Protein AF-0000000072978063 (afdb_homodimer)

Radius of gyration: 30.96 Å; Cα contacts (8 Å, |Δi|>4): 1819; chains: 2; bounding box: 79×97×56 Å

InterPro domains:
  IPR001091 Restriction/modification DNA-methyltransferase [PR00508] (192-206)
  IPR001091 Restriction/modification DNA-methyltransferase [PR00508] (347-364)
  IPR001091 Restriction/modification DNA-methyltransferase [PR00508] (366-384)
  IPR001091 Restriction/modification DNA-methyltransferase [PR00508] (389-409)
  IPR002052 DNA methylase, N-6 adenine-specific, conserved site [PS00092] (196-202)
  IPR002941 DNA methylase N-4/N-6 [PF01555] (195-404)
  IPR003115 ParB-like, N-terminal domain [PF02195] (8-92)
  IPR003115 ParB-like, N-terminal domain [SM00470] (7-93)
  IPR015840 DNA methyase, ParB domain-containing [PIRSF036758] (7-422)
  IPR029063 S-adenosyl-L-methionine-dependent methyltransferase superfamily [G3DSA:3.40.50.150] (164-426)
  IPR029063 S-adenosyl-L-methionine-dependent methyltransferase superfamily [SSF53335] (161-409)
  IPR036086 ParB/Sulfiredoxin superfamily [SSF110849] (6-115)
  IPR050336 Chromosome-partitioning and nucleoid occlusion protein [PTHR33375] (5-92)

Structure (mmCIF, N/CA/C/O backbone):
data_AF-0000000072978063-model_v1
#
loop_
_entity.id
_entity.type
_entity.pdbx_description
1 polymer Methyltransferase
#
loop_
_atom_site.group_PDB
_atom_site.id
_atom_site.type_symbol
_atom_site.label_atom_id
_atom_site.label_alt_id
_atom_site.label_comp_id
_atom_site.label_asym_id
_atom_site.label_entity_id
_atom_site.label_seq_id
_atom_site.pdbx_PDB_ins_code
_atom_site.Cartn_x
_atom_site.Cartn_y
_atom_site.Cartn_z
_atom_site.occupancy
_atom_site.B_iso_or_equiv
_atom_site.auth_seq_id
_atom_site.auth_comp_id
_atom_site.auth_asym_id
_atom_site.auth_atom_id
_atom_site.pdbx_PDB_model_num
ATOM 1 N N . MET A 1 1 ? -35.938 14.438 27.953 1 55.09 1 MET A N 1
ATOM 2 C CA . MET A 1 1 ? -35.438 14.859 26.641 1 55.09 1 MET A CA 1
ATOM 3 C C . MET A 1 1 ? -36.562 15.516 25.844 1 55.09 1 MET A C 1
ATOM 5 O O . MET A 1 1 ? -37.719 15.094 25.906 1 55.09 1 MET A O 1
ATOM 9 N N . GLU A 1 2 ? -36.344 16.719 25.438 1 68.19 2 GLU A N 1
ATOM 10 C CA . GLU A 1 2 ? -37.375 17.453 24.688 1 68.19 2 GLU A CA 1
ATOM 11 C C . GLU A 1 2 ? -37.812 16.688 23.453 1 68.19 2 GLU A C 1
ATOM 13 O O . GLU A 1 2 ? -37 16.047 22.781 1 68.19 2 GLU A O 1
ATOM 18 N N . LYS A 1 3 ? -39.094 16.531 23.297 1 85 3 LYS A N 1
ATOM 19 C CA . LYS A 1 3 ? -39.688 15.758 22.219 1 85 3 LYS A CA 1
ATOM 20 C C . LYS A 1 3 ? -39.5 16.453 20.875 1 85 3 LYS A C 1
ATOM 22 O O . LYS A 1 3 ? -39.625 17.672 20.781 1 85 3 LYS A O 1
ATOM 27 N N . LEU A 1 4 ? -39.125 15.719 19.938 1 91.88 4 LEU A N 1
ATOM 28 C CA . LEU A 1 4 ? -38.969 16.219 18.578 1 91.88 4 LEU A CA 1
ATOM 29 C C . LEU A 1 4 ? -40.312 16.422 17.906 1 91.88 4 LEU A C 1
ATOM 31 O O . LEU A 1 4 ? -41.25 15.641 18.125 1 91.88 4 LEU A O 1
ATOM 35 N N . THR A 1 5 ? -40.375 17.656 17.281 1 92.88 5 THR A N 1
ATOM 36 C CA . THR A 1 5 ? -41.562 17.938 16.484 1 92.88 5 THR A CA 1
ATOM 37 C C . THR A 1 5 ? -41.188 18.375 15.062 1 92.88 5 THR A C 1
ATOM 39 O O . THR A 1 5 ? -40.156 19 14.859 1 92.88 5 THR A O 1
ATOM 42 N N . ILE A 1 6 ? -42.062 17.922 14.141 1 95.19 6 ILE A N 1
ATOM 43 C CA . ILE A 1 6 ? -41.844 18.328 12.758 1 95.19 6 ILE A CA 1
ATOM 44 C C . ILE A 1 6 ? -42.781 19.484 12.414 1 95.19 6 ILE A C 1
ATOM 46 O O . ILE A 1 6 ? -43.969 19.469 12.758 1 95.19 6 ILE A O 1
ATOM 50 N N . SER A 1 7 ? -42.156 20.531 11.781 1 94.31 7 SER A N 1
ATOM 51 C CA . SER A 1 7 ? -42.938 21.625 11.211 1 94.31 7 SER A CA 1
ATOM 52 C C . SER A 1 7 ? -42.594 21.844 9.742 1 94.31 7 SER A C 1
ATOM 54 O O . SER A 1 7 ? -41.438 21.609 9.336 1 94.31 7 SER A O 1
ATOM 56 N N . TYR A 1 8 ? -43.562 22.188 8.992 1 95.38 8 TYR A N 1
ATOM 57 C CA . TYR A 1 8 ? -43.344 22.531 7.59 1 95.38 8 TYR A CA 1
ATOM 58 C C . TYR A 1 8 ? -43.156 24.031 7.406 1 95.38 8 TYR A C 1
ATOM 60 O O . TYR A 1 8 ? -44.031 24.812 7.785 1 95.38 8 TYR A O 1
ATOM 68 N N . ARG A 1 9 ? -42 24.391 6.906 1 94.75 9 ARG A N 1
ATOM 69 C CA . ARG A 1 9 ? -41.688 25.797 6.699 1 94.75 9 ARG A CA 1
ATOM 70 C C . ARG A 1 9 ? -41.375 26.078 5.238 1 94.75 9 ARG A C 1
ATOM 72 O O . ARG A 1 9 ? -40.875 25.203 4.527 1 94.75 9 ARG A O 1
ATOM 79 N N . PRO A 1 10 ? -41.594 27.312 4.918 1 95.19 10 PRO A N 1
ATOM 80 C CA . PRO A 1 10 ? -41.156 27.688 3.574 1 95.19 10 PRO A CA 1
ATOM 81 C C . PRO A 1 10 ? -39.656 27.562 3.385 1 95.19 10 PRO A C 1
ATOM 83 O O . PRO A 1 10 ? -38.875 27.875 4.301 1 95.19 10 PRO A O 1
ATOM 86 N N . ILE A 1 11 ? -39.312 27.094 2.271 1 94.5 11 ILE A N 1
ATOM 87 C CA . ILE A 1 11 ? -37.906 26.891 1.938 1 94.5 11 ILE A CA 1
ATOM 88 C C . ILE A 1 11 ? -37.156 28.188 2.133 1 94.5 11 ILE A C 1
ATOM 90 O O . ILE A 1 11 ? -36 28.188 2.557 1 94.5 11 ILE A O 1
ATOM 94 N N . SER A 1 12 ? -37.844 29.297 2.051 1 92 12 SER A N 1
ATOM 95 C CA . SER A 1 12 ? -37.219 30.625 2.137 1 92 12 SER A CA 1
ATOM 96 C C . SER A 1 12 ? -36.844 30.969 3.572 1 92 12 SER A C 1
ATOM 98 O O . SER A 1 12 ? -36.062 31.875 3.811 1 92 12 SER A O 1
ATOM 100 N N . GLU A 1 13 ? -37.406 30.094 4.555 1 92.88 13 GLU A N 1
ATOM 101 C CA . GLU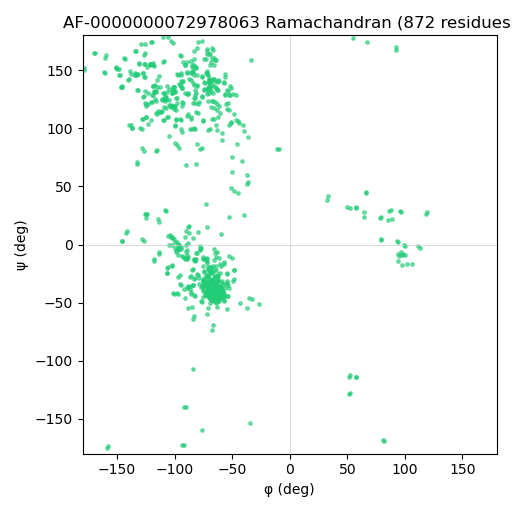 A 1 13 ? -37.156 30.375 5.961 1 92.88 13 GLU A CA 1
ATOM 102 C C . GLU A 1 13 ? -36 29.547 6.5 1 92.88 13 GLU A C 1
ATOM 104 O O . GLU A 1 13 ? -35.594 29.703 7.66 1 92.88 13 GLU A O 1
ATOM 109 N N . VAL A 1 14 ? -35.562 28.703 5.59 1 94.75 14 VAL A N 1
ATOM 110 C CA . VAL A 1 14 ? -34.438 27.859 6.004 1 94.75 14 VAL A CA 1
ATOM 111 C C . VAL A 1 14 ? -33.156 28.391 5.402 1 94.75 14 VAL A C 1
ATOM 113 O O . VAL A 1 14 ? -33.031 28.5 4.18 1 94.75 14 VAL A O 1
ATOM 116 N N . ALA A 1 15 ? -32.219 28.766 6.32 1 94.25 15 ALA A N 1
ATOM 117 C CA . ALA A 1 15 ? -30.969 29.344 5.863 1 94.25 15 ALA A CA 1
ATOM 118 C C . ALA A 1 15 ? -29.859 28.312 5.863 1 94.25 15 ALA A C 1
ATOM 120 O O . ALA A 1 15 ? -29.734 27.531 6.809 1 94.25 15 ALA A O 1
ATOM 121 N N . VAL A 1 16 ? -29.25 28.328 4.789 1 94.19 16 VAL A N 1
ATOM 122 C CA . VAL A 1 16 ? -28.078 27.453 4.688 1 94.19 16 VAL A CA 1
ATOM 123 C C . VAL A 1 16 ? -27 27.938 5.648 1 94.19 16 VAL A C 1
ATOM 125 O O . VAL A 1 16 ? -26.797 29.141 5.828 1 94.19 16 VAL A O 1
ATOM 128 N N . ASN A 1 17 ? -26.438 27.031 6.297 1 92.5 17 ASN A N 1
ATOM 129 C CA . ASN A 1 17 ? -25.281 27.328 7.145 1 92.5 17 ASN A CA 1
ATOM 130 C C . ASN A 1 17 ? -24 27.453 6.324 1 92.5 17 ASN A C 1
ATOM 132 O O . ASN A 1 17 ? -23.547 26.484 5.734 1 92.5 17 ASN A O 1
ATOM 136 N N . PRO A 1 18 ? -23.5 28.562 6.277 1 88.19 18 PRO A N 1
ATOM 137 C CA . PRO A 1 18 ? -22.297 28.75 5.449 1 88.19 18 PRO A CA 1
ATOM 138 C C . PRO A 1 18 ? -21.109 27.938 5.945 1 88.19 18 PRO A C 1
ATOM 140 O O . PRO A 1 18 ? -20.141 27.75 5.211 1 88.19 18 PRO A O 1
ATOM 143 N N . ARG A 1 19 ? -21.328 27.312 7.102 1 88.38 19 ARG A N 1
ATOM 144 C CA . ARG A 1 19 ? -20.234 26.547 7.68 1 88.38 19 ARG A CA 1
ATOM 145 C C . ARG A 1 19 ? -20.328 25.078 7.316 1 88.38 19 ARG A C 1
ATOM 147 O O . ARG A 1 19 ? -19.469 24.281 7.707 1 88.38 19 ARG A O 1
ATOM 154 N N . ASN A 1 20 ? -21.406 24.797 6.543 1 90.88 20 ASN A N 1
ATOM 155 C CA . ASN A 1 20 ? -21.547 23.406 6.16 1 90.88 20 ASN A CA 1
ATOM 156 C C . ASN A 1 20 ? -20.453 22.969 5.188 1 90.88 20 ASN A C 1
ATOM 158 O O . ASN A 1 20 ? -20.391 23.469 4.059 1 90.88 20 ASN A O 1
ATOM 162 N N . ALA A 1 21 ? -19.672 22.031 5.602 1 87.69 21 ALA A N 1
ATOM 163 C CA . ALA A 1 21 ? -18.516 21.594 4.809 1 87.69 21 ALA A CA 1
ATOM 164 C C . ALA A 1 21 ? -18.906 20.469 3.865 1 87.69 21 ALA A C 1
ATOM 166 O O . ALA A 1 21 ? -18.109 20.062 3.002 1 87.69 21 ALA A O 1
ATOM 167 N N . ARG A 1 22 ? -20.125 20.016 4.016 1 88.88 22 ARG A N 1
ATOM 168 C CA . ARG A 1 22 ? -20.547 18.938 3.133 1 88.88 22 ARG A CA 1
ATOM 169 C C . ARG A 1 22 ? -20.984 19.469 1.772 1 88.88 22 ARG A C 1
ATOM 171 O O . ARG A 1 22 ? -21.656 20.5 1.693 1 88.88 22 ARG A O 1
ATOM 178 N N . THR A 1 23 ? -20.469 18.875 0.705 1 85.56 23 THR A N 1
ATOM 179 C CA . THR A 1 23 ? -20.766 19.344 -0.645 1 85.56 23 THR A CA 1
ATOM 180 C C . THR A 1 23 ? -21.578 18.297 -1.403 1 85.56 23 THR A C 1
ATOM 182 O O . THR A 1 23 ? -21.438 17.094 -1.172 1 85.56 23 THR A O 1
ATOM 185 N N . HIS A 1 24 ? -22.438 18.828 -2.197 1 87.69 24 HIS A N 1
ATOM 186 C CA . HIS A 1 24 ? -23.344 18 -2.99 1 87.69 24 HIS A CA 1
ATOM 187 C C . HIS A 1 24 ? -23.203 18.312 -4.48 1 87.69 24 HIS A C 1
ATOM 189 O O . HIS A 1 24 ? -23.656 19.344 -4.949 1 87.69 24 HIS A O 1
ATOM 195 N N . ASP A 1 25 ? -22.516 17.391 -5.184 1 80.19 25 ASP A N 1
ATOM 196 C CA . ASP A 1 25 ? -22.359 17.625 -6.617 1 80.19 25 ASP A CA 1
ATOM 197 C C . ASP A 1 25 ? -23.656 17.312 -7.371 1 80.19 25 ASP A C 1
ATOM 199 O O . ASP A 1 25 ? -24.641 16.875 -6.766 1 80.19 25 ASP A O 1
ATOM 203 N N . LYS A 1 26 ? -23.578 17.594 -8.57 1 82.94 26 LYS A N 1
ATOM 204 C CA . LYS A 1 26 ? -24.781 17.453 -9.391 1 82.94 26 LYS A CA 1
ATOM 205 C C . LYS A 1 26 ? -25.297 16.016 -9.359 1 82.94 26 LYS A C 1
ATOM 207 O O . LYS A 1 26 ? -26.5 15.781 -9.297 1 82.94 26 LYS A O 1
ATOM 212 N N . ARG A 1 27 ? -24.344 15.156 -9.266 1 79.69 27 ARG A N 1
ATOM 213 C CA . ARG A 1 27 ? -24.703 13.75 -9.289 1 79.69 27 ARG A CA 1
ATOM 214 C C . ARG A 1 27 ? -25.391 13.336 -7.988 1 79.69 27 ARG A C 1
ATOM 216 O O . ARG A 1 27 ? -26.438 12.68 -8.008 1 79.69 27 ARG A O 1
ATOM 223 N N . GLN A 1 28 ? -24.844 13.773 -6.965 1 83.19 28 GLN A N 1
ATOM 224 C CA . GLN A 1 28 ? -25.406 13.43 -5.664 1 83.19 28 GLN A CA 1
ATOM 225 C C . GLN A 1 28 ? -26.734 14.141 -5.43 1 83.19 28 GLN A C 1
ATOM 227 O O . GLN A 1 28 ? -27.672 13.562 -4.867 1 83.19 28 GLN A O 1
ATOM 232 N N . LEU A 1 29 ? -26.797 15.32 -5.898 1 90.06 29 LEU A N 1
ATOM 233 C CA . LEU A 1 29 ? -28.047 16.062 -5.77 1 90.06 29 LEU A CA 1
ATOM 234 C C . LEU A 1 29 ? -29.172 15.398 -6.566 1 90.06 29 LEU A C 1
ATOM 236 O O . LEU A 1 29 ? -30.312 15.367 -6.121 1 90.06 29 LEU A O 1
ATOM 240 N N . LYS A 1 30 ? -28.75 14.852 -7.66 1 88.38 30 LYS A N 1
ATOM 241 C CA . LYS A 1 30 ? -29.734 14.117 -8.445 1 88.38 30 LYS A CA 1
ATOM 242 C C . LYS A 1 30 ? -30.219 12.875 -7.699 1 88.38 30 LYS A C 1
ATOM 244 O O . LYS A 1 30 ? -31.406 12.547 -7.742 1 88.38 30 LYS A O 1
ATOM 249 N N . GLN A 1 31 ? -29.312 12.32 -6.984 1 89.69 31 GLN A N 1
ATOM 250 C CA . GLN A 1 31 ? -29.672 11.141 -6.207 1 89.69 31 GLN A CA 1
ATOM 251 C C . GLN A 1 31 ? -30.641 11.5 -5.074 1 89.69 31 GLN A C 1
ATOM 253 O O . GLN A 1 31 ? -31.594 10.766 -4.809 1 89.69 31 GLN A O 1
ATOM 258 N N . ILE A 1 32 ? -30.391 12.68 -4.523 1 93.69 32 ILE A N 1
ATOM 259 C CA . ILE A 1 32 ? -31.266 13.141 -3.451 1 93.69 32 ILE A CA 1
ATOM 260 C C . ILE A 1 32 ? -32.625 13.484 -4.016 1 93.69 32 ILE A C 1
ATOM 262 O O . ILE A 1 32 ? -33.656 13.094 -3.449 1 93.69 32 ILE A O 1
ATOM 266 N N . LYS A 1 33 ? -32.625 14.031 -5.211 1 94 33 LYS A N 1
ATOM 267 C CA . LYS A 1 33 ? -33.875 14.383 -5.867 1 94 33 LYS A CA 1
ATOM 268 C C . LYS A 1 33 ? -34.688 13.141 -6.23 1 94 33 LYS A C 1
ATOM 270 O O . LYS A 1 33 ? -35.875 13.062 -5.945 1 94 33 LYS A O 1
ATOM 275 N N . ASP A 1 34 ? -33.938 12.211 -6.734 1 91.31 34 ASP A N 1
ATOM 276 C CA . ASP A 1 34 ? -34.562 10.969 -7.133 1 91.31 34 ASP A CA 1
ATOM 277 C C . ASP A 1 34 ? -35.125 10.227 -5.922 1 91.31 34 ASP A C 1
ATOM 279 O O . ASP A 1 34 ? -36.219 9.656 -5.988 1 91.31 34 ASP A O 1
ATOM 283 N N . SER A 1 35 ? -34.406 10.367 -4.855 1 92.25 35 SER A N 1
ATOM 284 C CA . SER A 1 35 ? -34.844 9.719 -3.623 1 92.25 35 SER A CA 1
ATOM 285 C C . SER A 1 35 ? -36.094 10.383 -3.066 1 92.25 35 SER A C 1
ATOM 287 O O . SER A 1 35 ? -37.031 9.695 -2.689 1 92.25 35 SER A O 1
ATOM 289 N N . ILE A 1 36 ? -36.125 11.68 -3.188 1 93.75 36 ILE A N 1
ATOM 290 C CA . ILE A 1 36 ? -37.281 12.422 -2.674 1 93.75 36 ILE A CA 1
ATOM 291 C C . ILE A 1 36 ? -38.5 12.156 -3.547 1 93.75 36 ILE A C 1
ATOM 293 O O . ILE A 1 36 ? -39.594 11.961 -3.033 1 93.75 36 ILE A O 1
ATOM 297 N N . GLU A 1 37 ? -38.25 11.969 -4.777 1 92.31 37 GLU A N 1
ATOM 298 C CA . GLU A 1 37 ? -39.344 11.711 -5.703 1 92.31 37 GLU A CA 1
ATOM 299 C C . GLU A 1 37 ? -39.906 10.297 -5.527 1 92.31 37 GLU A C 1
ATOM 301 O O . GLU A 1 37 ? -41.125 10.078 -5.574 1 92.31 37 GLU A O 1
ATOM 306 N N . ALA A 1 38 ? -38.969 9.453 -5.168 1 91 38 ALA A N 1
ATOM 307 C CA . ALA A 1 38 ? -39.344 8.047 -5.109 1 91 38 ALA A CA 1
ATOM 308 C C . ALA A 1 38 ? -39.906 7.688 -3.736 1 91 38 ALA A C 1
ATOM 310 O O . ALA A 1 38 ? -40.844 6.906 -3.631 1 91 38 ALA A O 1
ATOM 311 N N . PHE A 1 39 ? -39.25 8.398 -2.666 1 92.44 39 PHE A N 1
ATOM 312 C CA . PHE A 1 39 ? -39.531 7.898 -1.328 1 92.44 39 PHE A CA 1
ATOM 313 C C . PHE A 1 39 ? -40.219 8.969 -0.487 1 92.44 39 PHE A C 1
ATOM 315 O O . PHE A 1 39 ? -40.75 8.68 0.584 1 92.44 39 PHE A O 1
ATOM 322 N N . GLY A 1 40 ? -40.156 10.156 -1.003 1 92.19 40 GLY A N 1
ATOM 323 C CA . GLY A 1 40 ? -40.594 11.266 -0.191 1 92.19 40 GLY A CA 1
ATOM 324 C C . GLY A 1 40 ? -39.5 11.922 0.613 1 92.19 40 GLY A C 1
ATOM 325 O O . GLY A 1 40 ? -38.375 11.406 0.678 1 92.19 40 GLY A O 1
ATOM 326 N N . PHE A 1 41 ? -39.812 12.984 1.154 1 93.5 41 PHE A N 1
ATOM 327 C CA . PHE A 1 41 ? -38.906 13.688 2.047 1 93.5 41 PHE A CA 1
ATOM 328 C C . PHE A 1 41 ? -38.875 13.039 3.426 1 93.5 41 PHE A C 1
ATOM 330 O O . PHE A 1 41 ? -39.531 13.547 4.359 1 93.5 41 PHE A O 1
ATOM 337 N N . THR A 1 42 ? -38.094 11.984 3.594 1 93 42 THR A N 1
ATOM 338 C CA . THR A 1 42 ? -38.219 11.062 4.723 1 93 42 THR A CA 1
ATOM 339 C C . THR A 1 42 ? -37.5 11.617 5.949 1 93 42 THR A C 1
ATOM 341 O O . THR A 1 42 ? -37.875 11.32 7.082 1 93 42 THR A O 1
ATOM 344 N N . ASN A 1 43 ? -36.438 12.43 5.711 1 93.69 43 ASN A N 1
ATOM 345 C CA . ASN A 1 43 ? -35.656 12.977 6.809 1 93.69 43 ASN A CA 1
ATOM 346 C C . ASN A 1 43 ? -35.781 14.492 6.906 1 93.69 43 ASN A C 1
ATOM 348 O O . ASN A 1 43 ? -35.375 15.219 6.012 1 93.69 43 ASN A O 1
ATOM 352 N N . PRO A 1 44 ? -36.344 14.93 7.953 1 95.94 44 PRO A N 1
ATOM 353 C CA . PRO A 1 44 ? -36.5 16.375 8.109 1 95.94 44 PRO A CA 1
ATOM 354 C C . PRO A 1 44 ? -35.156 17.109 8.203 1 95.94 44 PRO A C 1
ATOM 356 O O . PRO A 1 44 ? -34.156 16.5 8.562 1 95.94 44 PRO A O 1
ATOM 359 N N . LEU A 1 45 ? -35.312 18.344 7.895 1 96.25 45 LEU A N 1
ATOM 360 C CA . LEU A 1 45 ? -34.156 19.203 8.125 1 96.25 45 LEU A CA 1
ATOM 361 C C . LEU A 1 45 ? -34 19.516 9.609 1 96.25 45 LEU A C 1
ATOM 363 O O . LEU A 1 45 ? -35 19.672 10.32 1 96.25 45 LEU A O 1
ATOM 367 N N . LEU A 1 46 ? -32.844 19.609 10.031 1 96.69 46 LEU A N 1
ATOM 368 C CA . LEU A 1 46 ? -32.562 20.078 11.383 1 96.69 46 LEU A CA 1
ATOM 369 C C . LEU A 1 46 ? -32.094 21.531 11.367 1 96.69 46 LEU A C 1
ATOM 371 O O . LEU A 1 46 ? -31.125 21.875 10.688 1 96.69 46 LEU A O 1
ATOM 375 N N . VAL A 1 47 ? -32.938 22.344 12.094 1 96.69 47 VAL A N 1
ATOM 376 C CA . VAL A 1 47 ? -32.594 23.75 12.133 1 96.69 47 VAL A CA 1
ATOM 377 C C . VAL A 1 47 ? -32.5 24.234 13.578 1 96.69 47 VAL A C 1
ATOM 379 O O . VAL A 1 47 ? -33 23.562 14.492 1 96.69 47 VAL A O 1
ATOM 382 N N . ASP A 1 48 ? -31.891 25.391 13.695 1 95.12 48 ASP A N 1
ATOM 383 C CA . ASP A 1 48 ? -31.859 26 15.016 1 95.12 48 ASP A CA 1
ATOM 384 C C . ASP A 1 48 ? -33.031 26.984 15.188 1 95.12 48 ASP A C 1
ATOM 386 O O . ASP A 1 48 ? -33.906 27.047 14.344 1 95.12 48 ASP A O 1
ATOM 390 N N . GLU A 1 49 ? -33.062 27.656 16.172 1 93.25 49 GLU A N 1
ATOM 391 C CA . GLU A 1 49 ? -34.156 28.547 16.516 1 93.25 49 GLU A CA 1
ATOM 392 C C . GLU A 1 49 ? -34.312 29.688 15.508 1 93.25 49 GLU A C 1
ATOM 394 O O . GLU A 1 49 ? -35.406 30.234 15.328 1 93.25 49 GLU A O 1
ATOM 399 N N . ALA A 1 50 ? -33.219 29.891 14.75 1 93.38 50 ALA A N 1
ATOM 400 C CA . ALA A 1 50 ? -33.25 31 13.797 1 93.38 50 ALA A CA 1
ATOM 401 C C . ALA A 1 50 ? -33.562 30.5 12.383 1 93.38 50 ALA A C 1
ATOM 403 O O . ALA A 1 50 ? -33.562 31.297 11.438 1 93.38 50 ALA A O 1
ATOM 404 N N . GLY A 1 51 ? -33.688 29.156 12.219 1 94.56 51 GLY A N 1
ATOM 405 C CA . GLY A 1 51 ? -34 28.609 10.906 1 94.56 51 GLY A CA 1
ATOM 406 C C . GLY A 1 51 ? -32.75 28.312 10.078 1 94.56 51 GLY A C 1
ATOM 407 O O . GLY A 1 51 ? -32.844 28.156 8.859 1 94.56 51 GLY A O 1
ATOM 408 N N . VAL A 1 52 ? -31.688 28.172 10.883 1 95.69 52 VAL A N 1
ATOM 409 C CA . VAL A 1 52 ? -30.438 27.844 10.195 1 95.69 52 VAL A CA 1
ATOM 410 C C . VAL A 1 52 ? -30.234 26.328 10.188 1 95.69 52 VAL A C 1
ATOM 412 O O . VAL A 1 52 ? -30.359 25.672 11.219 1 95.69 52 VAL A O 1
ATOM 415 N N . LEU A 1 53 ? -29.844 25.859 9.078 1 96.19 53 LEU A N 1
ATOM 416 C CA . LEU A 1 53 ? -29.703 24.422 8.875 1 96.19 53 LEU A CA 1
ATOM 417 C C . LEU A 1 53 ? -28.562 23.859 9.695 1 96.19 53 LEU A C 1
ATOM 419 O O . LEU A 1 53 ? -27.469 24.438 9.727 1 96.19 53 LEU A O 1
ATOM 423 N N . ILE A 1 54 ? -28.891 22.797 10.352 1 95 54 ILE A N 1
ATOM 424 C CA . ILE A 1 54 ? -27.859 21.984 11 1 95 54 ILE A CA 1
ATOM 425 C C . ILE A 1 54 ? -27.562 20.75 10.156 1 95 54 ILE A C 1
ATOM 427 O O . ILE A 1 54 ? -26.406 20.422 9.914 1 95 54 ILE A O 1
ATOM 431 N N . ALA A 1 55 ? -28.641 20.156 9.625 1 94.81 55 ALA A N 1
ATOM 432 C CA . ALA A 1 55 ? -28.5 18.969 8.773 1 94.81 55 ALA A CA 1
ATOM 433 C C . ALA A 1 55 ? -29.578 18.953 7.691 1 94.81 55 ALA A C 1
ATOM 435 O O . ALA A 1 55 ? -30.734 19.328 7.938 1 94.81 55 ALA A O 1
ATOM 436 N N . GLY A 1 56 ? -29.125 18.625 6.449 1 95.44 56 GLY A N 1
ATOM 437 C CA . GLY A 1 56 ? -30.078 18.484 5.363 1 95.44 56 GLY A CA 1
ATOM 438 C C . GLY A 1 56 ? -29.844 19.453 4.227 1 95.44 56 GLY A C 1
ATOM 439 O O . GLY A 1 56 ? -30.766 19.797 3.48 1 95.44 56 GLY A O 1
ATOM 440 N N . HIS A 1 57 ? -28.609 19.875 4.035 1 94.75 57 HIS A N 1
ATOM 441 C CA . HIS A 1 57 ? -28.281 20.828 2.988 1 94.75 57 HIS A CA 1
ATOM 442 C C . HIS A 1 57 ? -28.547 20.25 1.604 1 94.75 57 HIS A C 1
ATOM 444 O O . HIS A 1 57 ? -29.109 20.922 0.743 1 94.75 57 HIS A O 1
ATOM 450 N N . GLY A 1 58 ? -28.172 19.016 1.476 1 94.19 58 GLY A N 1
ATOM 451 C CA . GLY A 1 58 ? -28.484 18.359 0.213 1 94.19 58 GLY A CA 1
ATOM 452 C C . GLY A 1 58 ? -29.969 18.219 -0.051 1 94.19 58 GLY A C 1
ATOM 453 O O . GLY A 1 58 ? -30.422 18.453 -1.17 1 94.19 58 GLY A O 1
ATOM 454 N N . ARG A 1 59 ? -30.672 17.969 0.99 1 94.5 59 ARG A N 1
ATOM 455 C CA . ARG A 1 59 ? -32.125 17.812 0.868 1 94.5 59 ARG A CA 1
ATOM 456 C C . ARG A 1 59 ? -32.781 19.141 0.583 1 94.5 59 ARG A C 1
ATOM 458 O O . ARG A 1 59 ? -33.75 19.203 -0.191 1 94.5 59 ARG A O 1
ATOM 465 N N . LEU A 1 60 ? -32.188 20.203 1.189 1 95.56 60 LEU A N 1
ATOM 466 C CA . LEU A 1 60 ? -32.719 21.531 0.909 1 95.56 60 LEU A CA 1
ATOM 467 C C . LEU A 1 60 ? -32.5 21.906 -0.548 1 95.56 60 LEU A C 1
ATOM 469 O O . LEU A 1 60 ? -33.406 22.406 -1.216 1 95.56 60 LEU A O 1
ATOM 473 N N . SER A 1 61 ? -31.344 21.609 -0.98 1 94.44 61 SER A N 1
ATOM 474 C CA . SER A 1 61 ? -31 21.906 -2.367 1 94.44 61 SER A CA 1
ATOM 475 C C . SER A 1 61 ? -31.875 21.125 -3.334 1 94.44 61 SER A C 1
ATOM 477 O O . SER A 1 61 ? -32.344 21.672 -4.332 1 94.44 61 SER A O 1
ATOM 479 N N . ALA A 1 62 ? -32.156 19.938 -2.957 1 94.69 62 ALA A N 1
ATOM 480 C CA . ALA A 1 62 ? -33 19.094 -3.785 1 94.69 62 ALA A CA 1
ATOM 481 C C . ALA A 1 62 ? -34.438 19.578 -3.771 1 94.69 62 ALA A C 1
ATOM 483 O O . ALA A 1 62 ? -35.094 19.609 -4.812 1 94.69 62 ALA A O 1
ATOM 484 N N . ALA A 1 63 ? -34.844 20.078 -2.674 1 94.94 63 ALA A N 1
ATOM 485 C CA . ALA A 1 63 ? -36.219 20.594 -2.535 1 94.94 63 ALA A CA 1
ATOM 486 C C . ALA A 1 63 ? -36.406 21.844 -3.375 1 94.94 63 ALA A C 1
ATOM 488 O O . ALA A 1 63 ? -37.438 22 -4.035 1 94.94 63 ALA A O 1
ATOM 489 N N . LYS A 1 64 ? -35.375 22.625 -3.398 1 94.5 64 LYS A N 1
ATOM 490 C CA . LYS A 1 64 ? -35.406 23.828 -4.211 1 94.5 64 LYS A CA 1
ATOM 491 C C . LYS A 1 64 ? -35.469 23.5 -5.699 1 94.5 64 LYS A C 1
ATOM 493 O O . LYS A 1 64 ? -36.281 24.047 -6.43 1 94.5 64 LYS A O 1
ATOM 498 N N . ALA A 1 65 ? -34.75 22.516 -6.016 1 93.62 65 ALA A N 1
ATOM 499 C CA . ALA A 1 65 ? -34.688 22.109 -7.418 1 93.62 65 ALA A CA 1
ATOM 500 C C . ALA A 1 65 ? -36 21.469 -7.867 1 93.62 65 ALA A C 1
ATOM 502 O O . ALA A 1 65 ? -36.406 21.594 -9.023 1 93.62 65 ALA A O 1
ATOM 503 N N . LEU A 1 66 ? -36.719 20.859 -6.875 1 94.31 66 LEU A N 1
ATOM 504 C CA . LEU A 1 66 ? -37.938 20.156 -7.184 1 94.31 66 LEU A CA 1
ATOM 505 C C . LEU A 1 66 ? -39.156 21.094 -7.082 1 94.31 66 LEU A C 1
ATOM 507 O O . LEU A 1 66 ? -40.25 20.703 -7.418 1 94.31 66 LEU A O 1
ATOM 511 N N . GLY A 1 67 ? -38.906 22.281 -6.48 1 93.19 67 GLY A N 1
ATOM 512 C CA . GLY A 1 67 ? -39.969 23.281 -6.434 1 93.19 67 GLY A CA 1
ATOM 513 C C . GLY A 1 67 ? -40.875 23.141 -5.223 1 93.19 67 GLY A C 1
ATOM 514 O O . GLY A 1 67 ? -42.062 23.484 -5.281 1 93.19 67 GLY A O 1
ATOM 515 N N . PHE A 1 68 ? -40.219 22.625 -4.164 1 93.94 68 PHE A N 1
ATOM 516 C CA . PHE A 1 68 ? -41 22.531 -2.938 1 93.94 68 PHE A CA 1
ATOM 517 C C . PHE A 1 68 ? -41.25 23.922 -2.35 1 93.94 68 PHE A C 1
ATOM 519 O O . PHE A 1 68 ? -40.375 24.781 -2.391 1 93.94 68 PHE A O 1
ATOM 526 N N . GLU A 1 69 ? -42.375 24.031 -1.783 1 94.06 69 GLU A N 1
ATOM 527 C CA . GLU A 1 69 ? -42.688 25.297 -1.106 1 94.06 69 GLU A CA 1
ATOM 528 C C . GLU A 1 69 ? -42.281 25.234 0.366 1 94.06 69 GLU A C 1
ATOM 530 O O . GLU A 1 69 ? -41.781 26.219 0.917 1 94.06 69 GLU A O 1
ATOM 535 N N . THR A 1 70 ? -42.562 23.906 0.894 1 95.62 70 THR A N 1
ATOM 536 C CA . THR A 1 70 ? -42.25 23.703 2.305 1 95.62 70 THR A CA 1
ATOM 537 C C . THR A 1 70 ? -41.438 22.438 2.498 1 95.62 70 THR A C 1
ATOM 539 O O . THR A 1 70 ? -41.406 21.562 1.622 1 95.62 70 THR A O 1
ATOM 542 N N . VAL A 1 71 ? -40.688 22.406 3.609 1 95.56 71 VAL A N 1
ATOM 543 C CA . VAL A 1 71 ? -39.906 21.234 3.979 1 95.56 71 VAL A CA 1
ATOM 544 C C . VAL A 1 71 ? -40.156 20.891 5.449 1 95.56 71 VAL A C 1
ATOM 546 O O . VAL A 1 71 ? -40.406 21.781 6.262 1 95.56 71 VAL A O 1
ATOM 549 N N . PRO A 1 72 ? -40.125 19.641 5.758 1 96.44 72 PRO A N 1
ATOM 550 C CA . PRO A 1 72 ? -40.188 19.266 7.172 1 96.44 72 PRO A CA 1
ATOM 551 C C . PRO A 1 72 ? -38.906 19.609 7.926 1 96.44 72 PRO A C 1
ATOM 553 O O . PRO A 1 72 ? -37.812 19.312 7.449 1 96.44 72 PRO A O 1
ATOM 556 N N . ILE A 1 73 ? -39.156 20.234 9.18 1 96 73 ILE A N 1
ATOM 557 C CA . ILE A 1 73 ? -38 20.656 9.953 1 96 73 ILE A CA 1
ATOM 558 C C . ILE A 1 73 ? -38.188 20.234 11.406 1 96 73 ILE A C 1
ATOM 560 O O . ILE A 1 73 ? -39.312 20.125 11.906 1 96 73 ILE A O 1
ATOM 564 N N . ILE A 1 74 ? -37.062 19.891 12.008 1 95.75 74 ILE A N 1
ATOM 565 C CA . ILE A 1 74 ? -36.938 19.75 13.461 1 95.75 74 ILE A CA 1
ATOM 566 C C . ILE A 1 74 ? -36.094 20.875 14.016 1 95.75 74 ILE A C 1
ATOM 568 O O . ILE A 1 74 ? -34.969 21.078 13.562 1 95.75 74 ILE A O 1
ATOM 572 N N . VAL A 1 75 ? -36.656 21.594 14.977 1 95.38 75 VAL A N 1
ATOM 573 C CA . VAL A 1 75 ? -35.906 22.672 15.602 1 95.38 75 VAL A CA 1
ATOM 574 C C . VAL A 1 75 ? -35.188 22.156 16.844 1 95.38 75 VAL A C 1
ATOM 576 O O . VAL A 1 75 ? -35.844 21.609 17.75 1 95.38 75 VAL A O 1
ATOM 579 N N . LEU A 1 76 ? -33.938 22.297 16.828 1 94.81 76 LEU A N 1
ATOM 580 C CA . LEU A 1 76 ? -33.156 21.922 18 1 94.81 76 LEU A CA 1
ATOM 581 C C . LEU A 1 76 ? -32.812 23.141 18.828 1 94.81 76 LEU A C 1
ATOM 583 O O . LEU A 1 76 ? -31.844 23.844 18.562 1 94.81 76 LEU A O 1
ATOM 587 N N . GLU A 1 77 ? -33.531 23.297 19.906 1 92.31 77 GLU A N 1
ATOM 588 C CA . GLU A 1 77 ? -33.406 24.516 20.688 1 92.31 77 GLU A CA 1
ATOM 589 C C . GLU A 1 77 ? -32.469 24.344 21.875 1 92.31 77 GLU A C 1
ATOM 591 O O . GLU A 1 77 ? -32.031 25.328 22.469 1 92.31 77 GLU A O 1
ATOM 596 N N . HIS A 1 78 ? -32.094 23.156 22.094 1 91.88 78 HIS A N 1
ATOM 597 C CA . HIS A 1 78 ? -31.406 22.891 23.344 1 91.88 78 HIS A CA 1
ATOM 598 C C . HIS A 1 78 ? -29.891 22.875 23.156 1 91.88 78 HIS A C 1
ATOM 600 O O . HIS A 1 78 ? -29.125 22.688 24.109 1 91.88 78 HIS A O 1
ATOM 606 N N . LEU A 1 79 ? -29.516 23.156 21.875 1 92.69 79 LEU A N 1
ATOM 607 C CA . LEU A 1 79 ? -28.078 23.031 21.594 1 92.69 79 LEU A CA 1
ATOM 608 C C . LEU A 1 79 ? -27.375 24.375 21.734 1 92.69 79 LEU A C 1
ATOM 610 O O . LEU A 1 79 ? -27.922 25.406 21.344 1 92.69 79 LEU A O 1
ATOM 614 N N . THR A 1 80 ? -26.219 24.344 22.266 1 90.69 80 THR A N 1
ATOM 615 C CA . THR A 1 80 ? -25.328 25.5 22.234 1 90.69 80 THR A CA 1
ATOM 616 C C . THR A 1 80 ? -24.781 25.719 20.828 1 90.69 80 THR A C 1
ATOM 618 O O . THR A 1 80 ? -24.891 24.844 19.969 1 90.69 80 THR A O 1
ATOM 621 N N . GLU A 1 81 ? -24.281 26.797 20.625 1 89.69 81 GLU A N 1
ATOM 622 C CA . GLU A 1 81 ? -23.672 27.078 19.344 1 89.69 81 GLU A CA 1
ATOM 623 C C . GLU A 1 81 ? -22.609 26.047 18.969 1 89.69 81 GLU A C 1
ATOM 625 O O . GLU A 1 81 ? -22.562 25.594 17.828 1 89.69 81 GLU A O 1
ATOM 630 N N . THR A 1 82 ? -21.953 25.562 19.984 1 89.81 82 THR A N 1
ATOM 631 C CA . THR A 1 82 ? -20.906 24.578 19.766 1 89.81 82 THR A CA 1
ATOM 632 C C . THR A 1 82 ? -21.516 23.219 19.422 1 89.81 82 THR A C 1
ATOM 634 O O . THR A 1 82 ? -21.031 22.516 18.531 1 89.81 82 THR A O 1
ATOM 637 N N . GLN A 1 83 ? -22.625 22.969 19.984 1 91 83 GLN A N 1
ATOM 638 C CA . GLN A 1 83 ? -23.281 21.688 19.75 1 91 83 GLN A CA 1
ATOM 639 C C . GLN A 1 83 ? -23.922 21.656 18.375 1 91 83 GLN A C 1
ATOM 641 O O . GLN A 1 83 ? -23.906 20.609 17.703 1 91 83 GLN A O 1
ATOM 646 N N . LYS A 1 84 ? -24.344 22.844 17.922 1 93.25 84 LYS A N 1
ATOM 647 C CA . LYS A 1 84 ? -24.922 22.922 16.578 1 93.25 84 LYS A CA 1
ATOM 648 C C . LYS A 1 84 ? -23.875 22.641 15.508 1 93.25 84 LYS A C 1
ATOM 650 O O . LYS A 1 84 ? -24.109 21.844 14.602 1 93.25 84 LYS A O 1
ATOM 655 N N . ARG A 1 85 ? -22.781 23.172 15.758 1 90.94 85 ARG A N 1
ATOM 656 C CA . ARG A 1 85 ? -21.688 23.031 14.797 1 90.94 85 ARG A CA 1
ATOM 657 C C . ARG A 1 85 ? -21.141 21.609 14.805 1 90.94 85 ARG A C 1
ATOM 659 O O . ARG A 1 85 ? -20.828 21.047 13.742 1 90.94 85 ARG A O 1
ATOM 666 N N . ALA A 1 86 ? -21.109 21.031 15.969 1 90.69 86 ALA A N 1
ATOM 667 C CA . ALA A 1 86 ? -20.625 19.656 16.094 1 90.69 86 ALA A CA 1
ATOM 668 C C . ALA A 1 86 ? -21.594 18.672 15.477 1 90.69 86 ALA A C 1
ATOM 670 O O . ALA A 1 86 ? -21.188 17.719 14.805 1 90.69 86 ALA A O 1
ATOM 671 N N . LEU A 1 87 ? -22.812 19.016 15.625 1 92.62 87 LEU A N 1
ATOM 672 C CA . LEU A 1 87 ? -23.828 18.109 15.086 1 92.62 87 LEU A CA 1
ATOM 673 C C . LEU A 1 87 ? -23.828 18.156 13.562 1 92.62 87 LEU A C 1
ATOM 675 O O . LEU A 1 87 ? -24.047 17.125 12.906 1 92.62 87 LEU A O 1
ATOM 679 N N . MET A 1 88 ? -23.5 19.312 13.07 1 93.06 88 MET A N 1
ATOM 680 C CA . MET A 1 88 ? -23.453 19.453 11.617 1 93.06 88 MET A CA 1
ATOM 681 C C . MET A 1 88 ? -22.391 18.531 11.016 1 93.06 88 MET A C 1
ATOM 683 O O . MET A 1 88 ? -22.625 17.922 9.969 1 93.06 88 MET A O 1
ATOM 687 N N . LEU A 1 89 ? -21.391 18.312 11.797 1 90.06 89 LEU A N 1
ATOM 688 C CA . LEU A 1 89 ? -20.312 17.422 11.352 1 90.06 89 LEU A CA 1
ATOM 689 C C . LEU A 1 89 ? -20.641 15.969 11.664 1 90.06 89 LEU A C 1
ATOM 691 O O . LEU A 1 89 ? -20.5 15.102 10.805 1 90.06 89 LEU A O 1
ATOM 695 N N . ALA A 1 90 ? -21.156 15.773 12.812 1 89.5 90 ALA A N 1
ATOM 696 C CA . ALA A 1 90 ? -21.391 14.422 13.32 1 89.5 90 ALA A CA 1
ATOM 697 C C . ALA A 1 90 ? -22.484 13.711 12.508 1 89.5 90 ALA A C 1
ATOM 699 O O . ALA A 1 90 ? -22.375 12.516 12.242 1 89.5 90 ALA A O 1
ATOM 700 N N . ASP A 1 91 ? -23.422 14.5 12.055 1 91.88 91 ASP A N 1
ATOM 701 C CA . ASP A 1 91 ? -24.547 13.93 11.328 1 91.88 91 ASP A CA 1
ATOM 702 C C . ASP A 1 91 ? -24.094 13.266 10.031 1 91.88 91 ASP A C 1
ATOM 704 O O . ASP A 1 91 ? -24.688 12.273 9.594 1 91.88 91 ASP A O 1
ATOM 708 N N . ASN A 1 92 ? -22.984 13.781 9.539 1 87.81 92 ASN A N 1
ATOM 709 C CA . ASN A 1 92 ? -22.453 13.25 8.289 1 87.81 92 ASN A CA 1
ATOM 710 C C . ASN A 1 92 ? -21.344 12.234 8.539 1 87.81 92 ASN A C 1
ATOM 712 O O . ASN A 1 92 ? -21.375 11.133 7.992 1 87.81 92 ASN A O 1
ATOM 716 N N . LYS A 1 93 ? -20.516 12.562 9.469 1 85.75 93 LYS A N 1
ATOM 717 C CA . LYS A 1 93 ? -19.297 11.781 9.617 1 85.75 93 LYS A CA 1
ATOM 718 C C . LYS A 1 93 ? -19.578 10.438 10.273 1 85.75 93 LYS A C 1
ATOM 720 O O . LYS A 1 93 ? -19.016 9.414 9.883 1 85.75 93 LYS A O 1
ATOM 725 N N . ILE A 1 94 ? -20.484 10.398 11.25 1 84.5 94 ILE A N 1
ATOM 726 C CA . ILE A 1 94 ? -20.734 9.164 11.984 1 84.5 94 ILE A CA 1
ATOM 727 C C . ILE A 1 94 ? -21.312 8.109 11.047 1 84.5 94 ILE A C 1
ATOM 729 O O . ILE A 1 94 ? -20.953 6.934 11.125 1 84.5 94 ILE A O 1
ATOM 733 N N . ALA A 1 95 ? -22.125 8.602 10.055 1 86.5 95 ALA A N 1
ATOM 734 C CA . ALA A 1 95 ? -22.688 7.672 9.078 1 86.5 95 ALA A CA 1
ATOM 735 C C . ALA A 1 95 ? -21.609 7.102 8.172 1 86.5 95 ALA A C 1
ATOM 737 O O . ALA A 1 95 ? -21.656 5.93 7.793 1 86.5 95 ALA A O 1
ATOM 738 N N . LEU A 1 96 ? -20.641 7.934 7.941 1 78.88 96 LEU A N 1
ATOM 739 C CA . LEU A 1 96 ? -19.531 7.523 7.082 1 78.88 96 LEU A CA 1
ATOM 740 C C . LEU A 1 96 ? -18.688 6.445 7.754 1 78.88 96 LEU A C 1
ATOM 742 O O . LEU A 1 96 ? -18 5.676 7.078 1 78.88 96 LEU A O 1
ATOM 746 N N . ASN A 1 97 ? -18.844 6.387 9.102 1 74.38 97 ASN A N 1
ATOM 747 C CA . ASN A 1 97 ? -17.969 5.48 9.852 1 74.38 97 ASN A CA 1
ATOM 748 C C . ASN A 1 97 ? -18.578 4.086 9.953 1 74.38 97 ASN A C 1
ATOM 750 O O . ASN A 1 97 ? -17.969 3.174 10.516 1 74.38 97 ASN A O 1
ATOM 754 N N . ALA A 1 98 ? -19.781 3.951 9.305 1 80.44 98 ALA A N 1
ATOM 755 C CA . ALA A 1 98 ? -20.406 2.633 9.234 1 80.44 98 ALA A CA 1
ATOM 756 C C . ALA A 1 98 ? -19.828 1.814 8.086 1 80.44 98 ALA A C 1
ATOM 758 O O . ALA A 1 98 ? -19 2.305 7.32 1 80.44 98 ALA A O 1
ATOM 759 N N . SER A 1 99 ? -20.125 0.498 8.117 1 80.81 99 SER A N 1
ATOM 760 C CA . SER A 1 99 ? -19.656 -0.398 7.066 1 80.81 99 SER A CA 1
ATOM 761 C C . SER A 1 99 ? -20.812 -1.182 6.445 1 80.81 99 SER A C 1
ATOM 763 O O . SER A 1 99 ? -21.984 -0.923 6.746 1 80.81 99 SER A O 1
ATOM 765 N N . TRP A 1 100 ? -20.438 -1.871 5.391 1 79.31 100 TRP A N 1
ATOM 766 C CA . TRP A 1 100 ? -21.406 -2.727 4.727 1 79.31 100 TRP A CA 1
ATOM 767 C C . TRP A 1 100 ? -21.094 -4.199 4.949 1 79.31 100 TRP A C 1
ATOM 769 O O . TRP A 1 100 ? -19.922 -4.598 4.926 1 79.31 100 TRP A O 1
ATOM 779 N N . ASP A 1 101 ? -22.047 -4.867 5.328 1 80.25 101 ASP A N 1
ATOM 780 C CA . ASP A 1 101 ? -21.984 -6.305 5.07 1 80.25 101 ASP A CA 1
ATOM 781 C C . ASP A 1 101 ? -22.109 -6.598 3.576 1 80.25 101 ASP A C 1
ATOM 783 O O . ASP A 1 101 ? -23.219 -6.605 3.037 1 80.25 101 ASP A O 1
ATOM 787 N N . MET A 1 102 ? -21.062 -6.797 3.076 1 77.88 102 MET A N 1
ATOM 788 C CA . MET A 1 102 ? -21.031 -6.84 1.617 1 77.88 102 MET A CA 1
ATOM 789 C C . MET A 1 102 ? -21.859 -8 1.086 1 77.88 102 MET A C 1
ATOM 791 O O . MET A 1 102 ? -22.453 -7.902 0.012 1 77.88 102 MET A O 1
ATOM 795 N N . ASP A 1 103 ? -21.953 -8.992 1.878 1 74.25 103 ASP A N 1
ATOM 796 C CA . ASP A 1 103 ? -22.766 -10.125 1.45 1 74.25 103 ASP A CA 1
ATOM 797 C C . ASP A 1 103 ? -24.25 -9.797 1.523 1 74.25 103 ASP A C 1
ATOM 799 O O . ASP A 1 103 ? -25 -10.07 0.583 1 74.25 103 ASP A O 1
ATOM 803 N N . LEU A 1 104 ? -24.547 -9.195 2.566 1 82.94 104 LEU A N 1
ATOM 804 C CA . LEU A 1 104 ? -25.938 -8.805 2.734 1 82.94 104 LEU A CA 1
ATOM 805 C C . LEU A 1 104 ? -26.328 -7.719 1.732 1 82.94 104 LEU A C 1
ATOM 807 O O . LEU A 1 104 ? -27.438 -7.727 1.198 1 82.94 104 LEU A O 1
ATOM 811 N N . LEU A 1 105 ? -25.359 -6.895 1.43 1 86.25 105 LEU A N 1
ATOM 812 C CA . LEU A 1 105 ? -25.594 -5.828 0.462 1 86.25 105 LEU A CA 1
ATOM 813 C C . LEU A 1 105 ? -25.797 -6.398 -0.937 1 86.25 105 LEU A C 1
ATOM 815 O O . LEU A 1 105 ? -26.734 -6.016 -1.634 1 86.25 105 LEU A O 1
ATOM 819 N N . ALA A 1 106 ? -25 -7.352 -1.157 1 77.5 106 ALA A N 1
ATOM 820 C CA . ALA A 1 106 ? -25.094 -7.988 -2.469 1 77.5 106 ALA A CA 1
ATOM 821 C C . ALA A 1 106 ? -26.438 -8.688 -2.633 1 77.5 106 ALA A C 1
ATOM 823 O O . ALA A 1 106 ? -27.094 -8.562 -3.674 1 77.5 106 ALA A O 1
ATOM 824 N N . ASN A 1 107 ? -26.812 -9.305 -1.578 1 81.31 107 ASN A N 1
ATOM 825 C CA . ASN A 1 107 ? -28.094 -10.016 -1.602 1 81.31 107 ASN A CA 1
ATOM 826 C C . ASN A 1 107 ? -29.266 -9.062 -1.735 1 81.31 107 ASN A C 1
ATOM 828 O O . ASN A 1 107 ? -30.203 -9.328 -2.484 1 81.31 107 ASN A O 1
ATOM 832 N N . GLU A 1 108 ? -29.172 -7.992 -1.102 1 86.25 108 GLU A N 1
ATOM 833 C CA . GLU A 1 108 ? -30.25 -7.008 -1.131 1 86.25 108 GLU A CA 1
ATOM 834 C C . GLU A 1 108 ? -30.344 -6.336 -2.498 1 86.25 108 GLU A C 1
ATOM 836 O O . GLU A 1 108 ? -31.438 -6.176 -3.039 1 86.25 108 GLU A O 1
ATOM 841 N N . LEU A 1 109 ? -29.203 -6.102 -3.041 1 82.44 109 LEU A N 1
ATOM 842 C CA . LEU A 1 109 ? -29.172 -5.457 -4.352 1 82.44 109 LEU A CA 1
ATOM 843 C C . LEU A 1 109 ? -29.656 -6.414 -5.438 1 82.44 109 LEU A C 1
ATOM 845 O O . LEU A 1 109 ? -30.391 -6.016 -6.344 1 82.44 109 LEU A O 1
ATOM 849 N N . ALA A 1 110 ? -29.266 -7.637 -5.207 1 77.94 110 ALA A N 1
ATOM 850 C CA . ALA A 1 110 ? -29.719 -8.656 -6.148 1 77.94 110 ALA A CA 1
ATOM 851 C C . ALA A 1 110 ? -31.219 -8.859 -6.078 1 77.94 110 ALA A C 1
ATOM 853 O O . ALA A 1 110 ? -31.891 -8.938 -7.109 1 77.94 110 ALA A O 1
ATOM 854 N N . ASP A 1 111 ? -31.688 -8.883 -4.887 1 83.25 111 ASP A N 1
ATOM 855 C CA . ASP A 1 111 ? -33.125 -9.062 -4.672 1 83.25 111 ASP A CA 1
ATOM 856 C C . ASP A 1 111 ? -33.906 -7.891 -5.25 1 83.25 111 ASP A C 1
ATOM 858 O O . ASP A 1 111 ? -34.938 -8.094 -5.91 1 83.25 111 ASP A O 1
ATOM 862 N N . LEU A 1 112 ? -33.406 -6.742 -5.086 1 82.38 112 LEU A N 1
ATOM 863 C CA . LEU A 1 112 ? -34.062 -5.543 -5.574 1 82.38 112 LEU A CA 1
ATOM 864 C C . LEU A 1 112 ? -34.062 -5.504 -7.098 1 82.38 112 LEU A C 1
ATOM 866 O O . LEU A 1 112 ? -35.062 -5.094 -7.707 1 82.38 112 LEU A O 1
ATOM 870 N N . SER A 1 113 ? -32.969 -5.973 -7.602 1 75.31 113 SER A N 1
ATOM 871 C CA . SER A 1 113 ? -32.844 -5.98 -9.055 1 75.31 113 SER A CA 1
ATOM 872 C C . SER A 1 113 ? -33.812 -6.973 -9.695 1 75.31 113 SER A C 1
ATOM 874 O O . SER A 1 113 ? -34.281 -6.766 -10.82 1 75.31 113 SER A O 1
ATOM 876 N N . SER A 1 114 ? -34.188 -7.977 -8.875 1 73.5 114 SER A N 1
ATOM 877 C CA . SER A 1 114 ? -35.062 -9.039 -9.398 1 73.5 114 SER A CA 1
ATOM 878 C C . SER A 1 114 ? -36.531 -8.766 -9.102 1 73.5 114 SER A C 1
ATOM 880 O O . SER A 1 114 ? -37.406 -9.273 -9.797 1 73.5 114 SER A O 1
ATOM 882 N N . MET A 1 115 ? -36.781 -8.016 -8.031 1 66.06 115 MET A N 1
ATOM 883 C CA . MET A 1 115 ? -38.125 -7.812 -7.547 1 66.06 115 MET A CA 1
ATOM 884 C C . MET A 1 115 ? -38.938 -6.949 -8.516 1 66.06 115 MET A C 1
ATOM 886 O O . MET A 1 115 ? -40.125 -7.211 -8.758 1 66.06 115 MET A O 1
ATOM 890 N N . ASP A 1 116 ? -38.312 -5.863 -8.961 1 60.59 116 ASP A N 1
ATOM 891 C CA . ASP A 1 116 ? -39.031 -4.914 -9.812 1 60.59 116 ASP A CA 1
ATOM 892 C C . ASP A 1 116 ? -38.156 -4.453 -10.977 1 60.59 116 ASP A C 1
ATOM 894 O O . ASP A 1 116 ? -37.25 -3.664 -10.797 1 60.59 116 ASP A O 1
ATOM 898 N N . LEU A 1 117 ? -38.469 -5.125 -12.133 1 53 117 LEU A N 1
ATOM 899 C CA . LEU A 1 117 ? -37.688 -4.871 -13.336 1 53 117 LEU A CA 1
ATOM 900 C C . LEU A 1 117 ? -37.719 -3.387 -13.695 1 53 117 LEU A C 1
ATOM 902 O O . LEU A 1 117 ? -36.781 -2.889 -14.352 1 53 117 LEU A O 1
ATOM 906 N N . GLU A 1 118 ? -38.719 -2.689 -13.086 1 61.97 118 GLU A N 1
ATOM 907 C CA . GLU A 1 118 ? -38.844 -1.283 -13.453 1 61.97 118 GLU A CA 1
ATOM 908 C C . GLU A 1 118 ? -38.219 -0.377 -12.406 1 61.97 118 GLU A C 1
ATOM 910 O O . GLU A 1 118 ? -38.156 0.839 -12.594 1 61.97 118 GLU A O 1
ATOM 915 N N . PHE A 1 119 ? -37.625 -1.099 -11.469 1 73.31 119 PHE A N 1
ATOM 916 C CA . PHE A 1 119 ? -37.062 -0.303 -10.383 1 73.31 119 PHE A CA 1
ATOM 917 C C . PHE A 1 119 ? -35.688 0.243 -10.773 1 73.31 119 PHE A C 1
ATOM 919 O O . PHE A 1 119 ? -34.844 -0.489 -11.305 1 73.31 119 PHE A O 1
ATOM 926 N N . ASP A 1 120 ? -35.562 1.494 -10.648 1 76.88 120 ASP A N 1
ATOM 927 C CA . ASP A 1 120 ? -34.281 2.162 -10.906 1 76.88 120 ASP A CA 1
ATOM 928 C C . ASP A 1 120 ? -33.312 1.931 -9.758 1 76.88 120 ASP A C 1
ATOM 930 O O . ASP A 1 120 ? -33.438 2.518 -8.688 1 76.88 120 ASP A O 1
ATOM 934 N N . MET A 1 121 ? -32.344 1.114 -10.023 1 77.88 121 MET A N 1
ATOM 935 C CA . MET A 1 121 ? -31.344 0.744 -9.016 1 77.88 121 MET A CA 1
ATOM 936 C C . MET A 1 121 ? -30.578 1.97 -8.523 1 77.88 121 MET A C 1
ATOM 938 O O . MET A 1 121 ? -30.031 1.962 -7.426 1 77.88 121 MET A O 1
ATOM 942 N N . GLU A 1 122 ? -30.719 2.953 -9.297 1 77.94 122 GLU A N 1
ATOM 943 C CA . GLU A 1 122 ? -29.984 4.164 -8.938 1 77.94 122 GLU A CA 1
ATOM 944 C C . GLU A 1 122 ? -30.609 4.848 -7.727 1 77.94 122 GLU A C 1
ATOM 946 O O . GLU A 1 122 ? -29.969 5.645 -7.047 1 77.94 122 GLU A O 1
ATOM 951 N N . LEU A 1 123 ? -31.828 4.371 -7.422 1 84.12 123 LEU A N 1
ATOM 952 C CA . LEU A 1 123 ? -32.531 4.934 -6.277 1 84.12 123 LEU A CA 1
ATOM 953 C C . LEU A 1 123 ? -31.906 4.465 -4.969 1 84.12 123 LEU A C 1
ATOM 955 O O . LEU A 1 123 ? -32.156 5.051 -3.91 1 84.12 123 LEU A O 1
ATOM 959 N N . THR A 1 124 ? -31.031 3.428 -5.105 1 84.81 124 THR A N 1
ATOM 960 C CA . THR A 1 124 ? -30.359 2.926 -3.912 1 84.81 124 THR A CA 1
ATOM 961 C C . THR A 1 124 ? -29.141 3.777 -3.582 1 84.81 124 THR A C 1
ATOM 963 O O . THR A 1 124 ? -28.547 3.637 -2.508 1 84.81 124 THR A O 1
ATOM 966 N N . GLY A 1 125 ? -28.766 4.625 -4.547 1 82.25 125 GLY A N 1
ATOM 967 C CA . GLY A 1 125 ? -27.547 5.395 -4.375 1 82.25 125 GLY A CA 1
ATOM 968 C C . GLY A 1 125 ? -26.328 4.738 -5 1 82.25 125 GLY A C 1
ATOM 969 O O . GLY A 1 125 ? -25.281 5.371 -5.156 1 82.25 125 GLY A O 1
ATOM 970 N N . PHE A 1 126 ? -26.484 3.449 -5.48 1 76 126 PHE A N 1
ATOM 971 C CA . PHE A 1 126 ? -25.406 2.717 -6.141 1 76 126 PHE A CA 1
ATOM 972 C C . PHE A 1 126 ? -25.5 2.867 -7.652 1 76 126 PHE A C 1
ATOM 974 O O . PHE A 1 126 ? -26.594 2.842 -8.219 1 76 126 PHE A O 1
ATOM 981 N N . GLU A 1 127 ? -24.359 3.064 -8.164 1 70.06 127 GLU A N 1
ATOM 982 C CA . GLU A 1 127 ? -24.328 3.035 -9.617 1 70.06 127 GLU A CA 1
ATOM 983 C C . GLU A 1 127 ? -24.484 1.613 -10.148 1 70.06 127 GLU A C 1
ATOM 985 O O . GLU A 1 127 ? -24.062 0.653 -9.492 1 70.06 127 GLU A O 1
ATOM 990 N N . VAL A 1 128 ? -25.094 1.625 -11.258 1 61.06 128 VAL A N 1
ATOM 991 C CA . VAL A 1 128 ? -25.375 0.327 -11.859 1 61.06 128 VAL A CA 1
ATOM 992 C C . VAL A 1 128 ? -24.094 -0.487 -11.977 1 61.06 128 VAL A C 1
ATOM 994 O O . VAL A 1 128 ? -24.078 -1.683 -11.672 1 61.06 128 VAL A O 1
ATOM 997 N N . ALA A 1 129 ? -23.062 0.208 -12.227 1 53.25 129 ALA A N 1
ATOM 998 C CA . ALA A 1 129 ? -21.781 -0.472 -12.375 1 53.25 129 ALA A CA 1
ATOM 999 C C . ALA A 1 129 ? -21.297 -1.025 -11.031 1 53.25 129 ALA A C 1
ATOM 1001 O O . ALA A 1 129 ? -20.797 -2.148 -10.961 1 53.25 129 ALA A O 1
ATOM 1002 N N . ASP A 1 130 ? -21.516 -0.29 -9.992 1 64.44 130 ASP A N 1
ATOM 1003 C CA . ASP A 1 130 ? -21.141 -0.72 -8.648 1 64.44 130 ASP A CA 1
ATOM 1004 C C . ASP A 1 130 ? -21.984 -1.906 -8.195 1 64.44 130 ASP A C 1
ATOM 1006 O O . ASP A 1 130 ? -21.469 -2.832 -7.559 1 64.44 130 ASP A O 1
ATOM 1010 N N . VAL A 1 131 ? -23.297 -1.799 -8.586 1 65.56 131 VAL A N 1
ATOM 1011 C CA . VAL A 1 131 ? -24.234 -2.85 -8.203 1 65.56 131 VAL A CA 1
ATOM 1012 C C . VAL A 1 131 ? -23.797 -4.176 -8.82 1 65.56 131 VAL A C 1
ATOM 1014 O O . VAL A 1 131 ? -23.766 -5.207 -8.141 1 65.56 131 VAL A O 1
ATOM 1017 N N . ASP A 1 132 ? -23.391 -4.047 -10.023 1 54.97 132 ASP A N 1
ATOM 1018 C CA . ASP A 1 132 ? -22.938 -5.242 -10.734 1 54.97 132 ASP A CA 1
ATOM 1019 C C . ASP A 1 132 ? -21.688 -5.824 -10.094 1 54.97 132 ASP A C 1
ATOM 1021 O O . ASP A 1 132 ? -21.562 -7.043 -9.945 1 54.97 132 ASP A O 1
ATOM 1025 N N . ILE A 1 133 ? -20.938 -4.895 -9.656 1 51.88 133 ILE A N 1
ATOM 1026 C CA . ILE A 1 133 ? -19.672 -5.309 -9.055 1 51.88 133 ILE A CA 1
ATOM 1027 C C . ILE A 1 133 ? -19.953 -5.941 -7.688 1 51.88 133 ILE A C 1
ATOM 1029 O O . ILE A 1 133 ? -19.406 -7.004 -7.375 1 51.88 133 ILE A O 1
ATOM 1033 N N . ILE A 1 134 ? -20.828 -5.355 -7.008 1 63.16 134 ILE A N 1
ATOM 1034 C CA . ILE A 1 134 ? -21.141 -5.816 -5.66 1 63.16 134 ILE A CA 1
ATOM 1035 C C . ILE A 1 134 ? -21.844 -7.176 -5.727 1 63.16 134 ILE A C 1
ATOM 1037 O O . ILE A 1 134 ? -21.484 -8.094 -4.988 1 63.16 134 ILE A O 1
ATOM 1041 N N . ILE A 1 135 ? -22.828 -7.176 -6.691 1 59.06 135 ILE A N 1
ATOM 1042 C CA . ILE A 1 135 ? -23.562 -8.422 -6.863 1 59.06 135 ILE A CA 1
ATOM 1043 C C . ILE A 1 135 ? -22.641 -9.5 -7.418 1 59.06 135 ILE A C 1
ATOM 1045 O O . ILE A 1 135 ? -22.656 -10.641 -6.949 1 59.06 135 ILE A O 1
ATOM 1049 N N . GLY A 1 136 ? -22.016 -8.898 -8.461 1 49.44 136 GLY A N 1
ATOM 1050 C CA . GLY A 1 136 ? -21.062 -9.82 -9.062 1 49.44 136 GLY A CA 1
ATOM 1051 C C . GLY A 1 136 ? -20.016 -10.32 -8.086 1 49.44 136 GLY A C 1
ATOM 1052 O O . GLY A 1 136 ? -19.688 -11.508 -8.078 1 49.44 136 GLY A O 1
ATOM 1053 N N . ASP A 1 137 ? -19.672 -9.305 -7.332 1 47.16 137 ASP A N 1
ATOM 1054 C CA . ASP A 1 137 ? -18.672 -9.672 -6.328 1 47.16 137 ASP A CA 1
ATOM 1055 C C . ASP A 1 137 ? -19.266 -10.648 -5.312 1 47.16 137 ASP A C 1
ATOM 1057 O O . ASP A 1 137 ? -18.578 -11.562 -4.855 1 47.16 137 ASP A O 1
ATOM 1061 N N . ALA A 1 138 ? -20.656 -10.234 -5.066 1 48.28 138 ALA A N 1
ATOM 1062 C CA . ALA A 1 138 ? -21.359 -11.109 -4.133 1 48.28 138 ALA A CA 1
ATOM 1063 C C . ALA A 1 138 ? -21.594 -12.484 -4.746 1 48.28 138 ALA A C 1
ATOM 1065 O O . ALA A 1 138 ? -21.516 -13.5 -4.059 1 48.28 138 ALA A O 1
ATOM 1066 N N . GLN A 1 139 ? -22.125 -12.305 -6.148 1 40.44 139 GLN A N 1
ATOM 1067 C CA . GLN A 1 139 ? -22.328 -13.547 -6.895 1 40.44 139 GLN A CA 1
ATOM 1068 C C . GLN A 1 139 ? -21 -14.281 -7.109 1 40.44 139 GLN A C 1
ATOM 1070 O O . GLN A 1 139 ? -20.953 -15.508 -7.039 1 40.44 139 GLN A O 1
ATOM 1075 N N . VAL A 1 140 ? -20.359 -13.234 -7.668 1 35.56 140 VAL A N 1
ATOM 1076 C CA . VAL A 1 140 ? -19.031 -13.805 -7.805 1 35.56 140 VAL A CA 1
ATOM 1077 C C . VAL A 1 140 ? -18.484 -14.195 -6.43 1 35.56 140 VAL A C 1
ATOM 1079 O O . VAL A 1 140 ? -17.844 -15.242 -6.281 1 35.56 140 VAL A O 1
ATOM 1082 N N . ARG A 1 141 ? -18.891 -13.078 -5.668 1 35.19 141 ARG A N 1
ATOM 1083 C CA . ARG A 1 141 ? -18.594 -13.461 -4.293 1 35.19 141 ARG A CA 1
ATOM 1084 C C . ARG A 1 141 ? -19.391 -14.688 -3.875 1 35.19 141 ARG A C 1
ATOM 1086 O O . ARG A 1 141 ? -18.875 -15.539 -3.141 1 35.19 141 ARG A O 1
ATOM 1093 N N . GLY A 1 142 ? -20.75 -14.508 -4.359 1 32.94 142 GLY A N 1
ATOM 1094 C CA . GLY A 1 142 ? -21.547 -15.719 -4.297 1 32.94 142 GLY A CA 1
ATOM 1095 C C . GLY A 1 142 ? -21.078 -16.797 -5.27 1 32.94 142 GLY A C 1
ATOM 1096 O O . GLY A 1 142 ? -21.016 -17.969 -4.914 1 32.94 142 GLY A O 1
ATOM 1097 N N . ALA A 1 143 ? -21.422 -16.484 -6.715 1 30.86 143 ALA A N 1
ATOM 1098 C CA . ALA A 1 143 ? -20.922 -17.406 -7.723 1 30.86 143 ALA A CA 1
ATOM 1099 C C . ALA A 1 143 ? -19.406 -17.281 -7.879 1 30.86 143 ALA A C 1
ATOM 1101 O O . ALA A 1 143 ? -18.781 -18.094 -8.562 1 30.86 143 ALA A O 1
ATOM 1102 N N . GLU A 1 144 ? -19.109 -15.859 -8.156 1 31.58 144 GLU A N 1
ATOM 1103 C CA . GLU A 1 144 ? -17.703 -15.82 -8.5 1 31.58 144 GLU A CA 1
ATOM 1104 C C . GLU A 1 144 ? -16.859 -16.625 -7.516 1 31.58 144 GLU A C 1
ATOM 1106 O O . GLU A 1 144 ? -16.984 -16.469 -6.301 1 31.58 144 GLU A O 1
ATOM 1111 N N . GLU A 1 145 ? -16.547 -17.484 -7.977 1 30.38 145 GLU A N 1
ATOM 1112 C CA . GLU A 1 145 ? -15.633 -18.547 -7.605 1 30.38 145 GLU A CA 1
ATOM 1113 C C . GLU A 1 145 ? -14.336 -17.984 -7.016 1 30.38 145 GLU A C 1
ATOM 1115 O O . GLU A 1 145 ? -13.539 -17.375 -7.727 1 30.38 145 GLU A O 1
ATOM 1120 N N . ILE A 1 146 ? -14.344 -16.906 -6.047 1 33.44 146 ILE A N 1
ATOM 1121 C CA . ILE A 1 146 ? -13.133 -16.766 -5.254 1 33.44 146 ILE A CA 1
ATOM 1122 C C . ILE A 1 146 ? -12.219 -17.969 -5.484 1 33.44 146 ILE A C 1
ATOM 1124 O O . ILE A 1 146 ? -12.602 -19.109 -5.211 1 33.44 146 ILE A O 1
ATOM 1128 N N . GLU A 1 147 ? -11.625 -17.734 -6.504 1 37.53 147 GLU A N 1
ATOM 1129 C CA . GLU A 1 147 ? -10.789 -18.922 -6.672 1 37.53 147 GLU A CA 1
ATOM 1130 C C . GLU A 1 147 ? -10.281 -19.422 -5.328 1 37.53 147 GLU A C 1
ATOM 1132 O O . GLU A 1 147 ? -9.625 -18.688 -4.582 1 37.53 147 GLU A O 1
ATOM 1137 N N . THR A 1 148 ? -11.109 -19.781 -4.426 1 38.81 148 THR A N 1
ATOM 1138 C CA . THR A 1 148 ? -10.578 -20.5 -3.271 1 38.81 148 THR A CA 1
ATOM 1139 C C . THR A 1 148 ? -9.492 -21.484 -3.703 1 38.81 148 THR A C 1
ATOM 1141 O O . THR A 1 148 ? -9.672 -22.234 -4.66 1 38.81 148 THR A O 1
ATOM 1144 N N . ALA A 1 149 ? -8.391 -20.922 -3.514 1 47.38 149 ALA A N 1
ATOM 1145 C CA . ALA A 1 149 ? -7.434 -21.984 -3.812 1 47.38 149 ALA A CA 1
ATOM 1146 C C . ALA A 1 149 ? -7.867 -23.312 -3.182 1 47.38 149 ALA A C 1
ATOM 1148 O O . ALA A 1 149 ? -8.141 -23.375 -1.982 1 47.38 149 ALA A O 1
ATOM 1149 N N . PRO A 1 150 ? -8.367 -24.25 -3.887 1 50.94 150 PRO A N 1
ATOM 1150 C CA . PRO A 1 150 ? -8.742 -25.547 -3.307 1 50.94 150 PRO A CA 1
ATOM 1151 C C . PRO A 1 150 ? -7.676 -26.094 -2.365 1 50.94 150 PRO A C 1
ATOM 1153 O O . PRO A 1 150 ? -6.48 -25.922 -2.607 1 50.94 150 PRO A O 1
ATOM 1156 N N . VAL A 1 151 ? -8.023 -26.016 -1.049 1 56 151 VAL A N 1
ATOM 1157 C CA . VAL A 1 151 ? -7.109 -26.688 -0.124 1 56 151 VAL A CA 1
ATOM 1158 C C . VAL A 1 151 ? -7.477 -28.156 -0.007 1 56 151 VAL A C 1
ATOM 1160 O O . VAL A 1 151 ? -8.625 -28.547 -0.251 1 56 151 VAL A O 1
ATOM 1163 N N . PRO A 1 152 ? -6.406 -28.812 0.204 1 60.78 152 PRO A N 1
ATOM 1164 C CA . PRO A 1 152 ? -6.711 -30.234 0.4 1 60.78 152 PRO A CA 1
ATOM 1165 C C . PRO A 1 152 ? -7.727 -30.469 1.514 1 60.78 152 PRO A C 1
ATOM 1167 O O . PRO A 1 152 ? -7.695 -29.797 2.541 1 60.78 152 PRO A O 1
ATOM 1170 N N . ASN A 1 153 ? -8.766 -31.031 1.26 1 55.94 153 ASN A N 1
ATOM 1171 C CA . ASN A 1 153 ? -9.727 -31.438 2.273 1 55.94 153 ASN A CA 1
ATOM 1172 C C . ASN A 1 153 ? -9.156 -32.531 3.18 1 55.94 153 ASN A C 1
ATOM 1174 O O . ASN A 1 153 ? -8.812 -33.625 2.715 1 55.94 153 ASN A O 1
ATOM 1178 N N . GLU A 1 154 ? -8.844 -32.219 4.387 1 59.72 154 GLU A N 1
ATOM 1179 C CA . GLU A 1 154 ? -8.234 -33.156 5.324 1 59.72 154 GLU A CA 1
ATOM 1180 C C . GLU A 1 154 ? -8.977 -34.469 5.344 1 59.72 154 GLU A C 1
ATOM 1182 O O . GLU A 1 154 ? -8.383 -35.531 5.609 1 59.72 154 GLU A O 1
ATOM 1187 N N . GLY A 1 155 ? -10.18 -34.469 4.941 1 60.5 155 GLY A N 1
ATOM 1188 C CA . GLY A 1 155 ? -10.922 -35.719 5.062 1 60.5 155 GLY A CA 1
ATOM 1189 C C . GLY A 1 155 ? -10.938 -36.531 3.781 1 60.5 155 GLY A C 1
ATOM 1190 O O . GLY A 1 155 ? -11.32 -37.719 3.789 1 60.5 155 GLY A O 1
ATOM 1191 N N . MET A 1 156 ? -10.344 -36.031 2.828 1 70.19 156 MET A N 1
ATOM 1192 C CA . MET A 1 156 ? -10.383 -36.75 1.562 1 70.19 156 MET A CA 1
ATOM 1193 C C . MET A 1 156 ? -9.086 -37.5 1.326 1 70.19 156 MET A C 1
ATOM 1195 O O . MET A 1 156 ? -8 -37 1.637 1 70.19 156 MET A O 1
ATOM 1199 N N . PRO A 1 157 ? -9.211 -38.719 0.979 1 81.44 157 PRO A N 1
ATOM 1200 C CA . PRO A 1 157 ? -7.984 -39.469 0.667 1 81.44 157 PRO A CA 1
ATOM 1201 C C . PRO A 1 157 ? -7.16 -38.812 -0.436 1 81.44 157 PRO A C 1
ATOM 1203 O O . PRO A 1 157 ? -7.723 -38.25 -1.384 1 81.44 157 PRO A O 1
ATOM 1206 N N . VAL A 1 158 ? -5.93 -38.812 -0.272 1 91.75 158 VAL A N 1
ATOM 1207 C CA . VAL A 1 158 ? -5 -38.281 -1.253 1 91.75 158 VAL A CA 1
ATOM 1208 C C . VAL A 1 158 ? -4.719 -39.312 -2.34 1 91.75 158 VAL A C 1
ATOM 1210 O O . VAL A 1 158 ? -4.305 -40.438 -2.041 1 91.75 158 VAL A O 1
ATOM 1213 N N . VAL A 1 159 ? -4.98 -38.969 -3.527 1 94.5 159 VAL A N 1
ATOM 1214 C CA . VAL A 1 159 ? -4.84 -39.844 -4.672 1 94.5 159 VAL A CA 1
ATOM 1215 C C . VAL A 1 159 ? -3.389 -39.875 -5.145 1 94.5 159 VAL A C 1
ATOM 1217 O O . VAL A 1 159 ? -2.824 -40.938 -5.41 1 94.5 159 VAL A O 1
ATOM 1220 N N . THR A 1 160 ? -2.838 -38.719 -5.195 1 96.06 160 THR A N 1
ATOM 1221 C CA . THR A 1 160 ? -1.479 -38.531 -5.691 1 96.06 160 THR A CA 1
ATOM 1222 C C . THR A 1 160 ? -0.462 -39.125 -4.711 1 96.06 160 THR A C 1
ATOM 1224 O O . THR A 1 160 ? -0.653 -39.031 -3.494 1 96.06 160 THR A O 1
ATOM 1227 N N . ARG A 1 161 ? 0.515 -39.719 -5.207 1 95.62 161 ARG A N 1
ATOM 1228 C CA . ARG A 1 161 ? 1.664 -40.188 -4.43 1 95.62 161 ARG A CA 1
ATOM 1229 C C . ARG A 1 161 ? 2.947 -39.5 -4.91 1 95.62 161 ARG A C 1
ATOM 1231 O O . ARG A 1 161 ? 3.043 -39.094 -6.066 1 95.62 161 ARG A O 1
ATOM 1238 N N . SER A 1 162 ? 3.854 -39.438 -4.023 1 96.81 162 SER A N 1
ATOM 1239 C CA . SER A 1 162 ? 5.152 -38.906 -4.402 1 96.81 162 SER A CA 1
ATOM 1240 C C . SER A 1 162 ? 5.715 -39.625 -5.625 1 96.81 162 SER A C 1
ATOM 1242 O O . SER A 1 162 ? 5.676 -40.844 -5.703 1 96.81 162 SER A O 1
ATOM 1244 N N . GLY A 1 163 ? 6.113 -38.875 -6.621 1 97.69 163 GLY A N 1
ATOM 1245 C CA . GLY A 1 163 ? 6.691 -39.438 -7.824 1 97.69 163 GLY A CA 1
ATOM 1246 C C . GLY A 1 163 ? 5.703 -39.562 -8.969 1 97.69 163 GLY A C 1
ATOM 1247 O O . GLY A 1 163 ? 6.09 -39.812 -10.109 1 97.69 163 GLY A O 1
ATOM 1248 N N . ASP A 1 164 ? 4.43 -39.312 -8.695 1 98.06 164 ASP A N 1
ATOM 1249 C CA . ASP A 1 164 ? 3.43 -39.344 -9.758 1 98.06 164 ASP A CA 1
ATOM 1250 C C . ASP A 1 164 ? 3.58 -38.188 -10.719 1 98.06 164 ASP A C 1
ATOM 1252 O O . ASP A 1 164 ? 3.75 -37.031 -10.281 1 98.06 164 ASP A O 1
ATOM 1256 N N . LEU A 1 165 ? 3.598 -38.5 -11.977 1 98.56 165 LEU A N 1
ATOM 1257 C CA . LEU A 1 165 ? 3.488 -37.5 -13.031 1 98.56 165 LEU A CA 1
ATOM 1258 C C . LEU A 1 165 ? 2.094 -37.531 -13.648 1 98.56 165 LEU A C 1
ATOM 1260 O O . LEU A 1 165 ? 1.646 -38.562 -14.156 1 98.56 165 LEU A O 1
ATOM 1264 N N . TRP A 1 166 ? 1.445 -36.406 -13.531 1 98.5 166 TRP A N 1
ATOM 1265 C CA . TRP A 1 166 ? 0.103 -36.25 -14.086 1 98.5 166 TRP A CA 1
ATOM 1266 C C . TRP A 1 166 ? 0.133 -35.469 -15.398 1 98.5 166 TRP A C 1
ATOM 1268 O O . TRP A 1 166 ? 0.785 -34.438 -15.484 1 98.5 166 TRP A O 1
ATOM 1278 N N . LEU A 1 167 ? -0.5 -36 -16.391 1 98.06 167 LEU A N 1
ATOM 1279 C CA . LEU A 1 167 ? -0.655 -35.344 -17.688 1 98.06 167 LEU A CA 1
ATOM 1280 C C . LEU A 1 16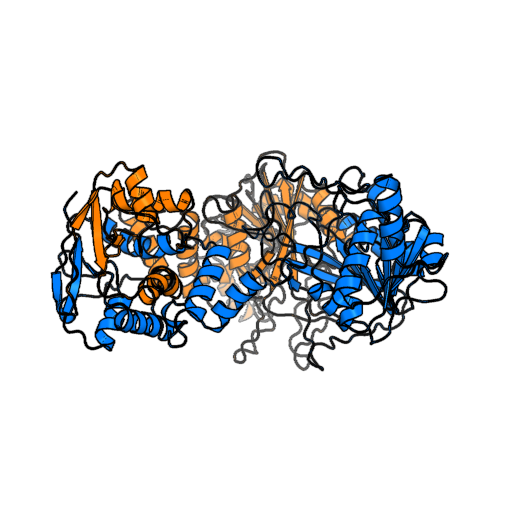7 ? -2.031 -34.719 -17.812 1 98.06 167 LEU A C 1
ATOM 1282 O O . LEU A 1 167 ? -3.053 -35.406 -17.719 1 98.06 167 LEU A O 1
ATOM 1286 N N . LEU A 1 168 ? -2.088 -33.469 -17.938 1 97.88 168 LEU A N 1
ATOM 1287 C CA . LEU A 1 168 ? -3.301 -32.656 -18.078 1 97.88 168 LEU A CA 1
ATOM 1288 C C . LEU A 1 168 ? -3.328 -31.969 -19.438 1 97.88 168 LEU A C 1
ATOM 1290 O O . LEU A 1 168 ? -3.047 -30.781 -19.531 1 97.88 168 LEU A O 1
ATOM 1294 N N . GLY A 1 169 ? -3.754 -32.75 -20.469 1 94.5 169 GLY A N 1
ATOM 1295 C CA . GLY A 1 169 ? -3.58 -32.188 -21.812 1 94.5 169 GLY A CA 1
ATOM 1296 C C . GLY A 1 169 ? -2.139 -31.844 -22.125 1 94.5 169 GLY A C 1
ATOM 1297 O O . GLY A 1 169 ? -1.27 -32.719 -22.141 1 94.5 169 GLY A O 1
ATOM 1298 N N . LYS A 1 170 ? -1.87 -30.609 -22.281 1 94.5 170 LYS A N 1
ATOM 1299 C CA . LYS A 1 170 ? -0.525 -30.141 -22.609 1 94.5 170 LYS A CA 1
ATOM 1300 C C . LYS A 1 170 ? 0.292 -29.875 -21.359 1 94.5 170 LYS A C 1
ATOM 1302 O O . LYS A 1 170 ? 1.491 -29.594 -21.438 1 94.5 170 LYS A O 1
ATOM 1307 N N . HIS A 1 171 ? -0.369 -29.859 -20.172 1 98 171 HIS A N 1
ATOM 1308 C CA . HIS A 1 171 ? 0.291 -29.547 -18.906 1 98 171 HIS A CA 1
ATOM 1309 C C . HIS A 1 171 ? 0.842 -30.797 -18.25 1 98 171 HIS A C 1
ATOM 1311 O O . HIS A 1 171 ? 0.406 -31.922 -18.547 1 98 171 HIS A O 1
ATOM 1317 N N . ARG A 1 172 ? 1.84 -30.625 -17.375 1 98.56 172 ARG A N 1
ATOM 1318 C CA . ARG A 1 172 ? 2.41 -31.688 -16.578 1 98.56 172 ARG A CA 1
ATOM 1319 C C . ARG A 1 172 ? 2.531 -31.266 -15.109 1 98.56 172 ARG A C 1
ATOM 1321 O O . ARG A 1 172 ? 2.955 -30.141 -14.82 1 98.56 172 ARG A O 1
ATOM 1328 N N . ILE A 1 173 ? 2.107 -32.125 -14.234 1 98.62 173 ILE A N 1
ATOM 1329 C CA . ILE A 1 173 ? 2.23 -31.859 -12.797 1 98.62 173 ILE A CA 1
ATOM 1330 C C . ILE A 1 173 ? 2.928 -33.031 -12.125 1 98.62 173 ILE A C 1
ATOM 1332 O O . ILE A 1 173 ? 2.523 -34.188 -12.297 1 98.62 173 ILE A O 1
ATOM 1336 N N . PHE A 1 174 ? 3.959 -32.781 -11.398 1 98.62 174 PHE A N 1
ATOM 1337 C CA . PHE A 1 174 ? 4.766 -33.812 -10.758 1 98.62 174 PHE A CA 1
ATOM 1338 C C . PHE A 1 174 ? 4.746 -33.656 -9.242 1 98.62 174 PHE A C 1
ATOM 1340 O O . PHE A 1 174 ? 4.898 -32.562 -8.727 1 98.62 174 PHE A O 1
ATOM 1347 N N . CYS A 1 175 ? 4.441 -34.719 -8.539 1 98.38 175 CYS A N 1
ATOM 1348 C CA . CYS A 1 175 ? 4.57 -34.688 -7.086 1 98.38 175 CYS A CA 1
ATOM 1349 C C . CYS A 1 175 ? 6.008 -34.969 -6.66 1 98.38 175 CYS A C 1
ATOM 1351 O O . CYS A 1 175 ? 6.418 -36.156 -6.582 1 98.38 175 CYS A O 1
ATOM 1353 N N . GLY A 1 176 ? 6.723 -33.938 -6.348 1 97.75 176 GLY A N 1
ATOM 1354 C CA . GLY A 1 176 ? 8.133 -34.062 -6.023 1 97.75 176 GLY A CA 1
ATOM 1355 C C . GLY A 1 176 ? 8.688 -32.906 -5.215 1 97.75 176 GLY A C 1
ATOM 1356 O O . GLY A 1 176 ? 7.926 -32.094 -4.715 1 97.75 176 GLY A O 1
ATOM 1357 N N . ASP A 1 177 ? 9.969 -32.969 -5.016 1 97.12 177 ASP A N 1
ATOM 1358 C CA . ASP A 1 177 ? 10.695 -32 -4.199 1 97.12 177 ASP A CA 1
ATOM 1359 C C . ASP A 1 177 ? 11.547 -31.062 -5.066 1 97.12 177 ASP A C 1
ATOM 1361 O O . ASP A 1 177 ? 12.453 -31.516 -5.762 1 97.12 177 ASP A O 1
ATOM 1365 N N . ALA A 1 178 ? 11.219 -29.797 -4.996 1 96.81 178 ALA A N 1
ATOM 1366 C CA . ALA A 1 178 ? 11.859 -28.781 -5.844 1 96.81 178 ALA A CA 1
ATOM 1367 C C . ALA A 1 178 ? 13.359 -28.703 -5.562 1 96.81 178 ALA A C 1
ATOM 1369 O O . ALA A 1 178 ? 14.109 -28.109 -6.336 1 96.81 178 ALA A O 1
ATOM 1370 N N . ARG A 1 179 ? 13.883 -29.312 -4.5 1 95.62 179 ARG A N 1
ATOM 1371 C CA . ARG A 1 179 ? 15.305 -29.328 -4.152 1 95.62 179 ARG A CA 1
ATOM 1372 C C . ARG A 1 179 ? 16.047 -30.391 -4.941 1 95.62 179 ARG A C 1
ATOM 1374 O O . ARG A 1 179 ? 17.281 -30.406 -4.988 1 95.62 179 ARG A O 1
ATOM 1381 N N . ILE A 1 180 ? 15.289 -31.281 -5.586 1 96.75 180 ILE A N 1
ATOM 1382 C CA . ILE A 1 180 ? 15.875 -32.438 -6.238 1 96.75 180 ILE A CA 1
ATOM 1383 C C . ILE A 1 180 ? 15.891 -32.219 -7.75 1 96.75 180 ILE A C 1
ATOM 1385 O O . ILE A 1 180 ? 14.836 -32.125 -8.383 1 96.75 180 ILE A O 1
ATOM 1389 N N . ALA A 1 181 ? 17.016 -32.312 -8.383 1 96.31 181 ALA A N 1
ATOM 1390 C CA . ALA A 1 181 ? 17.219 -32.062 -9.812 1 96.31 181 ALA A CA 1
ATOM 1391 C C . ALA A 1 181 ? 16.484 -33.125 -10.641 1 96.31 181 ALA A C 1
ATOM 1393 O O . ALA A 1 181 ? 15.906 -32.812 -11.68 1 96.31 181 ALA A O 1
ATOM 1394 N N . ASP A 1 182 ? 16.5 -34.344 -10.172 1 97.12 182 ASP A N 1
ATOM 1395 C CA . ASP A 1 182 ? 15.883 -35.438 -10.914 1 97.12 182 ASP A CA 1
ATOM 1396 C C . ASP A 1 182 ? 14.367 -35.281 -10.992 1 97.12 182 ASP A C 1
ATOM 1398 O O . ASP A 1 182 ? 13.742 -35.688 -11.961 1 97.12 182 ASP A O 1
ATOM 1402 N N . ASP A 1 183 ? 13.805 -34.688 -9.992 1 97.75 183 ASP A N 1
ATOM 1403 C CA . ASP A 1 183 ? 12.367 -34.438 -10.016 1 97.75 183 ASP A CA 1
ATOM 1404 C C . ASP A 1 183 ? 12 -33.406 -11.102 1 97.75 183 ASP A C 1
ATOM 1406 O O . ASP A 1 183 ? 10.961 -33.531 -11.742 1 97.75 183 ASP A O 1
ATOM 1410 N N . PHE A 1 184 ? 12.883 -32.406 -11.32 1 97 184 PHE A N 1
ATOM 1411 C CA . PHE A 1 184 ? 12.68 -31.484 -12.414 1 97 184 PHE A CA 1
ATOM 1412 C C . PHE A 1 184 ? 12.789 -32.188 -13.758 1 97 184 PHE A C 1
ATOM 1414 O O . PHE A 1 184 ? 12.031 -31.891 -14.688 1 97 184 PHE A O 1
ATOM 1421 N N . ALA A 1 185 ? 13.75 -33.094 -13.852 1 96.44 185 ALA A N 1
ATOM 1422 C CA . ALA A 1 185 ? 13.914 -33.875 -15.086 1 96.44 185 ALA A CA 1
ATOM 1423 C C . ALA A 1 185 ? 12.672 -34.688 -15.398 1 96.44 185 ALA A C 1
ATOM 1425 O O . ALA A 1 185 ? 12.258 -34.781 -16.562 1 96.44 185 ALA A O 1
ATOM 1426 N N . ALA A 1 186 ? 12.125 -35.312 -14.336 1 97.06 186 ALA A N 1
ATOM 1427 C CA . ALA A 1 186 ? 10.898 -36.062 -14.516 1 97.06 186 ALA A CA 1
ATOM 1428 C C . ALA A 1 186 ? 9.75 -35.188 -15 1 97.06 186 ALA A C 1
ATOM 1430 O O . ALA A 1 186 ? 8.938 -35.594 -15.828 1 97.06 186 ALA A O 1
ATOM 1431 N N . LEU A 1 187 ? 9.758 -33.969 -14.508 1 97.81 187 LEU A N 1
ATOM 1432 C CA . LEU A 1 187 ? 8.672 -33.031 -14.797 1 97.81 187 LEU A CA 1
ATOM 1433 C C . LEU A 1 187 ? 8.805 -32.469 -16.203 1 97.81 187 LEU A C 1
ATOM 1435 O O . LEU A 1 187 ? 7.84 -32.469 -16.969 1 97.81 187 LEU A O 1
ATOM 1439 N N . VAL A 1 188 ? 10.031 -31.984 -16.531 1 95.69 188 VAL A N 1
ATOM 1440 C CA . VAL A 1 188 ? 10.156 -31.156 -17.734 1 95.69 188 VAL A CA 1
ATOM 1441 C C . VAL A 1 188 ? 10.758 -31.984 -18.859 1 95.69 188 VAL A C 1
ATOM 1443 O O . VAL A 1 188 ? 10.672 -31.594 -20.031 1 95.69 188 VAL A O 1
ATOM 1446 N N . ALA A 1 189 ? 11.398 -33.125 -18.562 1 90.62 189 ALA A N 1
ATOM 1447 C CA . ALA A 1 189 ? 12.102 -33.938 -19.562 1 90.62 189 ALA A CA 1
ATOM 1448 C C . ALA A 1 189 ? 13.078 -33.062 -20.359 1 90.62 189 ALA A C 1
ATOM 1450 O O . ALA A 1 189 ? 13.93 -32.375 -19.797 1 90.62 189 ALA A O 1
ATOM 1451 N N . ASP A 1 190 ? 12.891 -32.844 -21.672 1 90.31 190 ASP A N 1
ATOM 1452 C CA . ASP A 1 190 ? 13.852 -32.125 -22.516 1 90.31 190 ASP A CA 1
ATOM 1453 C C . ASP A 1 190 ? 13.344 -30.703 -22.812 1 90.31 190 ASP A C 1
ATOM 1455 O O . ASP A 1 190 ? 13.992 -29.953 -23.547 1 90.31 190 ASP A O 1
ATOM 1459 N N . SER A 1 191 ? 12.312 -30.312 -22.188 1 93.75 191 SER A N 1
ATOM 1460 C CA . SER A 1 191 ? 11.742 -29 -22.453 1 93.75 191 SER A CA 1
ATOM 1461 C C . SER A 1 191 ? 12.43 -27.906 -21.641 1 93.75 191 SER A C 1
ATOM 1463 O O . SER A 1 191 ? 13.039 -28.203 -20.594 1 93.75 191 SER A O 1
ATOM 1465 N N . LYS A 1 192 ? 12.406 -26.688 -22.188 1 96.56 192 LYS A N 1
ATOM 1466 C CA . LYS A 1 192 ? 12.898 -25.516 -21.469 1 96.56 192 LYS A CA 1
ATOM 1467 C C . LYS A 1 192 ? 11.789 -24.5 -21.234 1 96.56 192 LYS A C 1
ATOM 1469 O O . LYS A 1 192 ? 10.992 -24.219 -22.141 1 96.56 192 LYS A O 1
ATOM 1474 N N . ALA A 1 193 ? 11.742 -24.094 -20.094 1 98.31 193 ALA A N 1
ATOM 1475 C CA . ALA A 1 193 ? 10.68 -23.156 -19.719 1 98.31 193 ALA A CA 1
ATOM 1476 C C . ALA A 1 193 ? 10.961 -21.766 -20.266 1 98.31 193 ALA A C 1
ATOM 1478 O O . ALA A 1 193 ? 12.109 -21.297 -20.25 1 98.31 193 ALA A O 1
ATOM 1479 N N . ALA A 1 194 ? 9.93 -21.141 -20.719 1 97.5 194 ALA A N 1
ATOM 1480 C CA . ALA A 1 194 ? 10.016 -19.766 -21.188 1 97.5 194 ALA A CA 1
ATOM 1481 C C . ALA A 1 194 ? 9.891 -18.781 -20.047 1 97.5 194 ALA A C 1
ATOM 1483 O O . ALA A 1 194 ? 10.32 -17.625 -20.156 1 97.5 194 ALA A O 1
ATOM 1484 N N . MET A 1 195 ? 9.297 -19.234 -18.953 1 98.12 195 MET A N 1
ATOM 1485 C CA . MET A 1 195 ? 9.156 -18.391 -17.766 1 98.12 195 MET A CA 1
ATOM 1486 C C . MET A 1 195 ? 8.922 -19.25 -16.531 1 98.12 195 MET A C 1
ATOM 1488 O O . MET A 1 195 ? 8.586 -20.438 -16.641 1 98.12 195 MET A O 1
ATOM 1492 N N . VAL A 1 196 ? 9.141 -18.594 -15.422 1 98.75 196 VAL A N 1
ATOM 1493 C CA . VAL A 1 196 ? 8.805 -19.172 -14.125 1 98.75 196 VAL A CA 1
ATOM 1494 C C . VAL A 1 196 ? 7.895 -18.219 -13.359 1 98.75 196 VAL A C 1
ATOM 1496 O O . VAL A 1 196 ? 8.109 -17.016 -13.359 1 98.75 196 VAL A O 1
ATOM 1499 N N . PHE A 1 197 ? 6.871 -18.688 -12.828 1 98.56 197 PHE A N 1
ATOM 1500 C CA . PHE A 1 197 ? 6.125 -18.031 -11.766 1 98.56 197 PHE A CA 1
ATOM 1501 C C . PHE A 1 197 ? 5.977 -18.953 -10.562 1 98.56 197 PHE A C 1
ATOM 1503 O O . PHE A 1 197 ? 5.395 -20.031 -10.664 1 98.56 197 PHE A O 1
ATOM 1510 N N . THR A 1 198 ? 6.484 -18.5 -9.414 1 97.88 198 THR A N 1
ATOM 1511 C CA . THR A 1 198 ? 6.449 -19.438 -8.297 1 97.88 198 THR A CA 1
ATOM 1512 C C . THR A 1 198 ? 6.352 -18.688 -6.973 1 97.88 198 THR A C 1
ATOM 1514 O O . THR A 1 198 ? 6.727 -17.516 -6.879 1 97.88 198 THR A O 1
ATOM 1517 N N . ASP A 1 199 ? 5.789 -19.344 -6.016 1 95.5 199 ASP A N 1
ATOM 1518 C CA . ASP A 1 199 ? 5.551 -18.844 -4.668 1 95.5 199 ASP A CA 1
ATOM 1519 C C . ASP A 1 199 ? 6.094 -19.812 -3.617 1 95.5 199 ASP A C 1
ATOM 1521 O O . ASP A 1 199 ? 5.336 -20.562 -2.998 1 95.5 199 ASP A O 1
ATOM 1525 N N . PRO A 1 200 ? 7.332 -19.75 -3.334 1 94.56 200 PRO A N 1
ATOM 1526 C CA . PRO A 1 200 ? 7.902 -20.656 -2.33 1 94.56 200 PRO A CA 1
ATOM 1527 C C . PRO A 1 200 ? 7.387 -20.375 -0.921 1 94.56 200 PRO A C 1
ATOM 1529 O O . PRO A 1 200 ? 6.793 -19.312 -0.679 1 94.56 200 PRO A O 1
ATOM 1532 N N . PRO A 1 201 ? 7.512 -21.328 -0.06 1 89.69 201 PRO A N 1
ATOM 1533 C CA . PRO A 1 201 ? 7.199 -21.016 1.338 1 89.69 201 PRO A CA 1
ATOM 1534 C C . PRO A 1 201 ? 8.016 -19.844 1.884 1 89.69 201 PRO A C 1
ATOM 1536 O O . PRO A 1 201 ? 9.188 -19.688 1.534 1 89.69 201 PRO A O 1
ATOM 1539 N N . TYR A 1 202 ? 7.453 -19.031 2.781 1 84.81 202 TYR A N 1
ATOM 1540 C CA . TYR A 1 202 ? 8.055 -17.781 3.201 1 84.81 202 TYR A CA 1
ATOM 1541 C C . TYR A 1 202 ? 8.836 -17.953 4.496 1 84.81 202 TYR A C 1
ATOM 1543 O O . TYR A 1 202 ? 9.523 -17.031 4.938 1 84.81 202 TYR A O 1
ATOM 1551 N N . ASN A 1 203 ? 8.852 -19.141 5.152 1 87 203 ASN A N 1
ATOM 1552 C CA . ASN A 1 203 ? 9.508 -19.344 6.434 1 87 203 ASN A CA 1
ATOM 1553 C C . ASN A 1 203 ? 8.977 -18.391 7.5 1 87 203 ASN A C 1
ATOM 1555 O O . ASN A 1 203 ? 9.75 -17.812 8.266 1 87 203 ASN A O 1
ATOM 1559 N N . VAL A 1 204 ? 7.777 -18.016 7.457 1 75.38 204 VAL A N 1
ATOM 1560 C CA . VAL A 1 204 ? 7.078 -17.234 8.477 1 75.38 204 VAL A CA 1
ATOM 1561 C C . VAL A 1 204 ? 6.086 -18.125 9.219 1 75.38 204 VAL A C 1
ATOM 1563 O O . VAL A 1 204 ? 5.395 -18.938 8.609 1 75.38 204 VAL A O 1
ATOM 1566 N N . PRO A 1 205 ? 6.285 -18.047 10.523 1 62.03 205 PRO A N 1
ATOM 1567 C CA . PRO A 1 205 ? 5.348 -18.891 11.273 1 62.03 205 PRO A CA 1
ATOM 1568 C C . PRO A 1 205 ? 3.889 -18.594 10.938 1 62.03 205 PRO A C 1
ATOM 1570 O O . PRO A 1 205 ? 3.525 -17.422 10.719 1 62.03 205 PRO A O 1
ATOM 1573 N N . ILE A 1 206 ? 3.377 -19.469 10.469 1 53.22 206 ILE A N 1
ATOM 1574 C CA . ILE A 1 206 ? 1.946 -19.312 10.219 1 53.22 206 ILE A CA 1
ATOM 1575 C C . ILE A 1 206 ? 1.186 -19.375 11.547 1 53.22 206 ILE A C 1
ATOM 1577 O O . ILE A 1 206 ? 1.052 -20.453 12.141 1 53.22 206 ILE A O 1
ATOM 1581 N N . ALA A 1 207 ? 1.799 -18.859 12.578 1 44.47 207 ALA A N 1
ATOM 1582 C CA . ALA A 1 207 ? 1 -19.016 13.789 1 44.47 207 ALA A CA 1
ATOM 1583 C C . ALA A 1 207 ? -0.491 -18.922 13.484 1 44.47 207 ALA A C 1
ATOM 1585 O O . ALA A 1 207 ? -0.883 -18.359 12.453 1 44.47 207 ALA A O 1
ATOM 1586 N N . GLY A 1 208 ? -1.351 -19.531 14.477 1 38.38 208 GLY A N 1
ATOM 1587 C CA . GLY A 1 208 ? -2.797 -19.562 14.625 1 38.38 208 GLY A CA 1
ATOM 1588 C C . GLY A 1 208 ? -3.471 -18.25 14.281 1 38.38 208 GLY A C 1
ATOM 1589 O O . GLY A 1 208 ? -3.768 -17.438 15.164 1 38.38 208 GLY A O 1
ATOM 1590 N N . HIS A 1 209 ? -2.914 -17.609 13.57 1 34.69 209 HIS A N 1
ATOM 1591 C CA . HIS A 1 209 ? -3.957 -16.594 13.477 1 34.69 209 HIS A CA 1
ATOM 1592 C C . HIS A 1 209 ? -5.34 -17.234 13.398 1 34.69 209 HIS A C 1
ATOM 1594 O O . HIS A 1 209 ? -5.664 -17.906 12.414 1 34.69 209 HIS A O 1
ATOM 1600 N N . VAL A 1 210 ? -5.719 -17.766 14.57 1 31.22 210 VAL A N 1
ATOM 1601 C CA . VAL A 1 210 ? -7.125 -18.016 14.859 1 31.22 210 VAL A CA 1
ATOM 1602 C C . VAL A 1 210 ? -7.984 -16.906 14.281 1 31.22 210 VAL A C 1
ATOM 1604 O O . VAL A 1 210 ? -7.91 -15.758 14.734 1 31.22 210 VAL A O 1
ATOM 1607 N N . SER A 1 211 ? -7.852 -16.625 13.148 1 29.94 211 SER A N 1
ATOM 1608 C CA . SER A 1 211 ? -9 -15.828 12.75 1 29.94 211 SER A CA 1
ATOM 1609 C C . SER A 1 211 ? -10.297 -16.609 12.891 1 29.94 211 SER A C 1
ATOM 1611 O O . SER A 1 211 ? -10.305 -17.844 12.789 1 29.94 211 SER A O 1
ATOM 1613 N N . GLY A 1 212 ? -11.383 -16.406 13.609 1 31.09 212 GLY A N 1
ATOM 1614 C CA . GLY A 1 212 ? -12.5 -16.828 14.43 1 31.09 212 GLY A CA 1
ATOM 1615 C C . GLY A 1 212 ? -12.078 -17.641 15.633 1 31.09 212 GLY A C 1
ATOM 1616 O O . GLY A 1 212 ? -10.891 -17.891 15.844 1 31.09 212 GLY A O 1
ATOM 1617 N N . LYS A 1 213 ? -13.031 -18.094 16.578 1 32.38 213 LYS A N 1
ATOM 1618 C CA . LYS A 1 213 ? -13.031 -18.812 17.859 1 32.38 213 LYS A CA 1
ATOM 1619 C C . LYS A 1 213 ? -12.211 -20.094 17.75 1 32.38 213 LYS A C 1
ATOM 1621 O O . LYS A 1 213 ? -12.523 -21.094 18.406 1 32.38 213 LYS A O 1
ATOM 1626 N N . GLY A 1 214 ? -10.938 -20.078 17.188 1 32.69 214 GLY A N 1
ATOM 1627 C CA . GLY A 1 214 ? -10.078 -21.25 17.344 1 32.69 214 GLY A CA 1
ATOM 1628 C C . GLY A 1 214 ? -10.164 -22.219 16.188 1 32.69 214 GLY A C 1
ATOM 1629 O O . GLY A 1 214 ? -9.555 -23.297 16.234 1 32.69 214 GLY A O 1
ATOM 1630 N N . LYS A 1 215 ? -11.078 -22.188 15.32 1 34.16 215 LYS A N 1
ATOM 1631 C CA . LYS A 1 215 ? -11.43 -23.406 14.586 1 34.16 215 LYS A CA 1
ATOM 1632 C C . LYS A 1 215 ? -10.531 -23.578 13.359 1 34.16 215 LYS A C 1
ATOM 1634 O O . LYS A 1 215 ? -10.438 -24.672 12.805 1 34.16 215 LYS A O 1
ATOM 1639 N N . ALA A 1 216 ? -10.141 -22.625 12.617 1 35.28 216 ALA A N 1
ATOM 1640 C CA . ALA A 1 216 ? -9.57 -23.094 11.359 1 35.28 216 ALA A CA 1
ATOM 1641 C C . ALA A 1 216 ? -8.047 -23.172 11.445 1 35.28 216 ALA A C 1
ATOM 1643 O O . ALA A 1 216 ? -7.379 -22.172 11.68 1 35.28 216 ALA A O 1
ATOM 1644 N N . CYS A 1 217 ? -7.469 -24.297 12 1 34.84 217 CYS A N 1
ATOM 1645 C CA . CYS A 1 217 ? -6.055 -24.656 11.977 1 34.84 217 CYS A CA 1
ATOM 1646 C C . CYS A 1 217 ? -5.543 -24.781 10.547 1 34.84 217 CYS A C 1
ATOM 1648 O O . CYS A 1 217 ? -6.07 -25.578 9.766 1 34.84 217 CYS A O 1
ATOM 1650 N N . HIS A 1 218 ? -4.969 -23.797 10.023 1 43.59 218 HIS A N 1
ATOM 1651 C CA . HIS A 1 218 ? -4.367 -23.953 8.703 1 43.59 218 HIS A CA 1
ATOM 1652 C C . HIS A 1 218 ? -3.236 -24.969 8.727 1 43.59 218 HIS A C 1
ATOM 1654 O O . HIS A 1 218 ? -2.512 -25.078 9.719 1 43.59 218 HIS A O 1
ATOM 1660 N N . ARG A 1 219 ? -3.377 -25.969 7.945 1 45.19 219 ARG A N 1
ATOM 1661 C CA . ARG A 1 219 ? -2.303 -26.953 7.84 1 45.19 219 ARG A CA 1
ATOM 1662 C C . ARG A 1 219 ? -0.964 -26.266 7.566 1 45.19 219 ARG A C 1
ATOM 1664 O O . ARG A 1 219 ? -0.855 -25.438 6.664 1 45.19 219 ARG A O 1
ATOM 1671 N N . GLU A 1 220 ? -0.085 -26.141 8.484 1 47.75 220 GLU A N 1
ATOM 1672 C CA . GLU A 1 220 ? 1.284 -25.656 8.375 1 47.75 220 GLU A CA 1
ATOM 1673 C C . GLU A 1 220 ? 2.014 -26.297 7.207 1 47.75 220 GLU A C 1
ATOM 1675 O O . GLU A 1 220 ? 1.766 -27.469 6.887 1 47.75 220 GLU A O 1
ATOM 1680 N N . PHE A 1 221 ? 2.592 -25.531 6.402 1 55.94 221 PHE A N 1
ATOM 1681 C CA . PHE A 1 221 ? 3.49 -26.094 5.402 1 55.94 221 PHE A CA 1
ATOM 1682 C C . PHE A 1 221 ? 4.512 -27.016 6.055 1 55.94 221 PHE A C 1
ATOM 1684 O O . PHE A 1 221 ? 4.91 -26.797 7.199 1 55.94 221 PHE A O 1
ATOM 1691 N N . HIS A 1 222 ? 4.727 -28.125 5.5 1 55.69 222 HIS A N 1
ATOM 1692 C CA . HIS A 1 222 ? 5.688 -29.125 5.965 1 55.69 222 HIS A CA 1
ATOM 1693 C C . HIS A 1 222 ? 7.043 -28.484 6.254 1 55.69 222 HIS A C 1
ATOM 1695 O O . HIS A 1 222 ? 7.742 -28.906 7.18 1 55.69 222 HIS A O 1
ATOM 1701 N N . GLU A 1 223 ? 7.355 -27.391 5.516 1 64.88 223 GLU A N 1
ATOM 1702 C CA . GLU A 1 223 ? 8.695 -26.812 5.668 1 64.88 223 GLU A CA 1
ATOM 1703 C C . GLU A 1 223 ? 8.688 -25.312 5.418 1 64.88 223 GLU A C 1
ATOM 1705 O O . GLU A 1 223 ? 7.793 -24.797 4.746 1 64.88 223 GLU A O 1
ATOM 1710 N N . ALA A 1 224 ? 9.594 -24.625 6.051 1 71 224 ALA A N 1
ATOM 1711 C CA . ALA A 1 224 ? 9.828 -23.188 5.879 1 71 224 ALA A CA 1
ATOM 1712 C C . ALA A 1 224 ? 8.641 -22.375 6.383 1 71 224 ALA A C 1
ATOM 1714 O O . ALA A 1 224 ? 8.133 -21.5 5.672 1 71 224 ALA A O 1
ATOM 1715 N N . SER A 1 225 ? 8.188 -22.797 7.555 1 69.12 225 SER A N 1
ATOM 1716 C CA . SER A 1 225 ? 7.082 -22.125 8.227 1 69.12 225 SER A CA 1
ATOM 1717 C C . SER A 1 225 ? 7.566 -21.328 9.438 1 69.12 225 SER A C 1
ATOM 1719 O O . SER A 1 225 ? 6.855 -21.234 10.438 1 69.12 225 SER A O 1
ATOM 1721 N N . GLY A 1 226 ? 8.727 -20.922 9.328 1 73.62 226 GLY A N 1
ATOM 1722 C CA . GLY A 1 226 ? 9.258 -20.109 10.406 1 73.62 226 GLY A CA 1
ATOM 1723 C C . GLY A 1 226 ? 10.367 -20.781 11.18 1 73.62 226 GLY A C 1
ATOM 1724 O O . GLY A 1 226 ? 11.039 -20.156 12 1 73.62 226 GLY A O 1
ATOM 1725 N N . GLU A 1 227 ? 10.703 -22.062 10.836 1 76.56 227 GLU A N 1
ATOM 1726 C CA . GLU A 1 227 ? 11.625 -22.844 11.641 1 76.56 227 GLU A CA 1
ATOM 1727 C C . GLU A 1 227 ? 13.062 -22.703 11.148 1 76.56 227 GLU A C 1
ATOM 1729 O O . GLU A 1 227 ? 14.008 -23.062 11.852 1 76.56 227 GLU A O 1
ATOM 1734 N N . MET A 1 228 ? 13.258 -22.125 10.016 1 84.81 228 MET A N 1
ATOM 1735 C CA . MET A 1 228 ? 14.594 -22.062 9.438 1 84.81 228 MET A CA 1
ATOM 1736 C C . MET A 1 228 ? 15.305 -20.781 9.828 1 84.81 228 MET A C 1
ATOM 1738 O O . MET A 1 228 ? 14.688 -19.703 9.883 1 84.81 228 MET A O 1
ATOM 1742 N N . THR A 1 229 ? 16.547 -20.922 10.094 1 89.44 229 THR A N 1
ATOM 1743 C CA . THR A 1 229 ? 17.391 -19.75 10.242 1 89.44 229 THR A CA 1
ATOM 1744 C C . THR A 1 229 ? 17.547 -19.016 8.906 1 89.44 229 THR A C 1
ATOM 1746 O O . THR A 1 229 ? 17.188 -19.562 7.855 1 89.44 229 THR A O 1
ATOM 1749 N N . ARG A 1 230 ? 18.062 -17.906 8.992 1 89.88 230 ARG A N 1
ATOM 1750 C CA . ARG A 1 230 ? 18.297 -17.141 7.77 1 89.88 230 ARG A CA 1
ATOM 1751 C C . ARG A 1 230 ? 19.203 -17.906 6.809 1 89.88 230 ARG A C 1
ATOM 1753 O O . ARG A 1 230 ? 18.922 -17.969 5.609 1 89.88 230 ARG A O 1
ATOM 1760 N N . SER A 1 231 ? 20.219 -18.484 7.316 1 93.19 231 SER A N 1
ATOM 1761 C CA . SER A 1 231 ? 21.172 -19.219 6.5 1 93.19 231 SER A CA 1
ATOM 1762 C C . SER A 1 231 ? 20.547 -20.484 5.902 1 93.19 231 SER A C 1
ATOM 1764 O O . SER A 1 231 ? 20.75 -20.781 4.727 1 93.19 231 SER A O 1
ATOM 1766 N N . ASP A 1 232 ? 19.719 -21.188 6.664 1 93.56 232 ASP A N 1
ATOM 1767 C CA . ASP A 1 232 ? 19.062 -22.406 6.195 1 93.56 232 ASP A CA 1
ATOM 1768 C C . ASP A 1 232 ? 18.031 -22.078 5.102 1 93.56 232 ASP A C 1
ATOM 1770 O O . ASP A 1 232 ? 17.922 -22.812 4.117 1 93.56 232 ASP A O 1
ATOM 1774 N N . PHE A 1 233 ? 17.406 -21.031 5.348 1 95.19 233 PHE A N 1
ATOM 1775 C CA . PHE A 1 233 ? 16.375 -20.641 4.387 1 95.19 233 PHE A CA 1
ATOM 1776 C C . PHE A 1 233 ? 17 -20.188 3.072 1 95.19 233 PHE A C 1
ATOM 1778 O O . PHE A 1 233 ? 16.5 -20.5 1.994 1 95.19 233 PHE A O 1
ATOM 1785 N N . THR A 1 234 ? 18.125 -19.469 3.16 1 95.94 234 THR A N 1
ATOM 1786 C CA . THR A 1 234 ? 18.844 -19.047 1.961 1 95.94 234 THR A CA 1
ATOM 1787 C C . THR A 1 234 ? 19.344 -20.266 1.188 1 95.94 234 THR A C 1
ATOM 1789 O O . THR A 1 234 ? 19.281 -20.297 -0.042 1 95.94 234 THR A O 1
ATOM 1792 N N . THR A 1 235 ? 19.797 -21.25 1.878 1 95.81 235 THR A N 1
ATOM 1793 C CA . THR A 1 235 ? 20.266 -22.484 1.26 1 95.81 235 THR A CA 1
ATOM 1794 C C . THR A 1 235 ? 19.125 -23.219 0.568 1 95.81 235 THR A C 1
ATOM 1796 O O . THR A 1 235 ? 19.281 -23.703 -0.551 1 95.81 235 THR A O 1
ATOM 1799 N N . PHE A 1 236 ? 18.016 -23.25 1.262 1 95.88 236 PHE A N 1
ATOM 1800 C CA . PHE A 1 236 ? 16.812 -23.844 0.691 1 95.88 236 PHE A CA 1
ATOM 1801 C C . PHE A 1 236 ? 16.453 -23.156 -0.622 1 95.88 236 PHE A C 1
ATOM 1803 O O . PHE A 1 236 ? 16.234 -23.828 -1.634 1 95.88 236 PHE A O 1
ATOM 1810 N N . LEU A 1 237 ? 16.438 -21.844 -0.613 1 97.25 237 LEU A N 1
ATOM 1811 C CA . LEU A 1 237 ? 16.078 -21.062 -1.798 1 97.25 237 LEU A CA 1
ATOM 1812 C C . LEU A 1 237 ? 17.125 -21.25 -2.896 1 97.25 237 LEU A C 1
ATOM 1814 O O . LEU A 1 237 ? 16.781 -21.344 -4.074 1 97.25 237 LEU A O 1
ATOM 1818 N N . ASP A 1 238 ? 18.375 -21.344 -2.543 1 97.5 238 ASP A N 1
ATOM 1819 C C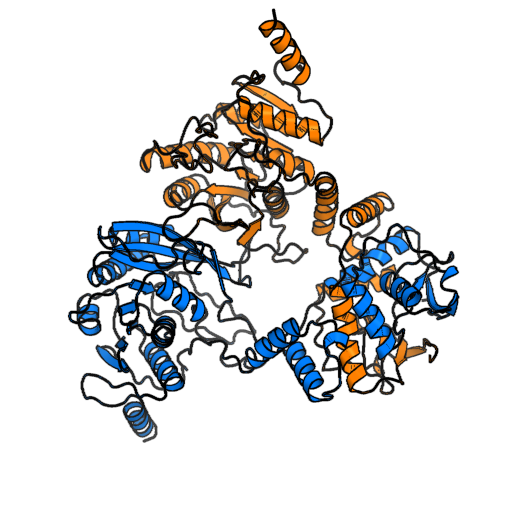A . ASP A 1 238 ? 19.453 -21.531 -3.494 1 97.5 238 ASP A CA 1
ATOM 1820 C C . ASP A 1 238 ? 19.281 -22.844 -4.262 1 97.5 238 ASP A C 1
ATOM 1822 O O . ASP A 1 238 ? 19.422 -22.875 -5.488 1 97.5 238 ASP A O 1
ATOM 1826 N N . GLU A 1 239 ? 18.984 -23.859 -3.561 1 97.06 239 GLU A N 1
ATOM 1827 C CA . GLU A 1 239 ? 18.828 -25.172 -4.168 1 97.06 239 GLU A CA 1
ATOM 1828 C C . GLU A 1 239 ? 17.656 -25.188 -5.141 1 97.06 239 GLU A C 1
ATOM 1830 O O . GLU A 1 239 ? 17.797 -25.625 -6.285 1 97.06 239 GLU A O 1
ATOM 1835 N N . VAL A 1 240 ? 16.578 -24.656 -4.691 1 97.81 240 VAL A N 1
ATOM 1836 C CA . VAL A 1 240 ? 15.352 -24.688 -5.48 1 97.81 240 VAL A CA 1
ATOM 1837 C C . VAL A 1 240 ? 15.508 -23.797 -6.715 1 97.81 240 VAL A C 1
ATOM 1839 O O . VAL A 1 240 ? 15.172 -24.219 -7.828 1 97.81 240 VAL A O 1
ATOM 1842 N N . LEU A 1 241 ? 16.047 -22.594 -6.543 1 98.44 241 LEU A N 1
ATOM 1843 C CA . LEU A 1 241 ? 16.109 -21.641 -7.641 1 98.44 241 LEU A CA 1
ATOM 1844 C C . LEU A 1 241 ? 17.188 -22.031 -8.648 1 98.44 241 LEU A C 1
ATOM 1846 O O . LEU A 1 241 ? 17.031 -21.797 -9.852 1 98.44 241 LEU A O 1
ATOM 1850 N N . THR A 1 242 ? 18.219 -22.688 -8.203 1 98.19 242 THR A N 1
ATOM 1851 C CA . THR A 1 242 ? 19.234 -23.203 -9.117 1 98.19 242 THR A CA 1
ATOM 1852 C C . THR A 1 242 ? 18.656 -24.297 -10 1 98.19 242 THR A C 1
ATOM 1854 O O . THR A 1 242 ? 18.812 -24.266 -11.219 1 98.19 242 THR A O 1
ATOM 1857 N N . ASN A 1 243 ? 17.953 -25.25 -9.383 1 98 243 ASN A N 1
ATOM 1858 C CA . ASN A 1 243 ? 17.312 -26.312 -10.148 1 98 243 ASN A CA 1
ATOM 1859 C C . ASN A 1 243 ? 16.297 -25.75 -11.141 1 98 243 ASN A C 1
ATOM 1861 O O . ASN A 1 243 ? 16.203 -26.219 -12.273 1 98 243 ASN A O 1
ATOM 1865 N N . THR A 1 244 ? 15.609 -24.719 -10.695 1 98.38 244 THR A N 1
ATOM 1866 C CA . THR A 1 244 ? 14.578 -24.094 -11.516 1 98.38 244 THR A CA 1
ATOM 1867 C C . THR A 1 244 ? 15.211 -23.391 -12.719 1 98.38 244 THR A C 1
ATOM 1869 O O . THR A 1 244 ? 14.773 -23.578 -13.859 1 98.38 244 THR A O 1
ATOM 1872 N N . SER A 1 245 ? 16.25 -22.609 -12.469 1 98.06 245 SER A N 1
ATOM 1873 C CA . SER A 1 245 ? 16.875 -21.797 -13.508 1 98.06 245 SER A CA 1
ATOM 1874 C C . SER A 1 245 ? 17.516 -22.688 -14.57 1 98.06 245 SER A C 1
ATOM 1876 O O . SER A 1 245 ? 17.531 -22.328 -15.75 1 98.06 245 SER A O 1
ATOM 1878 N N . GLN A 1 246 ? 17.938 -23.859 -14.242 1 97.06 246 GLN A N 1
ATOM 1879 C CA . GLN A 1 246 ? 18.594 -24.781 -15.164 1 97.06 246 GLN A CA 1
ATOM 1880 C C . GLN A 1 246 ? 17.594 -25.359 -16.172 1 97.06 246 GLN A C 1
ATOM 1882 O O . GLN A 1 246 ? 17.984 -25.875 -17.219 1 97.06 246 GLN A O 1
ATOM 1887 N N . ARG A 1 247 ? 16.344 -25.203 -15.844 1 97.81 247 ARG A N 1
ATOM 1888 C CA . ARG A 1 247 ? 15.32 -25.734 -16.734 1 97.81 247 ARG A CA 1
ATOM 1889 C C . ARG A 1 247 ? 14.695 -24.625 -17.578 1 97.81 247 ARG A C 1
ATOM 1891 O O . ARG A 1 247 ? 13.727 -24.875 -18.297 1 97.81 247 ARG A O 1
ATOM 1898 N N . CYS A 1 248 ? 15.258 -23.469 -17.453 1 98 248 CYS A N 1
ATOM 1899 C CA . CYS A 1 248 ? 14.773 -22.328 -18.219 1 98 248 CYS A CA 1
ATOM 1900 C C . CYS A 1 248 ? 15.594 -22.109 -19.484 1 98 248 CYS A C 1
ATOM 1902 O O . CYS A 1 248 ? 16.797 -22.406 -19.5 1 98 248 CYS A O 1
ATOM 1904 N N . ARG A 1 249 ? 15.023 -21.672 -20.531 1 97.31 249 ARG A N 1
ATOM 1905 C CA . ARG A 1 249 ? 15.773 -21.266 -21.703 1 97.31 249 ARG A CA 1
ATOM 1906 C C . ARG A 1 249 ? 16.516 -19.953 -21.469 1 97.31 249 ARG A C 1
ATOM 1908 O O . ARG A 1 249 ? 16.219 -19.234 -20.5 1 97.31 249 ARG A O 1
ATOM 1915 N N . ASP A 1 250 ? 17.375 -19.688 -22.375 1 97.56 250 ASP A N 1
ATOM 1916 C CA . ASP A 1 250 ? 18.062 -18.406 -22.328 1 97.56 250 ASP A CA 1
ATOM 1917 C C . ASP A 1 250 ? 17.109 -17.25 -22.594 1 97.56 250 ASP A C 1
ATOM 1919 O O . ASP A 1 250 ? 16.344 -17.281 -23.562 1 97.56 250 ASP A O 1
ATOM 1923 N N . GLY A 1 251 ? 17.047 -16.312 -21.656 1 97.25 251 GLY A N 1
ATOM 1924 C CA . GLY A 1 251 ? 16.156 -15.18 -21.797 1 97.25 251 GLY A CA 1
ATOM 1925 C C . GLY A 1 251 ? 14.875 -15.32 -21 1 97.25 251 GLY A C 1
ATOM 1926 O O . GLY A 1 251 ? 14.094 -14.375 -20.906 1 97.25 251 GLY A O 1
ATOM 1927 N N . ALA A 1 252 ? 14.727 -16.422 -20.328 1 98.38 252 ALA A N 1
ATOM 1928 C CA . ALA A 1 252 ? 13.492 -16.688 -19.578 1 98.38 252 ALA A CA 1
ATOM 1929 C C . ALA A 1 252 ? 13.375 -15.758 -18.375 1 98.38 252 ALA A C 1
ATOM 1931 O O . ALA A 1 252 ? 14.359 -15.508 -17.672 1 98.38 252 ALA A O 1
ATOM 1932 N N . ILE A 1 253 ? 12.195 -15.305 -18.141 1 98 253 ILE A N 1
ATOM 1933 C CA . ILE A 1 253 ? 11.914 -14.445 -17 1 98 253 ILE A CA 1
ATOM 1934 C C . ILE A 1 253 ? 11.289 -15.266 -15.875 1 98 253 ILE A C 1
ATOM 1936 O O . ILE A 1 253 ? 10.422 -16.109 -16.125 1 98 253 ILE A O 1
ATOM 1940 N N . SER A 1 254 ? 11.75 -15.055 -14.672 1 98.69 254 SER A N 1
ATOM 1941 C CA . SER A 1 254 ? 11.203 -15.711 -13.492 1 98.69 254 SER A CA 1
ATOM 1942 C C . SER A 1 254 ? 10.594 -14.703 -12.523 1 98.69 254 SER A C 1
ATOM 1944 O O . SER A 1 254 ? 11.25 -13.734 -12.141 1 98.69 254 SER A O 1
ATOM 1946 N N . PHE A 1 255 ? 9.367 -14.93 -12.188 1 98.62 255 PHE A N 1
ATOM 1947 C CA . PHE A 1 255 ? 8.672 -14.203 -11.133 1 98.62 255 PHE A CA 1
ATOM 1948 C C . PHE A 1 255 ? 8.617 -15.023 -9.844 1 98.62 255 PHE A C 1
ATOM 1950 O O . PHE A 1 255 ? 8.016 -16.094 -9.82 1 98.62 255 PHE A O 1
ATOM 1957 N N . ILE A 1 256 ? 9.195 -14.508 -8.773 1 98.56 256 ILE A N 1
ATOM 1958 C CA . ILE A 1 256 ? 9.25 -15.25 -7.52 1 98.56 256 ILE A CA 1
ATOM 1959 C C . ILE A 1 256 ? 8.664 -14.406 -6.391 1 98.56 256 ILE A C 1
ATOM 1961 O O . ILE A 1 256 ? 9.18 -13.336 -6.078 1 98.56 256 ILE A O 1
ATOM 1965 N N . CYS A 1 257 ? 7.641 -14.938 -5.762 1 96.81 257 CYS A N 1
ATOM 1966 C CA . CYS A 1 257 ? 6.961 -14.234 -4.676 1 96.81 257 CYS A CA 1
ATOM 1967 C C . CYS A 1 257 ? 7.695 -14.438 -3.355 1 96.81 257 CYS A C 1
ATOM 1969 O O . CYS A 1 257 ? 8.273 -15.5 -3.117 1 96.81 257 CYS A O 1
ATOM 1971 N N . MET A 1 258 ? 7.66 -13.414 -2.52 1 96.56 258 MET A N 1
ATOM 1972 C CA . MET A 1 258 ? 8.25 -13.531 -1.186 1 96.56 258 MET A CA 1
ATOM 1973 C C . MET A 1 258 ? 7.711 -12.438 -0.261 1 96.56 258 MET A C 1
ATOM 1975 O O . MET A 1 258 ? 7.359 -11.352 -0.716 1 96.56 258 MET A O 1
ATOM 1979 N N . ASP A 1 259 ? 7.645 -12.805 0.968 1 92.62 259 ASP A N 1
ATOM 1980 C CA . ASP A 1 259 ? 7.367 -11.812 2 1 92.62 259 ASP A CA 1
ATOM 1981 C C . ASP A 1 259 ? 8.57 -10.898 2.23 1 92.62 259 ASP A C 1
ATOM 1983 O O . ASP A 1 259 ? 9.719 -11.359 2.193 1 92.62 259 ASP A O 1
ATOM 1987 N N . TRP A 1 260 ? 8.305 -9.664 2.574 1 93.69 260 TRP A N 1
ATOM 1988 C CA . TRP A 1 260 ? 9.375 -8.695 2.771 1 93.69 260 TRP A CA 1
ATOM 1989 C C . TRP A 1 260 ? 10.297 -9.125 3.904 1 93.69 260 TRP A C 1
ATOM 1991 O O . TRP A 1 260 ? 11.484 -8.773 3.916 1 93.69 260 TRP A O 1
ATOM 2001 N N . ARG A 1 261 ? 9.883 -9.883 4.844 1 91.56 261 ARG A N 1
ATOM 2002 C CA . ARG A 1 261 ? 10.672 -10.312 5.988 1 91.56 261 ARG A CA 1
ATOM 2003 C C . ARG A 1 261 ? 11.852 -11.18 5.543 1 91.56 261 ARG A C 1
ATOM 2005 O O . ARG A 1 261 ? 12.836 -11.312 6.266 1 91.56 261 ARG A O 1
ATOM 2012 N N . HIS A 1 262 ? 11.688 -11.773 4.309 1 94.06 262 HIS A N 1
ATOM 2013 C CA . HIS A 1 262 ? 12.742 -12.664 3.828 1 94.06 262 HIS A CA 1
ATOM 2014 C C . HIS A 1 262 ? 13.258 -12.219 2.463 1 94.06 262 HIS A C 1
ATOM 2016 O O . HIS A 1 262 ? 13.734 -13.039 1.68 1 94.06 262 HIS A O 1
ATOM 2022 N N . MET A 1 263 ? 13.125 -10.93 2.18 1 95.38 263 MET A N 1
ATOM 2023 C CA . MET A 1 263 ? 13.547 -10.383 0.896 1 95.38 263 MET A CA 1
ATOM 2024 C C . MET A 1 263 ? 15.062 -10.523 0.715 1 95.38 263 MET A C 1
ATOM 2026 O O . MET A 1 263 ? 15.539 -10.734 -0.399 1 95.38 263 MET A O 1
ATOM 2030 N N . GLY A 1 264 ? 15.82 -10.422 1.813 1 95.31 264 GLY A N 1
ATOM 2031 C CA . GLY A 1 264 ? 17.266 -10.555 1.724 1 95.31 264 GLY A CA 1
ATOM 2032 C C . GLY A 1 264 ? 17.703 -11.938 1.266 1 95.31 264 GLY A C 1
ATOM 2033 O O . GLY A 1 264 ? 18.562 -12.055 0.384 1 95.31 264 GLY A O 1
ATOM 2034 N N . GLU A 1 265 ? 17.094 -12.945 1.819 1 95.56 265 GLU A N 1
ATOM 2035 C CA . GLU A 1 265 ? 17.422 -14.328 1.492 1 95.56 265 GLU A CA 1
ATOM 2036 C C . GLU A 1 265 ? 17.078 -14.648 0.038 1 95.56 265 GLU A C 1
ATOM 2038 O O . GLU A 1 265 ? 17.875 -15.273 -0.665 1 95.56 265 GLU A O 1
ATOM 2043 N N . LEU A 1 266 ? 15.984 -14.148 -0.422 1 97.62 266 LEU A N 1
ATOM 2044 C CA . LEU A 1 266 ? 15.586 -14.43 -1.797 1 97.62 266 LEU A CA 1
ATOM 2045 C C . LEU A 1 266 ? 16.469 -13.68 -2.785 1 97.62 266 LEU A C 1
ATOM 2047 O O . LEU A 1 266 ? 16.859 -14.227 -3.822 1 97.62 266 LEU A O 1
ATOM 2051 N N . LEU A 1 267 ? 16.719 -12.414 -2.426 1 97.12 267 LEU A N 1
ATOM 2052 C CA . LEU A 1 267 ? 17.594 -11.625 -3.293 1 97.12 267 LEU A CA 1
ATOM 2053 C C . LEU A 1 267 ? 18.953 -12.297 -3.465 1 97.12 267 LEU A C 1
ATOM 2055 O O . LEU A 1 267 ? 19.453 -12.406 -4.586 1 97.12 267 LEU A O 1
ATOM 2059 N N . GLU A 1 268 ? 19.484 -12.758 -2.389 1 96.25 268 GLU A N 1
ATOM 2060 C CA . GLU A 1 268 ? 20.781 -13.422 -2.418 1 96.25 268 GLU A CA 1
ATOM 2061 C C . GLU A 1 268 ? 20.734 -14.703 -3.244 1 96.25 268 GLU A C 1
ATOM 2063 O O . GLU A 1 268 ? 21.547 -14.906 -4.141 1 96.25 268 GLU A O 1
ATOM 2068 N N . ALA A 1 269 ? 19.766 -15.562 -2.988 1 97.81 269 ALA A N 1
ATOM 2069 C CA . ALA A 1 269 ? 19.625 -16.828 -3.697 1 97.81 269 ALA A CA 1
ATOM 2070 C C . ALA A 1 269 ? 19.328 -16.609 -5.176 1 97.81 269 ALA A C 1
ATOM 2072 O O . ALA A 1 269 ? 19.875 -17.297 -6.039 1 97.81 269 ALA A O 1
ATOM 2073 N N . GLY A 1 270 ? 18.453 -15.633 -5.445 1 98.12 270 GLY A N 1
ATOM 2074 C CA . GLY A 1 270 ? 18.078 -15.328 -6.82 1 98.12 270 GLY A CA 1
ATOM 2075 C C . GLY A 1 270 ? 19.25 -14.828 -7.656 1 98.12 270 GLY A C 1
ATOM 2076 O O . GLY A 1 270 ? 19.391 -15.219 -8.82 1 98.12 270 GLY A O 1
ATOM 2077 N N . GLN A 1 271 ? 20.094 -13.953 -7.066 1 96.5 271 GLN A N 1
ATOM 2078 C CA . GLN A 1 271 ? 21.219 -13.391 -7.793 1 96.5 271 GLN A CA 1
ATOM 2079 C C . GLN A 1 271 ? 22.281 -14.453 -8.086 1 96.5 271 GLN A C 1
ATOM 2081 O O . GLN A 1 271 ? 23.062 -14.305 -9.023 1 96.5 271 GLN A O 1
ATOM 2086 N N . ARG A 1 272 ? 22.266 -15.555 -7.352 1 96.94 272 ARG A N 1
ATOM 2087 C CA . ARG A 1 272 ? 23.156 -16.672 -7.617 1 96.94 272 ARG A CA 1
ATOM 2088 C C . ARG A 1 272 ? 22.594 -17.594 -8.695 1 96.94 272 ARG A C 1
ATOM 2090 O O . ARG A 1 272 ? 23.328 -18.109 -9.523 1 96.94 272 ARG A O 1
ATOM 2097 N N . ALA A 1 273 ? 21.281 -17.734 -8.703 1 98.12 273 ALA A N 1
ATOM 2098 C CA . ALA A 1 273 ? 20.641 -18.703 -9.57 1 98.12 273 ALA A CA 1
ATOM 2099 C C . ALA A 1 273 ? 20.375 -18.141 -10.961 1 98.12 273 ALA A C 1
ATOM 2101 O O . ALA A 1 273 ? 20.328 -18.875 -11.945 1 98.12 273 ALA A O 1
ATOM 2102 N N . PHE A 1 274 ? 20.219 -16.828 -11.047 1 98.12 274 PHE A N 1
ATOM 2103 C CA . PHE A 1 274 ? 19.875 -16.172 -12.305 1 98.12 274 PHE A CA 1
ATOM 2104 C C . PHE A 1 274 ? 20.953 -15.172 -12.711 1 98.12 274 PHE A C 1
ATOM 2106 O O . PHE A 1 274 ? 21.875 -14.906 -11.938 1 98.12 274 PHE A O 1
ATOM 2113 N N . ASP A 1 275 ? 20.844 -14.57 -13.898 1 97.62 275 ASP A N 1
ATOM 2114 C CA . ASP A 1 275 ? 21.938 -13.797 -14.461 1 97.62 275 ASP A CA 1
ATOM 2115 C C . ASP A 1 275 ? 21.656 -12.297 -14.391 1 97.62 275 ASP A C 1
ATOM 2117 O O . ASP A 1 275 ? 22.562 -11.477 -14.492 1 97.62 275 ASP A O 1
ATOM 2121 N N . ALA A 1 276 ? 20.391 -11.977 -14.242 1 96.12 276 ALA A N 1
ATOM 2122 C CA . ALA A 1 276 ? 20.031 -10.57 -14.117 1 96.12 276 ALA A CA 1
ATOM 2123 C C . ALA A 1 276 ? 18.844 -10.383 -13.172 1 96.12 276 ALA A C 1
ATOM 2125 O O . ALA A 1 276 ? 17.906 -11.18 -13.188 1 96.12 276 ALA A O 1
ATOM 2126 N N . TYR A 1 277 ? 18.938 -9.445 -12.344 1 95.25 277 TYR A N 1
ATOM 2127 C CA . TYR A 1 277 ? 17.812 -8.945 -11.547 1 95.25 277 TYR A CA 1
ATOM 2128 C C . TYR A 1 277 ? 17.172 -7.738 -12.219 1 95.25 277 TYR A C 1
ATOM 2130 O O . TYR A 1 277 ? 17.719 -6.641 -12.203 1 95.25 277 TYR A O 1
ATOM 2138 N N . LEU A 1 278 ? 15.984 -7.922 -12.773 1 94.62 278 LEU A N 1
ATOM 2139 C CA . LEU A 1 278 ? 15.445 -6.965 -13.734 1 94.62 278 LEU A CA 1
ATOM 2140 C C . LEU A 1 278 ? 14.531 -5.957 -13.039 1 94.62 278 LEU A C 1
ATOM 2142 O O . LEU A 1 278 ? 14.422 -4.812 -13.484 1 94.62 278 LEU A O 1
ATOM 2146 N N . ASN A 1 279 ? 13.844 -6.469 -12 1 95 279 ASN A N 1
ATOM 2147 C CA . ASN A 1 279 ? 12.82 -5.625 -11.383 1 95 279 ASN A CA 1
ATOM 2148 C C . ASN A 1 279 ? 12.305 -6.227 -10.078 1 95 279 ASN A C 1
ATOM 2150 O O . ASN A 1 279 ? 12.672 -7.352 -9.727 1 95 279 ASN A O 1
ATOM 2154 N N . LEU A 1 280 ? 11.641 -5.41 -9.344 1 97 280 LEU A N 1
ATOM 2155 C CA . LEU A 1 280 ? 10.859 -5.832 -8.18 1 97 280 LEU A CA 1
ATOM 2156 C C . LEU A 1 280 ? 9.414 -5.367 -8.305 1 97 280 LEU A C 1
ATOM 2158 O O . LEU A 1 280 ? 9.133 -4.172 -8.195 1 97 280 LEU A O 1
ATOM 2162 N N . CYS A 1 281 ? 8.562 -6.301 -8.508 1 97.19 281 CYS A N 1
ATOM 2163 C CA . CYS A 1 281 ? 7.141 -5.977 -8.523 1 97.19 281 CYS A CA 1
ATOM 2164 C C . CYS A 1 281 ? 6.531 -6.113 -7.137 1 97.19 281 CYS A C 1
ATOM 2166 O O . CYS A 1 281 ? 7.086 -6.805 -6.277 1 97.19 281 CYS A O 1
ATOM 2168 N N . VAL A 1 282 ? 5.504 -5.402 -6.922 1 96.88 282 VAL A N 1
ATOM 2169 C CA . VAL A 1 282 ? 4.738 -5.438 -5.684 1 96.88 282 VAL A CA 1
ATOM 2170 C C . VAL A 1 282 ? 3.297 -5.852 -5.977 1 96.88 282 VAL A C 1
ATOM 2172 O O . VAL A 1 282 ? 2.611 -5.207 -6.773 1 96.88 282 VAL A O 1
ATOM 2175 N N . TRP A 1 283 ? 2.871 -6.895 -5.344 1 96.06 283 TRP A N 1
ATOM 2176 C CA . TRP A 1 283 ? 1.45 -7.223 -5.336 1 96.06 283 TRP A CA 1
ATOM 2177 C C . TRP A 1 283 ? 0.729 -6.492 -4.211 1 96.06 283 TRP A C 1
ATOM 2179 O O . TRP A 1 283 ? 0.849 -6.867 -3.041 1 96.06 283 TRP A O 1
ATOM 2189 N N . ALA A 1 284 ? 0.116 -5.469 -4.562 1 92.56 284 ALA A N 1
ATOM 2190 C CA . ALA A 1 284 ? -0.699 -4.703 -3.625 1 92.56 284 ALA A CA 1
ATOM 2191 C C . ALA A 1 284 ? -2.109 -5.277 -3.527 1 92.56 284 ALA A C 1
ATOM 2193 O O . ALA A 1 284 ? -2.92 -5.102 -4.441 1 92.56 284 ALA A O 1
ATOM 2194 N N . LYS A 1 285 ? -2.389 -5.852 -2.436 1 85.62 285 LYS A N 1
ATOM 2195 C CA . LYS A 1 285 ? -3.715 -6.418 -2.207 1 85.62 285 LYS A CA 1
ATOM 2196 C C . LYS A 1 285 ? -4.742 -5.324 -1.946 1 85.62 285 LYS A C 1
ATOM 2198 O O . LYS A 1 285 ? -4.383 -4.195 -1.605 1 85.62 285 LYS A O 1
ATOM 2203 N N . THR A 1 286 ? -5.895 -5.66 -2.139 1 76.06 286 THR A N 1
ATOM 2204 C CA . THR A 1 286 ? -6.945 -4.656 -1.996 1 76.06 286 THR A CA 1
ATOM 2205 C C . THR A 1 286 ? -7.328 -4.48 -0.529 1 76.06 286 THR A C 1
ATOM 2207 O O . THR A 1 286 ? -7.977 -3.498 -0.166 1 76.06 286 THR A O 1
ATOM 2210 N N . ASN A 1 287 ? -6.859 -5.453 0.289 1 71.81 287 ASN A N 1
ATOM 2211 C CA . ASN A 1 287 ? -7.133 -5.359 1.72 1 71.81 287 ASN A CA 1
ATOM 2212 C C . ASN A 1 287 ? -5.883 -5.652 2.547 1 71.81 287 ASN A C 1
ATOM 2214 O O . ASN A 1 287 ? -5.047 -6.469 2.15 1 71.81 287 ASN A O 1
ATOM 2218 N N . GLY A 1 288 ? -5.875 -4.961 3.664 1 73.81 288 GLY A N 1
ATOM 2219 C CA . GLY A 1 288 ? -4.773 -5.199 4.586 1 73.81 288 GLY A CA 1
ATOM 2220 C C . GLY A 1 288 ? -5 -6.398 5.488 1 73.81 288 GLY A C 1
ATOM 2221 O O . GLY A 1 288 ? -6.129 -6.652 5.918 1 73.81 288 GLY A O 1
ATOM 2222 N N . GLY A 1 289 ? -3.969 -7.105 5.645 1 71.81 289 GLY A N 1
ATOM 2223 C CA . GLY A 1 289 ? -4.023 -8.227 6.57 1 71.81 289 GLY A CA 1
ATOM 2224 C C . GLY A 1 289 ? -3.586 -7.859 7.977 1 71.81 289 GLY A C 1
ATOM 2225 O O . GLY A 1 289 ? -3.934 -6.789 8.477 1 71.81 289 GLY A O 1
ATOM 2226 N N . MET A 1 290 ? -2.865 -8.734 8.562 1 67.12 290 MET A N 1
ATOM 2227 C CA . MET A 1 290 ? -2.369 -8.523 9.922 1 67.12 290 MET A CA 1
ATOM 2228 C C . MET A 1 290 ? -1.083 -7.707 9.906 1 67.12 290 MET A C 1
ATOM 2230 O O . MET A 1 290 ? -0.41 -7.617 8.883 1 67.12 290 MET A O 1
ATOM 2234 N N . GLY A 1 291 ? -0.993 -6.957 11.008 1 70.12 291 GLY A N 1
ATOM 2235 C CA . GLY A 1 291 ? 0.239 -6.203 11.164 1 70.12 291 GLY A CA 1
ATOM 2236 C C . GLY A 1 291 ? 0.286 -5.406 12.461 1 70.12 291 GLY A C 1
ATOM 2237 O O . GLY A 1 291 ? -0.753 -5.133 13.062 1 70.12 291 GLY A O 1
ATOM 2238 N N . SER A 1 292 ? 1.44 -5.211 12.906 1 70.38 292 SER A N 1
ATOM 2239 C CA . SER A 1 292 ? 1.592 -4.5 14.172 1 70.38 292 SER A CA 1
ATOM 2240 C C . SER A 1 292 ? 1.574 -2.99 13.961 1 70.38 292 SER A C 1
ATOM 2242 O O . SER A 1 292 ? 0.691 -2.299 14.477 1 70.38 292 SER A O 1
ATOM 2244 N N . LEU A 1 293 ? 2.447 -2.426 13.305 1 83.25 293 LEU A N 1
ATOM 2245 C CA . LEU A 1 293 ? 2.41 -0.999 13 1 83.25 293 LEU A CA 1
ATOM 2246 C C . LEU A 1 293 ? 1.573 -0.73 11.75 1 83.25 293 LEU A C 1
ATOM 2248 O O . LEU A 1 293 ? 0.549 -0.046 11.82 1 83.25 293 LEU A O 1
ATOM 2252 N N . TYR A 1 294 ? 1.927 -1.394 10.742 1 88.19 294 TYR A N 1
ATOM 2253 C CA . TYR A 1 294 ? 1.142 -1.336 9.516 1 88.19 294 TYR A CA 1
ATOM 2254 C C . TYR A 1 294 ? 0.564 -2.703 9.172 1 88.19 294 TYR A C 1
ATOM 2256 O O . TYR A 1 294 ? 1.244 -3.723 9.305 1 88.19 294 TYR A O 1
ATOM 2264 N N . ARG A 1 295 ? -0.66 -2.662 8.781 1 84.06 295 ARG A N 1
ATOM 2265 C CA . ARG A 1 295 ? -1.23 -3.885 8.227 1 84.06 295 ARG A CA 1
ATOM 2266 C C . ARG A 1 295 ? -0.556 -4.258 6.91 1 84.06 295 ARG A C 1
ATOM 2268 O O . ARG A 1 295 ? -0.252 -3.385 6.094 1 84.06 295 ARG A O 1
ATOM 2275 N N . SER A 1 296 ? -0.396 -5.527 6.781 1 87.5 296 SER A N 1
ATOM 2276 C CA . SER A 1 296 ? 0.295 -6.031 5.598 1 87.5 296 SER A CA 1
ATOM 2277 C C . SER A 1 296 ? -0.637 -6.074 4.391 1 87.5 296 SER A C 1
ATOM 2279 O O . SER A 1 296 ? -1.651 -6.773 4.406 1 87.5 296 SER A O 1
ATOM 2281 N N . GLN A 1 297 ? -0.201 -5.344 3.381 1 90.06 297 GLN A N 1
ATOM 2282 C CA . GLN A 1 297 ? -1.083 -5.238 2.225 1 90.06 297 GLN A CA 1
ATOM 2283 C C . GLN A 1 297 ? -0.355 -5.625 0.94 1 90.06 297 GLN A C 1
ATOM 2285 O O . GLN A 1 297 ? -0.931 -5.566 -0.149 1 90.06 297 GLN A O 1
ATOM 2290 N N . HIS A 1 298 ? 0.93 -6.055 1.122 1 93.25 298 HIS A N 1
ATOM 2291 C CA . HIS A 1 298 ? 1.611 -6.367 -0.129 1 93.25 298 HIS A CA 1
ATOM 2292 C C . HIS A 1 298 ? 2.523 -7.578 0.028 1 93.25 298 HIS A C 1
ATOM 2294 O O . HIS A 1 298 ? 2.863 -7.965 1.148 1 93.25 298 HIS A O 1
ATOM 2300 N N . GLU A 1 299 ? 2.832 -8.172 -1.061 1 94.12 299 GLU A N 1
ATOM 2301 C CA . GLU A 1 299 ? 3.914 -9.133 -1.224 1 94.12 299 GLU A CA 1
ATOM 2302 C C . GLU A 1 299 ? 4.859 -8.719 -2.346 1 94.12 299 GLU A C 1
ATOM 2304 O O . GLU A 1 299 ? 4.488 -7.934 -3.219 1 94.12 299 GLU A O 1
ATOM 2309 N N . LEU A 1 300 ? 6.043 -9.188 -2.225 1 97.19 300 LEU A N 1
ATOM 2310 C CA . LEU A 1 300 ? 7.039 -8.844 -3.234 1 97.19 300 LEU A CA 1
ATOM 2311 C C . LEU A 1 300 ? 7.109 -9.914 -4.316 1 97.19 300 LEU A C 1
ATOM 2313 O O . LEU A 1 300 ? 6.887 -11.102 -4.039 1 97.19 300 LEU A O 1
ATOM 2317 N N . VAL A 1 301 ? 7.367 -9.492 -5.547 1 98.19 301 VAL A N 1
ATOM 2318 C CA . VAL A 1 301 ? 7.602 -10.391 -6.676 1 98.19 301 VAL A CA 1
ATOM 2319 C C . VAL A 1 301 ? 8.914 -10.023 -7.359 1 98.19 301 VAL A C 1
ATOM 2321 O O . VAL A 1 301 ? 8.992 -9.039 -8.094 1 98.19 301 VAL A O 1
ATOM 2324 N N . PHE A 1 302 ? 9.875 -10.852 -7.184 1 98.44 302 PHE A N 1
ATOM 2325 C CA . PHE A 1 302 ? 11.195 -10.633 -7.766 1 98.44 302 PHE A CA 1
ATOM 2326 C C . PHE A 1 302 ? 11.219 -11.055 -9.227 1 98.44 302 PHE A C 1
ATOM 2328 O O . PHE A 1 302 ? 10.664 -12.094 -9.586 1 98.44 302 PHE A O 1
ATOM 2335 N N . VAL A 1 303 ? 11.828 -10.25 -10.078 1 98.12 303 VAL A N 1
ATOM 2336 C CA . VAL A 1 303 ? 11.898 -10.531 -11.508 1 98.12 303 VAL A CA 1
ATOM 2337 C C . VAL A 1 303 ? 13.352 -10.766 -11.922 1 98.12 303 VAL A C 1
ATOM 2339 O O . VAL A 1 303 ? 14.156 -9.828 -11.906 1 98.12 303 VAL A O 1
ATOM 2342 N N . PHE A 1 304 ? 13.617 -11.977 -12.289 1 98.19 304 PHE A N 1
ATOM 2343 C CA . PHE A 1 304 ? 14.961 -12.359 -12.719 1 98.19 304 PHE A CA 1
ATOM 2344 C C . PHE A 1 304 ? 14.953 -12.852 -14.156 1 98.19 304 PHE A C 1
ATOM 2346 O O . PHE A 1 304 ? 13.914 -13.258 -14.68 1 98.19 304 PHE A O 1
ATOM 2353 N N . ARG A 1 305 ? 16.062 -12.766 -14.805 1 97.81 305 ARG A N 1
ATOM 2354 C CA . ARG A 1 305 ? 16.25 -13.344 -16.125 1 97.81 305 ARG A CA 1
ATOM 2355 C C . ARG A 1 305 ? 17.359 -14.391 -16.125 1 97.81 305 ARG A C 1
ATOM 2357 O O . ARG A 1 305 ? 18.406 -14.188 -15.492 1 97.81 305 ARG A O 1
ATOM 2364 N N . LYS A 1 306 ? 17.078 -15.438 -16.766 1 98.12 306 LYS A N 1
ATOM 2365 C CA . LYS A 1 306 ? 18.094 -16.469 -16.984 1 98.12 306 LYS A CA 1
ATOM 2366 C C . LYS A 1 306 ? 18.891 -16.188 -18.266 1 98.12 306 LYS A C 1
ATOM 2368 O O . LYS A 1 306 ? 18.297 -15.867 -19.312 1 98.12 306 LYS A O 1
ATOM 2373 N N . GLY A 1 307 ? 20.156 -16.219 -18.188 1 96.38 307 GLY A N 1
ATOM 2374 C CA . GLY A 1 307 ? 21 -16.109 -19.375 1 96.38 307 GLY A CA 1
ATOM 2375 C C . GLY A 1 307 ? 21.188 -14.68 -19.844 1 96.38 307 GLY A C 1
ATOM 2376 O O . GLY A 1 307 ? 20.891 -13.734 -19.094 1 96.38 307 GLY A O 1
ATOM 2377 N N . LYS A 1 308 ? 21.719 -14.477 -21 1 93.44 308 LYS A N 1
ATOM 2378 C CA . LYS A 1 308 ? 22.078 -13.156 -21.5 1 93.44 308 LYS A CA 1
ATOM 2379 C C . LYS A 1 308 ? 21.219 -12.766 -22.703 1 93.44 308 LYS A C 1
ATOM 2381 O O . LYS A 1 308 ? 21.219 -11.609 -23.125 1 93.44 308 LYS A O 1
ATOM 2386 N N . ALA A 1 309 ? 20.422 -13.758 -23.188 1 92.38 309 ALA A N 1
ATOM 2387 C CA . ALA A 1 309 ? 19.562 -13.477 -24.328 1 92.38 309 ALA A CA 1
ATOM 2388 C C . ALA A 1 309 ? 18.484 -12.461 -23.984 1 92.38 309 ALA A C 1
ATOM 2390 O O . ALA A 1 309 ? 18.109 -12.32 -22.812 1 92.38 309 ALA A O 1
ATOM 2391 N N . GLN A 1 310 ? 18.031 -11.789 -24.953 1 90 310 GLN A N 1
ATOM 2392 C CA . GLN A 1 310 ? 16.938 -10.844 -24.75 1 90 310 GLN A CA 1
ATOM 2393 C C . GLN A 1 310 ? 15.656 -11.57 -24.312 1 90 310 GLN A C 1
ATOM 2395 O O . GLN A 1 310 ? 15.328 -12.633 -24.844 1 90 310 GLN A O 1
ATOM 2400 N N . HIS A 1 311 ? 15.078 -11.039 -23.375 1 91.94 311 HIS A N 1
ATOM 2401 C CA . HIS A 1 311 ? 13.812 -11.617 -22.938 1 91.94 311 HIS A CA 1
ATOM 2402 C C . HIS A 1 311 ? 12.648 -11.086 -23.781 1 91.94 311 HIS A C 1
ATOM 2404 O O . HIS A 1 311 ? 12.75 -10.023 -24.391 1 91.94 311 HIS A O 1
ATOM 2410 N N . ARG A 1 312 ? 11.688 -11.852 -23.812 1 88.69 312 ARG A N 1
ATOM 2411 C CA . ARG A 1 312 ? 10.453 -11.391 -24.453 1 88.69 312 ARG A CA 1
ATOM 2412 C C . ARG A 1 312 ? 9.766 -10.336 -23.594 1 88.69 312 ARG A C 1
ATOM 2414 O O . ARG A 1 312 ? 9.664 -10.477 -22.375 1 88.69 312 ARG A O 1
ATOM 2421 N N . ASN A 1 313 ? 9.367 -9.297 -24.25 1 88 313 ASN A N 1
ATOM 2422 C CA . ASN A 1 313 ? 8.672 -8.195 -23.594 1 88 313 ASN A CA 1
ATOM 2423 C C . ASN A 1 313 ? 7.391 -7.824 -24.344 1 88 313 ASN A C 1
ATOM 2425 O O . ASN A 1 313 ? 7.438 -7.086 -25.328 1 88 313 ASN A O 1
ATOM 2429 N N . ASN A 1 314 ? 6.309 -8.305 -23.828 1 82.5 314 ASN A N 1
ATOM 2430 C CA . ASN A 1 314 ? 5.031 -8.008 -24.469 1 82.5 314 ASN A CA 1
ATOM 2431 C C . ASN A 1 314 ? 4.418 -6.723 -23.922 1 82.5 314 ASN A C 1
ATOM 2433 O O . ASN A 1 314 ? 3.424 -6.23 -24.453 1 82.5 314 ASN A O 1
ATOM 2437 N N . VAL A 1 315 ? 4.887 -6.172 -22.859 1 76.69 315 VAL A N 1
ATOM 2438 C CA . VAL A 1 315 ? 4.395 -4.938 -22.25 1 76.69 315 VAL A CA 1
ATOM 2439 C C . VAL A 1 315 ? 4.695 -3.754 -23.172 1 76.69 315 VAL A C 1
ATOM 2441 O O . VAL A 1 315 ? 3.82 -2.928 -23.438 1 76.69 315 VAL A O 1
ATOM 2444 N N . GLN A 1 316 ? 5.832 -3.758 -23.734 1 62.81 316 GLN A N 1
ATOM 2445 C CA . GLN A 1 316 ? 6.301 -2.744 -24.672 1 62.81 316 GLN A CA 1
ATOM 2446 C C . GLN A 1 316 ? 5.727 -1.371 -24.328 1 62.81 316 GLN A C 1
ATOM 2448 O O . GLN A 1 316 ? 5.188 -0.687 -25.203 1 62.81 316 GLN A O 1
ATOM 2453 N N . LEU A 1 317 ? 5.641 -1.085 -23 1 58.84 317 LEU A N 1
ATOM 2454 C CA . LEU A 1 317 ? 5.242 0.207 -22.453 1 58.84 317 LEU A CA 1
ATOM 2455 C C . LEU A 1 317 ? 3.912 0.663 -23.047 1 58.84 317 LEU A C 1
ATOM 2457 O O . LEU A 1 317 ? 3.746 1.839 -23.375 1 58.84 317 LEU A O 1
ATOM 2461 N N . GLY A 1 318 ? 3.104 -0.283 -23.359 1 55.16 318 GLY A N 1
ATOM 2462 C CA . GLY A 1 318 ? 1.75 0.041 -23.781 1 55.16 318 GLY A CA 1
ATOM 2463 C C . GLY A 1 318 ? 1.604 0.154 -25.297 1 55.16 318 GLY A C 1
ATOM 2464 O O . GLY A 1 318 ? 0.509 0.408 -25.797 1 55.16 318 GLY A O 1
ATOM 2465 N N . ARG A 1 319 ? 2.684 -0.096 -25.953 1 50.22 319 ARG A N 1
ATOM 2466 C CA . ARG A 1 319 ? 2.643 0.064 -27.406 1 50.22 319 ARG A CA 1
ATOM 2467 C C . ARG A 1 319 ? 1.543 -0.792 -28.016 1 50.22 319 ARG A C 1
ATOM 2469 O O . ARG A 1 319 ? 0.86 -0.361 -28.953 1 50.22 319 ARG A O 1
ATOM 2476 N N . PHE A 1 320 ? 1.404 -1.897 -27.453 1 47.81 320 PHE A N 1
ATOM 2477 C CA . PHE A 1 320 ? 0.403 -2.793 -28.016 1 47.81 320 PHE A CA 1
ATOM 2478 C C . PHE A 1 320 ? -0.756 -2.994 -27.047 1 47.81 320 PHE A C 1
ATOM 2480 O O . PHE A 1 320 ? -1.414 -4.035 -27.062 1 47.81 320 PHE A O 1
ATOM 2487 N N . GLY A 1 321 ? -0.841 -1.988 -26.047 1 51.66 321 GLY A N 1
ATOM 2488 C CA . GLY A 1 321 ? -2.027 -1.986 -25.219 1 51.66 321 GLY A CA 1
ATOM 2489 C C . GLY A 1 321 ? -1.765 -2.49 -23.812 1 51.66 321 GLY A C 1
ATOM 2490 O O . GLY A 1 321 ? -2.604 -2.33 -22.922 1 51.66 321 GLY A O 1
ATOM 2491 N N . ARG A 1 322 ? -0.662 -3.133 -23.703 1 63.84 322 ARG A N 1
ATOM 2492 C CA . ARG A 1 322 ? -0.354 -3.652 -22.375 1 63.84 322 ARG A CA 1
ATOM 2493 C C . ARG A 1 322 ? 0.533 -2.684 -21.609 1 63.84 322 ARG A C 1
ATOM 2495 O O . ARG A 1 322 ? 1.733 -2.59 -21.859 1 63.84 322 ARG A O 1
ATOM 2502 N N . ASN A 1 323 ? -0.095 -1.907 -20.734 1 72.88 323 ASN A N 1
ATOM 2503 C CA . ASN A 1 323 ? 0.602 -0.947 -19.891 1 72.88 323 ASN A CA 1
ATOM 2504 C C . ASN A 1 323 ? 0.715 -1.448 -18.453 1 72.88 323 ASN A C 1
ATOM 2506 O O . ASN A 1 323 ? -0.236 -1.343 -17.672 1 72.88 323 ASN A O 1
ATOM 2510 N N . ARG A 1 324 ? 1.85 -2.096 -18.188 1 84.94 324 ARG A N 1
ATOM 2511 C CA . ARG A 1 324 ? 2.086 -2.715 -16.891 1 84.94 324 ARG A CA 1
ATOM 2512 C C . ARG A 1 324 ? 3.205 -2.002 -16.141 1 84.94 324 ARG A C 1
ATOM 2514 O O . ARG A 1 324 ? 4.199 -1.595 -16.734 1 84.94 324 ARG A O 1
ATOM 2521 N N . THR A 1 325 ? 2.969 -1.759 -14.883 1 88.75 325 THR A N 1
ATOM 2522 C CA . THR A 1 325 ? 4 -1.245 -13.984 1 88.75 325 THR A CA 1
ATOM 2523 C C . THR A 1 325 ? 4.422 -2.311 -12.977 1 88.75 325 THR A C 1
ATOM 2525 O O . THR A 1 325 ? 3.92 -3.438 -13.008 1 88.75 325 THR A O 1
ATOM 2528 N N . ASN A 1 326 ? 5.359 -1.961 -12.141 1 94.56 326 ASN A N 1
ATOM 2529 C CA . ASN A 1 326 ? 5.809 -2.932 -11.148 1 94.56 326 ASN A CA 1
ATOM 2530 C C . ASN A 1 326 ? 4.969 -2.865 -9.875 1 94.56 326 ASN A C 1
ATOM 2532 O O . ASN A 1 326 ? 5.359 -3.402 -8.836 1 94.56 326 ASN A O 1
ATOM 2536 N N . VAL A 1 327 ? 3.84 -2.232 -9.945 1 93.5 327 VAL A N 1
ATOM 2537 C CA . VAL A 1 327 ? 2.811 -2.324 -8.914 1 93.5 327 VAL A CA 1
ATOM 2538 C C . VAL A 1 327 ? 1.595 -3.066 -9.469 1 93.5 327 VAL A C 1
ATOM 2540 O O . VAL A 1 327 ? 0.931 -2.588 -10.391 1 93.5 327 VAL A O 1
ATOM 2543 N N . TRP A 1 328 ? 1.329 -4.219 -8.922 1 92.81 328 TRP A N 1
ATOM 2544 C CA . TRP A 1 328 ? 0.238 -5.094 -9.336 1 92.81 328 TRP A CA 1
ATOM 2545 C C . TRP A 1 328 ? -0.896 -5.07 -8.312 1 92.81 328 TRP A C 1
ATOM 2547 O O . TRP A 1 328 ? -0.764 -5.625 -7.223 1 92.81 328 TRP A O 1
ATOM 2557 N N . THR A 1 329 ? -1.955 -4.5 -8.68 1 87.81 329 THR A N 1
ATOM 2558 C CA . THR A 1 329 ? -3.074 -4.422 -7.746 1 87.81 329 THR A CA 1
ATOM 2559 C C . THR A 1 329 ? -4.102 -5.512 -8.039 1 87.81 329 THR A C 1
ATOM 2561 O O . THR A 1 329 ? -4.77 -5.477 -9.078 1 87.81 329 THR A O 1
ATOM 2564 N N . TYR A 1 330 ? -4.152 -6.52 -7.141 1 85.25 330 TYR A N 1
ATOM 2565 C CA . TYR A 1 330 ? -5.094 -7.629 -7.238 1 85.25 330 TYR A CA 1
ATOM 2566 C C . TYR A 1 330 ? -5.66 -7.98 -5.867 1 85.25 330 TYR A C 1
ATOM 2568 O O . TYR A 1 330 ? -4.969 -7.867 -4.852 1 85.25 330 TYR A O 1
ATOM 2576 N N . ALA A 1 331 ? -6.848 -8.453 -5.75 1 76.38 331 ALA A N 1
ATOM 2577 C CA . ALA A 1 331 ? -7.445 -8.906 -4.5 1 76.38 331 ALA A CA 1
ATOM 2578 C C . ALA A 1 331 ? -6.797 -10.203 -4.023 1 76.38 331 ALA A C 1
ATOM 2580 O O . ALA A 1 331 ? -6.395 -11.039 -4.84 1 76.38 331 ALA A O 1
ATOM 2581 N N . GLY A 1 332 ? -6.629 -10.242 -2.602 1 68.25 332 GLY A N 1
ATOM 2582 C CA . GLY A 1 332 ? -6.191 -11.516 -2.047 1 68.25 332 GLY A CA 1
ATOM 2583 C C . GLY A 1 332 ? -7.258 -12.594 -2.125 1 68.25 332 GLY A C 1
ATOM 2584 O O . GLY A 1 332 ? -8.422 -12.305 -2.398 1 68.25 332 GLY A O 1
ATOM 2585 N N . VAL A 1 333 ? -6.832 -13.883 -1.952 1 54.47 333 VAL A N 1
ATOM 2586 C CA . VAL A 1 333 ? -7.762 -15 -2.061 1 54.47 333 VAL A CA 1
ATOM 2587 C C . VAL A 1 333 ? -8.578 -15.117 -0.775 1 54.47 333 VAL A C 1
ATOM 2589 O O . VAL A 1 333 ? -9.75 -15.5 -0.81 1 54.47 333 VAL A O 1
ATOM 2592 N N . ASN A 1 334 ? -8.188 -14.727 0.579 1 48.12 334 ASN A N 1
ATOM 2593 C CA . ASN A 1 334 ? -8.922 -14.914 1.825 1 48.12 334 ASN A CA 1
ATOM 2594 C C . ASN A 1 334 ? -10.016 -13.859 1.99 1 48.12 334 ASN A C 1
ATOM 2596 O O . ASN A 1 334 ? -10.57 -13.703 3.078 1 48.12 334 ASN A O 1
ATOM 2600 N N . THR A 1 335 ? -10.336 -13.211 1.268 1 39.91 335 THR A N 1
ATOM 2601 C CA . THR A 1 335 ? -11.289 -12.172 1.671 1 39.91 335 THR A CA 1
ATOM 2602 C C . THR A 1 335 ? -12.602 -12.797 2.129 1 39.91 335 THR A C 1
ATOM 2604 O O . THR A 1 335 ? -13.148 -13.672 1.453 1 39.91 335 THR A O 1
ATOM 2607 N N . PHE A 1 336 ? -12.898 -12.891 3.52 1 32.97 336 PHE A N 1
ATOM 2608 C CA . PHE A 1 336 ? -13.984 -13.398 4.348 1 32.97 336 PHE A CA 1
ATOM 2609 C C . PHE A 1 336 ? -15.336 -13.148 3.678 1 32.97 336 PHE A C 1
ATOM 2611 O O . PHE A 1 336 ? -15.727 -12.008 3.467 1 32.97 336 PHE A O 1
ATOM 2618 N N . ARG A 1 337 ? -15.812 -14.055 2.943 1 32.47 337 ARG A N 1
ATOM 2619 C CA . ARG A 1 337 ? -17.25 -13.945 2.691 1 32.47 337 ARG A CA 1
ATOM 2620 C C . ARG A 1 337 ? -18.062 -14.531 3.848 1 32.47 337 ARG A C 1
ATOM 2622 O O . ARG A 1 337 ? -17.625 -15.5 4.48 1 32.47 337 ARG A O 1
ATOM 2629 N N . GLU A 1 338 ? -18.984 -14.008 4.469 1 30.53 338 GLU A N 1
ATOM 2630 C CA . GLU A 1 338 ? -19.906 -14.461 5.508 1 30.53 338 GLU A CA 1
ATOM 2631 C C . GLU A 1 338 ? -20.312 -15.914 5.285 1 30.53 338 GLU A C 1
ATOM 2633 O O . GLU A 1 338 ? -20.484 -16.672 6.242 1 30.53 338 GLU A O 1
ATOM 2638 N N . GLY A 1 339 ? -20.844 -16.328 4.105 1 29.11 339 GLY A N 1
ATOM 2639 C CA . GLY A 1 339 ? -21.547 -17.609 4.129 1 29.11 339 GLY A CA 1
ATOM 2640 C C . GLY A 1 339 ? -20.641 -18.781 4.395 1 29.11 339 GLY A C 1
ATOM 2641 O O . GLY A 1 339 ? -21.078 -19.797 4.934 1 29.11 339 GLY A O 1
ATOM 2642 N N . ARG A 1 340 ? -19.734 -19.203 3.496 1 32.28 340 ARG A N 1
ATOM 2643 C CA . ARG A 1 340 ? -19.094 -20.5 3.729 1 32.28 340 ARG A CA 1
ATOM 2644 C C . ARG A 1 340 ? -17.953 -20.375 4.73 1 32.28 340 ARG A C 1
ATOM 2646 O O . ARG A 1 340 ? -16.844 -19.953 4.371 1 32.28 340 ARG A O 1
ATOM 2653 N N . MET A 1 341 ? -18.141 -20.141 5.906 1 31.45 341 MET A N 1
ATOM 2654 C CA . MET A 1 341 ? -17.281 -20.328 7.074 1 31.45 341 MET A CA 1
ATOM 2655 C C . MET A 1 341 ? -16.422 -21.578 6.926 1 31.45 341 MET A C 1
ATOM 2657 O O . MET A 1 341 ? -15.336 -21.672 7.492 1 31.45 341 MET A O 1
ATOM 2661 N N . GLU A 1 342 ? -17.062 -22.703 6.488 1 30.34 342 GLU A N 1
ATOM 2662 C CA . GLU A 1 342 ? -16.375 -23.984 6.66 1 30.34 342 GLU A CA 1
ATOM 2663 C C . GLU A 1 342 ? -15.062 -24.016 5.887 1 30.34 342 GLU A C 1
ATOM 2665 O O . GLU A 1 342 ? -14.086 -24.609 6.348 1 30.34 342 GLU A O 1
ATOM 2670 N N . GLU A 1 343 ? -15.125 -23.625 4.648 1 31.31 343 GLU A N 1
ATOM 2671 C CA . GLU A 1 343 ? -13.969 -23.969 3.83 1 31.31 343 GLU A CA 1
ATOM 2672 C C . GLU A 1 343 ? -12.922 -22.859 3.848 1 31.31 343 GLU A C 1
ATOM 2674 O O . GLU A 1 343 ? -11.984 -22.859 3.043 1 31.31 343 GLU A O 1
ATOM 2679 N N . LEU A 1 344 ? -13.047 -21.875 4.582 1 35.25 344 LEU A N 1
ATOM 2680 C CA . LEU A 1 344 ? -12.203 -20.688 4.578 1 35.25 344 LEU A CA 1
ATOM 2681 C C . LEU A 1 344 ? -10.82 -21.016 5.145 1 35.25 344 LEU A C 1
ATOM 2683 O O . LEU A 1 344 ? -9.945 -20.141 5.184 1 35.25 344 LEU A O 1
ATOM 2687 N N . SER A 1 345 ? -10.719 -22.031 5.879 1 32.22 345 SER A N 1
ATOM 2688 C CA . SER A 1 345 ? -9.5 -22.25 6.652 1 32.22 345 SER A CA 1
ATOM 2689 C C . SER A 1 345 ? -8.305 -22.516 5.738 1 32.22 345 SER A C 1
ATOM 2691 O O . SER A 1 345 ? -7.184 -22.688 6.211 1 32.22 345 SER A O 1
ATOM 2693 N N . ALA A 1 346 ? -8.555 -22.797 4.426 1 36.78 346 ALA A N 1
ATOM 2694 C CA . ALA A 1 346 ? -7.406 -23.578 3.986 1 36.78 346 ALA A CA 1
ATOM 2695 C C . ALA A 1 346 ? -6.25 -22.672 3.576 1 36.78 346 ALA A C 1
ATOM 2697 O O . ALA A 1 346 ? -5.379 -22.359 4.391 1 36.78 346 ALA A O 1
ATOM 2698 N N . HIS A 1 347 ? -5.836 -22.469 2.121 1 44.78 347 HIS A N 1
ATOM 2699 C CA . HIS A 1 347 ? -4.492 -22.031 1.76 1 44.78 347 HIS A CA 1
ATOM 2700 C C . HIS A 1 347 ? -4.344 -20.516 1.909 1 44.78 347 HIS A C 1
ATOM 2702 O O . HIS A 1 347 ? -4.754 -19.75 1.026 1 44.78 347 HIS A O 1
ATOM 2708 N N . PRO A 1 348 ? -4.039 -20 2.992 1 47.22 348 PRO A N 1
ATOM 2709 C CA . PRO A 1 348 ? -3.998 -18.578 3.352 1 47.22 348 PRO A CA 1
ATOM 2710 C C . PRO A 1 348 ? -3.154 -17.75 2.387 1 47.22 348 PRO A C 1
ATOM 2712 O O . PRO A 1 348 ? -3.285 -16.531 2.342 1 47.22 348 PRO A O 1
ATOM 2715 N N . THR A 1 349 ? -2.371 -18.531 1.428 1 61.19 349 THR A N 1
ATOM 2716 C CA . THR A 1 349 ? -1.38 -17.719 0.719 1 61.19 349 THR A CA 1
ATOM 2717 C C . THR A 1 349 ? -1.547 -17.859 -0.791 1 61.19 349 THR A C 1
ATOM 2719 O O . THR A 1 349 ? -0.617 -17.594 -1.552 1 61.19 349 THR A O 1
ATOM 2722 N N . ALA A 1 350 ? -2.777 -18.188 -1.227 1 76.69 350 ALA A N 1
ATOM 2723 C CA . ALA A 1 350 ? -2.971 -18.422 -2.652 1 76.69 350 ALA A CA 1
ATOM 2724 C C . ALA A 1 350 ? -2.867 -17.141 -3.453 1 76.69 350 ALA A C 1
ATOM 2726 O O . ALA A 1 350 ? -3.346 -16.078 -3.012 1 76.69 350 ALA A O 1
ATOM 2727 N N . LYS A 1 351 ? -2.188 -17.266 -4.637 1 88.38 351 LYS A N 1
ATOM 2728 C CA . LYS A 1 351 ? -2.045 -16.141 -5.543 1 88.38 351 LYS A CA 1
ATOM 2729 C C . LYS A 1 351 ? -3.23 -16.047 -6.5 1 88.38 351 LYS A C 1
ATOM 2731 O O . LYS A 1 351 ? -3.729 -17.062 -6.98 1 88.38 351 LYS A O 1
ATOM 2736 N N . PRO A 1 352 ? -3.727 -14.914 -6.863 1 88.81 352 PRO A N 1
ATOM 2737 C CA . PRO A 1 352 ? -4.809 -14.766 -7.84 1 88.81 352 PRO A CA 1
ATOM 2738 C C . PRO A 1 352 ? -4.418 -15.25 -9.234 1 88.81 352 PRO A C 1
ATOM 2740 O O . PRO A 1 352 ? -3.357 -14.875 -9.742 1 88.81 352 PRO A O 1
ATOM 2743 N N . VAL A 1 353 ? -5.285 -15.992 -9.836 1 89.94 353 VAL A N 1
ATOM 2744 C CA . VAL A 1 353 ? -5.027 -16.531 -11.164 1 89.94 353 VAL A CA 1
ATOM 2745 C C . VAL A 1 353 ? -4.824 -15.398 -12.164 1 89.94 353 VAL A C 1
ATOM 2747 O O . VAL A 1 353 ? -3.939 -15.469 -13.016 1 89.94 353 VAL A O 1
ATOM 2750 N N . ALA A 1 354 ? -5.574 -14.344 -11.984 1 88.06 354 ALA A N 1
ATOM 2751 C CA . ALA A 1 354 ? -5.496 -13.203 -12.891 1 88.06 354 ALA A CA 1
ATOM 2752 C C . ALA A 1 354 ? -4.117 -12.547 -12.836 1 88.06 354 ALA A C 1
ATOM 2754 O O . ALA A 1 354 ? -3.586 -12.117 -13.867 1 88.06 354 ALA A O 1
ATOM 2755 N N . MET A 1 355 ? -3.584 -12.469 -11.711 1 92.62 355 MET A N 1
ATOM 2756 C CA . MET A 1 355 ? -2.262 -11.875 -11.539 1 92.62 355 MET A CA 1
ATOM 2757 C C . MET A 1 355 ? -1.195 -12.711 -12.242 1 92.62 355 MET A C 1
ATOM 2759 O O . MET A 1 355 ? -0.363 -12.164 -12.977 1 92.62 355 MET A O 1
ATOM 2763 N N . VAL A 1 356 ? -1.315 -13.969 -12.07 1 95.44 356 VAL A N 1
ATOM 2764 C CA . VAL A 1 356 ? -0.361 -14.891 -12.68 1 95.44 356 VAL A CA 1
ATOM 2765 C C . VAL A 1 356 ? -0.516 -14.852 -14.203 1 95.44 356 VAL A C 1
ATOM 2767 O O . VAL A 1 356 ? 0.477 -14.859 -14.93 1 95.44 356 VAL A O 1
ATOM 2770 N N . LYS A 1 357 ? -1.734 -14.773 -14.617 1 92 357 LYS A N 1
ATOM 2771 C CA . LYS A 1 357 ? -2.016 -14.734 -16.047 1 92 357 LYS A CA 1
ATOM 2772 C C . LYS A 1 357 ? -1.406 -13.5 -16.703 1 92 357 LYS A C 1
ATOM 2774 O O . LYS A 1 357 ? -0.787 -13.586 -17.766 1 92 357 LYS A O 1
ATOM 2779 N N . ASP A 1 358 ? -1.532 -12.391 -16.078 1 90.69 358 ASP A N 1
ATOM 2780 C CA . ASP A 1 358 ? -0.958 -11.156 -16.625 1 90.69 358 ASP A CA 1
ATOM 2781 C C . ASP A 1 358 ? 0.563 -11.25 -16.703 1 90.69 358 ASP A C 1
ATOM 2783 O O . ASP A 1 358 ? 1.168 -10.789 -17.672 1 90.69 358 ASP A O 1
ATOM 2787 N N . ALA A 1 359 ? 1.133 -11.844 -15.695 1 95.5 359 ALA A N 1
ATOM 2788 C CA . ALA A 1 359 ? 2.582 -12.031 -15.719 1 95.5 359 ALA A CA 1
ATOM 2789 C C . ALA A 1 359 ? 3.002 -12.914 -16.891 1 95.5 359 ALA A C 1
ATOM 2791 O O . ALA A 1 359 ? 3.994 -12.625 -17.562 1 95.5 359 ALA A O 1
ATOM 2792 N N . ILE A 1 360 ? 2.219 -13.953 -17.141 1 95.06 360 ILE A N 1
ATOM 2793 C CA . ILE A 1 360 ? 2.494 -14.875 -18.25 1 95.06 360 ILE A CA 1
ATOM 2794 C C . ILE A 1 360 ? 2.408 -14.125 -19.578 1 95.06 360 ILE A C 1
ATOM 2796 O O . ILE A 1 360 ? 3.299 -14.242 -20.422 1 95.06 360 ILE A O 1
ATOM 2800 N N . LEU A 1 361 ? 1.408 -13.336 -19.688 1 89.62 361 LEU A N 1
ATOM 2801 C CA . LEU A 1 361 ? 1.167 -12.609 -20.938 1 89.62 361 LEU A CA 1
ATOM 2802 C C . LEU A 1 361 ? 2.25 -11.562 -21.172 1 89.62 361 LEU A C 1
ATOM 2804 O O . LEU A 1 361 ? 2.529 -11.203 -22.312 1 89.62 361 LEU A O 1
ATOM 2808 N N . ASP A 1 362 ? 2.863 -11.141 -20.172 1 91.94 362 ASP A N 1
ATOM 2809 C CA . ASP A 1 362 ? 3.855 -10.07 -20.266 1 91.94 362 ASP A CA 1
ATOM 2810 C C . ASP A 1 362 ? 5.121 -10.57 -20.969 1 91.94 362 ASP A C 1
ATOM 2812 O O . ASP A 1 362 ? 5.801 -9.797 -21.656 1 91.94 362 ASP A O 1
ATOM 2816 N N . VAL A 1 363 ? 5.395 -11.961 -20.859 1 95.31 363 VAL A N 1
ATOM 2817 C CA . VAL A 1 363 ? 6.77 -12.297 -21.203 1 95.31 363 VAL A CA 1
ATOM 2818 C C . VAL A 1 363 ? 6.801 -13.617 -21.969 1 95.31 363 VAL A C 1
ATOM 2820 O O . VAL A 1 363 ? 7.852 -14.242 -22.109 1 95.31 363 VAL A O 1
ATOM 2823 N N . THR A 1 364 ? 5.617 -14.148 -22.422 1 93.81 364 THR A N 1
ATOM 2824 C CA . THR A 1 364 ? 5.602 -15.414 -23.141 1 93.81 364 THR A CA 1
ATOM 2825 C C . THR A 1 364 ? 4.707 -15.32 -24.375 1 93.81 364 THR A C 1
ATOM 2827 O O . THR A 1 364 ? 3.973 -14.344 -24.547 1 93.81 364 THR A O 1
ATOM 2830 N N . LYS A 1 365 ? 4.871 -16.312 -25.203 1 86.69 365 LYS A N 1
ATOM 2831 C CA . LYS A 1 365 ? 3.975 -16.547 -26.328 1 86.69 365 LYS A CA 1
ATOM 2832 C C . LYS A 1 365 ? 3.121 -17.781 -26.109 1 86.69 365 LYS A C 1
ATOM 2834 O O . LYS A 1 365 ? 3.508 -18.688 -25.359 1 86.69 365 LYS A O 1
ATOM 2839 N N . ARG A 1 366 ? 2.006 -17.812 -26.828 1 88.62 366 ARG A N 1
ATOM 2840 C CA . ARG A 1 366 ? 1.129 -18.969 -26.75 1 88.62 366 ARG A CA 1
ATOM 2841 C C . ARG A 1 366 ? 1.896 -20.25 -27.047 1 88.62 366 ARG A C 1
ATOM 2843 O O . ARG A 1 366 ? 2.721 -20.281 -27.969 1 88.62 366 ARG A O 1
ATOM 2850 N N . GLY A 1 367 ? 1.734 -21.25 -26.25 1 91.44 367 GLY A N 1
ATOM 2851 C CA . GLY A 1 367 ? 2.346 -22.547 -26.469 1 91.44 367 GLY A CA 1
ATOM 2852 C C . GLY A 1 367 ? 3.635 -22.75 -25.688 1 91.44 367 GLY A C 1
ATOM 2853 O O . GLY A 1 367 ? 4.137 -23.859 -25.578 1 91.44 367 GLY A O 1
ATOM 2854 N N . GLU A 1 368 ? 4.113 -21.672 -25.078 1 95.12 368 GLU A N 1
ATOM 2855 C CA . GLU A 1 368 ? 5.379 -21.766 -24.359 1 95.12 368 GLU A CA 1
ATOM 2856 C C . GLU A 1 368 ? 5.176 -22.328 -22.953 1 95.12 368 GLU A C 1
ATOM 2858 O O . GLU A 1 368 ? 4.078 -22.219 -22.391 1 95.12 368 GLU A O 1
ATOM 2863 N N . VAL A 1 369 ? 6.215 -22.828 -22.375 1 97.94 369 VAL A N 1
ATOM 2864 C CA . VAL A 1 369 ? 6.156 -23.547 -21.109 1 97.94 369 VAL A CA 1
ATOM 2865 C C . VAL A 1 369 ? 6.367 -22.578 -19.953 1 97.94 369 VAL A C 1
ATOM 2867 O O . VAL A 1 369 ? 7.309 -21.781 -19.969 1 97.94 369 VAL A O 1
ATOM 2870 N N . VAL A 1 370 ? 5.465 -22.672 -18.984 1 98.5 370 VAL A N 1
ATOM 2871 C CA . VAL A 1 370 ? 5.559 -21.969 -17.703 1 98.5 370 VAL A CA 1
ATOM 2872 C C . VAL A 1 370 ? 5.879 -22.969 -16.594 1 98.5 370 VAL A C 1
ATOM 2874 O O . VAL A 1 370 ? 5.141 -23.922 -16.391 1 98.5 370 VAL A O 1
ATOM 2877 N N . LEU A 1 371 ? 6.918 -22.688 -15.859 1 98.81 371 LEU A N 1
ATOM 2878 C CA . LEU A 1 371 ? 7.371 -23.609 -14.812 1 98.81 371 LEU A CA 1
ATOM 2879 C C . LEU A 1 371 ? 7.023 -23.062 -13.43 1 98.81 371 LEU A C 1
ATOM 2881 O O . LEU A 1 371 ? 7.188 -21.859 -13.172 1 98.81 371 LEU A O 1
ATOM 2885 N N . ASP A 1 372 ? 6.504 -23.938 -12.531 1 98.69 372 ASP A N 1
ATOM 2886 C CA . ASP A 1 372 ? 6.199 -23.594 -11.141 1 98.69 372 ASP A CA 1
ATOM 2887 C C . ASP A 1 372 ? 6.594 -24.719 -10.195 1 98.69 372 ASP A C 1
ATOM 2889 O O . ASP A 1 372 ? 5.844 -25.688 -10.031 1 98.69 372 ASP A O 1
ATOM 2893 N N . PRO A 1 373 ? 7.672 -24.609 -9.5 1 98.31 373 PRO A N 1
ATOM 2894 C CA . PRO A 1 373 ? 8.125 -25.672 -8.609 1 98.31 373 PRO A CA 1
ATOM 2895 C C . PRO A 1 373 ? 7.359 -25.703 -7.289 1 98.31 373 PRO A C 1
ATOM 2897 O O . PRO A 1 373 ? 7.582 -26.594 -6.461 1 98.31 373 PRO A O 1
ATOM 2900 N N . PHE A 1 374 ? 6.473 -24.75 -7.082 1 97 374 PHE A N 1
ATOM 2901 C CA . PHE A 1 374 ? 5.59 -24.703 -5.922 1 97 374 PHE A CA 1
ATOM 2902 C C . PHE A 1 374 ? 4.152 -24.422 -6.348 1 97 374 PHE A C 1
ATOM 2904 O O . PHE A 1 374 ? 3.576 -23.391 -5.988 1 97 374 PHE A O 1
ATOM 2911 N N . LEU A 1 375 ? 3.592 -25.344 -6.938 1 96.5 375 LEU A N 1
ATOM 2912 C CA . LEU A 1 375 ? 2.346 -25.172 -7.676 1 96.5 375 LEU A CA 1
ATOM 2913 C C . LEU A 1 375 ? 1.18 -24.906 -6.727 1 96.5 375 LEU A C 1
ATOM 2915 O O . LEU A 1 375 ? 0.248 -24.172 -7.062 1 96.5 375 LEU A O 1
ATOM 2919 N N . GLY A 1 376 ? 1.253 -25.531 -5.562 1 91.12 376 GLY A N 1
ATOM 2920 C CA . GLY A 1 376 ? 0.152 -25.391 -4.625 1 91.12 376 GLY A CA 1
ATOM 2921 C C . GLY A 1 376 ? -1.198 -25.719 -5.234 1 91.12 376 GLY A C 1
ATOM 2922 O O . GLY A 1 376 ? -1.363 -26.766 -5.867 1 91.12 376 GLY A O 1
ATOM 2923 N N . GLY A 1 377 ? -2.098 -24.844 -5.094 1 87.19 377 GLY A N 1
ATOM 2924 C CA . GLY A 1 377 ? -3.457 -25.047 -5.562 1 87.19 377 GLY A CA 1
ATOM 2925 C C . GLY A 1 377 ? -3.607 -24.875 -7.062 1 87.19 377 GLY A C 1
ATOM 2926 O O . GLY A 1 377 ? -4.699 -25.047 -7.605 1 87.19 377 GLY A O 1
ATOM 2927 N N . GLY A 1 378 ? -2.602 -24.531 -7.742 1 93.94 378 GLY A N 1
ATOM 2928 C CA . GLY A 1 378 ? -2.582 -24.594 -9.195 1 93.94 378 GLY A CA 1
ATOM 2929 C C . GLY A 1 378 ? -2.926 -23.281 -9.859 1 93.94 378 GLY A C 1
ATOM 2930 O O . GLY A 1 378 ? -3.48 -23.25 -10.961 1 93.94 378 GLY A O 1
ATOM 2931 N N . ALA A 1 379 ? -2.629 -22.172 -9.195 1 92.94 379 ALA A N 1
ATOM 2932 C CA . ALA A 1 379 ? -2.885 -20.875 -9.82 1 92.94 379 ALA A CA 1
ATOM 2933 C C . ALA A 1 379 ? -2.133 -20.75 -11.141 1 92.94 379 ALA A C 1
ATOM 2935 O O . ALA A 1 379 ? -2.693 -20.297 -12.141 1 92.94 379 ALA A O 1
ATOM 2936 N N . THR A 1 380 ? -0.92 -21.188 -11.195 1 97.06 380 THR A N 1
ATOM 2937 C CA . THR A 1 380 ? -0.109 -21.141 -12.406 1 97.06 380 THR A CA 1
ATOM 2938 C C . THR A 1 380 ? -0.694 -22.047 -13.484 1 97.06 380 THR A C 1
ATOM 2940 O O . THR A 1 380 ? -0.716 -21.688 -14.664 1 97.06 380 THR A O 1
ATOM 2943 N N . LEU A 1 381 ? -1.198 -23.188 -13.055 1 97.25 381 LEU A N 1
ATOM 2944 C CA . LEU A 1 381 ? -1.834 -24.125 -13.969 1 97.25 381 LEU A CA 1
ATOM 2945 C C . LEU A 1 381 ? -3.064 -23.5 -14.617 1 97.25 381 LEU A C 1
ATOM 2947 O O . LEU A 1 381 ? -3.211 -23.531 -15.844 1 97.25 381 LEU A O 1
ATOM 2951 N N . MET A 1 382 ? -3.859 -22.906 -13.82 1 93.69 382 MET A N 1
ATOM 2952 C CA . MET A 1 382 ? -5.082 -22.281 -14.32 1 93.69 382 MET A CA 1
ATOM 2953 C C . MET A 1 382 ? -4.762 -21.109 -15.242 1 93.69 382 MET A C 1
ATOM 2955 O O . MET A 1 382 ? -5.387 -20.953 -16.281 1 93.69 382 MET A O 1
ATOM 2959 N N . ALA A 1 383 ? -3.791 -20.328 -14.875 1 93.75 383 ALA A N 1
ATOM 2960 C CA . ALA A 1 383 ? -3.398 -19.172 -15.664 1 93.75 383 ALA A CA 1
ATOM 2961 C C . ALA A 1 383 ? -2.842 -19.594 -17.016 1 93.75 383 ALA A C 1
ATOM 2963 O O . ALA A 1 383 ? -3.162 -18.984 -18.047 1 93.75 383 ALA A O 1
ATOM 2964 N N . ALA A 1 384 ? -2.047 -20.625 -17.031 1 95.88 384 ALA A N 1
ATOM 2965 C CA . ALA A 1 384 ? -1.478 -21.141 -18.266 1 95.88 384 ALA A CA 1
ATOM 2966 C C . ALA A 1 384 ? -2.566 -21.688 -19.188 1 95.88 384 ALA A C 1
ATOM 2968 O O . ALA A 1 384 ? -2.57 -21.422 -20.391 1 95.88 384 ALA A O 1
ATOM 2969 N N . GLU A 1 385 ? -3.484 -22.422 -18.578 1 92.88 385 GLU A N 1
ATOM 2970 C CA . GLU A 1 385 ? -4.613 -22.953 -19.344 1 92.88 385 GLU A CA 1
ATOM 2971 C C . GLU A 1 385 ? -5.41 -21.828 -20 1 92.88 385 GLU A C 1
ATOM 2973 O O . GLU A 1 385 ? -5.68 -21.891 -21.203 1 92.88 385 GLU A O 1
ATOM 2978 N N . GLN A 1 386 ? -5.648 -20.844 -19.266 1 87.62 386 GLN A N 1
ATOM 2979 C CA . GLN A 1 386 ? -6.504 -19.75 -19.719 1 87.62 386 GLN A CA 1
ATOM 2980 C C . GLN A 1 386 ? -5.785 -18.875 -20.734 1 87.62 386 GLN A C 1
ATOM 2982 O O . GLN A 1 386 ? -6.43 -18.203 -21.562 1 87.62 386 GLN A O 1
ATOM 2987 N N . SER A 1 387 ? -4.441 -18.891 -20.734 1 88.69 387 SER A N 1
ATOM 2988 C CA . SER A 1 387 ? -3.68 -18 -21.609 1 88.69 387 SER A CA 1
ATOM 2989 C C . SER A 1 387 ? -3.107 -18.781 -22.797 1 88.69 387 SER A C 1
ATOM 2991 O O . SER A 1 387 ? -2.406 -18.203 -23.641 1 88.69 387 SER A O 1
ATOM 2993 N N . GLY A 1 388 ? -3.355 -20.062 -22.844 1 88.94 388 GLY A N 1
ATOM 2994 C CA . GLY A 1 388 ? -2.891 -20.875 -23.953 1 88.94 388 GLY A CA 1
ATOM 2995 C C . GLY A 1 388 ? -1.422 -21.25 -23.844 1 88.94 388 GLY A C 1
ATOM 2996 O O . GLY A 1 388 ? -0.737 -21.391 -24.859 1 88.94 388 GLY A O 1
ATOM 2997 N N . ARG A 1 389 ? -0.949 -21.234 -22.641 1 95.19 389 ARG A N 1
ATOM 2998 C CA . ARG A 1 389 ? 0.414 -21.688 -22.375 1 95.19 389 ARG A CA 1
ATOM 2999 C C . ARG A 1 389 ? 0.421 -23.078 -21.766 1 95.19 389 ARG A C 1
ATOM 3001 O O . ARG A 1 389 ? -0.638 -23.672 -21.531 1 95.19 389 ARG A O 1
ATOM 3008 N N . VAL A 1 390 ? 1.609 -23.641 -21.562 1 96.94 390 VAL A N 1
ATOM 3009 C CA . VAL A 1 390 ? 1.782 -24.984 -21.016 1 96.94 390 VAL A CA 1
ATOM 3010 C C . VAL A 1 390 ? 2.383 -24.891 -19.609 1 96.94 390 VAL A C 1
ATOM 3012 O O . VAL A 1 390 ? 3.426 -24.266 -19.422 1 96.94 390 VAL A O 1
ATOM 3015 N N . ALA A 1 391 ? 1.684 -25.5 -18.641 1 98.5 391 ALA A N 1
ATOM 3016 C CA . ALA A 1 391 ? 2.18 -25.453 -17.266 1 98.5 391 ALA A CA 1
ATOM 3017 C C . ALA A 1 391 ? 2.922 -26.75 -16.922 1 98.5 391 ALA A C 1
ATOM 3019 O O . ALA A 1 391 ? 2.408 -27.844 -17.141 1 98.5 391 ALA A O 1
ATOM 3020 N N . TYR A 1 392 ? 4.117 -26.609 -16.469 1 98.81 392 TYR A N 1
ATOM 3021 C CA . TYR A 1 392 ? 4.844 -27.656 -15.766 1 98.81 392 TYR A CA 1
ATOM 3022 C C . TYR A 1 392 ? 5 -27.312 -14.289 1 98.81 392 TYR A C 1
ATOM 3024 O O . TYR A 1 392 ? 5.738 -26.391 -13.938 1 98.81 392 TYR A O 1
ATOM 3032 N N . GLY A 1 393 ? 4.258 -28 -13.422 1 98.56 393 GLY A N 1
ATOM 3033 C CA . GLY A 1 393 ? 4.211 -27.672 -12.008 1 98.56 393 GLY A CA 1
ATOM 3034 C C . GLY A 1 393 ? 4.645 -28.828 -11.117 1 98.56 393 GLY A C 1
ATOM 3035 O O . GLY A 1 393 ? 4.512 -29.984 -11.492 1 98.56 393 GLY A O 1
ATOM 3036 N N . MET A 1 394 ? 5.125 -28.453 -9.93 1 98.06 394 MET A N 1
ATOM 3037 C CA . MET A 1 394 ? 5.574 -29.422 -8.938 1 98.06 394 MET A CA 1
ATOM 3038 C C . MET A 1 394 ? 5.148 -29 -7.531 1 98.06 394 MET A C 1
ATOM 3040 O O . MET A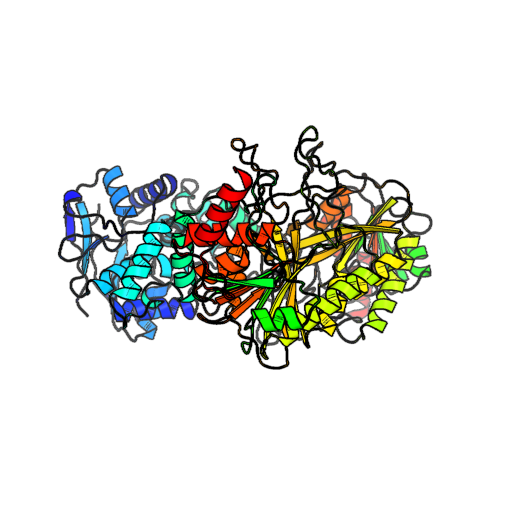 1 394 ? 5.027 -27.812 -7.25 1 98.06 394 MET A O 1
ATOM 3044 N N . ASP A 1 395 ? 4.805 -29.906 -6.805 1 96.62 395 ASP A N 1
ATOM 3045 C CA . ASP A 1 395 ? 4.594 -29.688 -5.375 1 96.62 395 ASP A CA 1
ATOM 3046 C C . ASP A 1 395 ? 4.934 -30.953 -4.578 1 96.62 395 ASP A C 1
ATOM 3048 O O . ASP A 1 395 ? 4.711 -32.062 -5.047 1 96.62 395 ASP A O 1
ATOM 3052 N N . ILE A 1 396 ? 5.438 -30.703 -3.41 1 95.94 396 ILE A N 1
ATOM 3053 C CA . ILE A 1 396 ? 5.84 -31.828 -2.576 1 95.94 396 ILE A CA 1
ATOM 3054 C C . ILE A 1 396 ? 4.613 -32.438 -1.884 1 95.94 396 ILE A C 1
ATOM 3056 O O . ILE A 1 396 ? 4.602 -33.594 -1.533 1 95.94 396 ILE A O 1
ATOM 3060 N N . ASP A 1 397 ? 3.607 -31.609 -1.71 1 93.12 397 ASP A N 1
ATOM 3061 C CA . ASP A 1 397 ? 2.398 -32.031 -1.007 1 93.12 397 ASP A CA 1
ATOM 3062 C C . ASP A 1 397 ? 1.385 -32.656 -1.973 1 93.12 397 ASP A C 1
ATOM 3064 O O . ASP A 1 397 ? 0.742 -31.922 -2.74 1 93.12 397 ASP A O 1
ATOM 3068 N N . ALA A 1 398 ? 1.172 -33.875 -1.848 1 94.75 398 ALA A N 1
ATOM 3069 C CA . ALA A 1 398 ? 0.288 -34.625 -2.736 1 94.75 398 ALA A CA 1
ATOM 3070 C C . ALA A 1 398 ? -1.146 -34.125 -2.648 1 94.75 398 ALA A C 1
ATOM 3072 O O . ALA A 1 398 ? -1.875 -34.125 -3.643 1 94.75 398 ALA A O 1
ATOM 3073 N N . ALA A 1 399 ? -1.473 -33.688 -1.52 1 91 399 ALA A N 1
ATOM 3074 C CA . ALA A 1 399 ? -2.836 -33.188 -1.328 1 91 399 ALA A CA 1
ATOM 3075 C C . ALA A 1 399 ? -3.088 -31.938 -2.158 1 91 399 ALA A C 1
ATOM 3077 O O . ALA A 1 399 ? -4.184 -31.75 -2.689 1 91 399 ALA A O 1
ATOM 3078 N N . TYR A 1 400 ? -2.074 -31.125 -2.27 1 91.69 400 TYR A N 1
ATOM 3079 C CA . TYR A 1 400 ? -2.215 -29.922 -3.066 1 91.69 400 TYR A CA 1
ATOM 3080 C C . TYR A 1 400 ? -2.262 -30.25 -4.555 1 91.69 400 TYR A C 1
ATOM 3082 O O . TYR A 1 400 ? -2.947 -29.562 -5.324 1 91.69 400 TYR A O 1
ATOM 3090 N N . ILE A 1 401 ? -1.543 -31.234 -4.938 1 95.38 401 ILE A N 1
ATOM 3091 C CA . ILE A 1 401 ? -1.599 -31.672 -6.328 1 95.38 401 ILE A CA 1
ATOM 3092 C C . ILE A 1 401 ? -3.016 -32.125 -6.668 1 95.38 401 ILE A C 1
ATOM 3094 O O . ILE A 1 401 ? -3.555 -31.766 -7.719 1 95.38 401 ILE A O 1
ATOM 3098 N N . ASP A 1 402 ? -3.605 -32.875 -5.742 1 94.62 402 ASP A N 1
ATOM 3099 C CA . ASP A 1 402 ? -4.977 -33.312 -5.965 1 94.62 402 ASP A CA 1
ATOM 3100 C C . ASP A 1 402 ? -5.918 -32.125 -6.152 1 94.62 402 ASP A C 1
ATOM 3102 O O . ASP A 1 402 ? -6.812 -32.188 -7 1 94.62 402 ASP A O 1
ATOM 3106 N N . VAL A 1 403 ? -5.633 -31.156 -5.348 1 91.44 403 VAL A N 1
ATOM 3107 C CA . VAL A 1 403 ? -6.445 -29.953 -5.441 1 91.44 403 VAL A CA 1
ATOM 3108 C C . VAL A 1 403 ? -6.289 -29.328 -6.828 1 91.44 403 VAL A C 1
ATOM 3110 O O . VAL A 1 403 ? -7.281 -28.953 -7.461 1 91.44 403 VAL A O 1
ATOM 3113 N N . ALA A 1 404 ? -5.109 -29.219 -7.305 1 93.81 404 ALA A N 1
ATOM 3114 C CA . ALA A 1 404 ? -4.828 -28.625 -8.609 1 93.81 404 ALA A CA 1
ATOM 3115 C C . ALA A 1 404 ? -5.461 -29.438 -9.734 1 93.81 404 ALA A C 1
ATOM 3117 O O . ALA A 1 404 ? -6.016 -28.891 -10.68 1 93.81 404 ALA A O 1
ATOM 3118 N N . LEU A 1 405 ? -5.391 -30.75 -9.602 1 95.69 405 LEU A N 1
ATOM 3119 C CA . LEU A 1 405 ? -5.961 -31.625 -10.609 1 95.69 405 LEU A CA 1
ATOM 3120 C C . LEU A 1 405 ? -7.477 -31.484 -10.672 1 95.69 405 LEU A C 1
ATOM 3122 O O . LEU A 1 405 ? -8.047 -31.375 -11.766 1 95.69 405 LEU A O 1
ATOM 3126 N N . ARG A 1 406 ? -8.055 -31.469 -9.531 1 92.12 406 ARG A N 1
ATOM 3127 C CA . ARG A 1 406 ? -9.508 -31.312 -9.469 1 92.12 406 ARG A CA 1
ATOM 3128 C C . ARG A 1 406 ? -9.938 -29.953 -10.047 1 92.12 406 ARG A C 1
ATOM 3130 O O . ARG A 1 406 ? -10.945 -29.875 -10.742 1 92.12 406 ARG A O 1
ATOM 3137 N N . ARG A 1 407 ? -9.141 -29 -9.688 1 89.69 407 ARG A N 1
ATOM 3138 C CA . ARG A 1 407 ? -9.422 -27.656 -10.172 1 89.69 407 ARG A CA 1
ATOM 3139 C C . ARG A 1 407 ? -9.383 -27.594 -11.695 1 89.69 407 ARG A C 1
ATOM 3141 O O . ARG A 1 407 ? -10.273 -27.031 -12.32 1 89.69 407 ARG A O 1
ATOM 3148 N N . TRP A 1 408 ? -8.406 -28.156 -12.312 1 93.88 408 TRP A N 1
ATOM 3149 C CA . TRP A 1 408 ? -8.25 -28.172 -13.758 1 93.88 408 TRP A CA 1
ATOM 3150 C C . TRP A 1 408 ? -9.352 -29 -14.422 1 93.88 408 TRP A C 1
ATOM 3152 O O . TRP A 1 408 ? -9.906 -28.578 -15.438 1 93.88 408 TRP A O 1
ATOM 3162 N N . ARG A 1 409 ? -9.656 -30.109 -13.828 1 93.38 409 ARG A N 1
ATOM 3163 C CA . ARG A 1 409 ? -10.719 -30.969 -14.344 1 93.38 409 ARG A CA 1
ATOM 3164 C C . ARG A 1 409 ? -12.047 -30.234 -14.375 1 93.38 409 ARG A C 1
ATOM 3166 O O . ARG A 1 409 ? -12.781 -30.312 -15.367 1 93.38 409 ARG A O 1
ATOM 3173 N N . LYS A 1 410 ? -12.258 -29.578 -13.328 1 88.06 410 LYS A N 1
ATOM 3174 C CA . LYS A 1 410 ? -13.5 -28.828 -13.219 1 88.06 410 LYS A CA 1
ATOM 3175 C C . LYS A 1 410 ? -13.586 -27.734 -14.289 1 88.06 410 LYS A C 1
ATOM 3177 O O . LYS A 1 410 ? -14.641 -27.516 -14.883 1 88.06 410 LYS A O 1
ATOM 3182 N N . GLU A 1 411 ? -12.5 -27.141 -14.523 1 84.94 411 GLU A N 1
ATOM 3183 C CA . GLU A 1 411 ? -12.469 -26.016 -15.453 1 84.94 411 GLU A CA 1
ATOM 3184 C C . GLU A 1 411 ? -12.547 -26.5 -16.906 1 84.94 411 GLU A C 1
ATOM 3186 O O . GLU A 1 411 ? -13.219 -25.875 -17.734 1 84.94 411 GLU A O 1
ATOM 3191 N N . THR A 1 412 ? -11.938 -27.625 -17.234 1 89.06 412 THR A N 1
ATOM 3192 C CA . THR A 1 412 ? -11.758 -28 -18.641 1 89.06 412 THR A CA 1
ATOM 3193 C C . THR A 1 412 ? -12.703 -29.141 -19.016 1 89.06 412 THR A C 1
ATOM 3195 O O . THR A 1 412 ? -12.953 -29.391 -20.188 1 89.06 412 THR A O 1
ATOM 3198 N N . GLY A 1 413 ? -13.109 -29.906 -18.016 1 90.31 413 GLY A N 1
ATOM 3199 C CA . GLY A 1 413 ? -13.891 -31.109 -18.266 1 90.31 413 GLY A CA 1
ATOM 3200 C C . GLY A 1 413 ? -13.047 -32.281 -18.719 1 90.31 413 GLY A C 1
ATOM 3201 O O . GLY A 1 413 ? -13.57 -33.375 -18.969 1 90.31 413 GLY A O 1
ATOM 3202 N N . GLN A 1 414 ? -11.703 -32.125 -18.75 1 93.31 414 GLN A N 1
ATOM 3203 C CA . GLN A 1 414 ? -10.789 -33.188 -19.156 1 93.31 414 GLN A CA 1
ATOM 3204 C C . GLN A 1 414 ? -10.266 -33.938 -17.938 1 93.31 414 GLN A C 1
ATOM 3206 O O . GLN A 1 414 ? -10.375 -33.469 -16.812 1 93.31 414 GLN A O 1
ATOM 3211 N N . GLU A 1 415 ? -9.734 -35.094 -18.188 1 94.81 415 GLU A N 1
ATOM 3212 C CA . GLU A 1 415 ? -9.289 -35.938 -17.078 1 94.81 415 GLU A CA 1
ATOM 3213 C C . GLU A 1 415 ? -7.766 -36 -17.016 1 94.81 415 GLU A C 1
ATOM 3215 O O . GLU A 1 415 ? -7.109 -36.344 -18 1 94.81 415 GLU A O 1
ATOM 3220 N N . PRO A 1 416 ? -7.25 -35.719 -15.859 1 97.19 416 PRO A N 1
ATOM 3221 C CA . PRO A 1 416 ? -5.812 -35.938 -15.695 1 97.19 416 PRO A CA 1
ATOM 3222 C C . PRO A 1 416 ? -5.434 -37.438 -15.781 1 97.19 416 PRO A C 1
ATOM 3224 O O . PRO A 1 416 ? -6.164 -38.281 -15.289 1 97.19 416 PRO A O 1
ATOM 3227 N N . LEU A 1 417 ? -4.281 -37.688 -16.406 1 97.81 417 LEU A N 1
ATOM 3228 C CA . LEU A 1 417 ? -3.771 -39.062 -16.547 1 97.81 417 LEU A CA 1
ATOM 3229 C C . LEU A 1 417 ? -2.451 -39.219 -15.805 1 97.81 417 LEU A C 1
ATOM 3231 O O . LEU A 1 417 ? -1.589 -38.344 -15.859 1 97.81 417 LEU A O 1
ATOM 3235 N N . ARG A 1 418 ? -2.373 -40.219 -15.078 1 97.5 418 ARG A N 1
ATOM 3236 C CA . ARG A 1 418 ? -1.085 -40.531 -14.477 1 97.5 418 ARG A CA 1
ATOM 3237 C C . ARG A 1 418 ? -0.145 -41.156 -15.492 1 97.5 418 ARG A C 1
ATOM 3239 O O . ARG A 1 418 ? -0.476 -42.188 -16.094 1 97.5 418 ARG A O 1
ATOM 3246 N N . ALA A 1 419 ? 0.983 -40.719 -15.672 1 97.19 419 ALA A N 1
ATOM 3247 C CA . ALA A 1 419 ? 1.893 -41.094 -16.75 1 97.19 419 ALA A CA 1
ATOM 3248 C C . ALA A 1 419 ? 2.359 -42.531 -16.625 1 97.19 419 ALA A C 1
ATOM 3250 O O . ALA A 1 419 ? 2.588 -43.219 -17.625 1 97.19 419 ALA A O 1
ATOM 3251 N N . SER A 1 420 ? 2.455 -43.062 -15.406 1 96.25 420 SER A N 1
ATOM 3252 C CA . SER A 1 420 ? 3.055 -44.375 -15.156 1 96.25 420 SER A CA 1
ATOM 3253 C C . SER A 1 420 ? 2.158 -45.5 -15.656 1 96.25 420 SER A C 1
ATOM 3255 O O . SER A 1 420 ? 2.646 -46.562 -16.031 1 96.25 420 SER A O 1
ATOM 3257 N N . ASP A 1 421 ? 0.769 -45.281 -15.711 1 95.56 421 ASP A N 1
ATOM 3258 C CA . ASP A 1 421 ? -0.12 -46.406 -16.062 1 95.56 421 ASP A CA 1
ATOM 3259 C C . ASP A 1 421 ? -1.317 -45.906 -16.859 1 95.56 421 ASP A C 1
ATOM 3261 O O . ASP A 1 421 ? -2.244 -46.656 -17.141 1 95.56 421 ASP A O 1
ATOM 3265 N N . ASP A 1 422 ? -1.362 -44.625 -17.172 1 95.12 422 ASP A N 1
ATOM 3266 C CA . ASP A 1 422 ? -2.365 -44 -18.031 1 95.12 422 ASP A CA 1
ATOM 3267 C C . ASP A 1 422 ? -3.754 -44.094 -17.406 1 95.12 422 ASP A C 1
ATOM 3269 O O . ASP A 1 422 ? -4.762 -44.094 -18.109 1 95.12 422 ASP A O 1
ATOM 3273 N N . ARG A 1 423 ? -3.793 -44.156 -16.062 1 95.25 423 ARG A N 1
ATOM 3274 C CA . ARG A 1 423 ? -5.074 -44.156 -15.375 1 95.25 423 ARG A CA 1
ATOM 3275 C C . ARG A 1 423 ? -5.512 -42.719 -15.07 1 95.25 423 ARG A C 1
ATOM 3277 O O . ARG A 1 423 ? -4.68 -41.844 -14.789 1 95.25 423 ARG A O 1
ATOM 3284 N N . THR A 1 424 ? -6.789 -42.562 -15.078 1 96.06 424 THR A N 1
ATOM 3285 C CA . THR A 1 424 ? -7.32 -41.25 -14.797 1 96.06 424 THR A CA 1
ATOM 3286 C C . THR A 1 424 ? -7.379 -41 -13.289 1 96.06 424 THR A C 1
ATOM 3288 O O . THR A 1 424 ? -7.461 -41.938 -12.5 1 96.06 424 THR A O 1
ATOM 3291 N N . PHE A 1 425 ? -7.297 -39.781 -12.969 1 95.38 425 PHE A N 1
ATOM 3292 C CA . PHE A 1 425 ? -7.375 -39.375 -11.57 1 95.38 425 PHE A CA 1
ATOM 3293 C C . PHE A 1 425 ? -8.648 -39.906 -10.922 1 95.38 425 PHE A C 1
ATOM 3295 O O . PHE A 1 425 ? -8.609 -40.438 -9.812 1 95.38 425 PHE A O 1
ATOM 3302 N N . VAL A 1 426 ? -9.742 -39.812 -11.57 1 91.44 426 VAL A N 1
ATOM 3303 C CA . VAL A 1 426 ? -11.047 -40.188 -11.031 1 91.44 426 VAL A CA 1
ATOM 3304 C C . VAL A 1 426 ? -11.109 -41.688 -10.836 1 91.44 426 VAL A C 1
ATOM 3306 O O . VAL A 1 426 ? -11.695 -42.188 -9.859 1 91.44 426 VAL A O 1
ATOM 3309 N N . SER A 1 427 ? -10.531 -42.438 -11.766 1 93.19 427 SER A N 1
ATOM 3310 C CA . SER A 1 427 ? -10.539 -43.875 -11.656 1 93.19 427 SER A CA 1
ATOM 3311 C C . SER A 1 427 ? -9.75 -44.344 -10.438 1 93.19 427 SER A C 1
ATOM 3313 O O . SER A 1 427 ? -10.172 -45.25 -9.727 1 93.19 427 SER A O 1
ATOM 3315 N N . ILE A 1 428 ? -8.68 -43.688 -10.219 1 93.5 428 ILE A N 1
ATOM 3316 C CA . ILE A 1 428 ? -7.844 -44.031 -9.078 1 93.5 428 ILE A CA 1
ATOM 3317 C C . ILE A 1 428 ? -8.547 -43.656 -7.777 1 93.5 428 ILE A C 1
ATOM 3319 O O . ILE A 1 428 ? -8.531 -44.406 -6.805 1 93.5 428 ILE A O 1
ATOM 3323 N N . GLU A 1 429 ? -9.102 -42.469 -7.777 1 89.56 429 GLU A N 1
ATOM 3324 C CA . GLU A 1 429 ? -9.828 -42 -6.605 1 89.56 429 GLU A CA 1
ATOM 3325 C C . GLU A 1 429 ? -10.977 -42.938 -6.234 1 89.56 429 GLU A C 1
ATOM 3327 O O . GLU A 1 429 ? -11.195 -43.219 -5.055 1 89.56 429 GLU A O 1
ATOM 3332 N N . ALA A 1 430 ? -11.695 -43.406 -7.234 1 87.19 430 ALA A N 1
ATOM 3333 C CA . ALA A 1 430 ? -12.82 -44.312 -7.023 1 87.19 430 ALA A CA 1
ATOM 3334 C C . ALA A 1 430 ? -12.352 -45.656 -6.453 1 87.19 430 ALA A C 1
ATOM 3336 O O . ALA A 1 430 ? -13.023 -46.219 -5.598 1 87.19 430 ALA A O 1
ATOM 3337 N N . GLU A 1 431 ? -11.289 -46.094 -6.938 1 87.19 431 GLU A N 1
ATOM 3338 C CA . GLU A 1 431 ? -10.734 -47.375 -6.469 1 87.19 431 GLU A CA 1
ATOM 3339 C C . GLU A 1 431 ? -10.281 -47.281 -5.012 1 87.19 431 GLU A C 1
ATOM 3341 O O . GLU A 1 431 ? -10.453 -48.219 -4.238 1 87.19 431 GLU A O 1
ATOM 3346 N N . GLN A 1 432 ? -9.758 -46.156 -4.75 1 82.31 432 GLN A N 1
ATOM 3347 C CA . GLN A 1 432 ? -9.289 -45.969 -3.383 1 82.31 432 GLN A CA 1
ATOM 3348 C C . GLN A 1 432 ? -10.453 -45.844 -2.41 1 82.31 432 GLN A C 1
ATOM 3350 O O . GLN A 1 432 ? -10.359 -46.281 -1.26 1 82.31 432 GLN A O 1
ATOM 3355 N N . ASP A 1 433 ? -11.484 -45.188 -2.789 1 74.62 433 ASP A N 1
ATOM 3356 C CA . ASP A 1 433 ? -12.68 -45.094 -1.966 1 74.62 433 ASP A CA 1
ATOM 3357 C C . ASP A 1 433 ? -13.289 -46.469 -1.695 1 74.62 433 ASP A C 1
ATOM 3359 O O . ASP A 1 433 ? -13.758 -46.719 -0.586 1 74.62 433 ASP A O 1
ATOM 3363 N N . LEU A 1 434 ? -13.25 -47.25 -2.701 1 70.25 434 LEU A N 1
ATOM 3364 C CA . LEU A 1 434 ? -13.781 -48.594 -2.57 1 70.25 434 LEU A CA 1
ATOM 3365 C C . LEU A 1 434 ? -12.938 -49.406 -1.599 1 70.25 434 LEU A C 1
ATOM 3367 O O . LEU A 1 434 ? -13.477 -50.188 -0.805 1 70.25 434 LEU A O 1
ATOM 3371 N N . GLU A 1 435 ? -11.688 -49.188 -1.655 1 67.31 435 GLU A N 1
ATOM 3372 C CA . GLU A 1 435 ? -10.789 -49.906 -0.771 1 67.31 435 GLU A CA 1
ATOM 3373 C C . GLU A 1 435 ? -10.914 -49.438 0.669 1 67.31 435 GLU A C 1
ATOM 3375 O O . GLU A 1 435 ? -10.789 -50.219 1.611 1 67.31 435 GLU A O 1
ATOM 3380 N N . ALA A 1 436 ? -11.164 -48.188 0.913 1 67.12 436 ALA A N 1
ATOM 3381 C CA . ALA A 1 436 ? -11.32 -47.625 2.256 1 67.12 436 ALA A CA 1
ATOM 3382 C C . ALA A 1 436 ? -12.672 -48 2.852 1 67.12 436 ALA A C 1
ATOM 3384 O O . ALA A 1 436 ? -12.805 -48.156 4.07 1 67.12 436 ALA A O 1
ATOM 3385 N N . GLY A 1 437 ? -13.758 -48.094 1.979 1 52.19 437 GLY A N 1
ATOM 3386 C CA . GLY A 1 437 ? -15.078 -48.5 2.414 1 52.19 437 GLY A CA 1
ATOM 3387 C C . GLY A 1 437 ? -15.211 -50.031 2.537 1 52.19 437 GLY A C 1
ATOM 3388 O O . GLY A 1 437 ? -16.219 -50.531 3.051 1 52.19 437 GLY A O 1
ATOM 3389 N N . ALA A 1 438 ? -14.273 -50.781 2.135 1 50.31 438 ALA A N 1
ATOM 3390 C CA . ALA A 1 438 ? -14.305 -52.219 2.342 1 50.31 438 ALA A CA 1
ATOM 3391 C C . ALA A 1 438 ? -13.594 -52.594 3.637 1 50.31 438 ALA A C 1
ATOM 3393 O O . ALA A 1 438 ? -12.648 -51.938 4.059 1 50.31 438 ALA A O 1
ATOM 3394 N N . MET B 1 1 ? -48.031 15.359 -0.535 1 54.78 1 MET B N 1
ATOM 3395 C CA . MET B 1 1 ? -47.062 14.484 0.131 1 54.78 1 MET B CA 1
ATOM 3396 C C . MET B 1 1 ? -47.438 14.312 1.604 1 54.78 1 MET B C 1
ATOM 3398 O O . MET B 1 1 ? -47.875 15.258 2.26 1 54.78 1 MET B O 1
ATOM 3402 N N . GLU B 1 2 ? -47.625 13.109 2.029 1 67.81 2 GLU B N 1
ATOM 3403 C CA . GLU B 1 2 ? -48.031 12.836 3.41 1 67.81 2 GLU B CA 1
ATOM 3404 C C . GLU B 1 2 ? -47.031 13.445 4.395 1 67.81 2 GLU B C 1
ATOM 3406 O O . GLU B 1 2 ? -45.812 13.398 4.168 1 67.81 2 GLU B O 1
ATOM 3411 N N . LYS B 1 3 ? -47.594 14.195 5.34 1 86.19 3 LYS B N 1
ATOM 3412 C CA . LYS B 1 3 ? -46.781 14.922 6.316 1 86.19 3 LYS B CA 1
ATOM 3413 C C . LYS B 1 3 ? -46.094 13.961 7.297 1 86.19 3 LYS B C 1
ATOM 3415 O O . LYS B 1 3 ? -46.719 12.977 7.723 1 86.19 3 LYS B O 1
ATOM 3420 N N . LEU B 1 4 ? -44.875 14.188 7.551 1 91.88 4 LEU B N 1
ATOM 3421 C CA . LEU B 1 4 ? -44.125 13.398 8.516 1 91.88 4 LEU B CA 1
ATOM 3422 C C . LEU B 1 4 ? -44.531 13.758 9.945 1 91.88 4 LEU B C 1
ATOM 3424 O O . LEU B 1 4 ? -44.781 14.93 10.242 1 91.88 4 LEU B O 1
ATOM 3428 N N . THR B 1 5 ? -44.75 12.672 10.742 1 93.06 5 THR B N 1
ATOM 3429 C CA . THR B 1 5 ? -45 12.859 12.164 1 93.06 5 THR B CA 1
ATOM 3430 C C . THR B 1 5 ? -44.062 12 13 1 93.06 5 THR B C 1
ATOM 3432 O O . THR B 1 5 ? -43.688 10.898 12.594 1 93.06 5 THR B O 1
ATOM 3435 N N . ILE B 1 6 ? -43.75 12.586 14.148 1 95.12 6 ILE B N 1
ATOM 3436 C CA . ILE B 1 6 ? -42.906 11.836 15.07 1 95.12 6 ILE B CA 1
ATOM 3437 C C . ILE B 1 6 ? -43.75 11.25 16.188 1 95.12 6 ILE B C 1
ATOM 3439 O O . ILE B 1 6 ? -44.625 11.93 16.734 1 95.12 6 ILE B O 1
ATOM 3443 N N . SER B 1 7 ? -43.5 9.922 16.453 1 94.38 7 SER B N 1
ATOM 3444 C CA . SER B 1 7 ? -44.094 9.266 17.625 1 94.38 7 SER B CA 1
ATOM 3445 C C . SER B 1 7 ? -43 8.578 18.453 1 94.38 7 SER B C 1
ATOM 3447 O O . SER B 1 7 ? -41.969 8.141 17.922 1 94.38 7 SER B O 1
ATOM 3449 N N . TYR B 1 8 ? -43.25 8.57 19.719 1 95.31 8 TYR B N 1
ATOM 3450 C CA . TYR B 1 8 ? -42.344 7.871 20.625 1 95.31 8 TYR B CA 1
ATOM 3451 C C . TYR B 1 8 ? -42.875 6.48 20.953 1 95.31 8 TYR B C 1
ATOM 3453 O O . TYR B 1 8 ? -44 6.336 21.422 1 95.31 8 TYR B O 1
ATOM 3461 N N . ARG B 1 9 ? -42.031 5.48 20.625 1 94.81 9 ARG B N 1
ATOM 3462 C CA . ARG B 1 9 ? -42.406 4.09 20.859 1 94.81 9 ARG B CA 1
ATOM 3463 C C . ARG B 1 9 ? -41.375 3.379 21.719 1 94.81 9 ARG B C 1
ATOM 3465 O O . ARG B 1 9 ? -40.188 3.736 21.719 1 94.81 9 ARG B O 1
ATOM 3472 N N . PRO B 1 10 ? -41.875 2.369 22.422 1 95.12 10 PRO B N 1
ATOM 3473 C CA . PRO B 1 10 ? -40.906 1.538 23.156 1 95.12 10 PRO B CA 1
ATOM 3474 C C . PRO B 1 10 ? -39.906 0.854 22.219 1 95.12 10 PRO B C 1
ATOM 3476 O O . PRO B 1 10 ? -40.25 0.409 21.141 1 95.12 10 PRO B O 1
ATOM 3479 N N . ILE B 1 11 ? -38.75 0.824 22.656 1 94.69 11 ILE B N 1
ATOM 3480 C CA . ILE B 1 11 ? -37.656 0.23 21.891 1 94.69 11 ILE B CA 1
ATOM 3481 C C . ILE B 1 11 ? -38.031 -1.206 21.516 1 94.69 11 ILE B C 1
ATOM 3483 O O . ILE B 1 11 ? -37.688 -1.674 20.422 1 94.69 11 ILE B O 1
ATOM 3487 N N . SER B 1 12 ? -38.875 -1.823 22.25 1 92 12 SER B N 1
ATOM 3488 C CA . SER B 1 12 ? -39.25 -3.221 22.062 1 92 12 SER B CA 1
ATOM 3489 C C . SER B 1 12 ? -40.188 -3.385 20.859 1 92 12 SER B C 1
ATOM 3491 O O . SER B 1 12 ? -40.344 -4.492 20.344 1 92 12 SER B O 1
ATOM 3493 N N . GLU B 1 13 ? -40.688 -2.168 20.344 1 93.12 13 GLU B N 1
ATOM 3494 C CA . GLU B 1 13 ? -41.656 -2.223 19.25 1 93.12 13 GLU B CA 1
ATOM 3495 C C . GLU B 1 13 ? -40.969 -1.99 17.891 1 93.12 13 GLU B C 1
ATOM 3497 O O . GLU B 1 13 ? -41.625 -2.055 16.844 1 93.12 13 GLU B O 1
ATOM 3502 N N . VAL B 1 14 ? -39.719 -1.71 18.047 1 94.94 14 VAL B N 1
ATOM 3503 C CA . VAL B 1 14 ? -38.969 -1.469 16.812 1 94.94 14 VAL B CA 1
ATOM 3504 C C . VAL B 1 14 ? -38.125 -2.695 16.469 1 94.94 14 VAL B C 1
ATOM 3506 O O . VAL B 1 14 ? -37.281 -3.117 17.266 1 94.94 14 VAL B O 1
ATOM 3509 N N . ALA B 1 15 ? -38.406 -3.27 15.242 1 94.19 15 ALA B N 1
ATOM 3510 C CA . ALA B 1 15 ? -37.719 -4.488 14.836 1 94.19 15 ALA B CA 1
ATOM 3511 C C . ALA B 1 15 ? -36.594 -4.172 13.859 1 94.19 15 ALA B C 1
ATOM 3513 O O . ALA B 1 15 ? -36.781 -3.369 12.938 1 94.19 15 ALA B O 1
ATOM 3514 N N . VAL B 1 16 ? -35.594 -4.777 14.141 1 94.25 16 VAL B N 1
ATOM 3515 C CA . VAL B 1 16 ? -34.438 -4.652 13.242 1 94.25 16 VAL B CA 1
ATOM 3516 C C . VAL B 1 16 ? -34.75 -5.383 11.93 1 94.25 16 VAL B C 1
ATOM 3518 O O . VAL B 1 16 ? -35.375 -6.445 11.93 1 94.25 16 VAL B O 1
ATOM 3521 N N . ASN B 1 17 ? -34.406 -4.758 10.867 1 92.69 17 ASN B N 1
ATOM 3522 C CA . ASN B 1 17 ? -34.5 -5.395 9.562 1 92.69 17 ASN B CA 1
ATOM 3523 C C . ASN B 1 17 ? -33.312 -6.309 9.281 1 92.69 17 ASN B C 1
ATOM 3525 O O . ASN B 1 17 ? -32.188 -5.844 9.164 1 92.69 17 ASN B O 1
ATOM 3529 N N . PRO B 1 18 ? -33.562 -7.527 9.188 1 87.62 18 PRO B N 1
ATOM 3530 C CA . PRO B 1 18 ? -32.438 -8.453 8.984 1 87.62 18 PRO B CA 1
ATOM 3531 C C . PRO B 1 18 ? -31.734 -8.25 7.645 1 87.62 18 PRO B C 1
ATOM 3533 O O . PRO B 1 18 ? -30.625 -8.734 7.449 1 87.62 18 PRO B O 1
ATOM 3536 N N . ARG B 1 19 ? -32.375 -7.367 6.855 1 88.19 19 ARG B N 1
ATOM 3537 C CA . ARG B 1 19 ? -31.812 -7.152 5.531 1 88.19 19 ARG B CA 1
ATOM 3538 C C . ARG B 1 19 ? -30.875 -5.941 5.52 1 88.19 19 ARG B C 1
ATOM 3540 O O . ARG B 1 19 ? -30.297 -5.613 4.488 1 88.19 19 ARG B O 1
ATOM 3547 N N . ASN B 1 20 ? -30.812 -5.32 6.688 1 90.94 20 ASN B N 1
ATOM 3548 C CA . ASN B 1 20 ? -29.922 -4.16 6.746 1 90.94 20 ASN B CA 1
ATOM 3549 C C . ASN B 1 20 ? -28.469 -4.566 6.574 1 90.94 20 ASN B C 1
ATOM 3551 O O . ASN B 1 20 ? -27.906 -5.266 7.418 1 90.94 20 ASN B O 1
ATOM 3555 N N . ALA B 1 21 ? -27.875 -4.078 5.516 1 87.5 21 ALA B N 1
ATOM 3556 C CA . ALA B 1 21 ? -26.516 -4.453 5.191 1 87.5 21 ALA B CA 1
ATOM 3557 C C . ALA B 1 21 ? -25.516 -3.516 5.863 1 87.5 21 ALA B C 1
ATOM 3559 O O . ALA B 1 21 ? -24.297 -3.762 5.836 1 87.5 21 ALA B O 1
ATOM 3560 N N . ARG B 1 22 ? -26.109 -2.506 6.508 1 88.5 22 ARG B N 1
ATOM 3561 C CA . ARG B 1 22 ? -25.203 -1.579 7.188 1 88.5 22 ARG B CA 1
ATOM 3562 C C . ARG B 1 22 ? -24.781 -2.121 8.547 1 88.5 22 ARG B C 1
ATOM 3564 O O . ARG B 1 22 ? -25.609 -2.672 9.281 1 88.5 22 ARG B O 1
ATOM 3571 N N . THR B 1 23 ? -23.531 -2.08 8.844 1 86.19 23 THR B N 1
ATOM 3572 C CA . THR B 1 23 ? -23 -2.617 10.094 1 86.19 23 THR B CA 1
ATOM 3573 C C . THR B 1 23 ? -22.422 -1.503 10.961 1 86.19 23 THR B C 1
ATOM 3575 O O . THR B 1 23 ? -21.906 -0.509 10.438 1 86.19 23 THR B O 1
ATOM 3578 N N . HIS B 1 24 ? -22.672 -1.688 12.211 1 87.62 24 HIS B N 1
ATOM 3579 C CA . HIS B 1 24 ? -22.219 -0.726 13.211 1 87.62 24 HIS B CA 1
ATOM 3580 C C . HIS B 1 24 ? -21.297 -1.385 14.227 1 87.62 24 HIS B C 1
ATOM 3582 O O . HIS B 1 24 ? -21.75 -2.145 15.086 1 87.62 24 HIS B O 1
ATOM 3588 N N . ASP B 1 25 ? -20.016 -1.065 14.125 1 78.69 25 ASP B N 1
ATOM 3589 C CA . ASP B 1 25 ? -19.062 -1.645 15.086 1 78.69 25 ASP B CA 1
ATOM 3590 C C . ASP B 1 25 ? -19.109 -0.899 16.422 1 78.69 25 ASP B C 1
ATOM 3592 O O . ASP B 1 25 ? -19.844 0.083 16.562 1 78.69 25 ASP B O 1
ATOM 3596 N N . LYS B 1 26 ? -18.438 -1.382 17.281 1 82.62 26 LYS B N 1
ATOM 3597 C CA . LYS B 1 26 ? -18.469 -0.84 18.641 1 82.62 26 LYS B CA 1
ATOM 3598 C C . LYS B 1 26 ? -18.062 0.63 18.656 1 82.62 26 LYS B C 1
ATOM 3600 O O . LYS B 1 26 ? -18.656 1.437 19.391 1 82.62 26 LYS B O 1
ATOM 3605 N N . ARG B 1 27 ? -17.25 0.927 17.781 1 77.06 27 ARG B N 1
ATOM 3606 C CA . ARG B 1 27 ? -16.734 2.293 17.734 1 77.06 27 ARG B CA 1
ATOM 3607 C C . ARG B 1 27 ? -17.781 3.254 17.172 1 77.06 27 ARG B C 1
ATOM 3609 O O . ARG B 1 27 ? -18.031 4.312 17.75 1 77.06 27 ARG B O 1
ATOM 3616 N N . GLN B 1 28 ? -18.344 2.807 16.172 1 83 28 GLN B N 1
ATOM 3617 C CA . GLN B 1 28 ? -19.375 3.654 15.57 1 83 28 GLN B CA 1
ATOM 3618 C C . GLN B 1 28 ? -20.594 3.76 16.469 1 83 28 GLN B C 1
ATOM 3620 O O . GLN B 1 28 ? -21.203 4.828 16.578 1 83 28 GLN B O 1
ATOM 3625 N N . LEU B 1 29 ? -20.875 2.734 17.125 1 90 29 LEU B N 1
ATOM 3626 C CA . LEU B 1 29 ? -22.016 2.756 18.062 1 90 29 LEU B CA 1
ATOM 3627 C C . LEU B 1 29 ? -21.734 3.703 19.219 1 90 29 LEU B C 1
ATOM 3629 O O . LEU B 1 29 ? -22.641 4.406 19.672 1 90 29 LEU B O 1
ATOM 3633 N N . LYS B 1 30 ? -20.484 3.73 19.594 1 87.88 30 LYS B N 1
ATOM 3634 C CA . LYS B 1 30 ? -20.109 4.668 20.641 1 87.88 30 LYS B CA 1
ATOM 3635 C C . LYS B 1 30 ? -20.281 6.113 20.172 1 87.88 30 LYS B C 1
ATOM 3637 O O . LYS B 1 30 ? -20.719 6.973 20.938 1 87.88 30 LYS B O 1
ATOM 3642 N N . GLN B 1 31 ? -20 6.285 18.953 1 89.25 31 GLN B N 1
ATOM 3643 C CA . GLN B 1 31 ? -20.141 7.629 18.391 1 89.25 31 GLN B CA 1
ATOM 3644 C C . GLN B 1 31 ? -21.609 8.039 18.328 1 89.25 31 GLN B C 1
ATOM 3646 O O . GLN B 1 31 ? -21.953 9.188 18.625 1 89.25 31 GLN B O 1
ATOM 3651 N N . ILE B 1 32 ? -22.438 7.059 18.047 1 93.56 32 ILE B N 1
ATOM 3652 C CA . ILE B 1 32 ? -23.859 7.332 17.984 1 93.56 32 ILE B CA 1
ATOM 3653 C C . ILE B 1 32 ? -24.391 7.605 19.391 1 93.56 32 ILE B C 1
ATOM 3655 O O . ILE B 1 32 ? -25.141 8.562 19.609 1 93.56 32 ILE B O 1
ATOM 3659 N N . LYS B 1 33 ? -23.828 6.906 20.344 1 93.5 33 LYS B N 1
ATOM 3660 C CA . LYS B 1 33 ? -24.234 7.094 21.734 1 93.5 33 LYS B CA 1
ATOM 3661 C C . LYS B 1 33 ? -23.797 8.461 22.25 1 93.5 33 LYS B C 1
ATOM 3663 O O . LYS B 1 33 ? -24.609 9.188 22.844 1 93.5 33 LYS B O 1
ATOM 3668 N N . ASP B 1 34 ? -22.609 8.758 21.922 1 90.88 34 ASP B N 1
ATOM 3669 C CA . ASP B 1 34 ? -22.078 10.039 22.359 1 90.88 34 ASP B CA 1
ATOM 3670 C C . ASP B 1 34 ? -22.844 11.203 21.734 1 90.88 34 ASP B C 1
ATOM 3672 O O . ASP B 1 34 ? -23.109 12.211 22.391 1 90.88 34 ASP B O 1
ATOM 3676 N N . SER B 1 35 ? -23.234 10.961 20.516 1 92.5 35 SER B N 1
ATOM 3677 C CA . SER B 1 35 ? -23.984 11.992 19.812 1 92.5 35 SER B CA 1
ATOM 3678 C C . SER B 1 35 ? -25.375 12.172 20.438 1 92.5 35 SER B C 1
ATOM 3680 O O . SER B 1 35 ? -25.812 13.297 20.672 1 92.5 35 SER B O 1
ATOM 3682 N N . ILE B 1 36 ? -25.984 11.094 20.844 1 93.56 36 ILE B N 1
ATOM 3683 C CA . ILE B 1 36 ? -27.328 11.133 21.438 1 93.56 36 ILE B CA 1
ATOM 3684 C C . ILE B 1 36 ? -27.266 11.781 22.812 1 93.56 36 ILE B C 1
ATOM 3686 O O . ILE B 1 36 ? -28.109 12.602 23.172 1 93.56 36 ILE B O 1
ATOM 3690 N N . GLU B 1 37 ? -26.172 11.539 23.469 1 92.31 37 GLU B N 1
ATOM 3691 C CA . GLU B 1 37 ? -26.016 12.102 24.812 1 92.31 37 GLU B CA 1
ATOM 3692 C C . GLU B 1 37 ? -25.719 13.594 24.75 1 92.31 37 GLU B C 1
ATOM 3694 O O . GLU B 1 37 ? -26.25 14.367 25.562 1 92.31 37 GLU B O 1
ATOM 3699 N N . ALA B 1 38 ? -25.047 13.93 23.703 1 90.88 38 ALA B N 1
ATOM 3700 C CA . ALA B 1 38 ? -24.594 15.312 23.609 1 90.88 38 ALA B CA 1
ATOM 3701 C C . ALA B 1 38 ? -25.641 16.188 22.953 1 90.88 38 ALA B C 1
ATOM 3703 O O . ALA B 1 38 ? -25.844 17.344 23.344 1 90.88 38 ALA B O 1
ATOM 3704 N N . PHE B 1 39 ? -26.344 15.516 21.906 1 92.06 39 PHE B N 1
ATOM 3705 C CA . PHE B 1 39 ? -27.172 16.375 21.062 1 92.06 39 PHE B CA 1
ATOM 3706 C C . PHE B 1 39 ? -28.641 15.984 21.172 1 92.06 39 PHE B C 1
ATOM 3708 O O . PHE B 1 39 ? -29.516 16.719 20.703 1 92.06 39 PHE B O 1
ATOM 3715 N N . GLY B 1 40 ? -28.828 14.859 21.75 1 91.94 40 GLY B N 1
ATOM 3716 C CA . GLY B 1 40 ? -30.172 14.336 21.75 1 91.94 40 GLY B CA 1
ATOM 3717 C C . GLY B 1 40 ? -30.453 13.406 20.578 1 91.94 40 GLY B C 1
ATOM 3718 O O . GLY B 1 40 ? -29.641 13.305 19.656 1 91.94 40 GLY B O 1
ATOM 3719 N N . PHE B 1 41 ? -31.469 12.758 20.641 1 93.44 41 PHE B N 1
ATOM 3720 C CA . PHE B 1 41 ? -31.938 11.906 19.562 1 93.44 41 PHE B CA 1
ATOM 3721 C C . PHE B 1 41 ? -32.562 12.742 18.438 1 93.44 41 PHE B C 1
ATOM 3723 O O . PHE B 1 41 ? -33.781 12.828 18.328 1 93.44 41 PHE B O 1
ATOM 3730 N N . THR B 1 42 ? -31.703 13.273 17.547 1 93.06 42 THR B N 1
ATOM 3731 C CA . THR B 1 42 ? -32.094 14.352 16.656 1 93.06 42 THR B CA 1
ATOM 3732 C C . THR B 1 42 ? -32.812 13.797 15.414 1 93.06 42 THR B C 1
ATOM 3734 O O . THR B 1 42 ? -33.625 14.484 14.812 1 93.06 42 THR B O 1
ATOM 3737 N N . ASN B 1 43 ? -32.406 12.508 15.023 1 93.75 43 ASN B N 1
ATOM 3738 C CA . ASN B 1 43 ? -32.969 11.891 13.836 1 93.75 43 ASN B CA 1
ATOM 3739 C C . ASN B 1 43 ? -33.875 10.703 14.195 1 93.75 43 ASN B C 1
ATOM 3741 O O . ASN B 1 43 ? -33.406 9.688 14.695 1 93.75 43 ASN B O 1
ATOM 3745 N N . PRO B 1 44 ? -35.062 10.844 13.922 1 95.94 44 PRO B N 1
ATOM 3746 C CA . PRO B 1 44 ? -35.969 9.727 14.234 1 95.94 44 PRO B CA 1
ATOM 3747 C C . PRO B 1 44 ? -35.656 8.477 13.414 1 95.94 44 PRO B C 1
ATOM 3749 O O . PRO B 1 44 ? -35.062 8.57 12.336 1 95.94 44 PRO B O 1
ATOM 3752 N N . LEU B 1 45 ? -36.125 7.441 13.992 1 96.31 45 LEU B N 1
ATOM 3753 C CA . LEU B 1 45 ? -36.062 6.195 13.234 1 96.31 45 LEU B CA 1
ATOM 3754 C C . LEU B 1 45 ? -37.125 6.164 12.156 1 96.31 45 LEU B C 1
ATOM 3756 O O . LEU B 1 45 ? -38.219 6.676 12.359 1 96.31 45 LEU B O 1
ATOM 3760 N N . LEU B 1 46 ? -36.781 5.594 11.055 1 96.62 46 LEU B N 1
ATOM 3761 C CA . LEU B 1 46 ? -37.75 5.348 10.016 1 96.62 46 LEU B CA 1
ATOM 3762 C C . LEU B 1 46 ? -38.219 3.893 10.031 1 96.62 46 LEU B C 1
ATOM 3764 O O . LEU B 1 46 ? -37.406 2.977 9.93 1 96.62 46 LEU B O 1
ATOM 3768 N N . VAL B 1 47 ? -39.531 3.773 10.266 1 96.75 47 VAL B N 1
ATOM 3769 C CA . VAL B 1 47 ? -40.062 2.418 10.328 1 96.75 47 VAL B CA 1
ATOM 3770 C C . VAL B 1 47 ? -41.25 2.273 9.352 1 96.75 47 VAL B C 1
ATOM 3772 O O . VAL B 1 47 ? -41.781 3.271 8.891 1 96.75 47 VAL B O 1
ATOM 3775 N N . ASP B 1 48 ? -41.531 1.026 9.094 1 95.19 48 ASP B N 1
ATOM 3776 C CA . ASP B 1 48 ? -42.719 0.772 8.281 1 95.19 48 ASP B CA 1
ATOM 3777 C C . ASP B 1 48 ? -43.938 0.561 9.164 1 95.19 48 ASP B C 1
ATOM 3779 O O . ASP B 1 48 ? -43.906 0.781 10.375 1 95.19 48 ASP B O 1
ATOM 3783 N N . GLU B 1 49 ? -44.938 0.205 8.625 1 93.44 49 GLU B N 1
ATOM 3784 C CA . GLU B 1 49 ? -46.219 0.086 9.32 1 93.44 49 GLU B CA 1
ATOM 3785 C C . GLU B 1 49 ? -46.188 -1.027 10.367 1 93.44 49 GLU B C 1
ATOM 3787 O O . GLU B 1 49 ? -46.906 -0.991 11.352 1 93.44 49 GLU B O 1
ATOM 3792 N N . ALA B 1 50 ? -45.156 -1.928 10.172 1 93.44 50 ALA B N 1
ATOM 3793 C CA . ALA B 1 50 ? -45.031 -3.064 11.086 1 93.44 50 ALA B CA 1
ATOM 3794 C C . ALA B 1 50 ? -44.031 -2.795 12.188 1 93.44 50 ALA B C 1
ATOM 3796 O O . ALA B 1 50 ? -43.781 -3.65 13.039 1 93.44 50 ALA B O 1
ATOM 3797 N N . GLY B 1 51 ? -43.375 -1.607 12.141 1 94.44 51 GLY B N 1
ATOM 3798 C CA . GLY B 1 51 ? -42.375 -1.272 13.156 1 94.44 51 GLY B CA 1
ATOM 3799 C C . GLY B 1 51 ? -41 -1.812 12.844 1 94.44 51 GLY B C 1
ATOM 3800 O O . GLY B 1 51 ? -40.156 -1.902 13.727 1 94.44 51 GLY B O 1
ATOM 3801 N N . VAL B 1 52 ? -40.906 -2.07 11.484 1 95.69 52 VAL B N 1
ATOM 3802 C CA . VAL B 1 52 ? -39.594 -2.568 11.062 1 95.69 52 VAL B CA 1
ATOM 3803 C C . VAL B 1 52 ? -38.719 -1.404 10.602 1 95.69 52 VAL B C 1
ATOM 3805 O O . VAL B 1 52 ? -39.156 -0.566 9.812 1 95.69 52 VAL B O 1
ATOM 3808 N N . LEU B 1 53 ? -37.562 -1.419 11.031 1 96.06 53 LEU B N 1
ATOM 3809 C CA . LEU B 1 53 ? -36.625 -0.326 10.766 1 96.06 53 LEU B CA 1
ATOM 3810 C C . LEU B 1 53 ? -36.281 -0.252 9.289 1 96.06 53 LEU B C 1
ATOM 3812 O O . LEU B 1 53 ? -35.969 -1.273 8.664 1 96.06 53 LEU B O 1
ATOM 3816 N N . ILE B 1 54 ? -36.406 0.945 8.805 1 94.94 54 ILE B N 1
ATOM 3817 C CA . ILE B 1 54 ? -35.906 1.249 7.477 1 94.94 54 ILE B CA 1
ATOM 3818 C C . ILE B 1 54 ? -34.562 1.968 7.59 1 94.94 54 ILE B C 1
ATOM 3820 O O . ILE B 1 54 ? -33.594 1.606 6.91 1 94.94 54 ILE B O 1
ATOM 3824 N N . ALA B 1 55 ? -34.531 2.895 8.539 1 94.62 55 ALA B N 1
ATOM 3825 C CA . ALA B 1 55 ? -33.281 3.643 8.781 1 94.62 55 ALA B CA 1
ATOM 3826 C C . ALA B 1 55 ? -33.125 3.963 10.266 1 94.62 55 ALA B C 1
ATOM 3828 O O . ALA B 1 55 ? -34.094 4.258 10.953 1 94.62 55 ALA B O 1
ATOM 3829 N N . GLY B 1 56 ? -31.906 3.76 10.742 1 95.25 56 GLY B N 1
ATOM 3830 C CA . GLY B 1 56 ? -31.625 4.113 12.125 1 95.25 56 GLY B CA 1
ATOM 3831 C C . GLY B 1 56 ? -31.219 2.926 12.969 1 95.25 56 GLY B C 1
ATOM 3832 O O . GLY B 1 56 ? -31.375 2.939 14.195 1 95.25 56 GLY B O 1
ATOM 3833 N N . HIS B 1 57 ? -30.656 1.913 12.344 1 94.62 57 HIS B N 1
ATOM 3834 C CA . HIS B 1 57 ? -30.25 0.717 13.07 1 94.62 57 HIS B CA 1
ATOM 3835 C C . HIS B 1 57 ? -29.172 1.043 14.109 1 94.62 57 HIS B C 1
ATOM 3837 O O . HIS B 1 57 ? -29.25 0.569 15.242 1 94.62 57 HIS B O 1
ATOM 3843 N N . GLY B 1 58 ? -28.328 1.898 13.719 1 94.12 58 GLY B N 1
ATOM 3844 C CA . GLY B 1 58 ? -27.312 2.326 14.672 1 94.12 58 GLY B CA 1
ATOM 3845 C C . GLY B 1 58 ? -27.875 3.121 15.828 1 94.12 58 GLY B C 1
ATOM 3846 O O . GLY B 1 58 ? -27.484 2.914 16.984 1 94.12 58 GLY B O 1
ATOM 3847 N N . ARG B 1 59 ? -28.859 3.918 15.523 1 94.5 59 ARG B N 1
ATOM 3848 C CA . ARG B 1 59 ? -29.484 4.742 16.547 1 94.5 59 ARG B CA 1
ATOM 3849 C C . ARG B 1 59 ? -30.328 3.891 17.5 1 94.5 59 ARG B C 1
ATOM 3851 O O . ARG B 1 59 ? -30.344 4.145 18.703 1 94.5 59 ARG B O 1
ATOM 3858 N N . LEU B 1 60 ? -30.891 2.838 16.922 1 95.62 60 LEU B N 1
ATOM 3859 C CA . LEU B 1 60 ? -31.656 1.928 17.766 1 95.62 60 LEU B CA 1
ATOM 3860 C C . LEU B 1 60 ? -30.719 1.181 18.734 1 95.62 60 LEU B C 1
ATOM 3862 O O . LEU B 1 60 ? -31.016 1.074 19.922 1 95.62 60 LEU B O 1
ATOM 3866 N N . SER B 1 61 ? -29.656 0.76 18.188 1 94.56 61 SER B N 1
ATOM 3867 C CA . SER B 1 61 ? -28.688 0.045 18.984 1 94.56 61 SER B CA 1
ATOM 3868 C C . SER B 1 61 ? -28.125 0.937 20.094 1 94.56 61 SER B C 1
ATOM 3870 O O . SER B 1 61 ? -27.984 0.5 21.234 1 94.56 61 SER B O 1
ATOM 3872 N N . ALA B 1 62 ? -27.969 2.156 19.781 1 94.62 62 ALA B N 1
ATOM 3873 C CA . ALA B 1 62 ? -27.453 3.117 20.75 1 94.62 62 ALA B CA 1
ATOM 3874 C C . ALA B 1 62 ? -28.5 3.428 21.812 1 94.62 62 ALA B C 1
ATOM 3876 O O . ALA B 1 62 ? -28.156 3.51 23 1 94.62 62 ALA B O 1
ATOM 3877 N N . ALA B 1 63 ? -29.703 3.455 21.453 1 95 63 ALA B N 1
ATOM 3878 C CA . ALA B 1 63 ? -30.781 3.738 22.406 1 95 63 ALA B CA 1
ATOM 3879 C C . ALA B 1 63 ? -30.938 2.602 23.406 1 95 63 ALA B C 1
ATOM 3881 O O . ALA B 1 63 ? -31.141 2.844 24.594 1 95 63 ALA B O 1
ATOM 3882 N N . LYS B 1 64 ? -30.734 1.422 22.844 1 94.62 64 LYS B N 1
ATOM 3883 C CA . LYS B 1 64 ? -30.797 0.252 23.719 1 94.62 64 LYS B CA 1
ATOM 3884 C C . LYS B 1 64 ? -29.656 0.258 24.734 1 94.62 64 LYS B C 1
ATOM 3886 O O . LYS B 1 64 ? -29.891 0.049 25.922 1 94.62 64 LYS B O 1
ATOM 3891 N N . ALA B 1 65 ? -28.578 0.665 24.266 1 93.56 65 ALA B N 1
ATOM 3892 C CA . ALA B 1 65 ? -27.391 0.668 25.109 1 93.56 65 ALA B CA 1
ATOM 3893 C C . ALA B 1 65 ? -27.484 1.771 26.156 1 93.56 65 ALA B C 1
ATOM 3895 O O . ALA B 1 65 ? -26.984 1.613 27.281 1 93.56 65 ALA B O 1
ATOM 3896 N N . LEU B 1 66 ? -28.25 2.85 25.844 1 94.19 66 LEU B N 1
ATOM 3897 C CA . LEU B 1 66 ? -28.359 4 26.734 1 94.19 66 LEU B CA 1
ATOM 3898 C C . LEU B 1 66 ? -29.531 3.842 27.688 1 94.19 66 LEU B C 1
ATOM 3900 O O . LEU B 1 66 ? -29.719 4.656 28.594 1 94.19 66 LEU B O 1
ATOM 3904 N N . GLY B 1 67 ? -30.359 2.857 27.406 1 92.94 67 GLY B N 1
ATOM 3905 C CA . GLY B 1 67 ? -31.453 2.557 28.312 1 92.94 67 GLY B CA 1
ATOM 3906 C C . GLY B 1 67 ? -32.688 3.377 28.047 1 92.94 67 GLY B C 1
ATOM 3907 O O . GLY B 1 67 ? -33.469 3.656 28.969 1 92.94 67 GLY B O 1
ATOM 3908 N N . PHE B 1 68 ? -32.812 3.742 26.766 1 93.94 68 PHE B N 1
ATOM 3909 C CA . PHE B 1 68 ? -34.031 4.465 26.422 1 93.94 68 PHE B CA 1
ATOM 3910 C C . PHE B 1 68 ? -35.25 3.547 26.484 1 93.94 68 PHE B C 1
ATOM 3912 O O . PHE B 1 68 ? -35.156 2.377 26.109 1 93.94 68 PHE B O 1
ATOM 3919 N N . GLU B 1 69 ? -36.281 4.141 26.922 1 93.94 69 GLU B N 1
ATOM 3920 C CA . GLU B 1 69 ? -37.531 3.383 26.938 1 93.94 69 GLU B CA 1
ATOM 3921 C C . GLU B 1 69 ? -38.281 3.547 25.609 1 93.94 69 GLU B C 1
ATOM 3923 O O . GLU B 1 69 ? -38.844 2.586 25.109 1 93.94 69 GLU B O 1
ATOM 3928 N N . THR B 1 70 ? -38.094 4.938 25.141 1 95.62 70 THR B N 1
ATOM 3929 C CA . THR B 1 70 ? -38.781 5.258 23.891 1 95.62 70 THR B CA 1
ATOM 3930 C C . THR B 1 70 ? -37.844 5.949 22.922 1 95.62 70 THR B C 1
ATOM 3932 O O . THR B 1 70 ? -36.812 6.48 23.328 1 95.62 70 THR B O 1
ATOM 3935 N N . VAL B 1 71 ? -38.188 5.809 21.641 1 95.62 71 VAL B N 1
ATOM 3936 C CA . VAL B 1 71 ? -37.406 6.48 20.594 1 95.62 71 VAL B CA 1
ATOM 3937 C C . VAL B 1 71 ? -38.375 7.184 19.625 1 95.62 71 VAL B C 1
ATOM 3939 O O . VAL B 1 71 ? -39.5 6.738 19.438 1 95.62 71 VAL B O 1
ATOM 3942 N N . PRO B 1 72 ? -37.969 8.312 19.109 1 96.44 72 PRO B N 1
ATOM 3943 C CA . PRO B 1 72 ? -38.781 8.961 18.078 1 96.44 72 PRO B CA 1
ATOM 3944 C C . PRO B 1 72 ? -38.75 8.195 16.75 1 96.44 72 PRO B C 1
ATOM 3946 O O . PRO B 1 72 ? -37.688 7.793 16.281 1 96.44 72 PRO B O 1
ATOM 3949 N N . ILE B 1 73 ? -39.969 8.047 16.172 1 96 73 ILE B N 1
ATOM 3950 C CA . ILE B 1 73 ? -40.062 7.285 14.93 1 96 73 ILE B CA 1
ATOM 3951 C C . ILE B 1 73 ? -40.938 8.031 13.93 1 96 73 ILE B C 1
ATOM 3953 O O . ILE B 1 73 ? -41.844 8.789 14.312 1 96 73 ILE B O 1
ATOM 3957 N N . ILE B 1 74 ? -40.562 7.891 12.664 1 95.88 74 ILE B N 1
ATOM 3958 C CA . ILE B 1 74 ? -41.406 8.266 11.539 1 95.88 74 ILE B CA 1
ATOM 3959 C C . ILE B 1 74 ? -41.875 7.012 10.789 1 95.88 74 ILE B C 1
ATOM 3961 O O . ILE B 1 74 ? -41.062 6.188 10.391 1 95.88 74 ILE B O 1
ATOM 3965 N N . VAL B 1 75 ? -43.156 6.887 10.633 1 95.25 75 VAL B N 1
ATOM 3966 C CA . VAL B 1 75 ? -43.688 5.734 9.922 1 95.25 75 VAL B CA 1
ATOM 3967 C C . VAL B 1 75 ? -43.875 6.086 8.453 1 95.25 75 VAL B C 1
ATOM 3969 O O . VAL B 1 75 ? -44.594 7.047 8.125 1 95.25 75 VAL B O 1
ATOM 3972 N N . LEU B 1 76 ? -43.25 5.328 7.625 1 94.81 76 LEU B N 1
ATOM 3973 C CA . LEU B 1 76 ? -43.406 5.5 6.184 1 94.81 76 LEU B CA 1
ATOM 3974 C C . LEU B 1 76 ? -44.406 4.48 5.625 1 94.81 76 LEU B C 1
ATOM 3976 O O . LEU B 1 76 ? -44.031 3.355 5.293 1 94.81 76 LEU B O 1
ATOM 3980 N N . GLU B 1 77 ? -45.562 4.949 5.383 1 92.19 77 GLU B N 1
ATOM 3981 C CA . GLU B 1 77 ? -46.625 4.023 5.02 1 92.19 77 GLU B CA 1
ATOM 3982 C C . GLU B 1 77 ? -46.844 3.965 3.508 1 92.19 77 GLU B C 1
ATOM 3984 O O . GLU B 1 77 ? -47.469 3.035 2.99 1 92.19 77 GLU B O 1
ATOM 3989 N N . HIS B 1 78 ? -46.188 4.801 2.844 1 92.12 78 HIS B N 1
ATOM 3990 C CA . HIS B 1 78 ? -46.531 4.969 1.436 1 92.12 78 HIS B CA 1
ATOM 3991 C C . HIS B 1 78 ? -45.562 4.191 0.541 1 92.12 78 HIS B C 1
ATOM 3993 O O . HIS B 1 78 ? -45.719 4.191 -0.684 1 92.12 78 HIS B O 1
ATOM 3999 N N . LEU B 1 79 ? -44.625 3.477 1.191 1 92.94 79 LEU B N 1
ATOM 4000 C CA . LEU B 1 79 ? -43.594 2.828 0.394 1 92.94 79 LEU B CA 1
ATOM 4001 C C . LEU B 1 79 ? -43.938 1.378 0.102 1 92.94 79 LEU B C 1
ATOM 4003 O O . LEU B 1 79 ? -44.5 0.684 0.966 1 92.94 79 LEU B O 1
ATOM 4007 N N . THR B 1 80 ? -43.688 0.974 -1.102 1 90.75 80 THR B N 1
ATOM 4008 C CA . THR B 1 80 ? -43.75 -0.446 -1.43 1 90.75 80 THR B CA 1
ATOM 4009 C C . THR B 1 80 ? -42.625 -1.21 -0.779 1 90.75 80 THR B C 1
ATOM 4011 O O . THR B 1 80 ? -41.656 -0.605 -0.304 1 90.75 80 THR B O 1
ATOM 4014 N N . GLU B 1 81 ? -42.75 -2.428 -0.74 1 89.69 81 GLU B N 1
ATOM 4015 C CA . GLU B 1 81 ? -41.688 -3.256 -0.183 1 89.69 81 GLU B CA 1
ATOM 4016 C C . GLU B 1 81 ? -40.375 -2.992 -0.885 1 89.69 81 GLU B C 1
ATOM 4018 O O . GLU B 1 81 ? -39.312 -2.889 -0.234 1 89.69 81 GLU B O 1
ATOM 4023 N N . THR B 1 82 ? -40.5 -2.719 -2.15 1 89.5 82 THR B N 1
ATOM 4024 C CA . THR B 1 82 ? -39.281 -2.447 -2.936 1 89.5 82 THR B CA 1
ATOM 4025 C C . THR B 1 82 ? -38.719 -1.082 -2.58 1 89.5 82 THR B C 1
ATOM 4027 O O . THR B 1 82 ? -37.5 -0.936 -2.447 1 89.5 82 THR B O 1
ATOM 4030 N N . GLN B 1 83 ? -39.594 -0.187 -2.26 1 91.31 83 GLN B N 1
ATOM 4031 C CA . GLN B 1 83 ? -39.156 1.165 -1.923 1 91.31 83 GLN B CA 1
ATOM 4032 C C . GLN B 1 83 ? -38.531 1.212 -0.53 1 91.31 83 GLN B C 1
ATOM 4034 O O . GLN B 1 83 ? -37.562 1.931 -0.304 1 91.31 83 GLN B O 1
ATOM 4039 N N . LYS B 1 84 ? -39.062 0.325 0.316 1 93.5 84 LYS B N 1
ATOM 4040 C CA . LYS B 1 84 ? -38.5 0.255 1.663 1 93.5 84 LYS B CA 1
ATOM 4041 C C . LYS B 1 84 ? -37.062 -0.259 1.637 1 93.5 84 LYS B C 1
ATOM 4043 O O . LYS B 1 84 ? -36.188 0.329 2.26 1 93.5 84 LYS B O 1
ATOM 4048 N N . ARG B 1 85 ? -36.938 -1.231 0.848 1 91 85 ARG B N 1
ATOM 4049 C CA . ARG B 1 85 ? -35.594 -1.859 0.752 1 91 85 ARG B CA 1
ATOM 4050 C C . ARG B 1 85 ? -34.625 -0.942 0.052 1 91 85 ARG B C 1
ATOM 4052 O O . ARG B 1 85 ? -33.438 -0.853 0.457 1 91 85 ARG B O 1
ATOM 4059 N N . ALA B 1 86 ? -35.125 -0.214 -0.918 1 90.38 86 ALA B N 1
ATOM 4060 C CA . ALA B 1 86 ? -34.281 0.724 -1.645 1 90.38 86 ALA B CA 1
ATOM 4061 C C . ALA B 1 86 ? -33.906 1.91 -0.765 1 90.38 86 ALA B C 1
ATOM 4063 O O . ALA B 1 86 ? -32.75 2.363 -0.79 1 90.38 86 ALA B O 1
ATOM 4064 N N . LEU B 1 87 ? -34.812 2.289 0.037 1 92.81 87 LEU B N 1
ATOM 4065 C CA . LEU B 1 87 ? -34.562 3.424 0.917 1 92.81 87 LEU B CA 1
ATOM 4066 C C . LEU B 1 87 ? -33.531 3.057 1.992 1 92.81 87 LEU B C 1
ATOM 4068 O O . LEU B 1 87 ? -32.719 3.883 2.371 1 92.81 87 LEU B O 1
ATOM 4072 N N . MET B 1 88 ? -33.594 1.787 2.383 1 93.06 88 MET B N 1
ATOM 4073 C CA . MET B 1 88 ? -32.656 1.327 3.393 1 93.06 88 MET B CA 1
ATOM 4074 C C . MET B 1 88 ? -31.219 1.444 2.885 1 93.06 88 MET B C 1
ATOM 4076 O O . MET B 1 88 ? -30.328 1.842 3.631 1 93.06 88 MET B O 1
ATOM 4080 N N . LEU B 1 89 ? -31.109 1.285 1.584 1 89.81 89 LEU B N 1
ATOM 4081 C CA . LEU B 1 89 ? -29.797 1.4 0.971 1 89.81 89 LEU B CA 1
ATOM 4082 C C . LEU B 1 89 ? -29.469 2.855 0.653 1 89.81 89 LEU B C 1
ATOM 4084 O O . LEU B 1 89 ? -28.375 3.332 0.959 1 89.81 89 LEU B O 1
ATOM 4088 N N . ALA B 1 90 ? -30.469 3.541 0.169 1 89.38 90 ALA B N 1
ATOM 4089 C CA . ALA B 1 90 ? -30.281 4.906 -0.315 1 89.38 90 ALA B CA 1
ATOM 4090 C C . ALA B 1 90 ? -29.969 5.855 0.835 1 89.38 90 ALA B C 1
ATOM 4092 O O . ALA B 1 90 ? -29.125 6.758 0.694 1 89.38 90 ALA B O 1
ATOM 4093 N N . ASP B 1 91 ? -30.562 5.559 1.951 1 91.44 91 ASP B N 1
ATOM 4094 C CA . ASP B 1 91 ? -30.391 6.43 3.111 1 91.44 91 ASP B CA 1
ATOM 4095 C C . ASP B 1 91 ? -28.938 6.48 3.553 1 91.44 91 ASP B C 1
ATOM 4097 O O . ASP B 1 91 ? -28.469 7.504 4.051 1 91.44 91 ASP B O 1
ATOM 4101 N N . ASN B 1 92 ? -28.281 5.379 3.256 1 87.81 92 ASN B N 1
ATOM 4102 C CA . ASN B 1 92 ? -26.875 5.289 3.643 1 87.81 92 ASN B CA 1
ATOM 4103 C C . ASN B 1 92 ? -25.953 5.656 2.486 1 87.81 92 ASN B C 1
ATOM 4105 O O . ASN B 1 92 ? -25.047 6.48 2.645 1 87.81 92 ASN B O 1
ATOM 4109 N N . LYS B 1 93 ? -26.297 5.164 1.316 1 84.88 93 LYS B N 1
ATOM 4110 C CA . LYS B 1 93 ? -25.344 5.25 0.208 1 84.88 93 LYS B CA 1
ATOM 4111 C C . LYS B 1 93 ? -25.281 6.668 -0.354 1 84.88 93 LYS B C 1
ATOM 4113 O O . LYS B 1 93 ? -24.203 7.156 -0.697 1 84.88 93 LYS B O 1
ATOM 4118 N N . ILE B 1 94 ? -26.438 7.352 -0.4 1 84.19 94 ILE B N 1
ATOM 4119 C CA . ILE B 1 94 ? -26.469 8.68 -1.011 1 84.19 94 ILE B CA 1
ATOM 4120 C C . ILE B 1 94 ? -25.641 9.648 -0.183 1 84.19 94 ILE B C 1
ATOM 4122 O O . ILE B 1 94 ? -24.906 10.469 -0.736 1 84.19 94 ILE B O 1
ATOM 4126 N N . ALA B 1 95 ? -25.688 9.43 1.146 1 86.38 95 ALA B N 1
ATOM 4127 C CA . ALA B 1 95 ? -24.875 10.273 2.014 1 86.38 95 ALA B CA 1
ATOM 4128 C C . ALA B 1 95 ? -23.391 10.023 1.778 1 86.38 95 ALA B C 1
ATOM 4130 O O . ALA B 1 95 ? -22.578 10.953 1.82 1 86.38 95 ALA B O 1
ATOM 4131 N N . LEU B 1 96 ? -23.141 8.766 1.423 1 78.44 96 LEU B N 1
ATOM 4132 C CA . LEU B 1 96 ? -21.75 8.383 1.18 1 78.44 96 LEU B CA 1
ATOM 4133 C C . LEU B 1 96 ? -21.234 9.016 -0.105 1 78.44 96 LEU B C 1
ATOM 4135 O O . LEU B 1 96 ? -20.016 9.18 -0.273 1 78.44 96 LEU B O 1
ATOM 4139 N N . ASN B 1 97 ? -22.188 9.445 -0.974 1 76.75 97 ASN B N 1
ATOM 4140 C CA . ASN B 1 97 ? -21.781 9.945 -2.285 1 76.75 97 ASN B CA 1
ATOM 4141 C C . ASN B 1 97 ? -21.516 11.445 -2.252 1 76.75 97 ASN B C 1
ATOM 4143 O O . ASN B 1 97 ? -21.109 12.031 -3.262 1 76.75 97 ASN B O 1
ATOM 4147 N N . ALA B 1 98 ? -21.719 12.008 -1.054 1 80.5 98 ALA B N 1
ATOM 4148 C CA . ALA B 1 98 ? -21.375 13.406 -0.867 1 80.5 98 ALA B CA 1
ATOM 4149 C C . ALA B 1 98 ? -19.875 13.57 -0.622 1 80.5 98 ALA B C 1
ATOM 4151 O O . ALA B 1 98 ? -19.141 12.586 -0.584 1 80.5 98 ALA B O 1
ATOM 4152 N N . SER B 1 99 ? -19.469 14.852 -0.68 1 79.88 99 SER B N 1
ATOM 4153 C CA . SER B 1 99 ? -18.047 15.141 -0.459 1 79.88 99 SER B CA 1
ATOM 4154 C C . SER B 1 99 ? -17.875 16.234 0.583 1 79.88 99 SER B C 1
ATOM 4156 O O . SER B 1 99 ? -18.844 16.672 1.214 1 79.88 99 SER B O 1
ATOM 4158 N N . TRP B 1 100 ? -16.672 16.438 0.93 1 78.06 100 TRP B N 1
ATOM 4159 C CA . TRP B 1 100 ? -16.328 17.5 1.866 1 78.06 100 TRP B CA 1
ATOM 4160 C C . TRP B 1 100 ? -15.586 18.625 1.158 1 78.06 100 TRP B C 1
ATOM 4162 O O . TRP B 1 100 ? -14.75 18.375 0.29 1 78.06 100 TRP B O 1
ATOM 4172 N N . ASP B 1 101 ? -16.094 19.766 1.43 1 78.25 101 ASP B N 1
ATOM 4173 C CA . ASP B 1 101 ? -15.188 20.891 1.239 1 78.25 101 ASP B CA 1
ATOM 4174 C C . ASP B 1 101 ? -14.094 20.891 2.309 1 78.25 101 ASP B C 1
ATOM 4176 O O . ASP B 1 101 ? -14.32 21.359 3.43 1 78.25 101 ASP B O 1
ATOM 4180 N N . MET B 1 102 ? -13.086 20.406 1.879 1 77.94 102 MET B N 1
ATOM 4181 C CA . MET B 1 102 ? -12.047 20.125 2.863 1 77.94 102 MET B CA 1
ATOM 4182 C C . MET B 1 102 ? -11.547 21.406 3.527 1 77.94 102 MET B C 1
ATOM 4184 O O . MET B 1 102 ? -11.18 21.391 4.703 1 77.94 102 MET B O 1
ATOM 4188 N N . ASP B 1 103 ? -11.664 22.469 2.805 1 75.56 103 ASP B N 1
ATOM 4189 C CA . ASP B 1 103 ? -11.242 23.734 3.389 1 75.56 103 ASP B CA 1
ATOM 4190 C C . ASP B 1 103 ? -12.242 24.219 4.434 1 75.56 103 ASP B C 1
ATOM 4192 O O . ASP B 1 103 ? -11.859 24.625 5.531 1 75.56 103 ASP B O 1
ATOM 4196 N N . LEU B 1 104 ? -13.453 24.062 4.129 1 81.62 104 LEU B N 1
ATOM 4197 C CA . LEU B 1 104 ? -14.5 24.469 5.055 1 81.62 104 LEU B CA 1
ATOM 4198 C C . LEU B 1 104 ? -14.555 23.547 6.262 1 81.62 104 LEU B C 1
ATOM 4200 O O . LEU B 1 104 ? -14.773 24 7.391 1 81.62 104 LEU B O 1
ATOM 4204 N N . LEU B 1 105 ? -14.258 22.281 5.988 1 86.06 105 LEU B N 1
ATOM 4205 C CA . LEU B 1 105 ? -14.242 21.297 7.066 1 86.06 105 LEU B CA 1
ATOM 4206 C C . LEU B 1 105 ? -13.109 21.594 8.047 1 86.06 105 LEU B C 1
ATOM 4208 O O . LEU B 1 105 ? -13.32 21.594 9.266 1 86.06 105 LEU B O 1
ATOM 4212 N N . ALA B 1 106 ? -12.078 21.938 7.438 1 78.12 106 ALA B N 1
ATOM 4213 C CA . ALA B 1 106 ? -10.914 22.234 8.273 1 78.12 106 ALA B CA 1
ATOM 4214 C C . ALA B 1 106 ? -11.164 23.469 9.148 1 78.12 106 ALA B C 1
ATOM 4216 O O . ALA B 1 106 ? -10.859 23.453 10.344 1 78.12 106 ALA B O 1
ATOM 4217 N N . ASN B 1 107 ? -11.797 24.422 8.57 1 81.56 107 ASN B N 1
ATOM 4218 C CA . ASN B 1 107 ? -12.094 25.656 9.289 1 81.56 107 ASN B CA 1
ATOM 4219 C C . ASN B 1 107 ? -13.102 25.406 10.406 1 81.56 107 ASN B C 1
ATOM 4221 O O . ASN B 1 107 ? -12.945 25.938 11.508 1 81.56 107 ASN B O 1
ATOM 4225 N N . GLU B 1 108 ? -14.008 24.594 10.156 1 86.12 108 GLU B N 1
ATOM 4226 C CA . GLU B 1 108 ? -15.047 24.297 11.141 1 86.12 108 GLU B CA 1
ATOM 4227 C C . GLU B 1 108 ? -14.492 23.5 12.312 1 86.12 108 GLU B C 1
ATOM 4229 O O . GLU B 1 108 ? -14.766 23.797 13.477 1 86.12 108 GLU B O 1
ATOM 4234 N N . LEU B 1 109 ? -13.625 22.578 11.953 1 83.12 109 LEU B N 1
ATOM 4235 C CA . LEU B 1 109 ? -13.023 21.75 12.992 1 83.12 109 LEU B CA 1
ATOM 4236 C C . LEU B 1 109 ? -12.062 22.547 13.852 1 83.12 109 LEU B C 1
ATOM 4238 O O . LEU B 1 109 ? -12.023 22.391 15.07 1 83.12 109 LEU B O 1
ATOM 4242 N N . ALA B 1 110 ? -11.438 23.453 13.164 1 77.88 110 ALA B N 1
ATOM 4243 C CA . ALA B 1 110 ? -10.508 24.312 13.891 1 77.88 110 ALA B CA 1
ATOM 4244 C C . ALA B 1 110 ? -11.266 25.25 14.828 1 77.88 110 ALA B C 1
ATOM 4246 O O . ALA B 1 110 ? -10.867 25.438 15.984 1 77.88 110 ALA B O 1
ATOM 4247 N N . ASP B 1 111 ? -12.344 25.781 14.375 1 82.62 111 ASP B N 1
ATOM 4248 C CA . ASP B 1 111 ? -13.164 26.688 15.164 1 82.62 111 ASP B CA 1
ATOM 4249 C C . ASP B 1 111 ? -13.773 25.984 16.375 1 82.62 111 ASP B C 1
ATOM 4251 O O . ASP B 1 111 ? -13.758 26.516 17.484 1 82.62 111 ASP B O 1
ATOM 4255 N N . LEU B 1 112 ? -14.148 24.781 16.125 1 82.12 112 LEU B N 1
ATOM 4256 C CA . LEU B 1 112 ? -14.758 24.016 17.203 1 82.12 112 LEU B CA 1
ATOM 4257 C C . LEU B 1 112 ? -13.734 23.656 18.281 1 82.12 112 LEU B C 1
ATOM 4259 O O . LEU B 1 112 ? -14.047 23.672 19.469 1 82.12 112 LEU B O 1
ATOM 4263 N N . SER B 1 113 ? -12.586 23.391 17.766 1 75.81 113 SER B N 1
ATOM 4264 C CA . SER B 1 113 ? -11.516 23.016 18.688 1 75.81 113 SER B CA 1
ATOM 4265 C C . SER B 1 113 ? -11.102 24.203 19.562 1 75.81 113 SER B C 1
ATOM 4267 O O . SER B 1 113 ? -10.672 24.016 20.703 1 75.81 113 SER B O 1
ATOM 4269 N N . SER B 1 114 ? -11.406 25.422 19.047 1 73.69 114 SER B N 1
ATOM 4270 C CA . SER B 1 114 ? -10.977 26.625 19.75 1 73.69 114 SER B CA 1
ATOM 4271 C C . SER B 1 114 ? -12.094 27.188 20.609 1 73.69 114 SER B C 1
ATOM 4273 O O . SER B 1 114 ? -11.836 27.906 21.578 1 73.69 114 SER B O 1
ATOM 4275 N N . MET B 1 115 ? -13.336 26.953 20.234 1 64.88 115 MET B N 1
ATOM 4276 C CA . MET B 1 115 ? -14.492 27.578 20.875 1 64.88 115 MET B CA 1
ATOM 4277 C C . MET B 1 115 ? -14.703 27.031 22.281 1 64.88 115 MET B C 1
ATOM 4279 O O . MET B 1 115 ? -15.039 27.781 23.203 1 64.88 115 MET B O 1
ATOM 4283 N N . ASP B 1 116 ? -14.617 25.688 22.422 1 61.56 116 ASP B N 1
ATOM 4284 C CA . ASP B 1 116 ? -14.898 25.062 23.719 1 61.56 116 ASP B CA 1
ATOM 4285 C C . ASP B 1 116 ? -13.875 23.969 24.031 1 61.56 116 ASP B C 1
ATOM 4287 O O . ASP B 1 116 ? -13.914 22.891 23.438 1 61.56 116 ASP B O 1
ATOM 4291 N N . LEU B 1 117 ? -12.914 24.406 24.891 1 54.16 117 LEU B N 1
ATOM 4292 C CA . LEU B 1 117 ? -11.812 23.531 25.266 1 54.16 117 LEU B CA 1
ATOM 4293 C C . LEU B 1 117 ? -12.328 22.234 25.875 1 54.16 117 LEU B C 1
ATOM 4295 O O . LEU B 1 117 ? -11.641 21.203 25.859 1 54.16 117 LEU B O 1
ATOM 4299 N N . GLU B 1 118 ? -13.633 22.281 26.25 1 63.94 118 GLU B N 1
ATOM 4300 C CA . GLU B 1 118 ? -14.164 21.094 26.922 1 63.94 118 GLU B CA 1
ATOM 4301 C C . GLU B 1 118 ? -15 20.25 25.953 1 63.94 118 GLU B C 1
ATOM 4303 O O . GLU B 1 118 ? -15.453 19.156 26.328 1 63.94 118 GLU B O 1
ATOM 4308 N N . PHE B 1 119 ? -14.922 20.75 24.703 1 74.25 119 PHE B N 1
ATOM 4309 C CA . PHE B 1 119 ? -15.734 20.031 23.734 1 74.25 119 PHE B CA 1
ATOM 4310 C C . PHE B 1 119 ? -15 18.797 23.219 1 74.25 119 PHE B C 1
ATOM 4312 O O . PHE B 1 119 ? -13.828 18.875 22.859 1 74.25 119 PHE B O 1
ATOM 4319 N N . ASP B 1 120 ? -15.625 17.703 23.312 1 77.25 120 ASP B N 1
ATOM 4320 C CA . ASP B 1 120 ? -15.086 16.453 22.781 1 77.25 120 ASP B CA 1
ATOM 4321 C C . ASP B 1 120 ? -15.203 16.391 21.266 1 77.25 120 ASP B C 1
ATOM 4323 O O . ASP B 1 120 ? -16.297 16.188 20.734 1 77.25 120 ASP B O 1
ATOM 4327 N N . MET B 1 121 ? -14.102 16.547 20.625 1 78.88 121 MET B N 1
ATOM 4328 C CA . MET B 1 121 ? -14.062 16.562 19.172 1 78.88 121 MET B CA 1
ATOM 4329 C C . MET B 1 121 ? -14.594 15.266 18.594 1 78.88 121 MET B C 1
ATOM 4331 O O . MET B 1 121 ? -15.031 15.227 17.438 1 78.88 121 MET B O 1
ATOM 4335 N N . GLU B 1 122 ? -14.617 14.328 19.438 1 78.94 122 GLU B N 1
ATOM 4336 C CA . GLU B 1 122 ? -15.086 13.031 18.969 1 78.94 122 GLU B CA 1
ATOM 4337 C C . GLU B 1 122 ? -16.594 13.055 18.719 1 78.94 122 GLU B C 1
ATOM 4339 O O . GLU B 1 122 ? -17.109 12.211 17.969 1 78.94 122 GLU B O 1
ATOM 4344 N N . LEU B 1 123 ? -17.188 14.156 19.219 1 84.69 123 LEU B N 1
ATOM 4345 C CA . LEU B 1 123 ? -18.625 14.297 19.031 1 84.69 123 LEU B CA 1
ATOM 4346 C C . LEU B 1 123 ? -18.969 14.672 17.594 1 84.69 123 LEU B C 1
ATOM 4348 O O . LEU B 1 123 ? -20.109 14.531 17.156 1 84.69 123 LEU B O 1
ATOM 4352 N N . THR B 1 124 ? -17.891 15.055 16.875 1 85.88 124 THR B N 1
ATOM 4353 C CA . THR B 1 124 ? -18.109 15.398 15.469 1 85.88 124 THR B CA 1
ATOM 4354 C C . THR B 1 124 ? -18.109 14.148 14.602 1 85.88 124 THR B C 1
ATOM 4356 O O . THR B 1 124 ? -18.484 14.203 13.422 1 85.88 124 THR B O 1
ATOM 4359 N N . GLY B 1 125 ? -17.656 13.07 15.18 1 83.38 125 GLY B N 1
ATOM 4360 C CA . GLY B 1 125 ? -17.516 11.844 14.406 1 83.38 125 GLY B CA 1
ATOM 4361 C C . GLY B 1 125 ? -16.109 11.648 13.852 1 83.38 125 GLY B C 1
ATOM 4362 O O . GLY B 1 125 ? -15.773 10.562 13.383 1 83.38 125 GLY B O 1
ATOM 4363 N N . PHE B 1 126 ? -15.312 12.727 14 1 75.81 126 PHE B N 1
ATOM 4364 C CA . PHE B 1 126 ? -13.93 12.664 13.555 1 75.81 126 PHE B CA 1
ATOM 4365 C C . PHE B 1 126 ? -13.008 12.266 14.695 1 75.81 126 PHE B C 1
ATOM 4367 O O . PHE B 1 126 ? -13.188 12.711 15.836 1 75.81 126 PHE B O 1
ATOM 4374 N N . GLU B 1 127 ? -12.195 11.406 14.328 1 69.12 127 GLU B N 1
ATOM 4375 C CA . GLU B 1 127 ? -11.156 11.102 15.305 1 69.12 127 GLU B CA 1
ATOM 4376 C C . GLU B 1 127 ? -10.156 12.25 15.422 1 69.12 127 GLU B C 1
ATOM 4378 O O . GLU B 1 127 ? -9.93 12.984 14.461 1 69.12 127 GLU B O 1
ATOM 4383 N N . VAL B 1 128 ? -9.688 12.312 16.547 1 63.47 128 VAL B N 1
ATOM 4384 C CA . VAL B 1 128 ? -8.766 13.398 16.828 1 63.47 128 VAL B CA 1
ATOM 4385 C C . VAL B 1 128 ? -7.621 13.398 15.82 1 63.47 128 VAL B C 1
ATOM 4387 O O . VAL B 1 128 ? -7.227 14.453 15.32 1 63.47 128 VAL B O 1
ATOM 4390 N N . ALA B 1 129 ? -7.324 12.203 15.391 1 57.59 129 ALA B N 1
ATOM 4391 C CA . ALA B 1 129 ? -6.234 12.086 14.43 1 57.59 129 ALA B CA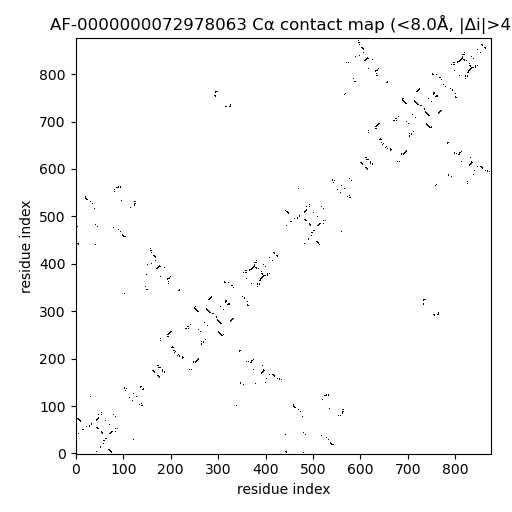 1
ATOM 4392 C C . ALA B 1 129 ? -6.656 12.617 13.062 1 57.59 129 ALA B C 1
ATOM 4394 O O . ALA B 1 129 ? -5.883 13.312 12.391 1 57.59 129 ALA B O 1
ATOM 4395 N N . ASP B 1 130 ? -7.902 12.43 12.734 1 63.22 130 ASP B N 1
ATOM 4396 C CA . ASP B 1 130 ? -8.445 12.898 11.461 1 63.22 130 ASP B CA 1
ATOM 4397 C C . ASP B 1 130 ? -8.555 14.422 11.445 1 63.22 130 ASP B C 1
ATOM 4399 O O . ASP B 1 130 ? -8.258 15.062 10.438 1 63.22 130 ASP B O 1
ATOM 4403 N N . VAL B 1 131 ? -8.945 14.883 12.617 1 67.75 131 VAL B N 1
ATOM 4404 C CA . VAL B 1 131 ? -9.141 16.328 12.742 1 67.75 131 VAL B CA 1
ATOM 4405 C C . VAL B 1 131 ? -7.809 17.047 12.516 1 67.75 131 VAL B C 1
ATOM 4407 O O . VAL B 1 131 ? -7.738 18.016 11.766 1 67.75 131 VAL B O 1
ATOM 4410 N N . ASP B 1 132 ? -6.82 16.422 13.008 1 62.97 132 ASP B N 1
ATOM 4411 C CA . ASP B 1 132 ? -5.492 17.016 12.875 1 62.97 132 ASP B CA 1
ATOM 4412 C C . ASP B 1 132 ? -5.027 17 11.422 1 62.97 132 ASP B C 1
ATOM 4414 O O . ASP B 1 132 ? -4.465 17.984 10.93 1 62.97 132 ASP B O 1
ATOM 4418 N N . ILE B 1 133 ? -5.477 15.977 10.828 1 55 133 ILE B N 1
ATOM 4419 C CA . ILE B 1 133 ? -5.07 15.812 9.43 1 55 133 ILE B CA 1
ATOM 4420 C C . ILE B 1 133 ? -5.844 16.797 8.547 1 55 133 ILE B C 1
ATOM 4422 O O . ILE B 1 133 ? -5.254 17.469 7.703 1 55 133 ILE B O 1
ATOM 4426 N N . ILE B 1 134 ? -7.059 16.953 8.836 1 62.72 134 ILE B N 1
ATOM 4427 C CA . ILE B 1 134 ? -7.93 17.797 8.031 1 62.72 134 ILE B CA 1
ATOM 4428 C C . ILE B 1 134 ? -7.535 19.266 8.211 1 62.72 134 ILE B C 1
ATOM 4430 O O . ILE B 1 134 ? -7.402 20 7.23 1 62.72 134 ILE B O 1
ATOM 4434 N N . ILE B 1 135 ? -7.336 19.562 9.398 1 62.16 135 ILE B N 1
ATOM 4435 C CA . ILE B 1 135 ? -6.957 20.938 9.672 1 62.16 135 ILE B CA 1
ATOM 4436 C C . ILE B 1 135 ? -5.574 21.219 9.094 1 62.16 135 ILE B C 1
ATOM 4438 O O . ILE B 1 135 ? -5.352 22.266 8.484 1 62.16 135 ILE B O 1
ATOM 4442 N N . GLY B 1 136 ? -4.844 20.156 9.266 1 56.81 136 GLY B N 1
ATOM 4443 C CA . GLY B 1 136 ? -3.494 20.312 8.75 1 56.81 136 GLY B CA 1
ATOM 4444 C C . GLY B 1 136 ? -3.439 20.375 7.234 1 56.81 136 GLY B C 1
ATOM 4445 O O . GLY B 1 136 ? -2.705 21.188 6.672 1 56.81 136 GLY B O 1
ATOM 4446 N N . ASP B 1 137 ? -4.332 19.578 6.625 1 53.06 137 ASP B N 1
ATOM 4447 C CA . ASP B 1 137 ? -4.375 19.531 5.168 1 53.06 137 ASP B CA 1
ATOM 4448 C C . ASP B 1 137 ? -4.906 20.844 4.594 1 53.06 137 ASP B C 1
ATOM 4450 O O . ASP B 1 137 ? -4.449 21.297 3.543 1 53.06 137 ASP B O 1
ATOM 4454 N N . ALA B 1 138 ? -6.082 21.281 5.152 1 49.22 138 ALA B N 1
ATOM 4455 C CA . ALA B 1 138 ? -6.668 22.531 4.695 1 49.22 138 ALA B CA 1
ATOM 4456 C C . ALA B 1 138 ? -5.648 23.672 4.762 1 49.22 138 ALA B C 1
ATOM 4458 O O . ALA B 1 138 ? -5.648 24.562 3.908 1 49.22 138 ALA B O 1
ATOM 4459 N N . GLN B 1 139 ? -4.969 23.547 5.734 1 46.28 139 GLN B N 1
ATOM 4460 C CA . GLN B 1 139 ? -3.902 24.531 5.848 1 46.28 139 GLN B CA 1
ATOM 4461 C C . GLN B 1 139 ? -2.863 24.344 4.746 1 46.28 139 GLN B C 1
ATOM 4463 O O . GLN B 1 139 ? -2.303 25.328 4.242 1 46.28 139 GLN B O 1
ATOM 4468 N N . VAL B 1 140 ? -2.951 23.047 4.379 1 40.28 140 VAL B N 1
ATOM 4469 C CA . VAL B 1 140 ? -2.002 22.734 3.314 1 40.28 140 VAL B CA 1
ATOM 4470 C C . VAL B 1 140 ? -2.67 22.938 1.955 1 40.28 140 VAL B C 1
ATOM 4472 O O . VAL B 1 140 ? -2.035 23.406 1.01 1 40.28 140 VAL B O 1
ATOM 4475 N N . ARG B 1 141 ? -4.031 22.391 1.77 1 38.78 141 ARG B N 1
ATOM 4476 C CA . ARG B 1 141 ? -4.75 22.516 0.506 1 38.78 141 ARG B CA 1
ATOM 4477 C C . ARG B 1 141 ? -4.832 23.969 0.06 1 38.78 141 ARG B C 1
ATOM 4479 O O . ARG B 1 141 ? -4.926 24.266 -1.136 1 38.78 141 ARG B O 1
ATOM 4486 N N . GLY B 1 142 ? -5.371 24.812 0.939 1 35.56 142 GLY B N 1
ATOM 4487 C CA . GLY B 1 142 ? -5.199 26.141 0.358 1 35.56 142 GLY B CA 1
ATOM 4488 C C . GLY B 1 142 ? -3.932 26.266 -0.467 1 35.56 142 GLY B C 1
ATOM 4489 O O . GLY B 1 142 ? -3.848 27.109 -1.36 1 35.56 142 GLY B O 1
ATOM 4490 N N . ALA B 1 143 ? -3.037 25.812 0.136 1 31.23 143 ALA B N 1
ATOM 4491 C CA . ALA B 1 143 ? -1.726 25.875 -0.503 1 31.23 143 ALA B CA 1
ATOM 4492 C C . ALA B 1 143 ? -1.52 24.703 -1.455 1 31.23 143 ALA B C 1
ATOM 4494 O O . ALA B 1 143 ? -0.386 24.281 -1.692 1 31.23 143 ALA B O 1
ATOM 4495 N N . GLU B 1 144 ? -2.506 23.906 -1.659 1 33.66 144 GLU B N 1
ATOM 4496 C CA . GLU B 1 144 ? -2.186 22.672 -2.363 1 33.66 144 GLU B CA 1
ATOM 4497 C C . GLU B 1 144 ? -1.446 22.953 -3.668 1 33.66 144 GLU B C 1
ATOM 4499 O O . GLU B 1 144 ? -2.064 23.047 -4.73 1 33.66 144 GLU B O 1
ATOM 4504 N N . GLU B 1 145 ? -0.88 23.953 -3.746 1 32.31 145 GLU B N 1
ATOM 4505 C CA . GLU B 1 145 ? 0.074 24.047 -4.848 1 32.31 145 GLU B CA 1
ATOM 4506 C C . GLU B 1 145 ? 0.846 22.734 -5.016 1 32.31 145 GLU B C 1
ATOM 4508 O O . GLU B 1 145 ? 1.141 22.047 -4.035 1 32.31 145 GLU B O 1
ATOM 4513 N N . ILE B 1 146 ? 0.561 21.859 -5.996 1 33.88 146 ILE B N 1
ATOM 4514 C CA . ILE B 1 146 ? 1.479 20.875 -6.551 1 33.88 146 ILE B CA 1
ATOM 4515 C C . ILE B 1 146 ? 2.896 21.141 -6.055 1 33.88 146 ILE B C 1
ATOM 4517 O O . ILE B 1 146 ? 3.473 22.188 -6.359 1 33.88 146 ILE B O 1
ATOM 4521 N N . GLU B 1 147 ? 3.109 20.672 -4.938 1 40.97 147 GLU B N 1
ATOM 4522 C CA . GLU B 1 147 ? 4.41 20.969 -4.344 1 40.97 147 GLU B CA 1
ATOM 4523 C C . GLU B 1 147 ? 5.543 20.656 -5.316 1 40.97 147 GLU B C 1
ATOM 4525 O O . GLU B 1 147 ? 5.617 19.562 -5.855 1 40.97 147 GLU B O 1
ATOM 4530 N N . THR B 1 148 ? 5.762 21.391 -6.223 1 41.41 148 THR B N 1
ATOM 4531 C CA . THR B 1 148 ? 7.027 21.281 -6.941 1 41.41 148 THR B CA 1
ATOM 4532 C C . THR B 1 148 ? 8.203 21.344 -5.977 1 41.41 148 THR B C 1
ATOM 4534 O O . THR B 1 148 ? 8.242 22.188 -5.086 1 41.41 148 THR B O 1
ATOM 4537 N N . ALA B 1 149 ? 8.734 20.203 -5.734 1 49.44 149 ALA B N 1
ATOM 4538 C CA . ALA B 1 149 ? 9.914 20.312 -4.891 1 49.44 149 ALA B CA 1
ATOM 4539 C C . ALA B 1 149 ? 10.859 21.406 -5.418 1 49.44 149 ALA B C 1
ATOM 4541 O O . ALA B 1 149 ? 11.273 21.359 -6.574 1 49.44 149 ALA B O 1
ATOM 4542 N N . PRO B 1 150 ? 11.062 22.5 -4.742 1 54.94 150 PRO B N 1
ATOM 4543 C CA . PRO B 1 150 ? 11.977 23.531 -5.219 1 54.94 150 PRO B CA 1
ATOM 4544 C C . PRO B 1 150 ? 13.406 23.047 -5.375 1 54.94 150 PRO B C 1
ATOM 4546 O O . PRO B 1 150 ? 13.859 22.188 -4.605 1 54.94 150 PRO B O 1
ATOM 4549 N N . VAL B 1 151 ? 13.867 23 -6.621 1 55.5 151 VAL B N 1
ATOM 4550 C CA . VAL B 1 151 ? 15.273 22.672 -6.844 1 55.5 151 VAL B CA 1
ATOM 4551 C C . VAL B 1 151 ? 16.094 23.953 -6.836 1 55.5 151 VAL B C 1
ATOM 4553 O O . VAL B 1 151 ? 15.586 25.047 -7.113 1 55.5 151 VAL B O 1
ATOM 4556 N N . PRO B 1 152 ? 17.281 23.688 -6.344 1 61.94 152 PRO B N 1
ATOM 4557 C CA . PRO B 1 152 ? 18.141 24.859 -6.391 1 61.94 152 PRO B CA 1
ATOM 4558 C C . PRO B 1 152 ? 18.234 25.469 -7.785 1 61.94 152 PRO B C 1
ATOM 4560 O O . PRO B 1 152 ? 18.266 24.75 -8.781 1 61.94 152 PRO B O 1
ATOM 4563 N N . ASN B 1 153 ? 17.906 26.625 -7.902 1 56.28 153 ASN B N 1
ATOM 4564 C CA . ASN B 1 153 ? 18.125 27.344 -9.148 1 56.28 153 ASN B CA 1
ATOM 4565 C C . ASN B 1 153 ? 19.609 27.562 -9.43 1 56.28 153 ASN B C 1
ATOM 4567 O O . ASN B 1 153 ? 20.297 28.219 -8.648 1 56.28 153 ASN B O 1
ATOM 4571 N N . GLU B 1 154 ? 20.141 26.875 -10.367 1 59.84 154 GLU B N 1
ATOM 4572 C CA . GLU B 1 154 ? 21.562 26.953 -10.695 1 59.84 154 GLU B CA 1
ATOM 4573 C C . GLU B 1 154 ? 22.016 28.391 -10.82 1 59.84 154 GLU B C 1
ATOM 4575 O O . GLU B 1 154 ? 23.188 28.703 -10.555 1 59.84 154 GLU B O 1
ATOM 4580 N N . GLY B 1 155 ? 21.172 29.266 -11.047 1 60.19 155 GLY B N 1
ATOM 4581 C CA . GLY B 1 155 ? 21.625 30.625 -11.273 1 60.19 155 GLY B CA 1
ATOM 4582 C C . GLY B 1 155 ? 21.562 31.484 -10.023 1 60.19 155 GLY B C 1
ATOM 4583 O O . GLY B 1 155 ? 22.125 32.594 -9.992 1 60.19 155 GLY B O 1
ATOM 4584 N N . MET B 1 156 ? 21.125 30.891 -8.992 1 70.44 156 MET B N 1
ATOM 4585 C CA . MET B 1 156 ? 20.984 31.703 -7.785 1 70.44 156 MET B CA 1
ATOM 4586 C C . MET B 1 156 ? 22.141 31.453 -6.828 1 70.44 156 MET B C 1
ATOM 4588 O O . MET B 1 156 ? 22.594 30.312 -6.684 1 70.44 156 MET B O 1
ATOM 4592 N N . PRO B 1 157 ? 22.719 32.469 -6.344 1 81 157 PRO B N 1
ATOM 4593 C CA . PRO B 1 157 ? 23.797 32.281 -5.359 1 81 157 PRO B CA 1
ATOM 4594 C C . PRO B 1 157 ? 23.328 31.469 -4.145 1 81 157 PRO B C 1
ATOM 4596 O O . PRO B 1 157 ? 22.188 31.625 -3.701 1 81 157 PRO B O 1
ATOM 4599 N N . VAL B 1 158 ? 24.141 30.641 -3.699 1 91.56 158 VAL B N 1
ATOM 4600 C CA . VAL B 1 158 ? 23.875 29.828 -2.523 1 91.56 158 VAL B CA 1
ATOM 4601 C C . VAL B 1 158 ? 24.219 30.594 -1.257 1 91.56 158 VAL B C 1
ATOM 4603 O O . VAL B 1 158 ? 25.344 31.078 -1.109 1 91.56 158 VAL B O 1
ATOM 4606 N N . VAL B 1 159 ? 23.297 30.766 -0.408 1 94.5 159 VAL B N 1
ATOM 4607 C CA . VAL B 1 159 ? 23.438 31.547 0.818 1 94.5 159 VAL B CA 1
ATOM 4608 C C . VAL B 1 159 ? 24.078 30.688 1.905 1 94.5 159 VAL B C 1
ATOM 4610 O O . VAL B 1 159 ? 25 31.125 2.602 1 94.5 159 VAL B O 1
ATOM 4613 N N . THR B 1 160 ? 23.609 29.516 1.976 1 96.06 160 THR B N 1
ATOM 4614 C CA . THR B 1 160 ? 24.047 28.578 3.006 1 96.06 160 THR B CA 1
ATOM 4615 C C . THR B 1 160 ? 25.484 28.125 2.74 1 96.06 160 THR B C 1
ATOM 4617 O O . THR B 1 160 ? 25.891 27.953 1.588 1 96.06 160 THR B O 1
ATOM 4620 N N . ARG B 1 161 ? 26.25 28.016 3.734 1 95.69 161 ARG B N 1
ATOM 4621 C CA . ARG B 1 161 ? 27.594 27.422 3.688 1 95.69 161 ARG B CA 1
ATOM 4622 C C . ARG B 1 161 ? 27.672 26.188 4.57 1 95.69 161 ARG B C 1
ATOM 4624 O O . ARG B 1 161 ? 26.906 26.047 5.531 1 95.69 161 ARG B O 1
ATOM 4631 N N . SER B 1 162 ? 28.547 25.359 4.211 1 96.62 162 SER B N 1
ATOM 4632 C CA . SER B 1 162 ? 28.766 24.172 5.043 1 96.62 162 SER B CA 1
ATOM 4633 C C . SER B 1 162 ? 29 24.562 6.5 1 96.62 162 SER B C 1
ATOM 4635 O O . SER B 1 162 ? 29.75 25.5 6.781 1 96.62 162 SER B O 1
ATOM 4637 N N . GLY B 1 163 ? 28.266 23.953 7.391 1 97.69 163 GLY B N 1
ATOM 4638 C CA . GLY B 1 163 ? 28.438 24.219 8.812 1 97.69 163 GLY B CA 1
ATOM 4639 C C . GLY B 1 163 ? 27.406 25.172 9.359 1 97.69 163 GLY B C 1
ATOM 4640 O O . GLY B 1 163 ? 27.281 25.344 10.578 1 97.69 163 GLY B O 1
ATOM 4641 N N . ASP B 1 164 ? 26.594 25.797 8.484 1 98.12 164 ASP B N 1
ATOM 4642 C CA . ASP B 1 164 ? 25.562 26.719 8.945 1 98.12 164 ASP B CA 1
ATOM 4643 C C . ASP B 1 164 ? 24.422 25.953 9.617 1 98.12 164 ASP B C 1
ATOM 4645 O O . ASP B 1 164 ? 23.969 24.922 9.102 1 98.12 164 ASP B O 1
ATOM 4649 N N . LEU B 1 165 ? 24.078 26.406 10.789 1 98.56 165 LEU B N 1
ATOM 4650 C CA . LEU B 1 165 ? 22.859 25.969 11.453 1 98.56 165 LEU B CA 1
ATOM 4651 C C . LEU B 1 165 ? 21.766 27.016 11.352 1 98.56 165 LEU B C 1
ATOM 4653 O O . LEU B 1 165 ? 21.953 28.156 11.773 1 98.56 165 LEU B O 1
ATOM 4657 N N . TRP B 1 166 ? 20.703 26.625 10.727 1 98.56 166 TRP B N 1
ATOM 4658 C CA . TRP B 1 166 ? 19.562 27.531 10.562 1 98.56 166 TRP B CA 1
ATOM 4659 C C . TRP B 1 166 ? 18.453 27.203 11.555 1 98.56 166 TRP B C 1
ATOM 4661 O O . TRP B 1 166 ? 18.109 26.031 11.734 1 98.56 166 TRP B O 1
ATOM 4671 N N . LEU B 1 167 ? 17.984 28.172 12.227 1 98.19 167 LEU B N 1
ATOM 4672 C CA . LEU B 1 167 ? 16.859 28.062 13.156 1 98.19 167 LEU B CA 1
ATOM 4673 C C . LEU B 1 167 ? 15.57 28.531 12.5 1 98.19 167 LEU B C 1
ATOM 4675 O O . LEU B 1 167 ? 15.477 29.688 12.078 1 98.19 167 LEU B O 1
ATOM 4679 N N . LEU B 1 168 ? 14.664 27.688 12.336 1 97.94 168 LEU B N 1
ATOM 4680 C CA . LEU B 1 168 ? 13.352 27.953 11.758 1 97.94 168 LEU B CA 1
ATOM 4681 C C . LEU B 1 168 ? 12.25 27.734 12.781 1 97.94 168 LEU B C 1
ATOM 4683 O O . LEU B 1 168 ? 11.578 26.703 12.766 1 97.94 168 LEU B O 1
ATOM 4687 N N . GLY B 1 169 ? 12.039 28.75 13.641 1 94.94 169 GLY B N 1
ATOM 4688 C CA . GLY B 1 169 ? 11.156 28.484 14.766 1 94.94 169 GLY B CA 1
ATOM 4689 C C . GLY B 1 169 ? 11.617 27.328 15.633 1 94.94 169 GLY B C 1
ATOM 4690 O O . GLY B 1 169 ? 12.703 27.391 16.219 1 94.94 169 GLY B O 1
ATOM 4691 N N . LYS B 1 170 ? 10.883 26.312 15.648 1 94.88 170 LYS B N 1
ATOM 4692 C CA . LYS B 1 170 ? 11.211 25.156 16.469 1 94.88 170 LYS B CA 1
ATOM 4693 C C . LYS B 1 170 ? 12.094 24.172 15.703 1 94.88 170 LYS B C 1
ATOM 4695 O O . LYS B 1 170 ? 12.586 23.203 16.281 1 94.88 170 LYS B O 1
ATOM 4700 N N . HIS B 1 171 ? 12.266 24.406 14.398 1 98.19 171 HIS B N 1
ATOM 4701 C CA . HIS B 1 171 ? 13.023 23.484 13.547 1 98.19 171 HIS B CA 1
ATOM 4702 C C . HIS B 1 171 ? 14.492 23.906 13.469 1 98.19 171 HIS B C 1
ATOM 4704 O O . HIS B 1 171 ? 14.828 25.047 13.75 1 98.19 171 HIS B O 1
ATOM 4710 N N . ARG B 1 172 ? 15.359 22.969 13.148 1 98.56 172 ARG B N 1
ATOM 4711 C CA . ARG B 1 172 ? 16.781 23.203 12.922 1 98.56 172 ARG B CA 1
ATOM 4712 C C . ARG B 1 172 ? 17.25 22.531 11.625 1 98.56 172 ARG B C 1
ATOM 4714 O O . ARG B 1 172 ? 16.875 21.391 11.352 1 98.56 172 ARG B O 1
ATOM 4721 N N . ILE B 1 173 ? 17.969 23.266 10.836 1 98.62 173 ILE B N 1
ATOM 4722 C CA . ILE B 1 173 ? 18.531 22.719 9.602 1 98.62 173 ILE B CA 1
ATOM 4723 C C . ILE B 1 173 ? 20.031 22.984 9.578 1 98.62 173 ILE B C 1
ATOM 4725 O O . ILE B 1 173 ? 20.484 24.109 9.766 1 98.62 173 ILE B O 1
ATOM 4729 N N . PHE B 1 174 ? 20.781 21.969 9.367 1 98.62 174 PHE B N 1
ATOM 4730 C CA . PHE B 1 174 ? 22.234 22.062 9.398 1 98.62 174 PHE B CA 1
ATOM 4731 C C . PHE B 1 174 ? 22.828 21.656 8.047 1 98.62 174 PHE B C 1
ATOM 4733 O O . PHE B 1 174 ? 22.422 20.656 7.461 1 98.62 174 PHE B O 1
ATOM 4740 N N . CYS B 1 175 ? 23.672 22.484 7.512 1 98.38 175 CYS B N 1
ATOM 4741 C CA . CYS B 1 175 ? 24.422 22.094 6.316 1 98.38 175 CYS B CA 1
ATOM 4742 C C . CYS B 1 175 ? 25.641 21.266 6.676 1 98.38 175 CYS B C 1
ATOM 4744 O O . CYS B 1 175 ? 26.688 21.812 7.02 1 98.38 175 CYS B O 1
ATOM 4746 N N . GLY B 1 176 ? 25.484 19.984 6.543 1 97.81 176 GLY B N 1
ATOM 4747 C CA . GLY B 1 176 ? 26.547 19.094 6.953 1 97.81 176 GLY B CA 1
ATOM 4748 C C . GLY B 1 176 ? 26.484 17.734 6.285 1 97.81 176 GLY B C 1
ATOM 4749 O O . GLY B 1 176 ? 25.734 17.531 5.332 1 97.81 176 GLY B O 1
ATOM 4750 N N . ASP B 1 177 ? 27.359 16.875 6.738 1 97.06 177 ASP B N 1
ATOM 4751 C CA . ASP B 1 177 ? 27.531 15.539 6.188 1 97.06 177 ASP B CA 1
ATOM 4752 C C . ASP B 1 177 ? 27.016 14.469 7.152 1 97.06 177 ASP B C 1
ATOM 4754 O O . ASP B 1 177 ? 27.516 14.336 8.273 1 97.06 177 ASP B O 1
ATOM 4758 N N . ALA B 1 178 ? 26.031 13.742 6.684 1 96.94 178 ALA B N 1
ATOM 4759 C CA . ALA B 1 178 ? 25.344 12.766 7.523 1 96.94 178 ALA B CA 1
ATOM 4760 C C . ALA B 1 178 ? 26.297 11.656 7.961 1 96.94 178 ALA B C 1
ATOM 4762 O O . ALA B 1 178 ? 25.969 10.883 8.867 1 96.94 178 ALA B O 1
ATOM 4763 N N . ARG B 1 179 ? 27.469 11.586 7.398 1 95.88 179 ARG B N 1
ATOM 4764 C CA . ARG B 1 179 ? 28.469 10.586 7.773 1 95.88 179 ARG B CA 1
ATOM 4765 C C . ARG B 1 179 ? 29.234 11.023 9.008 1 95.88 179 ARG B C 1
ATOM 4767 O O . ARG B 1 179 ? 29.938 10.219 9.633 1 95.88 179 ARG B O 1
ATOM 4774 N N . ILE B 1 180 ? 29.094 12.273 9.359 1 96.81 180 ILE B N 1
ATOM 4775 C CA . ILE B 1 180 ? 29.906 12.852 10.422 1 96.81 180 ILE B CA 1
ATOM 4776 C C . ILE B 1 180 ? 29.078 12.984 11.695 1 96.81 180 ILE B C 1
ATOM 4778 O O . ILE B 1 180 ? 28.109 13.75 11.734 1 96.81 180 ILE B O 1
ATOM 4782 N N . ALA B 1 181 ? 29.453 12.352 12.773 1 96.38 181 ALA B N 1
ATOM 4783 C CA . ALA B 1 181 ? 28.75 12.344 14.055 1 96.38 181 ALA B CA 1
ATOM 4784 C C . ALA B 1 181 ? 28.641 13.742 14.641 1 96.38 181 ALA B C 1
ATOM 4786 O O . ALA B 1 181 ? 27.609 14.117 15.203 1 96.38 181 ALA B O 1
ATOM 4787 N N . ASP B 1 182 ? 29.672 14.531 14.445 1 97.06 182 ASP B N 1
ATOM 4788 C CA . ASP B 1 182 ? 29.703 15.875 15.008 1 97.06 182 ASP B CA 1
ATOM 4789 C C . ASP B 1 182 ? 28.672 16.781 14.344 1 97.06 182 ASP B C 1
ATOM 4791 O O . ASP B 1 182 ? 28.141 17.688 14.969 1 97.06 182 ASP B O 1
ATOM 4795 N N . ASP B 1 183 ? 28.406 16.516 13.109 1 97.81 183 ASP B N 1
ATOM 4796 C CA . ASP B 1 183 ? 27.375 17.297 12.414 1 97.81 183 ASP B CA 1
ATOM 4797 C C . ASP B 1 183 ? 26 17.016 12.984 1 97.81 183 ASP B C 1
ATOM 4799 O O . ASP B 1 183 ? 25.156 17.922 13.078 1 97.81 183 ASP B O 1
ATOM 4803 N N . PHE B 1 184 ? 25.75 15.766 13.414 1 97.12 184 PHE B N 1
ATOM 4804 C CA . PHE B 1 184 ? 24.5 15.438 14.086 1 97.12 184 PHE B CA 1
ATOM 4805 C C . PHE B 1 184 ? 24.406 16.141 15.43 1 97.12 184 PHE B C 1
ATOM 4807 O O . PHE B 1 184 ? 23.328 16.625 15.82 1 97.12 184 PHE B O 1
ATOM 4814 N N . ALA B 1 185 ? 25.531 16.172 16.109 1 96.25 185 ALA B N 1
ATOM 4815 C CA . ALA B 1 185 ? 25.578 16.859 17.406 1 96.25 185 ALA B CA 1
ATOM 4816 C C . ALA B 1 185 ? 25.234 18.344 17.25 1 96.25 185 ALA B C 1
ATOM 4818 O O . ALA B 1 185 ? 24.531 18.906 18.078 1 96.25 185 ALA B O 1
ATOM 4819 N N . ALA B 1 186 ? 25.812 18.938 16.203 1 97.06 186 ALA B N 1
ATOM 4820 C CA . ALA B 1 186 ? 25.531 20.344 15.93 1 97.06 186 ALA B CA 1
ATOM 4821 C C . ALA B 1 186 ? 24.047 20.562 15.633 1 97.06 186 ALA B C 1
ATOM 4823 O O . ALA B 1 186 ? 23.469 21.562 16.047 1 97.06 186 ALA B O 1
ATOM 4824 N N . LEU B 1 187 ? 23.469 19.578 14.977 1 97.88 187 LEU B N 1
ATOM 4825 C CA . LEU B 1 187 ? 22.078 19.688 14.547 1 97.88 187 LEU B CA 1
ATOM 4826 C C . LEU B 1 187 ? 21.125 19.469 15.719 1 97.88 187 LEU B C 1
ATOM 4828 O O . LEU B 1 187 ? 20.188 20.25 15.93 1 97.88 187 LEU B O 1
ATOM 4832 N N . VAL B 1 188 ? 21.375 18.359 16.484 1 95.56 188 VAL B N 1
ATOM 4833 C CA . VAL B 1 188 ? 20.344 17.922 17.422 1 95.56 188 VAL B CA 1
ATOM 4834 C C . VAL B 1 188 ? 20.719 18.344 18.844 1 95.56 188 VAL B C 1
ATOM 4836 O O . VAL B 1 188 ? 19.875 18.344 19.75 1 95.56 188 VAL B O 1
ATOM 4839 N N . ALA B 1 189 ? 21.984 18.656 19.109 1 90.75 189 ALA B N 1
ATOM 4840 C CA . ALA B 1 189 ? 22.469 18.953 20.453 1 90.75 189 ALA B CA 1
ATOM 4841 C C . ALA B 1 189 ? 22.094 17.844 21.422 1 90.75 189 ALA B C 1
ATOM 4843 O O . ALA B 1 189 ? 22.422 16.672 21.203 1 90.75 189 ALA B O 1
ATOM 4844 N N . ASP B 1 190 ? 21.219 18.047 22.406 1 90.12 190 ASP B N 1
ATOM 4845 C CA . ASP B 1 190 ? 20.906 17.047 23.422 1 90.12 190 ASP B CA 1
ATOM 4846 C C . ASP B 1 190 ? 19.531 16.422 23.172 1 90.12 190 ASP B C 1
ATOM 4848 O O . ASP B 1 190 ? 19.078 15.586 23.953 1 90.12 190 ASP B O 1
ATOM 4852 N N . SER B 1 191 ? 18.984 16.75 22.078 1 93.81 191 SER B N 1
ATOM 4853 C CA . SER B 1 191 ? 17.641 16.219 21.781 1 93.81 191 SER B CA 1
ATOM 4854 C C . SER B 1 191 ? 17.719 14.828 21.188 1 93.81 191 SER B C 1
ATOM 4856 O O . SER B 1 191 ? 18.75 14.43 20.641 1 93.81 191 SER B O 1
ATOM 4858 N N . LYS B 1 192 ? 16.656 14.07 21.406 1 96.62 192 LYS B N 1
ATOM 4859 C CA . LYS B 1 192 ? 16.5 12.758 20.781 1 96.62 192 LYS B CA 1
ATOM 4860 C C . LYS B 1 192 ? 15.281 12.719 19.875 1 96.62 192 LYS B C 1
ATOM 4862 O O . LYS B 1 192 ? 14.219 13.219 20.234 1 96.62 192 LYS B O 1
ATOM 4867 N N . ALA B 1 193 ? 15.531 12.258 18.797 1 98.38 193 ALA B N 1
ATOM 4868 C CA . ALA B 1 193 ? 14.461 12.211 17.797 1 98.38 193 ALA B CA 1
ATOM 4869 C C . ALA B 1 193 ? 13.445 11.117 18.125 1 98.38 193 ALA B C 1
ATOM 4871 O O . ALA B 1 193 ? 13.82 10.023 18.562 1 98.38 193 ALA B O 1
ATOM 4872 N N . ALA B 1 194 ? 12.234 11.461 17.922 1 97.62 194 ALA B N 1
ATOM 4873 C CA . ALA B 1 194 ? 11.148 10.5 18.109 1 97.62 194 ALA B CA 1
ATOM 4874 C C . ALA B 1 194 ? 10.953 9.648 16.859 1 97.62 194 ALA B C 1
ATOM 4876 O O . ALA B 1 194 ? 10.391 8.555 16.938 1 97.62 194 ALA B O 1
ATOM 4877 N N . MET B 1 195 ? 11.438 10.172 15.75 1 98.19 195 MET B N 1
ATOM 4878 C CA . MET B 1 195 ? 11.352 9.438 14.492 1 98.19 195 MET B CA 1
ATOM 4879 C C . MET B 1 195 ? 12.367 9.969 13.484 1 98.19 195 MET B C 1
ATOM 4881 O O . MET B 1 195 ? 12.898 11.07 13.656 1 98.19 195 MET B O 1
ATOM 4885 N N . VAL B 1 196 ? 12.602 9.133 12.539 1 98.81 196 VAL B N 1
ATOM 4886 C CA . VAL B 1 196 ? 13.398 9.523 11.375 1 98.81 196 VAL B CA 1
ATOM 4887 C C . VAL B 1 196 ? 12.586 9.297 10.102 1 98.81 196 VAL B C 1
ATOM 4889 O O . VAL B 1 196 ? 11.914 8.266 9.961 1 98.81 196 VAL B O 1
ATOM 4892 N N . PHE B 1 197 ? 12.523 10.242 9.266 1 98.62 197 PHE B N 1
ATOM 4893 C CA . PHE B 1 197 ? 12.148 10.055 7.875 1 98.62 197 PHE B CA 1
ATOM 4894 C C . PHE B 1 197 ? 13.234 10.578 6.941 1 98.62 197 PHE B C 1
ATOM 4896 O O . PHE B 1 197 ? 13.57 11.766 6.977 1 98.62 197 PHE B O 1
ATOM 4903 N N . THR B 1 198 ? 13.758 9.695 6.113 1 98 198 THR B N 1
ATOM 4904 C CA . THR B 1 198 ? 14.883 10.18 5.316 1 98 198 THR B CA 1
ATOM 4905 C C . THR B 1 198 ? 14.945 9.445 3.98 1 98 198 THR B C 1
ATOM 4907 O O . THR B 1 198 ? 14.445 8.328 3.854 1 98 198 THR B O 1
ATOM 4910 N N . ASP B 1 199 ? 15.469 10.117 3.031 1 95.44 199 ASP B N 1
ATOM 4911 C CA . ASP B 1 199 ? 15.625 9.648 1.657 1 95.44 199 ASP B CA 1
ATOM 4912 C C . ASP B 1 199 ? 17.078 9.781 1.192 1 95.44 199 ASP B C 1
ATOM 4914 O O . ASP B 1 199 ? 17.406 10.703 0.446 1 95.44 199 ASP B O 1
ATOM 4918 N N . PRO B 1 200 ? 17.891 8.875 1.55 1 94.5 200 PRO B N 1
ATOM 4919 C CA . PRO B 1 200 ? 19.281 8.953 1.124 1 94.5 200 PRO B CA 1
ATOM 4920 C C . PRO B 1 200 ? 19.453 8.812 -0.388 1 94.5 200 PRO B C 1
ATOM 4922 O O . PRO B 1 200 ? 18.516 8.398 -1.079 1 94.5 200 PRO B O 1
ATOM 4925 N N . PRO B 1 201 ? 20.562 9.25 -0.862 1 89.06 201 PRO B N 1
ATOM 4926 C CA . PRO B 1 201 ? 20.828 8.969 -2.273 1 89.06 201 PRO B CA 1
ATOM 4927 C C . PRO B 1 201 ? 20.781 7.473 -2.594 1 89.06 201 PRO B C 1
ATOM 4929 O O . PRO B 1 201 ? 21.188 6.648 -1.776 1 89.06 201 PRO B O 1
ATOM 4932 N N . TYR B 1 202 ? 20.297 7.098 -3.777 1 84.81 202 TYR B N 1
ATOM 4933 C CA . TYR B 1 202 ? 20 5.707 -4.109 1 84.81 202 TYR B CA 1
ATOM 4934 C C . TYR B 1 202 ? 21.172 5.059 -4.828 1 84.81 202 TYR B C 1
ATOM 4936 O O . TYR B 1 202 ? 21.156 3.852 -5.082 1 84.81 202 TYR B O 1
ATOM 4944 N N . ASN B 1 203 ? 22.297 5.773 -5.156 1 86.5 203 ASN B N 1
ATOM 4945 C CA . ASN B 1 203 ? 23.422 5.234 -5.914 1 86.5 203 ASN B CA 1
ATOM 4946 C C . ASN B 1 203 ? 22.984 4.699 -7.27 1 86.5 203 ASN B C 1
ATOM 4948 O O . ASN B 1 203 ? 23.391 3.609 -7.676 1 86.5 203 ASN B O 1
ATOM 4952 N N . VAL B 1 204 ? 21.984 5.285 -7.863 1 75 204 VAL B N 1
ATOM 4953 C CA . VAL B 1 204 ? 21.531 4.988 -9.219 1 75 204 VAL B CA 1
ATOM 4954 C C . VAL B 1 204 ? 21.891 6.148 -10.148 1 75 204 VAL B C 1
ATOM 4956 O O . VAL B 1 204 ? 21.75 7.316 -9.773 1 75 204 VAL B O 1
ATOM 4959 N N . PRO B 1 205 ? 22.578 5.734 -11.172 1 59.97 205 PRO B N 1
ATOM 4960 C CA . PRO B 1 205 ? 22.938 6.816 -12.094 1 59.97 205 PRO B CA 1
ATOM 4961 C C . PRO B 1 205 ? 21.734 7.641 -12.531 1 59.97 205 PRO B C 1
ATOM 4963 O O . PRO B 1 205 ? 20.656 7.09 -12.742 1 59.97 205 PRO B O 1
ATOM 4966 N N . ILE B 1 206 ? 21.719 8.75 -12.211 1 51.12 206 ILE B N 1
ATOM 4967 C CA . ILE B 1 206 ? 20.672 9.656 -12.656 1 51.12 206 ILE B CA 1
ATOM 4968 C C . ILE B 1 206 ? 20.859 9.961 -14.141 1 51.12 206 ILE B C 1
ATOM 4970 O O . ILE B 1 206 ? 20.266 10.922 -14.656 1 51.12 206 ILE B O 1
ATOM 4974 N N . ALA B 1 207 ? 21.672 9.164 -14.789 1 42.25 207 ALA B N 1
ATOM 4975 C CA . ALA B 1 207 ? 21.906 9.656 -16.141 1 42.25 207 ALA B CA 1
ATOM 4976 C C . ALA B 1 207 ? 20.672 10.336 -16.719 1 42.25 207 ALA B C 1
ATOM 4978 O O . ALA B 1 207 ? 19.578 10.242 -16.125 1 42.25 207 ALA B O 1
ATOM 4979 N N . GLY B 1 208 ? 20.578 10.32 -18.25 1 36.78 208 GLY B N 1
ATOM 498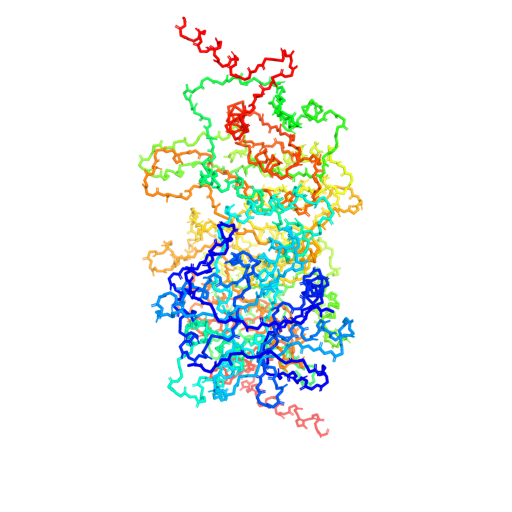0 C CA . GLY B 1 208 ? 19.844 10.961 -19.328 1 36.78 208 GLY B CA 1
ATOM 4981 C C . GLY B 1 208 ? 18.344 10.742 -19.25 1 36.78 208 GLY B C 1
ATOM 4982 O O . GLY B 1 208 ? 17.734 10.297 -20.219 1 36.78 208 GLY B O 1
ATOM 4983 N N . HIS B 1 209 ? 17.953 10.258 -18.297 1 33.97 209 HIS B N 1
ATOM 4984 C CA . HIS B 1 209 ? 16.547 10.258 -18.703 1 33.97 209 HIS B CA 1
ATOM 4985 C C . HIS B 1 209 ? 16.125 11.641 -19.188 1 33.97 209 HIS B C 1
ATOM 4987 O O . HIS B 1 209 ? 15.977 12.562 -18.375 1 33.97 209 HIS B O 1
ATOM 4993 N N . VAL B 1 210 ? 16.812 12.008 -20.25 1 30.81 210 VAL B N 1
ATOM 4994 C CA . VAL B 1 210 ? 16.297 13.047 -21.141 1 30.81 210 VAL B CA 1
ATOM 4995 C C . VAL B 1 210 ? 14.781 12.93 -21.25 1 30.81 210 VAL B C 1
ATOM 4997 O O . VAL B 1 210 ? 14.273 11.945 -21.812 1 30.81 210 VAL B O 1
ATOM 5000 N N . SER B 1 211 ? 14.156 12.93 -20.234 1 29.03 211 SER B N 1
ATOM 5001 C CA . SER B 1 211 ? 12.781 13.195 -20.641 1 29.03 211 SER B CA 1
ATOM 5002 C C . SER B 1 211 ? 12.648 14.57 -21.281 1 29.03 211 SER B C 1
ATOM 5004 O O . SER B 1 211 ? 13.406 15.492 -20.953 1 29.03 211 SER B O 1
ATOM 5006 N N . GLY B 1 212 ? 12.312 14.859 -22.5 1 30.47 212 GLY B N 1
ATOM 5007 C CA . GLY B 1 212 ? 12.344 15.711 -23.672 1 30.47 212 GLY B CA 1
ATOM 5008 C C . GLY B 1 212 ? 13.719 15.773 -24.328 1 30.47 212 GLY B C 1
ATOM 5009 O O . GLY B 1 212 ? 14.664 15.148 -23.844 1 30.47 212 GLY B O 1
ATOM 5010 N N . LYS B 1 213 ? 13.961 16.469 -25.594 1 32.81 213 LYS B N 1
ATOM 5011 C CA . LYS B 1 213 ? 15.039 16.719 -26.547 1 32.81 213 LYS B CA 1
ATOM 5012 C C . LYS B 1 213 ? 16.297 17.188 -25.844 1 32.81 213 LYS B C 1
ATOM 5014 O O . LYS B 1 213 ? 17.078 17.969 -26.406 1 32.81 213 LYS B O 1
ATOM 5019 N N . GLY B 1 214 ? 16.797 16.547 -24.672 1 31.84 214 GLY B N 1
ATOM 5020 C CA . GLY B 1 214 ? 18.141 16.812 -24.188 1 31.84 214 GLY B CA 1
ATOM 5021 C C . GLY B 1 214 ? 18.188 17.844 -23.062 1 31.84 214 GLY B C 1
ATOM 5022 O O . GLY B 1 214 ? 19.266 18.219 -22.609 1 31.84 214 GLY B O 1
ATOM 5023 N N . LYS B 1 215 ? 17.281 18.641 -22.781 1 33.16 215 LYS B N 1
ATOM 5024 C CA . LYS B 1 215 ? 17.531 19.922 -22.125 1 33.16 215 LYS B CA 1
ATOM 5025 C C . LYS B 1 215 ? 17.578 19.766 -20.609 1 33.16 215 LYS B C 1
ATOM 5027 O O . LYS B 1 215 ? 18.078 20.641 -19.906 1 33.16 215 LYS B O 1
ATOM 5032 N N . ALA B 1 216 ? 16.859 18.969 -19.953 1 34.22 216 ALA B N 1
ATOM 5033 C CA . ALA B 1 216 ? 16.875 19.234 -18.516 1 34.22 216 ALA B CA 1
ATOM 5034 C C . ALA B 1 216 ? 17.859 18.312 -17.797 1 34.22 216 ALA B C 1
ATOM 5036 O O . ALA B 1 216 ? 17.703 17.078 -17.828 1 34.22 216 ALA B O 1
ATOM 5037 N N . CYS B 1 217 ? 19.203 18.641 -17.703 1 34.28 217 CYS B N 1
ATOM 5038 C CA . CYS B 1 217 ? 20.25 17.984 -16.938 1 34.28 217 CYS B CA 1
ATOM 5039 C C . CYS B 1 217 ? 19.953 18.078 -15.438 1 34.28 217 CYS B C 1
ATOM 5041 O O . CYS B 1 217 ? 19.812 19.188 -14.898 1 34.28 217 CYS B O 1
ATOM 5043 N N . HIS B 1 218 ? 19.422 17.109 -14.867 1 43.41 218 HIS B N 1
ATOM 5044 C CA . HIS B 1 218 ? 19.266 17.125 -13.422 1 43.41 218 HIS B CA 1
ATOM 5045 C C . HIS B 1 218 ? 20.609 17.109 -12.711 1 43.41 218 HIS B C 1
ATOM 5047 O O . HIS B 1 218 ? 21.562 16.516 -13.203 1 43.41 218 HIS B O 1
ATOM 5053 N N . ARG B 1 219 ? 20.828 18.094 -11.906 1 45.53 219 ARG B N 1
ATOM 5054 C CA . ARG B 1 219 ? 22.062 18.125 -11.133 1 45.53 219 ARG B CA 1
ATOM 5055 C C . ARG B 1 219 ? 22.281 16.812 -10.391 1 45.53 219 ARG B C 1
ATOM 5057 O O . ARG B 1 219 ? 21.375 16.312 -9.711 1 45.53 219 ARG B O 1
ATOM 5064 N N . GLU B 1 220 ? 23.141 15.992 -10.797 1 47.31 220 GLU B N 1
ATOM 5065 C CA . GLU B 1 220 ? 23.562 14.75 -10.164 1 47.31 220 GLU B CA 1
ATOM 5066 C C . GLU B 1 220 ? 23.891 14.969 -8.688 1 47.31 220 GLU B C 1
ATOM 5068 O O . GLU B 1 220 ? 24.375 16.047 -8.305 1 47.31 220 GLU B O 1
ATOM 5073 N N . PHE B 1 221 ? 23.359 14.195 -7.879 1 56.31 221 PHE B N 1
ATOM 5074 C CA . PHE B 1 221 ? 23.797 14.211 -6.488 1 56.31 221 PHE B CA 1
ATOM 5075 C C . PHE B 1 221 ? 25.312 14.078 -6.395 1 56.31 221 PHE B C 1
ATOM 5077 O O . PHE B 1 221 ? 25.938 13.43 -7.242 1 56.31 221 PHE B O 1
ATOM 5084 N N . HIS B 1 222 ? 25.938 14.828 -5.59 1 56.38 222 HIS B N 1
ATOM 5085 C CA . HIS B 1 222 ? 27.375 14.812 -5.359 1 56.38 222 HIS B CA 1
ATOM 5086 C C . HIS B 1 222 ? 27.891 13.398 -5.102 1 56.38 222 HIS B C 1
ATOM 5088 O O . HIS B 1 222 ? 29 13.047 -5.512 1 56.38 222 HIS B O 1
ATOM 5094 N N . GLU B 1 223 ? 27.016 12.578 -4.496 1 65.25 223 GLU B N 1
ATOM 5095 C CA . GLU B 1 223 ? 27.484 11.25 -4.121 1 65.25 223 GLU B CA 1
ATOM 5096 C C . GLU B 1 223 ? 26.359 10.219 -4.191 1 65.25 223 GLU B C 1
ATOM 5098 O O . GLU B 1 223 ? 25.188 10.57 -4.113 1 65.25 223 GLU B O 1
ATOM 5103 N N . ALA B 1 224 ? 26.75 9.023 -4.453 1 71.94 224 ALA B N 1
ATOM 5104 C CA . ALA B 1 224 ? 25.844 7.871 -4.477 1 71.94 224 ALA B CA 1
ATOM 5105 C C . ALA B 1 224 ? 24.844 7.98 -5.621 1 71.94 224 ALA B C 1
ATOM 5107 O O . ALA B 1 224 ? 23.641 7.828 -5.414 1 71.94 224 ALA B O 1
ATOM 5108 N N . SER B 1 225 ? 25.438 8.367 -6.789 1 68.19 225 SER B N 1
ATOM 5109 C CA . SER B 1 225 ? 24.656 8.492 -8.016 1 68.19 225 SER B CA 1
ATOM 5110 C C . SER B 1 225 ? 24.984 7.367 -8.992 1 68.19 225 SER B C 1
ATOM 5112 O O . SER B 1 225 ? 24.969 7.57 -10.203 1 68.19 225 SER B O 1
ATOM 5114 N N . GLY B 1 226 ? 25.328 6.309 -8.461 1 73.19 226 GLY B N 1
ATOM 5115 C CA . GLY B 1 226 ? 25.594 5.152 -9.305 1 73.19 226 GLY B CA 1
ATOM 5116 C C . GLY B 1 226 ? 27.062 4.754 -9.328 1 73.19 226 GLY B C 1
ATOM 5117 O O . GLY B 1 226 ? 27.422 3.699 -9.852 1 73.19 226 GLY B O 1
ATOM 5118 N N . GLU B 1 227 ? 27.953 5.512 -8.609 1 77.06 227 GLU B N 1
ATOM 5119 C CA . GLU B 1 227 ? 29.391 5.309 -8.734 1 77.06 227 GLU B CA 1
ATOM 5120 C C . GLU B 1 227 ? 29.906 4.344 -7.664 1 77.06 227 GLU B C 1
ATOM 5122 O O . GLU B 1 227 ? 31.031 3.838 -7.766 1 77.06 227 GLU B O 1
ATOM 5127 N N . MET B 1 228 ? 29.078 4.012 -6.699 1 85.5 228 MET B N 1
ATOM 5128 C CA . MET B 1 228 ? 29.562 3.199 -5.586 1 85.5 228 MET B CA 1
ATOM 5129 C C . MET B 1 228 ? 29.297 1.719 -5.844 1 85.5 228 MET B C 1
ATOM 5131 O O . MET B 1 228 ? 28.25 1.353 -6.383 1 85.5 228 MET B O 1
ATOM 5135 N N . THR B 1 229 ? 30.281 0.953 -5.465 1 89.06 229 THR B N 1
ATOM 5136 C CA . THR B 1 229 ? 30.062 -0.489 -5.43 1 89.06 229 THR B CA 1
ATOM 5137 C C . THR B 1 229 ? 29.047 -0.854 -4.348 1 89.06 229 THR B C 1
ATOM 5139 O O . THR B 1 229 ? 28.703 -0.022 -3.504 1 89.06 229 THR B O 1
ATOM 5142 N N . ARG B 1 230 ? 28.594 -2.031 -4.395 1 89.62 230 ARG B N 1
ATOM 5143 C CA . ARG B 1 230 ? 27.656 -2.502 -3.383 1 89.62 230 ARG B CA 1
ATOM 5144 C C . ARG B 1 230 ? 28.25 -2.363 -1.981 1 89.62 230 ARG B C 1
ATOM 5146 O O . ARG B 1 230 ? 27.562 -1.896 -1.062 1 89.62 230 ARG B O 1
ATOM 5153 N N . SER B 1 231 ? 29.484 -2.707 -1.847 1 93.06 231 SER B N 1
ATOM 5154 C CA . SER B 1 231 ? 30.156 -2.656 -0.551 1 93.06 231 SER B CA 1
ATOM 5155 C C . SER B 1 231 ? 30.344 -1.219 -0.083 1 93.06 231 SER B C 1
ATOM 5157 O O . SER B 1 231 ? 30.125 -0.906 1.088 1 93.06 231 SER B O 1
ATOM 5159 N N . ASP B 1 232 ? 30.688 -0.308 -1 1 93.56 232 ASP B N 1
ATOM 5160 C CA . ASP B 1 232 ? 30.891 1.101 -0.669 1 93.56 232 ASP B CA 1
ATOM 5161 C C . ASP B 1 232 ? 29.578 1.76 -0.265 1 93.56 232 ASP B C 1
ATOM 5163 O O . ASP B 1 232 ? 29.531 2.553 0.678 1 93.56 232 ASP B O 1
ATOM 5167 N N . PHE B 1 233 ? 28.625 1.368 -0.979 1 95.31 233 PHE B N 1
ATOM 5168 C CA . PHE B 1 233 ? 27.312 1.955 -0.702 1 95.31 233 PHE B CA 1
ATOM 5169 C C . PHE B 1 233 ? 26.781 1.466 0.636 1 95.31 233 PHE B C 1
ATOM 5171 O O . PHE B 1 233 ? 26.188 2.24 1.394 1 95.31 233 PHE B O 1
ATOM 5178 N N . THR B 1 234 ? 26.969 0.197 0.958 1 95.75 234 THR B N 1
ATOM 5179 C CA . THR B 1 234 ? 26.547 -0.344 2.248 1 95.75 234 THR B CA 1
ATOM 5180 C C . THR B 1 234 ? 27.297 0.345 3.387 1 95.75 234 THR B C 1
ATOM 5182 O O . THR B 1 234 ? 26.703 0.669 4.418 1 95.75 234 THR B O 1
ATOM 5185 N N . THR B 1 235 ? 28.562 0.622 3.174 1 95.62 235 THR B N 1
ATOM 5186 C CA . THR B 1 235 ? 29.375 1.321 4.168 1 95.62 235 THR B CA 1
ATOM 5187 C C . THR B 1 235 ? 28.859 2.746 4.371 1 95.62 235 THR B C 1
ATOM 5189 O O . THR B 1 235 ? 28.766 3.221 5.504 1 95.62 235 THR B O 1
ATOM 5192 N N . PHE B 1 236 ? 28.562 3.367 3.252 1 96.31 236 PHE B N 1
ATOM 5193 C CA . PHE B 1 236 ? 27.984 4.707 3.297 1 96.31 236 PHE B CA 1
ATOM 5194 C C . PHE B 1 236 ? 26.703 4.715 4.121 1 96.31 236 PHE B C 1
ATOM 5196 O O . PHE B 1 236 ? 26.547 5.539 5.023 1 96.31 236 PHE B O 1
ATOM 5203 N N . LEU B 1 237 ? 25.797 3.754 3.865 1 97.44 237 LEU B N 1
ATOM 5204 C CA . LEU B 1 237 ? 24.531 3.656 4.574 1 97.44 237 LEU B CA 1
ATOM 5205 C C . LEU B 1 237 ? 24.75 3.312 6.043 1 97.44 237 LEU B C 1
ATOM 5207 O O . LEU B 1 237 ? 24.062 3.848 6.918 1 97.44 237 LEU B O 1
ATOM 5211 N N . ASP B 1 238 ? 25.703 2.49 6.324 1 97.38 238 ASP B N 1
ATOM 5212 C CA . ASP B 1 238 ? 26.031 2.098 7.695 1 97.38 238 ASP B CA 1
ATOM 5213 C C . ASP B 1 238 ? 26.438 3.309 8.531 1 97.38 238 ASP B C 1
ATOM 5215 O O . ASP B 1 238 ? 25.969 3.479 9.656 1 97.38 238 ASP B O 1
ATOM 5219 N N . GLU B 1 239 ? 27.266 4.102 7.953 1 97.06 239 GLU B N 1
ATOM 5220 C CA . GLU B 1 239 ? 27.766 5.281 8.656 1 97.06 239 GLU B CA 1
ATOM 5221 C C . GLU B 1 239 ? 26.641 6.266 8.945 1 97.06 239 GLU B C 1
ATOM 5223 O O . GLU B 1 239 ? 26.469 6.711 10.086 1 97.06 239 GLU B O 1
ATOM 5228 N N . VAL B 1 240 ? 25.844 6.48 7.949 1 97.81 240 VAL B N 1
ATOM 5229 C CA . VAL B 1 240 ? 24.781 7.473 8.062 1 97.81 240 VAL B CA 1
ATOM 5230 C C . VAL B 1 240 ? 23.719 6.973 9.031 1 97.81 240 VAL B C 1
ATOM 5232 O O . VAL B 1 240 ? 23.266 7.715 9.906 1 97.81 240 VAL B O 1
ATOM 5235 N N . LEU B 1 241 ? 23.328 5.719 8.914 1 98.44 241 LEU B N 1
ATOM 5236 C CA . LEU B 1 241 ? 22.219 5.191 9.703 1 98.44 241 LEU B CA 1
ATOM 5237 C C . LEU B 1 241 ? 22.641 4.969 11.148 1 98.44 241 LEU B C 1
ATOM 5239 O O . LEU B 1 241 ? 21.844 5.137 12.07 1 98.44 241 LEU B O 1
ATOM 5243 N N . THR B 1 242 ? 23.875 4.664 11.352 1 98.06 242 THR B N 1
ATOM 5244 C CA . THR B 1 242 ? 24.391 4.543 12.719 1 98.06 242 THR B CA 1
ATOM 5245 C C . THR B 1 242 ? 24.375 5.895 13.422 1 98.06 242 THR B C 1
ATOM 5247 O O . THR B 1 242 ? 23.875 6.008 14.547 1 98.06 242 THR B O 1
ATOM 5250 N N . ASN B 1 243 ? 24.875 6.922 12.734 1 98.06 243 ASN B N 1
ATOM 5251 C CA . ASN B 1 243 ? 24.844 8.266 13.297 1 98.06 243 ASN B CA 1
ATOM 5252 C C . ASN B 1 243 ? 23.406 8.727 13.562 1 98.06 243 ASN B C 1
ATOM 5254 O O . ASN B 1 243 ? 23.141 9.359 14.586 1 98.06 243 ASN B O 1
ATOM 5258 N N . THR B 1 244 ? 22.531 8.328 12.656 1 98.38 244 THR B N 1
ATOM 5259 C CA . THR B 1 244 ? 21.141 8.719 12.773 1 98.38 244 THR B CA 1
ATOM 5260 C C . THR B 1 244 ? 20.484 8.023 13.961 1 98.38 244 THR B C 1
ATOM 5262 O O . THR B 1 244 ? 19.828 8.68 14.781 1 98.38 244 THR B O 1
ATOM 5265 N N . SER B 1 245 ? 20.703 6.73 14.078 1 98 245 SER B N 1
ATOM 5266 C CA . SER B 1 245 ? 20.047 5.941 15.125 1 98 245 SER B CA 1
ATOM 5267 C C . SER B 1 245 ? 20.516 6.363 16.516 1 98 245 SER B C 1
ATOM 5269 O O . SER B 1 245 ? 19.75 6.324 17.469 1 98 245 SER B O 1
ATOM 5271 N N . GLN B 1 246 ? 21.719 6.859 16.625 1 97.12 246 GLN B N 1
ATOM 5272 C CA . GLN B 1 246 ? 22.281 7.27 17.906 1 97.12 246 GLN B CA 1
ATOM 5273 C C . GLN B 1 246 ? 21.625 8.547 18.422 1 97.12 246 GLN B C 1
ATOM 5275 O O . GLN B 1 246 ? 21.703 8.859 19.609 1 97.12 246 GLN B O 1
ATOM 5280 N N . ARG B 1 247 ? 20.922 9.188 17.516 1 97.94 247 ARG B N 1
ATOM 5281 C CA . ARG B 1 247 ? 20.266 10.43 17.891 1 97.94 247 ARG B CA 1
ATOM 5282 C C . ARG B 1 247 ? 18.766 10.211 18.109 1 97.94 247 ARG B C 1
ATOM 5284 O O . ARG B 1 247 ? 18.016 11.172 18.328 1 97.94 247 ARG B O 1
ATOM 5291 N N . CYS B 1 248 ? 18.375 8.977 18.062 1 98.06 248 CYS B N 1
ATOM 5292 C CA . CYS B 1 248 ? 16.969 8.617 18.266 1 98.06 248 CYS B CA 1
ATOM 5293 C C . CYS B 1 248 ? 16.734 8.172 19.703 1 98.06 248 CYS B C 1
ATOM 5295 O O . CYS B 1 248 ? 17.609 7.598 20.344 1 98.06 248 CYS B O 1
ATOM 5297 N N . ARG B 1 249 ? 15.625 8.438 20.234 1 97.5 249 ARG B N 1
ATOM 5298 C CA . ARG B 1 249 ? 15.242 7.875 21.516 1 97.5 249 ARG B CA 1
ATOM 5299 C C . ARG B 1 249 ? 14.914 6.391 21.406 1 97.5 249 ARG B C 1
ATOM 5301 O O . ARG B 1 249 ? 14.719 5.879 20.297 1 97.5 249 ARG B O 1
ATOM 5308 N N . ASP B 1 250 ? 14.836 5.801 22.547 1 97.62 250 ASP B N 1
ATOM 5309 C CA . ASP B 1 250 ? 14.422 4.402 22.578 1 97.62 250 ASP B CA 1
ATOM 5310 C C . ASP B 1 250 ? 12.969 4.258 22.125 1 97.62 250 ASP B C 1
ATOM 5312 O O . ASP B 1 250 ? 12.086 4.965 22.625 1 97.62 250 ASP B O 1
ATOM 5316 N N . GLY B 1 251 ? 12.773 3.451 21.125 1 97.25 251 GLY B N 1
ATOM 5317 C CA . GLY B 1 251 ? 11.438 3.246 20.594 1 97.25 251 GLY B CA 1
ATOM 5318 C C . GLY B 1 251 ? 11.148 4.055 19.344 1 97.25 251 GLY B C 1
ATOM 5319 O O . GLY B 1 251 ? 10.109 3.873 18.703 1 97.25 251 GLY B O 1
ATOM 5320 N N . ALA B 1 252 ? 12.125 4.828 18.922 1 98.31 252 ALA B N 1
ATOM 5321 C CA . ALA B 1 252 ? 11.914 5.684 17.75 1 98.31 252 ALA B CA 1
ATOM 5322 C C . ALA B 1 252 ? 11.805 4.855 16.484 1 98.31 252 ALA B C 1
ATOM 5324 O O . ALA B 1 252 ? 12.547 3.891 16.297 1 98.31 252 ALA B O 1
ATOM 5325 N N . ILE B 1 253 ? 10.922 5.289 15.648 1 98.12 253 ILE B N 1
ATOM 5326 C CA . ILE B 1 253 ? 10.727 4.625 14.367 1 98.12 253 ILE B CA 1
ATOM 5327 C C . ILE B 1 253 ? 11.438 5.414 13.266 1 98.12 253 ILE B C 1
ATOM 5329 O O . ILE B 1 253 ? 11.367 6.645 13.234 1 98.12 253 ILE B O 1
ATOM 5333 N N . SER B 1 254 ? 12.125 4.719 12.422 1 98.69 254 SER B N 1
ATOM 5334 C CA . SER B 1 254 ? 12.797 5.324 11.273 1 98.69 254 SER B CA 1
ATOM 5335 C C . SER B 1 254 ? 12.227 4.812 9.961 1 98.69 254 SER B C 1
ATOM 5337 O O . SER B 1 254 ? 12.164 3.602 9.734 1 98.69 254 SER B O 1
ATOM 5339 N N . PHE B 1 255 ? 11.781 5.742 9.156 1 98.69 255 PHE B N 1
ATOM 5340 C CA . PHE B 1 255 ? 11.383 5.469 7.781 1 98.69 255 PHE B CA 1
ATOM 5341 C C . PHE B 1 255 ? 12.492 5.848 6.812 1 98.69 255 PHE B C 1
ATOM 5343 O O . PHE B 1 255 ? 12.875 7.016 6.719 1 98.69 255 PHE B O 1
ATOM 5350 N N . ILE B 1 256 ? 13.008 4.891 6.059 1 98.62 256 ILE B N 1
ATOM 5351 C CA . ILE B 1 256 ? 14.117 5.148 5.148 1 98.62 256 ILE B CA 1
ATOM 5352 C C . ILE B 1 256 ? 13.742 4.707 3.734 1 98.62 256 ILE B C 1
ATOM 5354 O O . ILE B 1 256 ? 13.469 3.527 3.496 1 98.62 256 ILE B O 1
ATOM 5358 N N . CYS B 1 257 ? 13.742 5.664 2.826 1 96.62 257 CYS B N 1
ATOM 5359 C CA . CYS B 1 257 ? 13.383 5.395 1.438 1 96.62 257 CYS B CA 1
ATOM 5360 C C . CYS B 1 257 ? 14.562 4.793 0.678 1 96.62 257 CYS B C 1
ATOM 5362 O O . CYS B 1 257 ? 15.719 5.129 0.946 1 96.62 257 CYS B O 1
ATOM 5364 N N . MET B 1 258 ? 14.281 3.91 -0.249 1 96.31 258 MET B N 1
ATOM 5365 C CA . MET B 1 258 ? 15.312 3.342 -1.104 1 96.31 258 MET B CA 1
ATOM 5366 C C . MET B 1 258 ? 14.711 2.73 -2.363 1 96.31 258 MET B C 1
ATOM 5368 O O . MET B 1 258 ? 13.562 2.268 -2.346 1 96.31 258 MET B O 1
ATOM 5372 N N . ASP B 1 259 ? 15.469 2.812 -3.377 1 91.94 259 ASP B N 1
ATOM 5373 C CA . ASP B 1 259 ? 15.125 2.076 -4.59 1 91.94 259 ASP B CA 1
ATOM 5374 C C . ASP B 1 259 ? 15.336 0.575 -4.395 1 91.94 259 ASP B C 1
ATOM 5376 O O . ASP B 1 259 ? 16.281 0.153 -3.74 1 91.94 259 ASP B O 1
ATOM 5380 N N . TRP B 1 260 ? 14.492 -0.226 -5.051 1 93.25 260 TRP B N 1
ATOM 5381 C CA . TRP B 1 260 ? 14.562 -1.676 -4.906 1 93.25 260 TRP B CA 1
ATOM 5382 C C . TRP B 1 260 ? 15.914 -2.203 -5.367 1 93.25 260 TRP B C 1
ATOM 5384 O O . TRP B 1 260 ? 16.375 -3.244 -4.895 1 93.25 260 TRP B O 1
ATOM 5394 N N . ARG B 1 261 ? 16.641 -1.544 -6.215 1 90.75 261 ARG B N 1
ATOM 5395 C CA . ARG B 1 261 ? 17.922 -1.986 -6.746 1 90.75 261 ARG B CA 1
ATOM 5396 C C . ARG B 1 261 ? 18.969 -2.053 -5.641 1 90.75 261 ARG B C 1
ATOM 5398 O O . ARG B 1 261 ? 19.969 -2.768 -5.77 1 90.75 261 ARG B O 1
ATOM 5405 N N . HIS B 1 262 ? 18.672 -1.271 -4.527 1 93.56 262 HIS B N 1
ATOM 5406 C CA . HIS B 1 262 ? 19.656 -1.234 -3.449 1 93.56 262 HIS B CA 1
ATOM 5407 C C . HIS B 1 262 ? 19.031 -1.633 -2.117 1 93.56 262 HIS B C 1
ATOM 5409 O O . HIS B 1 262 ? 19.484 -1.195 -1.058 1 93.56 262 HIS B O 1
ATOM 5415 N N . MET B 1 263 ? 17.969 -2.43 -2.188 1 95.31 263 MET B N 1
ATOM 5416 C CA . MET B 1 263 ? 17.266 -2.85 -0.986 1 95.31 263 MET B CA 1
ATOM 5417 C C . MET B 1 263 ? 18.156 -3.719 -0.1 1 95.31 263 MET B C 1
ATOM 5419 O O . MET B 1 263 ? 18.062 -3.656 1.127 1 95.31 263 MET B O 1
ATOM 5423 N N . GLY B 1 264 ? 19.047 -4.523 -0.7 1 95.25 264 GLY B N 1
ATOM 5424 C CA . GLY B 1 264 ? 19.953 -5.363 0.08 1 95.25 264 GLY B CA 1
ATOM 5425 C C . GLY B 1 264 ? 20.906 -4.57 0.946 1 95.25 264 GLY B C 1
ATOM 5426 O O . GLY B 1 264 ? 21.078 -4.871 2.129 1 95.25 264 GLY B O 1
ATOM 5427 N N . GLU B 1 265 ? 21.469 -3.537 0.375 1 95.44 265 GLU B N 1
ATOM 5428 C CA . GLU B 1 265 ? 22.438 -2.689 1.076 1 95.44 265 GLU B CA 1
ATOM 5429 C C . GLU B 1 265 ? 21.766 -1.952 2.236 1 95.44 265 GLU B C 1
ATOM 5431 O O . GLU B 1 265 ? 22.328 -1.887 3.336 1 95.44 265 GLU B O 1
ATOM 5436 N N . LEU B 1 266 ? 20.562 -1.5 2.014 1 97.5 266 LEU B N 1
ATOM 5437 C CA . LEU B 1 266 ? 19.875 -0.763 3.068 1 97.5 266 LEU B CA 1
ATOM 5438 C C . LEU B 1 266 ? 19.438 -1.699 4.188 1 97.5 266 LEU B C 1
ATOM 5440 O O . LEU B 1 266 ? 19.531 -1.352 5.367 1 97.5 266 LEU B O 1
ATOM 5444 N N . LEU B 1 267 ? 18.922 -2.842 3.76 1 97.06 267 LEU B N 1
ATOM 5445 C CA . LEU B 1 267 ? 18.5 -3.818 4.758 1 97.06 267 LEU B CA 1
ATOM 5446 C C . LEU B 1 267 ? 19.672 -4.195 5.672 1 97.06 267 LEU B C 1
ATOM 5448 O O . LEU B 1 267 ? 19.516 -4.23 6.895 1 97.06 267 LEU B O 1
ATOM 5452 N N . GLU B 1 268 ? 20.797 -4.43 5.098 1 96.19 268 GLU B N 1
ATOM 5453 C CA . GLU B 1 268 ? 21.984 -4.809 5.859 1 96.19 268 GLU B CA 1
ATOM 5454 C C . GLU B 1 268 ? 22.422 -3.684 6.793 1 96.19 268 GLU B C 1
ATOM 5456 O O . GLU B 1 268 ? 22.625 -3.904 7.988 1 96.19 268 GLU B O 1
ATOM 5461 N N . ALA B 1 269 ? 22.531 -2.48 6.273 1 97.88 269 ALA B N 1
ATOM 5462 C CA . ALA B 1 269 ? 22.953 -1.329 7.066 1 97.88 269 ALA B CA 1
ATOM 5463 C C . ALA B 1 269 ? 21.938 -1.005 8.156 1 97.88 269 ALA B C 1
ATOM 5465 O O . ALA B 1 269 ? 22.312 -0.698 9.289 1 97.88 269 ALA B O 1
ATOM 5466 N N . GLY B 1 270 ? 20.656 -1.094 7.797 1 98.06 270 GLY B N 1
ATOM 5467 C CA . GLY B 1 270 ? 19.594 -0.793 8.75 1 98.06 270 GLY B CA 1
ATOM 5468 C C . GLY B 1 270 ? 19.547 -1.758 9.914 1 98.06 270 GLY B C 1
ATOM 5469 O O . GLY B 1 270 ? 19.359 -1.345 11.062 1 98.06 270 GLY B O 1
ATOM 5470 N N . GLN B 1 271 ? 19.75 -3.059 9.633 1 96.56 271 GLN B N 1
ATOM 5471 C CA . GLN B 1 271 ? 19.688 -4.074 10.68 1 96.56 271 GLN B CA 1
ATOM 5472 C C . GLN B 1 271 ? 20.875 -3.945 11.633 1 96.56 271 GLN B C 1
ATOM 5474 O O . GLN B 1 271 ? 20.812 -4.395 12.781 1 96.56 271 GLN B O 1
ATOM 5479 N N . ARG B 1 272 ? 21.953 -3.285 11.18 1 97 272 ARG B N 1
ATOM 5480 C CA . ARG B 1 272 ? 23.109 -3.02 12.039 1 97 272 ARG B CA 1
ATOM 5481 C C . ARG B 1 272 ? 22.875 -1.764 12.875 1 97 272 ARG B C 1
ATOM 5483 O O . ARG B 1 272 ? 23.281 -1.71 14.047 1 97 272 ARG B O 1
ATOM 5490 N N . ALA B 1 273 ? 22.188 -0.815 12.297 1 98.19 273 ALA B N 1
ATOM 5491 C CA . ALA B 1 273 ? 22.047 0.498 12.922 1 98.19 273 ALA B CA 1
ATOM 5492 C C . ALA B 1 273 ? 20.875 0.526 13.891 1 98.19 273 ALA B C 1
ATOM 5494 O O . ALA B 1 273 ? 20.875 1.29 14.859 1 98.19 273 ALA B O 1
ATOM 5495 N N . PHE B 1 274 ? 19.875 -0.307 13.641 1 98.12 274 PHE B N 1
ATOM 5496 C CA . PHE B 1 274 ? 18.656 -0.302 14.438 1 98.12 274 PHE B CA 1
ATOM 5497 C C . PHE B 1 274 ? 18.422 -1.661 15.094 1 98.12 274 PHE B C 1
ATOM 5499 O O . PHE B 1 274 ? 19.141 -2.623 14.797 1 98.12 274 PHE B O 1
ATOM 5506 N N . ASP B 1 275 ? 17.406 -1.787 15.945 1 97.62 275 ASP B N 1
ATOM 5507 C CA . ASP B 1 275 ? 17.266 -2.967 16.797 1 97.62 275 ASP B CA 1
ATOM 5508 C C . ASP B 1 275 ? 16.141 -3.875 16.297 1 97.62 275 ASP B C 1
ATOM 5510 O O . ASP B 1 275 ? 16.094 -5.055 16.656 1 97.62 275 ASP B O 1
ATOM 5514 N N . ALA B 1 276 ? 15.289 -3.291 15.508 1 96.31 276 ALA B N 1
ATOM 5515 C CA . ALA B 1 276 ? 14.203 -4.098 14.961 1 96.31 276 ALA B CA 1
ATOM 5516 C C . ALA B 1 276 ? 13.828 -3.633 13.555 1 96.31 276 ALA B C 1
ATOM 5518 O O . ALA B 1 276 ? 13.805 -2.432 13.281 1 96.31 276 ALA B O 1
ATOM 5519 N N . TYR B 1 277 ? 13.664 -4.527 12.711 1 95.56 277 TYR B N 1
ATOM 5520 C CA . TYR B 1 277 ? 13.047 -4.312 11.406 1 95.56 277 TYR B CA 1
ATOM 5521 C C . TYR B 1 277 ? 11.555 -4.621 11.445 1 95.56 277 TYR B C 1
ATOM 5523 O O . TYR B 1 277 ? 11.164 -5.789 11.484 1 95.56 277 TYR B O 1
ATOM 5531 N N . LEU B 1 278 ? 10.758 -3.58 11.398 1 94.69 278 LEU B N 1
ATOM 5532 C CA . LEU B 1 278 ? 9.359 -3.725 11.781 1 94.69 278 LEU B CA 1
ATOM 5533 C C . LEU B 1 278 ? 8.484 -3.99 10.562 1 94.69 278 LEU B C 1
ATOM 5535 O O . LEU B 1 278 ? 7.449 -4.66 10.664 1 94.69 278 LEU B O 1
ATOM 5539 N N . ASN B 1 279 ? 8.891 -3.365 9.453 1 95.12 279 ASN B N 1
ATOM 5540 C CA . ASN B 1 279 ? 8.016 -3.412 8.289 1 95.12 279 ASN B CA 1
ATOM 5541 C C . ASN B 1 279 ? 8.719 -2.895 7.035 1 95.12 279 ASN B C 1
ATOM 5543 O O . ASN B 1 279 ? 9.836 -2.387 7.113 1 95.12 279 ASN B O 1
ATOM 5547 N N . LEU B 1 280 ? 8.125 -3.18 5.918 1 97.12 280 LEU B N 1
ATOM 5548 C CA . LEU B 1 280 ? 8.492 -2.584 4.637 1 97.12 280 LEU B CA 1
ATOM 5549 C C . LEU B 1 280 ? 7.277 -1.938 3.975 1 97.12 280 LEU B C 1
ATOM 5551 O O . LEU B 1 280 ? 6.367 -2.635 3.52 1 97.12 280 LEU B O 1
ATOM 5555 N N . CYS B 1 281 ? 7.316 -0.652 3.943 1 97.12 281 CYS B N 1
ATOM 5556 C CA . CYS B 1 281 ? 6.258 0.061 3.234 1 97.12 281 CYS B CA 1
ATOM 5557 C C . CYS B 1 281 ? 6.641 0.292 1.777 1 97.12 281 CYS B C 1
ATOM 5559 O O . CYS B 1 281 ? 7.824 0.273 1.431 1 97.12 281 CYS B O 1
ATOM 5561 N N . VAL B 1 282 ? 5.637 0.417 0.972 1 96.75 282 VAL B N 1
ATOM 5562 C CA . VAL B 1 282 ? 5.789 0.712 -0.449 1 96.75 282 VAL B CA 1
ATOM 5563 C C . VAL B 1 282 ? 5.078 2.021 -0.784 1 96.75 282 VAL B C 1
ATOM 5565 O O . VAL B 1 282 ? 3.877 2.162 -0.538 1 96.75 282 VAL B O 1
ATOM 5568 N N . TRP B 1 283 ? 5.797 2.959 -1.31 1 95.62 283 TRP B N 1
ATOM 5569 C CA . TRP B 1 283 ? 5.184 4.141 -1.908 1 95.62 283 TRP B CA 1
ATOM 5570 C C . TRP B 1 283 ? 4.793 3.873 -3.359 1 95.62 283 TRP B C 1
ATOM 5572 O O . TRP B 1 283 ? 5.652 3.848 -4.242 1 95.62 283 TRP B O 1
ATOM 5582 N N . ALA B 1 284 ? 3.57 3.598 -3.549 1 91.69 284 ALA B N 1
ATOM 5583 C CA . ALA B 1 284 ? 3.02 3.406 -4.887 1 91.69 284 ALA B CA 1
ATOM 5584 C C . ALA B 1 284 ? 2.617 4.738 -5.512 1 91.69 284 ALA B C 1
ATOM 5586 O O . ALA B 1 284 ? 1.595 5.32 -5.141 1 91.69 284 ALA B O 1
ATOM 5587 N N . LYS B 1 285 ? 3.361 5.156 -6.469 1 84 285 LYS B N 1
ATOM 5588 C CA . LYS B 1 285 ? 3.064 6.402 -7.168 1 84 285 LYS B CA 1
ATOM 5589 C C . LYS B 1 285 ? 1.852 6.246 -8.078 1 84 285 LYS B C 1
ATOM 5591 O O . LYS B 1 285 ? 1.469 5.125 -8.43 1 84 285 LYS B O 1
ATOM 5596 N N . THR B 1 286 ? 1.282 7.301 -8.406 1 75.31 286 THR B N 1
ATOM 5597 C CA . THR B 1 286 ? 0.068 7.246 -9.219 1 75.31 286 THR B CA 1
ATOM 5598 C C . THR B 1 286 ? 0.41 7.09 -10.695 1 75.31 286 THR B C 1
ATOM 5600 O O . THR B 1 286 ? -0.454 6.746 -11.508 1 75.31 286 THR B O 1
ATOM 5603 N N . ASN B 1 287 ? 1.698 7.332 -11.016 1 71.06 287 ASN B N 1
ATOM 5604 C CA . ASN B 1 287 ? 2.143 7.164 -12.398 1 71.06 287 ASN B CA 1
ATOM 5605 C C . ASN B 1 287 ? 3.451 6.379 -12.469 1 71.06 287 ASN B C 1
ATOM 5607 O O . ASN B 1 287 ? 4.305 6.5 -11.586 1 71.06 287 ASN B O 1
ATOM 5611 N N . GLY B 1 288 ? 3.486 5.637 -13.578 1 73.5 288 GLY B N 1
ATOM 5612 C CA . GLY B 1 288 ? 4.711 4.891 -13.82 1 73.5 288 GLY B CA 1
ATOM 5613 C C . GLY B 1 288 ? 5.797 5.727 -14.477 1 73.5 288 GLY B C 1
ATOM 5614 O O . GLY B 1 288 ? 5.508 6.57 -15.328 1 73.5 288 GLY B O 1
ATOM 5615 N N . GLY B 1 289 ? 6.93 5.57 -14.008 1 71 289 GLY B N 1
ATOM 5616 C CA . GLY B 1 289 ? 8.07 6.234 -14.617 1 71 289 GLY B CA 1
ATOM 5617 C C . GLY B 1 289 ? 8.727 5.406 -15.703 1 71 289 GLY B C 1
ATOM 5618 O O . GLY B 1 289 ? 8.047 4.773 -16.516 1 71 289 GLY B O 1
ATOM 5619 N N . MET B 1 290 ? 10.047 5.438 -15.727 1 64.44 290 MET B N 1
ATOM 5620 C CA . MET B 1 290 ? 10.812 4.691 -16.719 1 64.44 290 MET B CA 1
ATOM 5621 C C . MET B 1 290 ? 11.016 3.248 -16.281 1 64.44 290 MET B C 1
ATOM 5623 O O . MET B 1 290 ? 10.875 2.93 -15.102 1 64.44 290 MET B O 1
ATOM 5627 N N . GLY B 1 291 ? 11.086 2.418 -17.328 1 70 291 GLY B N 1
ATOM 5628 C CA . GLY B 1 291 ? 11.375 1.019 -17.047 1 70 291 GLY B CA 1
ATOM 5629 C C . GLY B 1 291 ? 11.469 0.173 -18.312 1 70 291 GLY B C 1
ATOM 5630 O O . GLY B 1 291 ? 10.969 0.562 -19.359 1 70 291 GLY B O 1
ATOM 5631 N N . SER B 1 292 ? 12.266 -0.839 -18.203 1 69.81 292 SER B N 1
ATOM 5632 C CA . SER B 1 292 ? 12.469 -1.688 -19.375 1 69.81 292 SER B CA 1
ATOM 5633 C C . SER B 1 292 ? 11.352 -2.721 -19.5 1 69.81 292 SER B C 1
ATOM 5635 O O . SER B 1 292 ? 10.594 -2.705 -20.469 1 69.81 292 SER B O 1
ATOM 5637 N N . LEU B 1 293 ? 11.156 -3.566 -18.625 1 83.25 293 LEU B N 1
ATOM 5638 C CA . LEU B 1 293 ? 10.039 -4.508 -18.672 1 83.25 293 LEU B CA 1
ATOM 5639 C C . LEU B 1 293 ? 8.797 -3.91 -18.016 1 83.25 293 LEU B C 1
ATOM 5641 O O . LEU B 1 293 ? 7.777 -3.719 -18.688 1 83.25 293 LEU B O 1
ATOM 5645 N N . TYR B 1 294 ? 8.992 -3.5 -16.828 1 88.69 294 TYR B N 1
ATOM 5646 C CA . TYR B 1 294 ? 7.93 -2.787 -16.125 1 88.69 294 TYR B CA 1
ATOM 5647 C C . TYR B 1 294 ? 8.336 -1.352 -15.828 1 88.69 294 TYR B C 1
ATOM 5649 O O . TYR B 1 294 ? 9.477 -1.094 -15.438 1 88.69 294 TYR B O 1
ATOM 5657 N N . ARG B 1 295 ? 7.426 -0.486 -16.078 1 83 295 ARG B N 1
ATOM 5658 C CA . ARG B 1 295 ? 7.648 0.883 -15.617 1 83 295 ARG B CA 1
ATOM 5659 C C . ARG B 1 295 ? 7.68 0.957 -14.094 1 83 295 ARG B C 1
ATOM 5661 O O . ARG B 1 295 ? 6.895 0.285 -13.422 1 83 295 ARG B O 1
ATOM 5668 N N . SER B 1 296 ? 8.562 1.771 -13.625 1 87.19 296 SER B N 1
ATOM 5669 C CA . SER B 1 296 ? 8.75 1.902 -12.18 1 87.19 296 SER B CA 1
ATOM 5670 C C . SER B 1 296 ? 7.668 2.783 -11.562 1 87.19 296 SER B C 1
ATOM 5672 O O . SER B 1 296 ? 7.543 3.961 -11.906 1 87.19 296 SER B O 1
ATOM 5674 N N . GLN B 1 297 ? 6.973 2.195 -10.617 1 89.62 297 GLN B N 1
ATOM 5675 C CA . GLN B 1 297 ? 5.848 2.924 -10.047 1 89.62 297 GLN B CA 1
ATOM 5676 C C . GLN B 1 297 ? 5.934 2.961 -8.523 1 89.62 297 GLN B C 1
ATOM 5678 O O . GLN B 1 297 ? 5.039 3.484 -7.855 1 89.62 297 GLN B O 1
ATOM 5683 N N . HIS B 1 298 ? 7.07 2.414 -7.965 1 92.81 298 HIS B N 1
ATOM 5684 C CA . HIS B 1 298 ? 7.098 2.424 -6.508 1 92.81 298 HIS B CA 1
ATOM 5685 C C . HIS B 1 298 ? 8.508 2.666 -5.984 1 92.81 298 HIS B C 1
ATOM 5687 O O . HIS B 1 298 ? 9.484 2.508 -6.723 1 92.81 298 HIS B O 1
ATOM 5693 N N . GLU 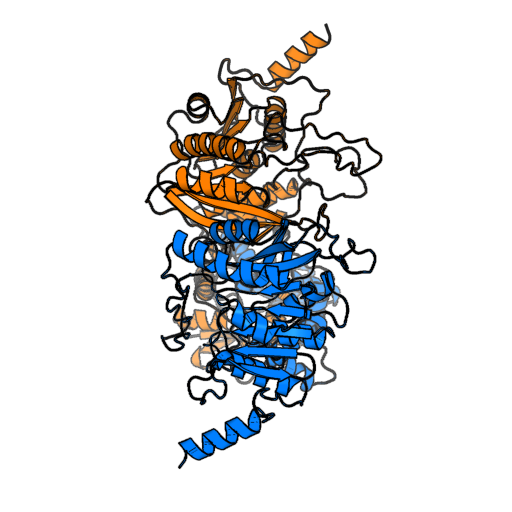B 1 299 ? 8.602 3.074 -4.781 1 93.88 299 GLU B N 1
ATOM 5694 C CA . GLU B 1 299 ? 9.805 3.084 -3.951 1 93.88 299 GLU B CA 1
ATOM 5695 C C . GLU B 1 299 ? 9.562 2.373 -2.621 1 93.88 299 GLU B C 1
ATOM 5697 O O . GLU B 1 299 ? 8.414 2.215 -2.197 1 93.88 299 GLU B O 1
ATOM 5702 N N . LEU B 1 300 ? 10.625 1.908 -2.086 1 97.06 300 LEU B N 1
ATOM 5703 C CA . LEU B 1 300 ? 10.508 1.196 -0.818 1 97.06 300 LEU B CA 1
ATOM 5704 C C . LEU B 1 300 ? 10.758 2.135 0.357 1 97.06 300 LEU B C 1
ATOM 5706 O O . LEU B 1 300 ? 11.547 3.082 0.245 1 97.06 300 LEU B O 1
ATOM 5710 N N . VAL B 1 301 ? 10.078 1.878 1.46 1 98.12 301 VAL B N 1
ATOM 5711 C CA . VAL B 1 301 ? 10.289 2.586 2.719 1 98.12 301 VAL B CA 1
ATOM 5712 C C . VAL B 1 301 ? 10.5 1.58 3.848 1 98.12 301 VAL B C 1
ATOM 5714 O O . VAL B 1 301 ? 9.547 0.958 4.324 1 98.12 301 VAL B O 1
ATOM 5717 N N . PHE B 1 302 ? 11.703 1.506 4.305 1 98.38 302 PHE B N 1
ATOM 5718 C CA . PHE B 1 302 ? 12.055 0.583 5.379 1 98.38 302 PHE B CA 1
ATOM 5719 C C . PHE B 1 302 ? 11.672 1.158 6.734 1 98.38 302 PHE B C 1
ATOM 5721 O O . PHE B 1 302 ? 11.875 2.348 6.992 1 98.38 302 PHE B O 1
ATOM 5728 N N . VAL B 1 303 ? 11.117 0.329 7.594 1 98.06 303 VAL B N 1
ATOM 5729 C CA . VAL B 1 303 ? 10.68 0.768 8.914 1 98.06 303 VAL B CA 1
ATOM 5730 C C . VAL B 1 303 ? 11.484 0.051 9.992 1 98.06 303 VAL B C 1
ATOM 5732 O O . VAL B 1 303 ? 11.359 -1.163 10.164 1 98.06 303 VAL B O 1
ATOM 5735 N N . PHE B 1 304 ? 12.273 0.813 10.688 1 98.25 304 PHE B N 1
ATOM 5736 C CA . PHE B 1 304 ? 13.117 0.279 11.75 1 98.25 304 PHE B CA 1
ATOM 5737 C C . PHE B 1 304 ? 12.766 0.919 13.086 1 98.25 304 PHE B C 1
ATOM 5739 O O . PHE B 1 304 ? 12.188 2.01 13.133 1 98.25 304 PHE B O 1
ATOM 5746 N N . ARG B 1 305 ? 13.047 0.253 14.133 1 97.81 305 ARG B N 1
ATOM 5747 C CA . ARG B 1 305 ? 12.922 0.815 15.477 1 97.81 305 ARG B CA 1
ATOM 5748 C C . ARG B 1 305 ? 14.266 0.831 16.188 1 97.81 305 ARG B C 1
ATOM 5750 O O . ARG B 1 305 ? 15.039 -0.126 16.094 1 97.81 305 ARG B O 1
ATOM 5757 N N . LYS B 1 306 ? 14.508 1.879 16.797 1 98.12 306 LYS B N 1
ATOM 5758 C CA . LYS B 1 306 ? 15.68 1.985 17.656 1 98.12 306 LYS B CA 1
ATOM 5759 C C . LYS B 1 306 ? 15.367 1.517 19.078 1 98.12 306 LYS B C 1
ATOM 5761 O O . LYS B 1 306 ? 14.336 1.88 19.641 1 98.12 306 LYS B O 1
ATOM 5766 N N . GLY B 1 307 ? 16.156 0.669 19.594 1 96.44 307 GLY B N 1
ATOM 5767 C CA . GLY B 1 307 ? 16.031 0.262 20.984 1 96.44 307 GLY B CA 1
ATOM 5768 C C . GLY B 1 307 ? 14.969 -0.807 21.203 1 96.44 307 GLY B C 1
ATOM 5769 O O . GLY B 1 307 ? 14.5 -1.422 20.234 1 96.44 307 GLY B O 1
ATOM 5770 N N . LYS B 1 308 ? 14.617 -1.082 22.406 1 93.81 308 LYS B N 1
ATOM 5771 C CA . LYS B 1 308 ? 13.727 -2.18 22.75 1 93.81 308 LYS B CA 1
ATOM 5772 C C . LYS B 1 308 ? 12.406 -1.657 23.312 1 93.81 308 LYS B C 1
ATOM 5774 O O . LYS B 1 308 ? 11.445 -2.414 23.469 1 93.81 308 LYS B O 1
ATOM 5779 N N . ALA B 1 309 ? 12.375 -0.315 23.5 1 93.44 309 ALA B N 1
ATOM 5780 C CA . ALA B 1 309 ? 11.148 0.268 24.047 1 93.44 309 ALA B CA 1
ATOM 5781 C C . ALA B 1 309 ? 10.008 0.177 23.031 1 93.44 309 ALA B C 1
ATOM 5783 O O . ALA B 1 309 ? 10.242 0.086 21.828 1 93.44 309 ALA B O 1
ATOM 5784 N N . GLN B 1 310 ? 8.875 0.166 23.547 1 90.31 310 GLN B N 1
ATOM 5785 C CA . GLN B 1 310 ? 7.699 0.179 22.672 1 90.31 310 GLN B CA 1
ATOM 5786 C C . GLN B 1 310 ? 7.637 1.465 21.844 1 90.31 310 GLN B C 1
ATOM 5788 O O . GLN B 1 310 ? 7.91 2.551 22.375 1 90.31 310 GLN B O 1
ATOM 5793 N N . HIS B 1 311 ? 7.418 1.282 20.672 1 91.62 311 HIS B N 1
ATOM 5794 C CA . HIS B 1 311 ? 7.266 2.457 19.828 1 91.62 311 HIS B CA 1
ATOM 5795 C C . HIS B 1 311 ? 5.848 3.01 19.891 1 91.62 311 HIS B C 1
ATOM 5797 O O . HIS B 1 311 ? 4.914 2.293 20.266 1 91.62 311 HIS B O 1
ATOM 5803 N N . ARG B 1 312 ? 5.828 4.199 19.625 1 88.94 312 ARG B N 1
ATOM 5804 C CA . ARG B 1 312 ? 4.508 4.805 19.516 1 88.94 312 ARG B CA 1
ATOM 5805 C C . ARG B 1 312 ? 3.795 4.332 18.25 1 88.94 312 ARG B C 1
ATOM 5807 O O . ARG B 1 312 ? 4.398 4.27 17.172 1 88.94 312 ARG B O 1
ATOM 5814 N N . ASN B 1 313 ? 2.607 3.947 18.406 1 87.56 313 ASN B N 1
ATOM 5815 C CA . ASN B 1 313 ? 1.768 3.488 17.312 1 87.56 313 ASN B CA 1
ATOM 5816 C C . ASN B 1 313 ? 0.422 4.207 17.297 1 87.56 313 ASN B C 1
ATOM 5818 O O . ASN B 1 313 ? -0.491 3.84 18.031 1 87.56 313 ASN B O 1
ATOM 5822 N N . ASN B 1 314 ? 0.401 5.168 16.438 1 82.12 314 ASN B N 1
ATOM 5823 C CA . ASN B 1 314 ? -0.844 5.922 16.344 1 82.12 314 ASN B CA 1
ATOM 5824 C C . ASN B 1 314 ? -1.804 5.297 15.344 1 82.12 314 ASN B C 1
ATOM 5826 O O . ASN B 1 314 ? -2.963 5.703 15.242 1 82.12 314 ASN B O 1
ATOM 5830 N N . VAL B 1 315 ? -1.353 4.34 14.555 1 76.12 315 VAL B N 1
ATOM 5831 C CA . VAL B 1 315 ? -2.182 3.65 13.57 1 76.12 315 VAL B CA 1
ATOM 5832 C C . VAL B 1 315 ? -3.189 2.754 14.289 1 76.12 315 VAL B C 1
ATOM 5834 O O . VAL B 1 315 ? -4.379 2.768 13.961 1 76.12 315 VAL B O 1
ATOM 5837 N N . GLN B 1 316 ? -2.725 2.133 15.273 1 62.16 316 GLN B N 1
ATOM 5838 C CA . GLN B 1 316 ? -3.518 1.249 16.125 1 62.16 316 GLN B CA 1
ATOM 5839 C C . GLN B 1 316 ? -4.605 0.542 15.32 1 62.16 316 GLN B C 1
ATOM 5841 O O . GLN B 1 316 ? -5.773 0.534 15.719 1 62.16 316 GLN B O 1
ATOM 5846 N N . LEU B 1 317 ? -4.191 0.086 14.055 1 57.69 317 LEU B N 1
ATOM 5847 C CA . LEU B 1 317 ? -5.02 -0.707 13.148 1 57.69 317 LEU B CA 1
ATOM 5848 C C . LEU B 1 317 ? -6.395 -0.073 12.977 1 57.69 317 LEU B C 1
ATOM 5850 O O . LEU B 1 317 ? -7.406 -0.773 12.969 1 57.69 317 LEU B O 1
ATOM 5854 N N . GLY B 1 318 ? -6.344 1.214 13.055 1 53.81 318 GLY B N 1
ATOM 5855 C CA . GLY B 1 318 ? -7.562 1.941 12.75 1 53.81 318 GLY B CA 1
ATOM 5856 C C . GLY B 1 318 ? -8.406 2.238 13.977 1 53.81 318 GLY B C 1
ATOM 5857 O O . GLY B 1 318 ? -9.445 2.889 13.883 1 53.81 318 GLY B O 1
ATOM 5858 N N . ARG B 1 319 ? -7.793 1.813 15.07 1 49.41 319 ARG B N 1
ATOM 5859 C CA . ARG B 1 319 ? -8.57 1.98 16.297 1 49.41 319 ARG B CA 1
ATOM 5860 C C . ARG B 1 319 ? -8.938 3.443 16.516 1 49.41 319 ARG B C 1
ATOM 5862 O O . ARG B 1 319 ? -10.047 3.75 16.953 1 49.41 319 ARG B O 1
ATOM 5869 N N . PHE B 1 320 ? -7.996 4.207 16.109 1 46.34 320 PHE B N 1
ATOM 5870 C CA . PHE B 1 320 ? -8.234 5.625 16.344 1 46.34 320 PHE B CA 1
ATOM 5871 C C . PHE B 1 320 ? -8.383 6.375 15.031 1 46.34 320 PHE B C 1
ATOM 5873 O O . PHE B 1 320 ? -8.094 7.57 14.953 1 46.34 320 PHE B O 1
ATOM 5880 N N . GLY B 1 321 ? -8.742 5.559 13.953 1 51.06 321 GLY B N 1
ATOM 5881 C CA . GLY B 1 321 ? -9.102 6.188 12.695 1 51.06 321 GLY B CA 1
ATOM 5882 C C . GLY B 1 321 ? -7.988 6.129 11.664 1 51.06 321 GLY B C 1
ATOM 5883 O O . GLY B 1 321 ? -8.211 6.402 10.484 1 51.06 321 GLY B O 1
ATOM 5884 N N . ARG B 1 322 ? -6.867 5.852 12.18 1 63.91 322 ARG B N 1
ATOM 5885 C CA . ARG B 1 322 ? -5.758 5.77 11.234 1 63.91 322 ARG B CA 1
ATOM 5886 C C . ARG B 1 322 ? -5.543 4.336 10.766 1 63.91 322 ARG B C 1
ATOM 5888 O O . ARG B 1 322 ? -5.004 3.51 11.5 1 63.91 322 ARG B O 1
ATOM 5895 N N . ASN B 1 323 ? -6.152 4.105 9.602 1 72.38 323 ASN B N 1
ATOM 5896 C CA . ASN B 1 323 ? -6.004 2.789 8.992 1 72.38 323 ASN B CA 1
ATOM 5897 C C . ASN B 1 323 ? -4.945 2.797 7.895 1 72.38 323 ASN B C 1
ATOM 5899 O O . ASN B 1 323 ? -5.238 3.141 6.75 1 72.38 323 ASN B O 1
ATOM 5903 N N . ARG B 1 324 ? -3.725 2.574 8.352 1 85 324 ARG B N 1
ATOM 5904 C CA . ARG B 1 324 ? -2.582 2.605 7.441 1 85 324 ARG B CA 1
ATOM 5905 C C . ARG B 1 324 ? -2.057 1.199 7.172 1 85 324 ARG B C 1
ATOM 5907 O O . ARG B 1 324 ? -2.01 0.365 8.078 1 85 324 ARG B O 1
ATOM 5914 N N . THR B 1 325 ? -1.881 0.968 5.934 1 88.69 325 THR B N 1
ATOM 5915 C CA . THR B 1 325 ? -1.201 -0.261 5.539 1 88.69 325 THR B CA 1
ATOM 5916 C C . THR B 1 325 ? 0.222 0.033 5.074 1 88.69 325 THR B C 1
ATOM 5918 O O . THR B 1 325 ? 0.655 1.188 5.074 1 88.69 325 THR B O 1
ATOM 5921 N N . ASN B 1 326 ? 0.913 -0.999 4.727 1 94.5 326 ASN B N 1
ATOM 5922 C CA . ASN B 1 326 ? 2.279 -0.786 4.258 1 94.5 326 ASN B CA 1
ATOM 5923 C C . ASN B 1 326 ? 2.322 -0.517 2.758 1 94.5 326 ASN B C 1
ATOM 5925 O O . ASN B 1 326 ? 3.391 -0.57 2.145 1 94.5 326 ASN B O 1
ATOM 5929 N N . VAL B 1 327 ? 1.182 -0.191 2.186 1 93.5 327 VAL B N 1
ATOM 5930 C CA . VAL B 1 327 ? 1.115 0.361 0.836 1 93.5 327 VAL B CA 1
ATOM 5931 C C . VAL B 1 327 ? 0.637 1.81 0.893 1 93.5 327 VAL B C 1
ATOM 5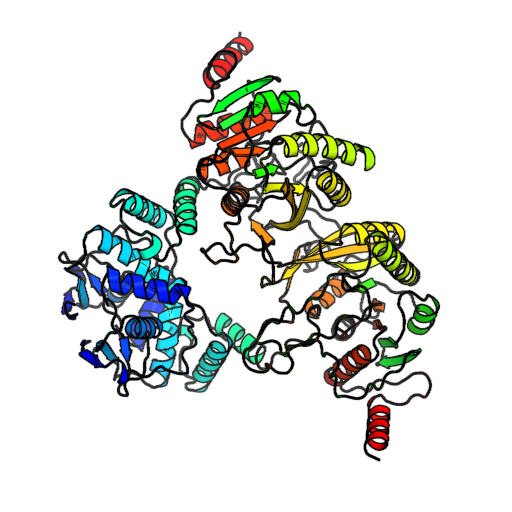933 O O . VAL B 1 327 ? -0.499 2.08 1.289 1 93.5 327 VAL B O 1
ATOM 5936 N N . TRP B 1 328 ? 1.492 2.721 0.536 1 92.75 328 TRP B N 1
ATOM 5937 C CA . TRP B 1 328 ? 1.238 4.156 0.563 1 92.75 328 TRP B CA 1
ATOM 5938 C C . TRP B 1 328 ? 1.018 4.699 -0.846 1 92.75 328 TRP B C 1
ATOM 5940 O O . TRP B 1 328 ? 1.961 4.793 -1.635 1 92.75 328 TRP B O 1
ATOM 5950 N N . THR B 1 329 ? -0.177 5.074 -1.155 1 87.25 329 THR B N 1
ATOM 5951 C CA . THR B 1 329 ? -0.463 5.578 -2.492 1 87.25 329 THR B CA 1
ATOM 5952 C C . THR B 1 329 ? -0.481 7.105 -2.502 1 87.25 329 THR B C 1
ATOM 5954 O O . THR B 1 329 ? -1.377 7.723 -1.923 1 87.25 329 THR B O 1
ATOM 5957 N N . TYR B 1 330 ? 0.549 7.715 -3.086 1 85.75 330 TYR B N 1
ATOM 5958 C CA . TYR B 1 330 ? 0.685 9.156 -3.229 1 85.75 330 TYR B CA 1
ATOM 5959 C C . TYR B 1 330 ? 1.212 9.523 -4.609 1 85.75 330 TYR B C 1
ATOM 5961 O O . TYR B 1 330 ? 2.016 8.789 -5.188 1 85.75 330 TYR B O 1
ATOM 5969 N N . ALA B 1 331 ? 0.812 10.641 -5.16 1 76 331 ALA B N 1
ATOM 5970 C CA . ALA B 1 331 ? 1.347 11.125 -6.43 1 76 331 ALA B CA 1
ATOM 5971 C C . ALA B 1 331 ? 2.805 11.555 -6.281 1 76 331 ALA B C 1
ATOM 5973 O O . ALA B 1 331 ? 3.209 12.047 -5.227 1 76 331 ALA B O 1
ATOM 5974 N N . GLY B 1 332 ? 3.527 11.18 -7.387 1 68 332 GLY B N 1
ATOM 5975 C CA . GLY B 1 332 ? 4.875 11.727 -7.422 1 68 332 GLY B CA 1
ATOM 5976 C C . GLY B 1 332 ? 4.902 13.227 -7.629 1 68 332 GLY B C 1
ATOM 5977 O O . GLY B 1 332 ? 3.889 13.828 -7.992 1 68 332 GLY B O 1
ATOM 5978 N N . VAL B 1 333 ? 5.859 13.883 -7.273 1 54.69 333 VAL B N 1
ATOM 5979 C CA . VAL B 1 333 ? 5.957 15.328 -7.395 1 54.69 333 VAL B CA 1
ATOM 5980 C C . VAL B 1 333 ? 6.102 15.719 -8.859 1 54.69 333 VAL B C 1
ATOM 5982 O O . VAL B 1 333 ? 5.629 16.781 -9.281 1 54.69 333 VAL B O 1
ATOM 5985 N N . ASN B 1 334 ? 6.59 14.844 -9.914 1 46.62 334 ASN B N 1
ATOM 5986 C CA . ASN B 1 334 ? 6.781 15.242 -11.305 1 46.62 334 ASN B CA 1
ATOM 5987 C C . ASN B 1 334 ? 5.504 15.055 -12.117 1 46.62 334 ASN B C 1
ATOM 5989 O O . ASN B 1 334 ? 5.539 15.07 -13.352 1 46.62 334 ASN B O 1
ATOM 5993 N N . THR B 1 335 ? 4.434 14.805 -11.688 1 39.88 335 THR B N 1
ATOM 5994 C CA . THR B 1 335 ? 3.357 14.523 -12.633 1 39.88 335 THR B CA 1
ATOM 5995 C C . THR B 1 335 ? 3.084 15.727 -13.516 1 39.88 335 THR B C 1
ATOM 5997 O O . THR B 1 335 ? 2.965 16.859 -13.031 1 39.88 335 THR B O 1
ATOM 6000 N N . PHE B 1 336 ? 3.471 15.578 -14.898 1 32.62 336 PHE B N 1
ATOM 6001 C CA . PHE B 1 336 ? 3.387 16.484 -16.031 1 32.62 336 PHE B CA 1
ATOM 6002 C C . PHE B 1 336 ? 2.018 17.141 -16.094 1 32.62 336 PHE B C 1
ATOM 6004 O O . PHE B 1 336 ? 1 16.469 -16.266 1 32.62 336 PHE B O 1
ATOM 6011 N N . ARG B 1 337 ? 1.771 18.109 -15.508 1 33.16 337 ARG B N 1
ATOM 6012 C CA . ARG B 1 337 ? 0.651 18.875 -16.062 1 33.16 337 ARG B CA 1
ATOM 6013 C C . ARG B 1 337 ? 1.039 19.531 -17.391 1 33.16 337 ARG B C 1
ATOM 6015 O O . ARG B 1 337 ? 2.189 19.938 -17.562 1 33.16 337 ARG B O 1
ATOM 6022 N N . GLU B 1 338 ? 0.431 19.359 -18.422 1 32.34 338 GLU B N 1
ATOM 6023 C CA . GLU B 1 338 ? 0.585 19.984 -19.734 1 32.34 338 GLU B CA 1
ATOM 6024 C C . GLU B 1 338 ? 1.179 21.375 -19.625 1 32.34 338 GLU B C 1
ATOM 6026 O O . GLU B 1 338 ? 1.989 21.781 -20.453 1 32.34 338 GLU B O 1
ATOM 6031 N N . GLY B 1 339 ? 0.663 22.266 -18.812 1 30.62 339 GLY B N 1
ATOM 6032 C CA . GLY B 1 339 ? 1.049 23.656 -18.969 1 30.62 339 GLY B CA 1
ATOM 6033 C C . GLY B 1 339 ? 2.471 23.938 -18.531 1 30.62 339 GLY B C 1
ATOM 6034 O O . GLY B 1 339 ? 3.049 24.969 -18.891 1 30.62 339 GLY B O 1
ATOM 6035 N N . ARG B 1 340 ? 2.883 23.719 -17.328 1 32.84 340 ARG B N 1
ATOM 6036 C CA . ARG B 1 340 ? 4.156 24.297 -16.891 1 32.84 340 ARG B CA 1
ATOM 6037 C C . ARG B 1 340 ? 5.309 23.344 -17.172 1 32.84 340 ARG B C 1
ATOM 6039 O O . ARG B 1 340 ? 5.59 22.453 -16.359 1 32.84 340 ARG B O 1
ATOM 6046 N N . MET B 1 341 ? 5.746 23.031 -18.312 1 31.66 341 MET B N 1
ATOM 6047 C CA . MET B 1 341 ? 6.934 22.359 -18.828 1 31.66 341 MET B CA 1
ATOM 6048 C C . MET B 1 341 ? 8.188 22.844 -18.109 1 31.66 341 MET B C 1
ATOM 6050 O O . MET B 1 341 ? 9.156 22.094 -17.969 1 31.66 341 MET B O 1
ATOM 6054 N N . GLU B 1 342 ? 8.43 24.172 -17.984 1 31.7 342 GLU B N 1
ATOM 6055 C CA . GLU B 1 342 ? 9.742 24.719 -17.641 1 31.7 342 GLU B CA 1
ATOM 6056 C C . GLU B 1 342 ? 10.234 24.188 -16.297 1 31.7 342 GLU B C 1
ATOM 6058 O O . GLU B 1 342 ? 11.438 24 -16.109 1 31.7 342 GLU B O 1
ATOM 6063 N N . GLU B 1 343 ? 9.406 24.141 -15.383 1 32.62 343 GLU B N 1
ATOM 6064 C CA . GLU B 1 343 ? 9.945 23.938 -14.039 1 32.62 343 GLU B CA 1
ATOM 6065 C C . GLU B 1 343 ? 10.039 22.438 -13.711 1 32.62 343 GLU B C 1
ATOM 6067 O O . GLU B 1 343 ? 10.305 22.078 -12.57 1 32.62 343 GLU B O 1
ATOM 6072 N N . LEU B 1 344 ? 9.875 21.609 -14.641 1 35.31 344 LEU B N 1
ATOM 6073 C CA . LEU B 1 344 ? 9.812 20.172 -14.398 1 35.31 344 LEU B CA 1
ATOM 6074 C C . LEU B 1 344 ? 11.195 19.594 -14.117 1 35.31 344 LEU B C 1
ATOM 6076 O O . LEU B 1 344 ? 11.344 18.391 -13.922 1 35.31 344 LEU B O 1
ATOM 6080 N N . SER B 1 345 ? 12.211 20.328 -14.492 1 33.84 345 SER B N 1
ATOM 6081 C CA . SER B 1 345 ? 13.531 19.703 -14.375 1 33.84 345 SER B CA 1
ATOM 6082 C C . SER B 1 345 ? 13.891 19.438 -12.922 1 33.84 345 SER B C 1
ATOM 6084 O O . SER B 1 345 ? 15.016 19.062 -12.609 1 33.84 345 SER B O 1
ATOM 6086 N N . ALA B 1 346 ? 13.055 19.859 -12.016 1 36.31 346 ALA B N 1
ATOM 6087 C CA . ALA B 1 346 ? 13.586 19.969 -10.656 1 36.31 346 ALA B CA 1
ATOM 6088 C C . ALA B 1 346 ? 13.703 18.594 -10.008 1 36.31 346 ALA B C 1
ATOM 6090 O O . ALA B 1 346 ? 13.352 17.578 -10.617 1 36.31 346 ALA B O 1
ATOM 6091 N N . HIS B 1 347 ? 13.773 18.375 -8.602 1 46.12 347 HIS B N 1
ATOM 6092 C CA . HIS B 1 347 ? 14.242 17.25 -7.801 1 46.12 347 HIS B CA 1
ATOM 6093 C C . HIS B 1 347 ? 13.461 15.984 -8.133 1 46.12 347 HIS B C 1
ATOM 6095 O O . HIS B 1 347 ? 12.32 15.82 -7.703 1 46.12 347 HIS B O 1
ATOM 6101 N N . PRO B 1 348 ? 14 15.281 -9.102 1 46.41 348 PRO B N 1
ATOM 6102 C CA . PRO B 1 348 ? 13.305 14.117 -9.648 1 46.41 348 PRO B CA 1
ATOM 6103 C C . PRO B 1 348 ? 12.836 13.148 -8.57 1 46.41 348 PRO B C 1
ATOM 6105 O O . PRO B 1 348 ? 11.953 12.32 -8.82 1 46.41 348 PRO B O 1
ATOM 6108 N N . THR B 1 349 ? 13.414 13.461 -7.281 1 60.69 349 THR B N 1
ATOM 6109 C CA . THR B 1 349 ? 13.148 12.367 -6.352 1 60.69 349 THR B CA 1
ATOM 6110 C C . THR B 1 349 ? 12.445 12.883 -5.098 1 60.69 349 THR B C 1
ATOM 6112 O O . THR B 1 349 ? 12.484 12.227 -4.051 1 60.69 349 THR B O 1
ATOM 6115 N N . ALA B 1 350 ? 11.812 14.031 -5.273 1 76.75 350 ALA B N 1
ATOM 6116 C CA . ALA B 1 350 ? 11.195 14.617 -4.086 1 76.75 350 ALA B CA 1
ATOM 6117 C C . ALA B 1 350 ? 10.031 13.766 -3.596 1 76.75 350 ALA B C 1
ATOM 6119 O O . ALA B 1 350 ? 9.258 13.234 -4.398 1 76.75 350 ALA B O 1
ATOM 6120 N N . LYS B 1 351 ? 10.039 13.633 -2.24 1 88.44 351 LYS B N 1
ATOM 6121 C CA . LYS B 1 351 ? 8.945 12.891 -1.617 1 88.44 351 LYS B CA 1
ATOM 6122 C C . LYS B 1 351 ? 7.742 13.797 -1.358 1 88.44 351 LYS B C 1
ATOM 6124 O O . LYS B 1 351 ? 7.902 14.961 -0.983 1 88.44 351 LYS B O 1
ATOM 6129 N N . PRO B 1 352 ? 6.547 13.383 -1.522 1 88.44 352 PRO B N 1
ATOM 6130 C CA . PRO B 1 352 ? 5.355 14.18 -1.213 1 88.44 352 PRO B CA 1
ATOM 6131 C C . PRO B 1 352 ? 5.254 14.531 0.268 1 88.44 352 PRO B C 1
ATOM 6133 O O . PRO B 1 352 ? 5.395 13.664 1.129 1 88.44 352 PRO B O 1
ATOM 6136 N N . VAL B 1 353 ? 4.984 15.734 0.499 1 90.12 353 VAL B N 1
ATOM 6137 C CA . VAL B 1 353 ? 4.879 16.219 1.871 1 90.12 353 VAL B CA 1
ATOM 6138 C C . VAL B 1 353 ? 3.785 15.453 2.607 1 90.12 353 VAL B C 1
ATOM 6140 O O . VAL B 1 353 ? 3.955 15.078 3.771 1 90.12 353 VAL B O 1
ATOM 6143 N N . ALA B 1 354 ? 2.738 15.148 1.895 1 87.12 354 ALA B N 1
ATOM 6144 C CA . ALA B 1 354 ? 1.606 14.453 2.5 1 87.12 354 ALA B CA 1
ATOM 6145 C C . ALA B 1 354 ? 2.01 13.055 2.967 1 87.12 354 ALA B C 1
ATOM 6147 O O . ALA B 1 354 ? 1.562 12.594 4.016 1 87.12 354 ALA B O 1
ATOM 6148 N N . MET B 1 355 ? 2.811 12.414 2.252 1 91.88 355 MET B N 1
ATOM 6149 C CA . MET B 1 355 ? 3.277 11.078 2.602 1 91.88 355 MET B CA 1
ATOM 6150 C C . MET B 1 355 ? 4.129 11.109 3.867 1 91.88 355 MET B C 1
ATOM 6152 O O . MET B 1 355 ? 3.922 10.312 4.781 1 91.88 355 MET B O 1
ATOM 6156 N N . VAL B 1 356 ? 4.988 12.078 3.902 1 95.31 356 VAL B N 1
ATOM 6157 C CA . VAL B 1 356 ? 5.875 12.227 5.051 1 95.31 356 VAL B CA 1
ATOM 6158 C C . VAL B 1 356 ? 5.059 12.594 6.289 1 95.31 356 VAL B C 1
ATOM 6160 O O . VAL B 1 356 ? 5.309 12.078 7.383 1 95.31 356 VAL B O 1
ATOM 6163 N N . LYS B 1 357 ? 4.113 13.414 6.043 1 92.19 357 LYS B N 1
ATOM 6164 C CA . LYS B 1 357 ? 3.262 13.852 7.145 1 92.19 357 LYS B CA 1
ATOM 6165 C C . LYS B 1 357 ? 2.496 12.68 7.746 1 92.19 357 LYS B C 1
ATOM 6167 O O . LYS B 1 357 ? 2.432 12.531 8.969 1 92.19 357 LYS B O 1
ATOM 6172 N N . ASP B 1 358 ? 1.981 11.836 6.938 1 90.69 358 ASP B N 1
ATOM 6173 C CA . ASP B 1 358 ? 1.256 10.672 7.43 1 90.69 358 ASP B CA 1
ATOM 6174 C C . ASP B 1 358 ? 2.176 9.75 8.227 1 90.69 358 ASP B C 1
ATOM 6176 O O . ASP B 1 358 ? 1.776 9.203 9.258 1 90.69 358 ASP B O 1
ATOM 6180 N N . ALA B 1 359 ? 3.381 9.609 7.758 1 95.31 359 ALA B N 1
ATOM 6181 C CA . ALA B 1 359 ? 4.344 8.789 8.484 1 95.31 359 ALA B CA 1
ATOM 6182 C C . ALA B 1 359 ? 4.633 9.375 9.867 1 95.31 359 ALA B C 1
ATOM 6184 O O . ALA B 1 359 ? 4.711 8.641 10.852 1 95.31 359 ALA B O 1
ATOM 6185 N N . ILE B 1 360 ? 4.738 10.688 9.891 1 95.31 360 ILE B N 1
ATOM 6186 C CA . ILE B 1 360 ? 5 11.375 11.148 1 95.31 360 ILE B CA 1
ATOM 6187 C C . ILE B 1 360 ? 3.838 11.148 12.109 1 95.31 360 ILE B C 1
ATOM 6189 O O . ILE B 1 360 ? 4.051 10.805 13.273 1 95.31 360 ILE B O 1
ATOM 6193 N N . LEU B 1 361 ? 2.689 11.234 11.578 1 90.12 361 LEU B N 1
ATOM 6194 C CA . LEU B 1 361 ? 1.493 11.117 12.406 1 90.12 361 LEU B CA 1
ATOM 6195 C C . LEU B 1 361 ? 1.326 9.688 12.906 1 90.12 361 LEU B C 1
ATOM 6197 O O . LEU B 1 361 ? 0.716 9.461 13.953 1 90.12 361 LEU B O 1
ATOM 6201 N N . ASP B 1 362 ? 1.869 8.789 12.242 1 91.38 362 ASP B N 1
ATOM 6202 C CA . ASP B 1 362 ? 1.7 7.379 12.586 1 91.38 362 ASP B CA 1
ATOM 6203 C C . ASP B 1 362 ? 2.451 7.035 13.875 1 91.38 362 ASP B C 1
ATOM 6205 O O . ASP B 1 362 ? 2.027 6.16 14.633 1 91.38 362 ASP B O 1
ATOM 6209 N N . VAL B 1 363 ? 3.572 7.863 14.18 1 94.88 363 VAL B N 1
ATOM 6210 C CA . VAL B 1 363 ? 4.449 7.266 15.18 1 94.88 363 VAL B CA 1
ATOM 6211 C C . VAL B 1 363 ? 4.98 8.352 16.125 1 94.88 363 VAL B C 1
ATOM 6213 O O . VAL B 1 363 ? 5.961 8.133 16.828 1 94.88 363 VAL B O 1
ATOM 6216 N N . THR B 1 364 ? 4.434 9.594 16.047 1 93.75 364 THR B N 1
ATOM 6217 C CA . THR B 1 364 ? 4.922 10.664 16.906 1 93.75 364 THR B CA 1
ATOM 6218 C C . THR B 1 364 ? 3.758 11.422 17.547 1 93.75 364 THR B C 1
ATOM 6220 O O . THR B 1 364 ? 2.604 11.234 17.156 1 93.75 364 THR B O 1
ATOM 6223 N N . LYS B 1 365 ? 4.121 12.211 18.531 1 87.5 365 LYS B N 1
ATOM 6224 C CA . LYS B 1 365 ? 3.223 13.195 19.141 1 87.5 365 LYS B CA 1
ATOM 6225 C C . LYS B 1 365 ? 3.648 14.617 18.781 1 87.5 365 LYS B C 1
ATOM 6227 O O . LYS B 1 365 ? 4.816 14.859 18.469 1 87.5 365 LYS B O 1
ATOM 6232 N N . ARG B 1 366 ? 2.688 15.484 18.875 1 86 366 ARG B N 1
ATOM 6233 C CA . ARG B 1 366 ? 2.98 16.891 18.625 1 86 366 ARG B CA 1
ATOM 6234 C C . ARG B 1 366 ? 4.141 17.375 19.5 1 86 366 ARG B C 1
ATOM 6236 O O . ARG B 1 366 ? 4.223 17.031 20.672 1 86 366 ARG B O 1
ATOM 6243 N N . GLY B 1 367 ? 5.035 18.016 18.938 1 91.25 367 GLY B N 1
ATOM 6244 C CA . GLY B 1 367 ? 6.156 18.594 19.656 1 91.25 367 GLY B CA 1
ATOM 6245 C C . GLY B 1 367 ? 7.402 17.719 19.625 1 91.25 367 GLY B C 1
ATOM 6246 O O . GLY B 1 367 ? 8.492 18.172 19.969 1 91.25 367 GLY B O 1
ATOM 6247 N N . GLU B 1 368 ? 7.242 16.516 19.078 1 94.94 368 GLU B N 1
ATOM 6248 C CA . GLU B 1 368 ? 8.383 15.594 19.078 1 94.94 368 GLU B CA 1
ATOM 6249 C C . GLU B 1 368 ? 9.281 15.852 17.859 1 94.94 368 GLU B C 1
ATOM 6251 O O . GLU B 1 368 ? 8.836 16.391 16.859 1 94.94 368 GLU B O 1
ATOM 6256 N N . VAL B 1 369 ? 10.461 15.453 17.969 1 98.19 369 VAL B N 1
ATOM 6257 C CA . VAL B 1 369 ? 11.492 15.773 16.984 1 98.19 369 VAL B CA 1
ATOM 6258 C C . VAL B 1 369 ? 11.508 14.703 15.898 1 98.19 369 VAL B C 1
ATOM 6260 O O . VAL B 1 369 ? 11.531 13.508 16.188 1 98.19 369 VAL B O 1
ATOM 6263 N N . VAL B 1 370 ? 11.469 15.188 14.68 1 98.62 370 VAL B N 1
ATOM 6264 C CA . VAL B 1 370 ? 11.656 14.375 13.484 1 98.62 370 VAL B CA 1
ATOM 6265 C C . VAL B 1 370 ? 13.016 14.664 12.859 1 98.62 370 VAL B C 1
ATOM 6267 O O . VAL B 1 370 ? 13.32 15.812 12.531 1 98.62 370 VAL B O 1
ATOM 6270 N N . LEU B 1 371 ? 13.797 13.633 12.672 1 98.81 371 LEU B N 1
ATOM 6271 C CA . LEU B 1 371 ? 15.156 13.781 12.156 1 98.81 371 LEU B CA 1
ATOM 6272 C C . LEU B 1 371 ? 15.227 13.352 10.695 1 98.81 371 LEU B C 1
ATOM 6274 O O . LEU B 1 371 ? 14.656 12.328 10.312 1 98.81 371 LEU B O 1
ATOM 6278 N N . ASP B 1 372 ? 15.898 14.18 9.852 1 98.69 372 ASP B N 1
ATOM 6279 C CA . ASP B 1 372 ? 16.141 13.859 8.445 1 98.69 372 ASP B CA 1
ATOM 6280 C C . ASP B 1 372 ? 17.562 14.234 8.031 1 98.69 372 ASP B C 1
ATOM 6282 O O . ASP B 1 372 ? 17.844 15.398 7.73 1 98.69 372 ASP B O 1
ATOM 6286 N N . PRO B 1 373 ? 18.438 13.32 7.922 1 98.31 373 PRO B N 1
ATOM 6287 C CA . PRO B 1 373 ? 19.828 13.625 7.574 1 98.31 373 PRO B CA 1
ATOM 6288 C C . PRO B 1 373 ? 20.016 13.906 6.086 1 98.31 373 PRO B C 1
ATOM 6290 O O . PRO B 1 373 ? 21.125 14.234 5.648 1 98.31 373 PRO B O 1
ATOM 6293 N N . PHE B 1 374 ? 18.938 13.75 5.316 1 97.06 374 PHE B N 1
ATOM 6294 C CA . PHE B 1 374 ? 18.938 14.07 3.893 1 97.06 374 PHE B CA 1
ATOM 6295 C C . PHE B 1 374 ? 17.719 14.906 3.533 1 97.06 374 PHE B C 1
ATOM 6297 O O . PHE B 1 374 ? 16.859 14.477 2.748 1 97.06 374 PHE B O 1
ATOM 6304 N N . LEU B 1 375 ? 17.703 16.062 3.975 1 96.56 375 LEU B N 1
ATOM 6305 C CA . LEU B 1 375 ? 16.516 16.906 4 1 96.56 375 LEU B CA 1
ATOM 6306 C C . LEU B 1 375 ? 16.109 17.312 2.588 1 96.56 375 LEU B C 1
ATOM 6308 O O . LEU B 1 375 ? 14.914 17.469 2.301 1 96.56 375 LEU B O 1
ATOM 6312 N N . GLY B 1 376 ? 17.109 17.469 1.711 1 91.31 376 GLY B N 1
ATOM 6313 C CA . GLY B 1 376 ? 16.797 17.906 0.359 1 91.31 376 GLY B CA 1
ATOM 6314 C C . GLY B 1 376 ? 15.93 19.156 0.317 1 91.31 376 GLY B C 1
ATOM 6315 O O . GLY B 1 376 ? 16.234 20.141 0.987 1 91.31 376 GLY B O 1
ATOM 6316 N N . GLY B 1 377 ? 14.891 19.094 -0.393 1 87.19 377 GLY B N 1
ATOM 6317 C CA . GLY B 1 377 ? 14.016 20.25 -0.583 1 87.19 377 GLY B CA 1
ATOM 6318 C C . GLY B 1 377 ? 13.109 20.5 0.606 1 87.19 377 GLY B C 1
ATOM 6319 O O . GLY B 1 377 ? 12.336 21.469 0.604 1 87.19 377 GLY B O 1
ATOM 6320 N N . GLY B 1 378 ? 13.164 19.703 1.616 1 94.19 378 GLY B N 1
ATOM 6321 C CA . GLY B 1 378 ? 12.539 20.031 2.891 1 94.19 378 GLY B CA 1
ATOM 6322 C C . GLY B 1 378 ? 11.156 19.422 3.051 1 94.19 378 GLY B C 1
ATOM 6323 O O . GLY B 1 378 ? 10.305 19.984 3.738 1 94.19 378 GLY B O 1
ATOM 6324 N N . ALA B 1 379 ? 10.906 18.297 2.396 1 92.81 379 ALA B N 1
ATOM 6325 C CA . ALA B 1 379 ? 9.609 17.641 2.568 1 92.81 379 ALA B CA 1
ATOM 6326 C C . ALA B 1 379 ? 9.359 17.312 4.035 1 92.81 379 ALA B C 1
ATOM 6328 O O . ALA B 1 379 ? 8.258 17.547 4.551 1 92.81 379 ALA B O 1
ATOM 6329 N N . THR B 1 380 ? 10.352 16.844 4.723 1 96.81 380 THR B N 1
ATOM 6330 C CA . THR B 1 380 ? 10.242 16.5 6.137 1 96.81 380 THR B CA 1
ATOM 6331 C C . THR B 1 380 ? 10 17.75 6.977 1 96.81 380 THR B C 1
ATOM 6333 O O . THR B 1 380 ? 9.203 17.734 7.914 1 96.81 380 THR B O 1
ATOM 6336 N N . LEU B 1 381 ? 10.664 18.812 6.586 1 97.38 381 LEU B N 1
ATOM 6337 C CA . LEU B 1 381 ? 10.492 20.094 7.266 1 97.38 381 LEU B CA 1
ATOM 6338 C C . LEU B 1 381 ? 9.047 20.578 7.141 1 97.38 381 LEU B C 1
ATOM 6340 O O . LEU B 1 381 ? 8.422 20.938 8.141 1 97.38 381 LEU B O 1
ATOM 6344 N N . MET B 1 382 ? 8.562 20.531 5.953 1 94.06 382 MET B N 1
ATOM 6345 C CA . MET B 1 382 ? 7.203 20.984 5.699 1 94.06 382 MET B CA 1
ATOM 6346 C C . MET B 1 382 ? 6.188 20.109 6.414 1 94.06 382 MET B C 1
ATOM 6348 O O . MET B 1 382 ? 5.227 20.609 7.004 1 94.06 382 MET B O 1
ATOM 6352 N N . ALA B 1 383 ? 6.426 18.828 6.402 1 93.5 383 ALA B N 1
ATOM 6353 C CA . ALA B 1 383 ? 5.523 17.875 7.047 1 93.5 383 ALA B CA 1
ATOM 6354 C C . ALA B 1 383 ? 5.504 18.078 8.562 1 93.5 383 ALA B C 1
ATOM 6356 O O . ALA B 1 383 ? 4.438 18.047 9.18 1 93.5 383 ALA B O 1
ATOM 6357 N N . ALA B 1 384 ? 6.66 18.297 9.117 1 95.81 384 ALA B N 1
ATOM 6358 C CA . ALA B 1 384 ? 6.758 18.531 10.555 1 95.81 384 ALA B CA 1
ATOM 6359 C C . ALA B 1 384 ? 6.059 19.828 10.945 1 95.81 384 ALA B C 1
ATOM 6361 O O . ALA B 1 384 ? 5.32 19.875 11.93 1 95.81 384 ALA B O 1
ATOM 6362 N N . GLU B 1 385 ? 6.297 20.828 10.125 1 93.12 385 GLU B N 1
ATOM 6363 C CA . GLU B 1 385 ? 5.641 22.109 10.367 1 93.12 385 GLU B CA 1
ATOM 6364 C C . GLU B 1 385 ? 4.121 21.953 10.359 1 93.12 385 GLU B C 1
ATOM 6366 O O . GLU B 1 385 ? 3.443 22.406 11.289 1 93.12 385 GLU B O 1
ATOM 6371 N N . GLN B 1 386 ? 3.68 21.25 9.414 1 86.44 386 GLN B N 1
ATOM 6372 C CA . GLN B 1 386 ? 2.24 21.125 9.211 1 86.44 386 GLN B CA 1
ATOM 6373 C C . GLN B 1 386 ? 1.613 20.219 10.258 1 86.44 386 GLN B C 1
ATOM 6375 O O . GLN B 1 386 ? 0.425 20.328 10.562 1 86.44 386 GLN B O 1
ATOM 6380 N N . SER B 1 387 ? 2.432 19.312 10.859 1 88 387 SER B N 1
ATOM 6381 C CA . SER B 1 387 ? 1.893 18.344 11.805 1 88 387 SER B CA 1
ATOM 6382 C C . SER B 1 387 ? 2.195 18.766 13.242 1 88 387 SER B C 1
ATOM 6384 O O . SER B 1 387 ? 1.842 18.047 14.188 1 88 387 SER B O 1
ATOM 6386 N N . GLY B 1 388 ? 2.857 19.844 13.43 1 89 388 GLY B N 1
ATOM 6387 C CA . GLY B 1 388 ? 3.164 20.344 14.758 1 89 388 GLY B CA 1
ATOM 6388 C C . GLY B 1 388 ? 4.32 19.625 15.422 1 89 388 GLY B C 1
ATOM 6389 O O . GLY B 1 388 ? 4.355 19.469 16.641 1 89 388 GLY B O 1
ATOM 6390 N N . ARG B 1 389 ? 5.125 19.047 14.578 1 95.25 389 ARG B N 1
ATOM 6391 C CA . ARG B 1 389 ? 6.348 18.422 15.07 1 95.25 389 ARG B CA 1
ATOM 6392 C C . ARG B 1 389 ? 7.559 19.312 14.812 1 95.25 389 ARG B C 1
ATOM 6394 O O . ARG B 1 389 ? 7.43 20.391 14.258 1 95.25 389 ARG B O 1
ATOM 6401 N N . VAL B 1 390 ? 8.664 18.922 15.312 1 97.5 390 VAL B N 1
ATOM 6402 C CA . VAL B 1 390 ? 9.914 19.656 15.172 1 97.5 390 VAL B CA 1
ATOM 6403 C C . VAL B 1 390 ? 10.852 18.922 14.227 1 97.5 390 VAL B C 1
ATOM 6405 O O . VAL B 1 390 ? 11.141 17.734 14.422 1 97.5 390 VAL B O 1
ATOM 6408 N N . ALA B 1 391 ? 11.281 19.641 13.18 1 98.56 391 ALA B N 1
ATOM 6409 C CA . ALA B 1 391 ? 12.188 19.016 12.219 1 98.56 391 ALA B CA 1
ATOM 6410 C C . ALA B 1 391 ? 13.641 19.391 12.516 1 98.56 391 ALA B C 1
ATOM 6412 O O . ALA B 1 391 ? 13.969 20.562 12.68 1 98.56 391 ALA B O 1
ATOM 6413 N N . TYR B 1 392 ? 14.438 18.422 12.656 1 98.81 392 TYR B N 1
ATOM 6414 C CA . TYR B 1 392 ? 15.891 18.562 12.586 1 98.81 392 TYR B CA 1
ATOM 6415 C C . TYR B 1 392 ? 16.438 17.922 11.32 1 98.81 392 TYR B C 1
ATOM 6417 O O . TYR B 1 392 ? 16.438 16.688 11.18 1 98.81 392 TYR B O 1
ATOM 6425 N N . GLY B 1 393 ? 16.859 18.75 10.359 1 98.62 393 GLY B N 1
ATOM 6426 C CA . GLY B 1 393 ? 17.266 18.266 9.055 1 98.62 393 GLY B CA 1
ATOM 6427 C C . GLY B 1 393 ? 18.703 18.641 8.711 1 98.62 393 GLY B C 1
ATOM 6428 O O . GLY B 1 393 ? 19.234 19.625 9.211 1 98.62 393 GLY B O 1
ATOM 6429 N N . MET B 1 394 ? 19.297 17.844 7.84 1 98.06 394 MET B N 1
ATOM 6430 C CA . MET B 1 394 ? 20.656 18.047 7.379 1 98.06 394 MET B CA 1
ATOM 6431 C C . MET B 1 394 ? 20.781 17.75 5.887 1 98.06 394 MET B C 1
ATOM 6433 O O . MET B 1 394 ? 20.047 16.922 5.352 1 98.06 394 MET B O 1
ATOM 6437 N N . ASP B 1 395 ? 21.5 18.469 5.27 1 96.69 395 ASP B N 1
ATOM 6438 C CA . ASP B 1 395 ? 21.906 18.188 3.895 1 96.69 395 ASP B CA 1
ATOM 6439 C C . ASP B 1 395 ? 23.312 18.703 3.607 1 96.69 395 ASP B C 1
ATOM 6441 O O . ASP B 1 395 ? 23.703 19.75 4.121 1 96.69 395 ASP B O 1
ATOM 6445 N N . ILE B 1 396 ? 23.984 17.969 2.781 1 95.94 396 ILE B N 1
ATOM 6446 C CA . ILE B 1 396 ? 25.344 18.359 2.463 1 95.94 396 ILE B CA 1
ATOM 6447 C C . ILE B 1 396 ? 25.344 19.469 1.407 1 95.94 396 ILE B C 1
ATOM 6449 O O . ILE B 1 396 ? 26.281 20.266 1.324 1 95.94 396 ILE B O 1
ATOM 6453 N N . ASP B 1 397 ? 24.281 19.5 0.634 1 93.25 397 ASP B N 1
ATOM 6454 C CA . ASP B 1 397 ? 24.172 20.453 -0.456 1 93.25 397 ASP B CA 1
ATOM 6455 C C . ASP B 1 397 ? 23.531 21.766 0.024 1 93.25 397 ASP B C 1
ATOM 6457 O O . ASP B 1 397 ? 22.328 21.812 0.249 1 93.25 397 ASP B O 1
ATOM 6461 N N . ALA B 1 398 ? 24.281 22.781 0.069 1 94.62 398 ALA B N 1
ATOM 6462 C CA . ALA B 1 398 ? 23.844 24.078 0.568 1 94.62 398 ALA B CA 1
ATOM 6463 C C . ALA B 1 398 ? 22.703 24.641 -0.277 1 94.62 398 ALA B C 1
ATOM 6465 O O . ALA B 1 398 ? 21.812 25.328 0.24 1 94.62 398 ALA B O 1
ATOM 6466 N N . ALA B 1 399 ? 22.766 24.297 -1.511 1 90.62 399 ALA B N 1
ATOM 6467 C CA . ALA B 1 399 ? 21.719 24.812 -2.408 1 90.62 399 ALA B CA 1
ATOM 6468 C C . ALA B 1 399 ? 20.359 24.234 -2.053 1 90.62 399 ALA B C 1
ATOM 6470 O O . ALA B 1 399 ? 19.344 24.938 -2.145 1 90.62 399 ALA B O 1
ATOM 6471 N N . TYR B 1 400 ? 20.359 23.016 -1.609 1 91.69 400 TYR B N 1
ATOM 6472 C CA . TYR B 1 400 ? 19.094 22.391 -1.219 1 91.69 400 TYR B CA 1
ATOM 6473 C C . TYR B 1 400 ? 18.594 22.953 0.106 1 91.69 400 TYR B C 1
ATOM 6475 O O . TYR B 1 400 ? 17.391 23.062 0.32 1 91.69 400 TYR B O 1
ATOM 6483 N N . ILE B 1 401 ? 19.516 23.266 0.951 1 95.31 401 ILE B N 1
ATOM 6484 C CA . ILE B 1 401 ? 19.125 23.891 2.211 1 95.31 401 ILE B CA 1
ATOM 6485 C C . ILE B 1 401 ? 18.438 25.234 1.933 1 95.31 401 ILE B C 1
ATOM 6487 O O . ILE B 1 401 ? 17.391 25.531 2.516 1 95.31 401 ILE B O 1
ATOM 6491 N N . ASP B 1 402 ? 19.031 25.969 0.987 1 94.5 402 ASP B N 1
ATOM 6492 C CA . ASP B 1 402 ? 18.422 27.25 0.627 1 94.5 402 ASP B CA 1
ATOM 6493 C C . ASP B 1 402 ? 17 27.047 0.12 1 94.5 402 ASP B C 1
ATOM 6495 O O . ASP B 1 402 ? 16.109 27.844 0.441 1 94.5 402 ASP B O 1
ATOM 6499 N N . VAL B 1 403 ? 16.844 25.984 -0.623 1 91.06 403 VAL B N 1
ATOM 6500 C CA . VAL B 1 403 ? 15.523 25.672 -1.152 1 91.06 403 VAL B CA 1
ATOM 6501 C C . VAL B 1 403 ? 14.562 25.391 -0.001 1 91.06 403 VAL B C 1
ATOM 6503 O O . VAL B 1 403 ? 13.445 25.891 0.017 1 91.06 403 VAL B O 1
ATOM 6506 N N . ALA B 1 404 ? 14.992 24.625 0.952 1 93.88 404 ALA B N 1
ATOM 6507 C CA . ALA B 1 404 ? 14.164 24.266 2.098 1 93.88 404 ALA B CA 1
ATOM 6508 C C . ALA B 1 404 ? 13.812 25.5 2.934 1 93.88 404 ALA B C 1
ATOM 6510 O O . ALA B 1 404 ? 12.68 25.641 3.391 1 93.88 404 ALA B O 1
ATOM 6511 N N . LEU B 1 405 ? 14.789 26.359 3.09 1 95.44 405 LEU B N 1
ATOM 6512 C CA . LEU B 1 405 ? 14.57 27.578 3.869 1 95.44 405 LEU B CA 1
ATOM 6513 C C . LEU B 1 405 ? 13.555 28.484 3.191 1 95.44 405 LEU B C 1
ATOM 6515 O O . LEU B 1 405 ? 12.648 29 3.848 1 95.44 405 LEU B O 1
ATOM 6519 N N . ARG B 1 406 ? 13.734 28.625 1.915 1 91.75 406 ARG B N 1
ATOM 6520 C CA . ARG B 1 406 ? 12.812 29.453 1.157 1 91.75 406 ARG B CA 1
ATOM 6521 C C . ARG B 1 406 ? 11.398 28.875 1.193 1 91.75 406 ARG B C 1
ATOM 6523 O O . ARG B 1 406 ? 10.422 29.625 1.31 1 91.75 406 ARG B O 1
ATOM 6530 N N . ARG B 1 407 ? 11.391 27.578 1.088 1 89.56 407 ARG B N 1
ATOM 6531 C CA . ARG B 1 407 ? 10.109 26.875 1.117 1 89.56 407 ARG B CA 1
ATOM 6532 C C . ARG B 1 407 ? 9.391 27.094 2.443 1 89.56 407 ARG B C 1
ATOM 6534 O O . ARG B 1 407 ? 8.195 27.391 2.465 1 89.56 407 ARG B O 1
ATOM 6541 N N . TRP B 1 408 ? 10.062 27 3.529 1 93.88 408 TRP B N 1
ATOM 6542 C CA . TRP B 1 408 ? 9.5 27.188 4.863 1 93.88 408 TRP B CA 1
ATOM 6543 C C . TRP B 1 408 ? 9.086 28.625 5.082 1 93.88 408 TRP B C 1
ATOM 6545 O O . TRP B 1 408 ? 8.008 28.906 5.625 1 93.88 408 TRP B O 1
ATOM 6555 N N . ARG B 1 409 ? 9.938 29.531 4.641 1 93.25 409 ARG B N 1
ATOM 6556 C CA . ARG B 1 409 ? 9.648 30.953 4.762 1 93.25 409 ARG B CA 1
ATOM 6557 C C . ARG B 1 409 ? 8.359 31.312 4.031 1 93.25 409 ARG B C 1
ATOM 6559 O O . ARG B 1 409 ? 7.523 32.062 4.562 1 93.25 409 ARG B O 1
ATOM 6566 N N . LYS B 1 410 ? 8.273 30.75 2.895 1 87.69 410 LYS B N 1
ATOM 6567 C CA . LYS B 1 410 ? 7.086 31.016 2.084 1 87.69 410 LYS B CA 1
ATOM 6568 C C . LYS B 1 410 ? 5.828 30.484 2.764 1 87.69 410 LYS B C 1
ATOM 6570 O O . LYS B 1 410 ? 4.781 31.141 2.746 1 87.69 410 LYS B O 1
ATOM 6575 N N . GLU B 1 411 ? 5.984 29.375 3.373 1 85.12 411 GLU B N 1
ATOM 6576 C CA . GLU B 1 411 ? 4.832 28.719 3.98 1 85.12 411 GLU B CA 1
ATOM 6577 C C . GLU B 1 411 ? 4.434 29.391 5.289 1 85.12 411 GLU B C 1
ATOM 6579 O O . GLU B 1 411 ? 3.246 29.547 5.578 1 85.12 411 GLU B O 1
ATOM 6584 N N . THR B 1 412 ? 5.371 29.859 6.059 1 89.56 412 THR B N 1
ATOM 6585 C CA . THR B 1 412 ? 5.082 30.281 7.426 1 89.56 412 THR B CA 1
ATOM 6586 C C . THR B 1 412 ? 5.109 31.797 7.535 1 89.56 412 THR B C 1
ATOM 6588 O O . THR B 1 412 ? 4.574 32.375 8.492 1 89.56 412 THR B O 1
ATOM 6591 N N . GLY B 1 413 ? 5.828 32.406 6.637 1 90.56 413 GLY B N 1
ATOM 6592 C CA . GLY B 1 413 ? 6.047 33.844 6.73 1 90.56 413 GLY B CA 1
ATOM 6593 C C . GLY B 1 413 ? 7.121 34.219 7.73 1 90.56 413 GLY B C 1
ATOM 6594 O O . GLY B 1 413 ? 7.414 35.406 7.918 1 90.56 413 GLY B O 1
ATOM 6595 N N . GLN B 1 414 ? 7.773 33.219 8.336 1 94.06 414 GLN B N 1
ATOM 6596 C CA . GLN B 1 414 ? 8.836 33.469 9.305 1 94.06 414 GLN B CA 1
ATOM 6597 C C . GLN B 1 414 ? 10.211 33.438 8.641 1 94.06 414 GLN B C 1
ATOM 6599 O O . GLN B 1 414 ? 10.344 32.969 7.508 1 94.06 414 GLN B O 1
ATOM 6604 N N . GLU B 1 415 ? 11.203 34 9.328 1 94.94 415 GLU B N 1
ATOM 6605 C CA . GLU B 1 415 ? 12.539 34.094 8.75 1 94.94 415 GLU B CA 1
ATOM 6606 C C . GLU B 1 415 ? 13.508 33.125 9.406 1 94.94 415 GLU B C 1
ATOM 6608 O O . GLU B 1 415 ? 13.656 33.125 10.633 1 94.94 415 GLU B O 1
ATOM 6613 N N . PRO B 1 416 ? 14.125 32.312 8.586 1 97.25 416 PRO B N 1
ATOM 6614 C CA . PRO B 1 416 ? 15.203 31.516 9.156 1 97.25 416 PRO B CA 1
ATOM 6615 C C . PRO B 1 416 ? 16.359 32.344 9.688 1 97.25 416 PRO B C 1
ATOM 6617 O O . PRO B 1 416 ? 16.734 33.344 9.086 1 97.25 416 PRO B O 1
ATOM 6620 N N . LEU B 1 417 ? 16.922 31.922 10.805 1 97.75 417 LEU B N 1
ATOM 6621 C CA . LEU B 1 417 ? 18.062 32.594 11.422 1 97.75 417 LEU B CA 1
ATOM 6622 C C . LEU B 1 417 ? 19.281 31.688 11.422 1 97.75 417 LEU B C 1
ATOM 6624 O O . LEU B 1 417 ? 19.188 30.484 11.688 1 97.75 417 LEU B O 1
ATOM 6628 N N . ARG B 1 418 ? 20.328 32.188 11.016 1 97.56 418 ARG B N 1
ATOM 6629 C CA . ARG B 1 418 ? 21.578 31.438 11.156 1 97.56 418 ARG B CA 1
ATOM 6630 C C . ARG B 1 418 ? 22.078 31.469 12.594 1 97.56 418 ARG B C 1
ATOM 6632 O O . ARG B 1 418 ? 22.297 32.531 13.156 1 97.56 418 ARG B O 1
ATOM 6639 N N . ALA B 1 419 ? 22.344 30.422 13.172 1 97.06 419 ALA B N 1
ATOM 6640 C CA . ALA B 1 419 ? 22.609 30.281 14.602 1 97.06 419 ALA B CA 1
ATOM 6641 C C . ALA B 1 419 ? 23.906 30.984 14.984 1 97.06 419 ALA B C 1
ATOM 6643 O O . ALA B 1 419 ? 24.031 31.516 16.094 1 97.06 419 ALA B O 1
ATOM 6644 N N . SER B 1 420 ? 24.922 31.062 14.078 1 96.12 420 SER B N 1
ATOM 6645 C CA . SER B 1 420 ? 26.266 31.562 14.383 1 96.12 420 SER B CA 1
ATOM 6646 C C . SER B 1 420 ? 26.25 33.062 14.625 1 96.12 420 SER B C 1
ATOM 6648 O O . SER B 1 420 ? 27.078 33.594 15.383 1 96.12 420 SER B O 1
ATOM 6650 N N . ASP B 1 421 ? 25.266 33.844 13.984 1 95.44 421 ASP B N 1
ATOM 6651 C CA . ASP B 1 421 ? 25.328 35.312 14.086 1 95.44 421 ASP B CA 1
ATOM 6652 C C . ASP B 1 421 ? 23.922 35.906 14.133 1 95.44 421 ASP B C 1
ATOM 6654 O O . ASP B 1 421 ? 23.766 37.125 14.094 1 95.44 421 ASP B O 1
ATOM 6658 N N . ASP B 1 422 ? 22.875 35.062 14.148 1 94.94 422 ASP B N 1
ATOM 6659 C CA . ASP B 1 422 ? 21.484 35.469 14.305 1 94.94 422 ASP B CA 1
ATOM 6660 C C . ASP B 1 422 ? 21.016 36.312 13.133 1 94.94 422 ASP B C 1
ATOM 6662 O O . ASP B 1 422 ? 20.109 37.125 13.281 1 94.94 422 ASP B O 1
ATOM 6666 N N . ARG B 1 423 ? 21.688 36.156 11.977 1 95.06 423 ARG B N 1
ATOM 6667 C CA . ARG B 1 423 ? 21.25 36.875 10.773 1 95.06 423 ARG B CA 1
ATOM 6668 C C . ARG B 1 423 ? 20.172 36.094 10.031 1 95.06 423 ARG B C 1
ATOM 6670 O O . ARG B 1 423 ? 20.219 34.844 10.008 1 95.06 423 ARG B O 1
ATOM 6677 N N . THR B 1 424 ? 19.312 36.812 9.422 1 96.06 424 THR B N 1
ATOM 6678 C CA . THR B 1 424 ? 18.25 36.156 8.672 1 96.06 424 THR B CA 1
ATOM 6679 C C . THR B 1 424 ? 18.75 35.719 7.293 1 96.06 424 THR B C 1
ATOM 6681 O O . THR B 1 424 ? 19.688 36.281 6.758 1 96.06 424 THR B O 1
ATOM 6684 N N . PHE B 1 425 ? 18.156 34.719 6.816 1 95.06 425 PHE B N 1
ATOM 6685 C CA . PHE B 1 425 ? 18.469 34.188 5.496 1 95.06 425 PHE B CA 1
ATOM 6686 C C . PHE B 1 425 ? 18.375 35.281 4.441 1 95.06 425 PHE B C 1
ATOM 6688 O O . PHE B 1 425 ? 19.281 35.438 3.605 1 95.06 425 PHE B O 1
ATOM 6695 N N . VAL B 1 426 ? 17.375 36.094 4.469 1 91.56 426 VAL B N 1
ATOM 6696 C CA . VAL B 1 426 ? 17.109 37.125 3.471 1 91.56 426 VAL B CA 1
ATOM 6697 C C . VAL B 1 426 ? 18.172 38.219 3.562 1 91.56 426 VAL B C 1
ATOM 6699 O O . VAL B 1 426 ? 18.609 38.781 2.543 1 91.56 426 VAL B O 1
ATOM 6702 N N . SER B 1 427 ? 18.562 38.531 4.773 1 93.12 427 SER B N 1
ATOM 6703 C CA . SER B 1 427 ? 19.578 39.562 4.953 1 93.12 427 SER B CA 1
ATOM 6704 C C . SER B 1 427 ? 20.906 39.125 4.359 1 93.12 427 SER B C 1
ATOM 6706 O O . SER B 1 427 ? 21.594 39.938 3.723 1 93.12 427 SER B O 1
ATOM 6708 N N . ILE B 1 428 ? 21.203 37.875 4.527 1 93.31 428 ILE B N 1
ATOM 6709 C CA . ILE B 1 428 ? 22.453 37.344 3.998 1 93.31 428 ILE B CA 1
ATOM 6710 C C . ILE B 1 428 ? 22.391 37.281 2.473 1 93.31 428 ILE B C 1
ATOM 6712 O O . ILE B 1 428 ? 23.359 37.625 1.786 1 93.31 428 ILE B O 1
ATOM 6716 N N . GLU B 1 429 ? 21.297 36.844 1.986 1 89.38 429 GLU B N 1
ATOM 6717 C CA . GLU B 1 429 ? 21.094 36.719 0.545 1 89.38 429 GLU B CA 1
ATOM 6718 C C . GLU B 1 429 ? 21.219 38.094 -0.129 1 89.38 429 GLU B C 1
ATOM 6720 O O . GLU B 1 429 ? 21.828 38.219 -1.196 1 89.38 429 GLU B O 1
ATOM 6725 N N . ALA B 1 430 ? 20.641 39.094 0.489 1 87.38 430 ALA B N 1
ATOM 6726 C CA . ALA B 1 430 ? 20.688 40.469 -0.043 1 87.38 430 ALA B CA 1
ATOM 6727 C C . ALA B 1 430 ? 22.125 41 -0.06 1 87.38 430 ALA B C 1
ATOM 6729 O O . ALA B 1 430 ? 22.516 41.688 -0.997 1 87.38 430 ALA B O 1
ATOM 6730 N N . GLU B 1 431 ? 22.812 40.688 0.941 1 87 431 GLU B N 1
ATOM 6731 C CA . GLU B 1 431 ? 24.203 41.156 1.037 1 87 431 GLU B CA 1
ATOM 6732 C C . GLU B 1 431 ? 25.062 40.5 -0.027 1 87 431 GLU B C 1
ATOM 6734 O O . GLU B 1 431 ? 25.953 41.125 -0.595 1 87 431 GLU B O 1
ATOM 6739 N N . GLN B 1 432 ? 24.734 39.281 -0.24 1 81.88 432 GLN B N 1
ATOM 6740 C CA . GLN B 1 432 ? 25.516 38.562 -1.236 1 81.88 432 GLN B CA 1
ATOM 6741 C C . GLN B 1 432 ? 25.203 39.031 -2.646 1 81.88 432 GLN B C 1
ATOM 6743 O O . GLN B 1 432 ? 26.078 39.062 -3.514 1 81.88 432 GLN B O 1
ATOM 6748 N N . ASP B 1 433 ? 24 39.344 -2.918 1 74.69 433 ASP B N 1
ATOM 6749 C CA . ASP B 1 433 ? 23.609 39.906 -4.211 1 74.69 433 ASP B CA 1
ATOM 6750 C C . ASP B 1 433 ? 24.297 41.25 -4.469 1 74.69 433 ASP B C 1
ATOM 6752 O O . ASP B 1 433 ? 24.719 41.531 -5.59 1 74.69 433 ASP B O 1
ATOM 6756 N N . LEU B 1 434 ? 24.406 41.969 -3.453 1 71.31 434 LEU B N 1
ATOM 6757 C CA . LEU B 1 434 ? 25.062 43.25 -3.561 1 71.31 434 LEU B CA 1
ATOM 6758 C C . LEU B 1 434 ? 26.547 43.094 -3.854 1 71.31 434 LEU B C 1
ATOM 6760 O O . LEU B 1 434 ? 27.125 43.844 -4.648 1 71.31 434 LEU B O 1
ATOM 6764 N N . GLU B 1 435 ? 27.062 42.062 -3.273 1 67.69 435 GLU B N 1
ATOM 6765 C CA . GLU B 1 435 ? 28.484 41.812 -3.477 1 67.69 435 GLU B CA 1
ATOM 6766 C C . GLU B 1 435 ? 28.766 41.25 -4.871 1 67.69 435 GLU B C 1
ATOM 6768 O O . GLU B 1 435 ? 29.781 41.562 -5.484 1 67.69 435 GLU B O 1
ATOM 6773 N N . ALA B 1 436 ? 27.875 40.531 -5.426 1 66.06 436 ALA B N 1
ATOM 6774 C CA . ALA B 1 436 ? 28.031 39.938 -6.762 1 66.06 436 ALA B CA 1
ATOM 6775 C C . ALA B 1 436 ? 27.766 41 -7.84 1 66.06 436 ALA B C 1
ATOM 6777 O O . ALA B 1 436 ? 28.359 40.938 -8.922 1 66.06 436 ALA B O 1
ATOM 6778 N N . GLY B 1 437 ? 26.828 41.938 -7.562 1 53.94 437 GLY B N 1
ATOM 6779 C CA . GLY B 1 437 ? 26.516 43.031 -8.477 1 53.94 437 GLY B CA 1
ATOM 6780 C C . GLY B 1 437 ? 27.5 44.188 -8.375 1 53.94 437 GLY B C 1
ATOM 6781 O O . GLY B 1 437 ? 27.484 45.094 -9.203 1 53.94 437 GLY B O 1
ATOM 6782 N N . ALA B 1 438 ? 28.391 44.188 -7.445 1 49.38 438 ALA B N 1
ATOM 6783 C CA . ALA B 1 438 ? 29.422 45.219 -7.383 1 49.38 438 ALA B CA 1
ATOM 6784 C C . ALA B 1 438 ? 30.688 44.75 -8.086 1 49.38 438 ALA B C 1
ATOM 6786 O O . ALA B 1 438 ? 31.016 43.562 -8.086 1 49.38 438 ALA B O 1
#

Solvent-accessible surface area (backbone atoms only — not comparable to full-atom values): 45630 Å² total; per-residue (Å²): 128,86,78,77,54,64,44,76,40,46,53,90,58,53,37,80,42,89,65,60,23,68,38,66,50,74,68,37,32,47,44,46,37,48,32,34,72,74,70,39,82,81,70,56,28,32,21,34,87,82,26,35,44,43,43,46,66,57,55,50,53,25,34,58,74,72,63,48,61,56,43,50,28,32,68,52,74,85,55,49,76,67,49,44,57,30,43,40,40,17,70,53,38,41,62,64,62,44,48,68,36,56,60,45,40,15,50,48,51,48,48,50,59,66,72,34,84,81,56,61,62,51,50,24,44,43,48,69,68,52,47,48,45,40,27,38,44,25,33,18,56,63,64,34,63,60,62,56,46,48,41,55,55,89,84,52,83,63,72,51,45,84,70,41,38,33,35,47,87,81,24,32,38,23,24,34,50,50,70,40,61,64,46,50,41,71,53,46,60,90,55,55,18,42,28,33,52,34,51,59,74,63,38,49,60,72,63,76,65,47,64,65,99,65,70,43,73,50,81,71,61,94,57,44,40,39,82,53,50,70,69,55,45,24,50,52,46,31,42,29,41,35,47,51,43,71,39,37,34,72,14,14,42,32,38,39,42,40,44,74,93,44,44,62,39,49,52,56,21,46,62,70,37,31,66,39,81,77,49,65,30,33,41,35,33,78,55,62,54,70,54,79,68,39,17,41,20,62,37,36,30,40,31,32,26,27,56,83,47,79,53,59,64,54,20,58,82,29,74,80,70,34,72,52,45,28,60,40,79,50,61,62,50,69,71,82,59,83,81,64,64,80,73,67,35,44,59,84,77,45,66,47,37,68,60,48,30,52,56,47,56,32,39,54,56,75,65,38,32,36,34,17,59,40,31,47,40,23,35,58,47,52,18,19,59,76,62,46,30,22,25,37,31,21,25,68,49,30,41,26,48,46,24,22,51,52,52,50,24,68,72,68,72,50,73,40,24,32,69,91,76,66,45,37,55,65,60,52,44,52,52,49,50,51,56,70,75,95,129,87,79,78,56,65,44,74,40,48,53,88,59,54,37,81,43,90,69,58,24,68,38,68,52,73,64,42,33,49,44,45,36,48,32,34,72,73,69,39,83,81,72,55,28,31,22,33,87,83,25,35,44,44,41,46,67,54,55,51,54,24,34,59,74,72,64,49,62,56,44,50,30,30,68,51,75,86,55,48,73,67,48,44,56,30,44,40,40,17,68,52,36,41,62,64,60,41,48,66,37,52,56,44,39,14,51,46,52,51,48,49,60,65,73,36,85,81,57,60,60,53,48,24,42,40,35,71,58,53,48,52,47,36,37,31,39,27,66,38,48,79,51,55,56,80,58,62,46,54,44,57,53,88,84,53,83,64,71,50,46,80,71,42,38,32,36,47,86,80,24,32,39,23,23,34,50,49,68,39,59,65,46,50,40,73,50,47,60,88,55,53,18,39,29,32,52,34,52,57,71,64,37,49,60,69,67,75,70,43,67,66,100,68,70,51,76,58,82,69,59,94,57,43,37,40,82,53,49,73,68,54,44,23,49,53,45,31,41,28,39,35,46,50,40,72,39,35,34,70,14,14,40,32,38,39,41,40,45,76,93,44,44,62,38,49,51,55,20,44,63,71,36,29,65,38,80,76,48,68,28,32,40,36,34,76,58,62,54,72,54,83,72,40,16,42,21,64,38,36,30,39,31,30,24,26,54,85,48,75,51,59,60,51,18,51,79,29,72,51,65,33,72,50,44,26,61,41,79,47,60,58,50,75,72,79,53,87,79,67,66,80,72,62,54,34,52,88,76,46,65,44,38,68,60,47,30,52,56,47,55,33,40,52,56,73,66,37,32,36,35,15,60,39,30,47,47,22,35,57,46,52,18,20,56,56,62,45,30,21,23,38,32,20,26,66,50,29,42,28,48,45,26,23,50,52,50,49,26,69,72,69,70,52,72,40,22,32,68,90,77,66,44,37,55,65,60,51,42,53,52,48,51,51,56,69,74,95

Organism: NCBI:txid391626

Foldseek 3Di:
DDDWDKDKDFLVQAAEDPLQPDDADPLNLVLLLLLCVVPNQPDFFEDEPSRYTLDQPSVSVSCVVVVHGITIYTYDHPDDPVRSNVSSVCVPVVVVVDDDLLLVVLVVLVCVVPVDVPDDSCNVVDDPVVNCCSVCCNVLVVVVCLVPLDFQDPPADQLDDAQWWKDDPQAIEHQYDLLDLVSVCSQQVLAAFQEEEEEDAALDAPPCPVPDPRPQPEDQDPDSNNPDDLVRVLVSLLSNLQSNLVRHDAQHKYKYKYAPVNPVSNVVSQVVNAPDFDDKAKEFAPDFDDDDPDGHGIIIITIGGHHDDHFAFPCPCCPVHRHDDSYHYDHDSQPDNPPPPPRSNYDNHDDALVRLLSVCNGTDDAAGEYEYADCFSNSNVVSCVVNNYYYRYYHNDSSRVVNNQVVSCVVPVDFMATPVPRDTSVVSSVVVVVVVVD/DDDWDKDKDFLVQAAEDPLQPDDDDPLNLVLLLLLCVVPNQPDFFEDEPSNYTLDCPSVSVSCVVVVHGITIYTYDHPDDPVRSNVSSVCVPVVVVVDDDPLLVLLVVLVCVVVVDVPDDSCNVVAFPLRNLLSVLVSLCVVVVPLCQLDFQDPPADQLDDAQWWKDDPQAIEHQYDLLDLVSVCSQQVLAAFQEEEEEDQALDAPPPPVPDPRPQPEDQDPDSNVPDDLVRVLVSLLSNLQSNLVRHDAQHKYKYKYAPVNPVSNVVSQVVNAPDFDDKAKEFAPDFDDDDPDGHGIIIITIGGHHDDHFAFPCPCCPRHNNDDSYHYDHDSQDDDPPDVVSNSHDNHDDALSRLLSVCSGTDDAAGEYEYADCFSNSNVSSCVSSNYYYRYYHNDSSRVLNNQVVSCVSPVDFMATPVPRDTSVVSSVVVVVVVVD

Nearest PDB structures (foldseek):
  6pbd-assembly1_A  TM=8.386E-01  e=4.692E-15  Caulobacter vibrioides
  6pbd-assembly1_B  TM=8.148E-01  e=9.137E-15  Caulobacter vibrioides
  5hek-assembly2_A  TM=8.424E-01  e=4.343E-12  Helicobacter pylori 26695
  1g60-assembly1_B  TM=7.656E-01  e=3.290E-12  Moraxella bovis
  5hek-assembly3_D  TM=8.415E-01  e=5.756E-10  Helicobacter pylori 26695

pLDDT: mean 83.2, std 19.01, range [29.03, 98.81]

Secondary structure (DSSP, 8-state):
-PPP-EEEEEGGGPBP-TT--EE--HHHHHHHHHHHHHH---SPEEE-TTSBEEE-HHHHHHHHHHT-SEEEEEE--S--HHHHHHHHHHHHHHHHT-EE-HHHHHHHHHHHHHH-TT--GGGGT--HHHHHHHHHHHHTTTSS---------TTSPP---TT-EEEETTEEEEES-TT-HHHHHHHHTT--EEEEEE-------------TTTT------SS-SS-S-HHHHHHHHHHHHHHHHTTEEEEEEEEEEE-GGGHHHHHHHHHHHSSEEEEEEEEE-SS----SSSB--EEEEEEEE-SSSPPP-S-GGGTTS---BSEEE---S----SS--GGGGS-TTPPPHHHHHHHHHHH--TT-EEEETT-TTTHHHHHHHHHT-EEEEEES-HHHHHHHHHHHHHHH----EETTT--BHHHHHHHHHHHHH-/-PPP--EEEEGGGPBP-TT--EE--HHHHHHHHHHHHHH---SPEEE-TTSBEEE-HHHHHHHHHHT-SEEEEEE--S--HHHHHHHHHHHHHHHHT-EE-HHHHHHHHHHHHHH-TT--GGGGT--HHHHHHHHHHHHHHTT----------TTSPP---TTPEEEETTEEEEES-TT-HHHHHHHHTT--EEEEEE--------TT---SSS-------SS-SS-S-HHHHHHHHHHHHHHHHTTEEEEEEEEEEE-GGGHHHHHHHHHHHSSEEEEEEEEE-SS----SSSB--EEEEEEEE-SSSPPP-S-GGGTTS---BSEEE---TT---SS--GGGGS-TTPPPHHHHHHHHHHH--TT-EEEETT-TTTHHHHHHHHHT-EEEEEES-HHHHHHHHHHHHHHH----EETTT--BHHHHHHHHHHHHH-

Sequence (876 aa):
MEKLTISYRPISEVAVNPRNARTHDKRQLKQIKDSIEAFGFTNPLLVDEAGVLIAGHGRLSAAKALGFETVPIIVLEHLTETQKRALMLADNKIALNASWDMDLLANELADLSSMDLEFDMELTGFEVADVDIIIGDAQVRGAEEIETAPVPNEGMPVVTRSGDLWLLGKHRIFCGDARIADDFAALVADSKAAMVFTDPPYNVPIAGHVSGKGKACHREFHEASGEMTRSDFTTFLDEVLTNTSQRCRDGAISFICMDWRHMGELLEAGQRAFDAYLNLCVWAKTNGGMGSLYRSQHELVFVFRKGKAQHRNNVQLGRFGRNRTNVWTYAGVNTFREGRMEELSAHPTAKPVAMVKDAILDVTKRGEVVLDPFLGGGATLMAAEQSGRVAYGMDIDAAYIDVALRRWRKETGQEPLRASDDRTFVSIEAEQDLEAGAMEKLTISYRPISEVAVNPRNARTHDKRQLKQIKDSIEAFGFTNPLLVDEAGVLIAGHGRLSAAKALGFETVPIIVLEHLTETQKRALMLADNKIALNASWDMDLLANELADLSSMDLEFDMELTGFEVADVDIIIGDAQVRGAEEIETAPVPNEGMPVVTRSGDLWLLGKHRIFCGDARIADDFAALVADSKAAMVFTDPPYNVPIAGHVSGKGKACHREFHEASGEMTRSDFTTFLDEVLTNTSQRCRDGAISFICMDWRHMGELLEAGQRAFDAYLNLCVWAKTNGGMGSLYRSQHELVFVFRKGKAQHRNNVQLGRFGRNRTNVWTYAGVNTFREGRMEELSAHPTAKPVAMVKDAILDVTKRGEVVLDPFLGGGATLMAAEQSGRVAYGMDIDAAYIDVALRRWRKETGQEPLRASDDRTFVSIEAEQDLEAGA